Protein 7AQH (pdb70)

InterPro domains:
  IPR002502 N-acetylmuramoyl-L-alanine amidase domain [PF01510] (199-324)
  IPR002502 N-acetylmuramoyl-L-alanine amidase domain [SM00644] (191-334)
  IPR002502 N-acetylmuramoyl-L-alanine amidase domain [cd06583] (199-325)
  IPR003646 SH3-like domain, bacterial-type [PF08460] (401-468)
  IPR003646 SH3-like domain, bacterial-type [PS51781] (406-474)
  IPR003646 SH3-like domain, bacterial-type [SM00287] (406-474)
  IPR011055 Duplicated hybrid motif [G3DSA:2.70.70.10] (17-153)
  IPR011055 Duplicated hybrid motif [SSF51261] (27-142)
  IPR016047 M23ase, beta-sheet core domain [PF01551] (48-143)
  IPR036505 N-acetylmuramoyl-L-alanine amidase/PGRP domain superfamily [G3DSA:3.40.80.10] (182-359)
  IPR036505 N-acetylmuramoyl-L-alanine amidase/PGRP domain superfamily [SSF55846] (192-356)
  IPR050570 Bacterial cell wall metabolism enzyme [PTHR21666] (29-153)

B-factor: mean 51.98, std 8.66, range [36.28, 117.89]

Sequence (744 aa):
WKQNKDGIWYKAEHASFTVTAPEGIITRYKGPWTGHPQAGVLQKGQTIKYDEVQKFDGHVWVSWETFEGETVYMPVRTWDAKTGKVGKLWGEIWKQNKDGIWYKAEHASFTVTAPEGIITRYKGPWTGHPQAGVLQKGQTIKYDEVQKFDGHVWVSWETFEGETVYMPVRTWDAKTGKVGKLWGEIWKQNKDGIWYKAEHASFTVTAPEGIITRYKGPWTGHPQAGVLQKGQTIKYDEVQKFDGHVWVSWETFEGETVYMPVRTWDAKTGKVGKLWGEIWKQNKDGIWYKAEHASFTVTAPEGIITRYKGPWTGHPQAGVLQKGQTIKYDEVQKFDGHVWVSWETFEGETVYMPVRTWDAKTGKVGKLWGEIWKQNKDGIWYKAEHASFTVTAPEGIITRYKGPWTGHPQAGVLQKGQTIKYDEVQKFDGHVWVSWETFEGETVYMPVRTWDAKTGKVGKLWGEIWKQNKDGIWYKAEHASFTVTAPEGIITRYKGPWTGHPQAGVLQKGQTIKYDEVQKFDGHVWVSWETFEGETVYMPVRTWDAKTGKVGKLWGEIWKQNKDGIWYKAEHASFTVTAPEGIITRYKGPWTGHPQAGVLQKGQTIKYDEVQKFDGHVWVSWETFEGETVYMPVRTWDAKTGKVGKLWGEIWKQNKDGIWYKAEHASFTVTAPEGIITRYKGPWTGHPQAGVLQKGQTIKYDEVQKFDGHVWVSWETFEGETVYMPVRTWDAKTGKVGKLWGEI

Secondary structure (DSSP, 8-state):
-EE-TT--EEEEEEEEEEE--TT-EEEEESSS-TTSPEEEEEPTT-EEEEEEEEEETTEEEEEEE-TTS-EEEEEEEEB-TTT--B---SEE-/-EE-TT--EEEEEEEEEEE--TT-EEEESSSS-TTSPEEEEEPTT-EEEEEEEEEETTEEEEEEE-TTS-EEEEEEEEB-TTT--B---SEE-/-EE-TT--EEEEEEEEEEE--TT-EEEESSSS-TTSPEEEEE-TT-EEEEEEEEEETTEEEEEEE-TTS-EEEEEEEEB-TTT--B---SEE-/-EE-TT--EEEEEEEEEEE--TT-EEEESSSS-TTSPEEEEEPTT-EEEEEEEEEETTEEEEEEE-TTS-EEEEEEEEB-TTT--B---SEE-/-EE-TT--EEEEEEEEEEE--TT-EEEEESSS-TTSPEEEEE-TT-EEEEEEEEEETTEEEEEEE-TTS-EEEEEEEEB-TTT--B---SEE-/-EE-TT--EEEEEEEEEEE--TT-EEEESSSS-TTSPEEEEEPTT-EEEEEEEEEETTEEEEEEE-TTS-EEEEEEEEB-TTT--B---SEE-/-EE-TT--EEEEEEEEEEE--TT-EEEEESSS-TTSPEEEEE-TT-EEEEEEEEEETTEEEEEEE-TTS-EEEEEEEEB-TTT--B---SEE-/-EE-TT--EEEEEEEEEEE--TT-EEEESSSS-TTSPEEEEE-TT-EEEEEEEEEETTEEEEEEE-TTS-EEEEEEEEB-TTT--B---SEE-

Structure (mmCIF, N/CA/C/O backbone):
data_7AQH
#
_entry.id   7AQH
#
_cell.length_a   62.130
_cell.length_b   62.510
_cell.length_c   66.171
_cell.angle_alpha   111.010
_cell.angle_beta   108.387
_cell.angle_gamma   90.184
#
_symmetry.space_group_name_H-M   'P 1'
#
loop_
_entity.id
_entity.type
_entity.pdbx_description
1 polymer ORF007
2 non-polymer '4-(2-HYDROXYETHYL)-1-PIPERAZINE ETHANESULFONIC ACID'
3 water water
#
loop_
_atom_site.group_PDB
_atom_site.id
_atom_site.type_symbol
_atom_site.label_atom_id
_atom_site.label_alt_id
_atom_site.label_comp_id
_atom_site.label_asym_id
_atom_site.label_entity_id
_atom_site.label_seq_id
_atom_site.pdbx_PDB_ins_code
_atom_site.Cartn_x
_atom_site.Cartn_y
_atom_site.Cartn_z
_atom_site.occupancy
_atom_site.B_iso_or_equiv
_atom_site.auth_seq_id
_atom_site.auth_comp_id
_atom_site.auth_asym_id
_atom_site.auth_atom_id
_atom_site.pdbx_PDB_model_num
ATOM 1 N N . TRP A 1 2 ? 31.21205 -33.36194 -0.70823 1.000 47.49908 393 TRP A N 1
ATOM 2 C CA . TRP A 1 2 ? 31.30242 -32.49184 0.45834 1.000 50.70717 393 TRP A CA 1
ATOM 3 C C . TRP A 1 2 ? 31.62443 -33.26006 1.73338 1.000 55.44987 393 TRP A C 1
ATOM 4 O O . TRP A 1 2 ? 31.23885 -34.41870 1.89150 1.000 58.05718 393 TRP A O 1
ATOM 15 N N . LYS A 1 3 ? 32.33735 -32.59742 2.64125 1.000 52.43615 394 LYS A N 1
ATOM 16 C CA . LYS A 1 3 ? 32.66525 -33.16924 3.93660 1.000 52.29688 394 LYS A CA 1
ATOM 17 C C . LYS A 1 3 ? 32.66724 -32.05295 4.96944 1.000 51.46708 394 LYS A C 1
ATOM 18 O O . LYS A 1 3 ? 32.98768 -30.90161 4.66151 1.000 50.01796 394 LYS A O 1
ATOM 24 N N . GLN A 1 4 ? 32.29714 -32.40741 6.19601 1.000 52.06838 395 GLN A N 1
ATOM 25 C CA . GLN A 1 4 ? 32.22581 -31.47700 7.31246 1.000 51.66245 395 GLN A CA 1
ATOM 26 C C . GLN A 1 4 ? 33.23188 -31.89265 8.37685 1.000 54.00947 395 GLN A C 1
ATOM 27 O O . GLN A 1 4 ? 33.35235 -33.07922 8.69669 1.000 57.87202 395 GLN A O 1
ATOM 33 N N . ASN A 1 5 ? 33.95401 -30.92167 8.92563 1.000 56.36478 396 ASN A N 1
ATOM 34 C CA . ASN A 1 5 ? 34.94585 -31.20245 9.94969 1.000 59.45483 396 ASN A CA 1
ATOM 35 C C . ASN A 1 5 ? 34.34586 -30.99465 11.34095 1.000 63.35311 396 ASN A C 1
ATOM 36 O O . ASN A 1 5 ? 33.14519 -30.74356 11.49765 1.000 62.13457 396 ASN A O 1
ATOM 41 N N . LYS A 1 6 ? 35.19529 -31.08669 12.36875 1.000 64.30261 397 LYS A N 1
ATOM 42 C CA . LYS A 1 6 ? 34.70138 -31.00450 13.73812 1.000 71.67189 397 LYS A CA 1
ATOM 43 C C . LYS A 1 6 ? 34.07634 -29.65236 14.04018 1.000 71.62169 397 LYS A C 1
ATOM 44 O O . LYS A 1 6 ? 33.12658 -29.57446 14.82881 1.000 70.09212 397 LYS A O 1
ATOM 50 N N . ASP A 1 7 ? 34.57133 -28.58739 13.41739 1.000 68.81816 398 ASP A N 1
ATOM 51 C CA . ASP A 1 7 ? 34.05889 -27.25911 13.70896 1.000 66.49981 398 ASP A CA 1
ATOM 52 C C . ASP A 1 7 ? 32.79099 -26.94420 12.93784 1.000 62.16323 398 ASP A C 1
ATOM 53 O O . ASP A 1 7 ? 32.22644 -25.85925 13.11760 1.000 59.90765 398 ASP A O 1
ATOM 58 N N . GLY A 1 8 ? 32.32951 -27.86964 12.10254 1.000 61.11343 399 GLY A N 1
ATOM 59 C CA . GLY A 1 8 ? 31.14962 -27.64406 11.30065 1.000 60.05664 399 GLY A CA 1
ATOM 60 C C . GLY A 1 8 ? 31.40899 -26.94441 9.99084 1.000 54.33042 399 GLY A C 1
ATOM 61 O O . GLY A 1 8 ? 30.46286 -26.45422 9.36870 1.000 53.10710 399 GLY A O 1
ATOM 62 N N . ILE A 1 9 ? 32.65839 -26.89752 9.53903 1.000 55.75241 400 ILE A N 1
ATOM 63 C CA . ILE A 1 9 ? 33.00532 -26.23333 8.28843 1.000 53.15551 400 ILE A CA 1
ATOM 64 C C . ILE A 1 9 ? 32.84691 -27.23149 7.14950 1.000 49.52194 400 ILE A C 1
ATOM 65 O O . ILE A 1 9 ? 33.53594 -28.25667 7.10846 1.000 54.33132 400 ILE A O 1
ATOM 70 N N . TRP A 1 10 ? 31.94323 -26.92953 6.22193 1.000 48.79820 401 TRP A N 1
ATOM 71 C CA . TRP A 1 10 ? 31.77066 -27.74470 5.02706 1.000 50.17039 401 TRP A CA 1
ATOM 72 C C . TRP A 1 10 ? 32.90226 -27.44049 4.05378 1.000 51.36554 401 TRP A C 1
ATOM 73 O O . TRP A 1 10 ? 33.08322 -26.28744 3.64870 1.000 53.41715 401 TRP A O 1
ATOM 84 N N . TYR A 1 11 ? 33.66313 -28.46501 3.67748 1.000 47.78035 402 TYR A N 1
ATOM 85 C CA . TYR A 1 11 ? 34.77462 -28.29317 2.75612 1.000 51.06597 402 TYR A CA 1
ATOM 86 C C . TYR A 1 11 ? 34.68599 -29.33707 1.65328 1.000 49.64389 402 TYR A C 1
ATOM 87 O O . TYR A 1 11 ? 34.07441 -30.39624 1.81535 1.000 47.86235 402 TYR A O 1
ATOM 96 N N . LYS A 1 12 ? 35.30722 -29.01817 0.52061 1.000 49.50241 403 LYS A N 1
ATOM 97 C CA . LYS A 1 12 ? 35.34049 -29.92485 -0.61601 1.000 49.45346 403 LYS A CA 1
ATOM 98 C C . LYS A 1 12 ? 36.51655 -29.56231 -1.50862 1.000 54.38150 403 LYS A C 1
ATOM 99 O O . LYS A 1 12 ? 36.81463 -28.38085 -1.70253 1.000 53.85313 403 LYS A O 1
ATOM 105 N N . ALA A 1 13 ? 37.17684 -30.58401 -2.04503 1.000 52.67370 404 ALA A N 1
ATOM 106 C CA . ALA A 1 13 ? 38.29306 -30.35460 -2.94840 1.000 50.88275 404 ALA A CA 1
ATOM 107 C C . ALA A 1 13 ? 37.77913 -29.86851 -4.29720 1.000 52.63669 404 ALA A C 1
ATOM 108 O O . ALA A 1 13 ? 36.78263 -30.37423 -4.82175 1.000 55.28649 404 ALA A O 1
ATOM 110 N N . GLU A 1 14 ? 38.46667 -28.87523 -4.85624 1.000 53.89636 405 GLU A N 1
ATOM 111 C CA . GLU A 1 14 ? 38.09476 -28.31285 -6.14781 1.000 58.90468 405 GLU A CA 1
ATOM 112 C C . GLU A 1 14 ? 39.21144 -27.42264 -6.67142 1.000 59.18252 405 GLU A C 1
ATOM 113 O O . GLU A 1 14 ? 39.62614 -26.47531 -5.99633 1.000 56.31774 405 GLU A O 1
ATOM 119 N N . HIS A 1 15 ? 39.69890 -27.71235 -7.87268 1.000 59.59122 406 HIS A N 1
ATOM 120 C CA . HIS A 1 15 ? 40.81481 -26.98306 -8.46032 1.000 60.98341 406 HIS A CA 1
ATOM 121 C C . HIS A 1 15 ? 40.27058 -26.12039 -9.59139 1.000 60.70635 406 HIS A C 1
ATOM 122 O O . HIS A 1 15 ? 39.91612 -26.63789 -10.65632 1.000 59.14832 406 HIS A O 1
ATOM 129 N N . ALA A 1 16 ? 40.22374 -24.80830 -9.36876 1.000 58.21106 407 ALA A N 1
ATOM 130 C CA . ALA A 1 16 ? 39.74295 -23.87925 -10.38314 1.000 54.56054 407 ALA A CA 1
ATOM 131 C C . ALA A 1 16 ? 40.23924 -22.47773 -10.04966 1.000 53.27671 407 ALA A C 1
ATOM 132 O O . ALA A 1 16 ? 40.78574 -22.23003 -8.97145 1.000 56.06043 407 ALA A O 1
ATOM 134 N N . SER A 1 17 ? 40.04164 -21.56258 -10.99888 1.000 49.05870 408 SER A N 1
ATOM 135 C CA . SER A 1 17 ? 40.44499 -20.16937 -10.86753 1.000 53.06595 408 SER A CA 1
ATOM 136 C C . SER A 1 17 ? 39.22082 -19.28894 -10.65547 1.000 56.98584 408 SER A C 1
ATOM 137 O O . SER A 1 17 ? 38.14727 -19.55087 -11.20370 1.000 56.36584 408 SER A O 1
ATOM 140 N N . PHE A 1 18 ? 39.39035 -18.23799 -9.85581 1.000 52.94293 409 PHE A N 1
ATOM 141 C CA . PHE A 1 18 ? 38.32077 -17.29660 -9.54678 1.000 51.44369 409 PHE A CA 1
ATOM 142 C C . PHE A 1 18 ? 38.77415 -15.87623 -9.85866 1.000 51.33059 409 PHE A C 1
ATOM 143 O O . PHE A 1 18 ? 39.85109 -15.45225 -9.42377 1.000 51.25367 409 PHE A O 1
ATOM 151 N N . THR A 1 19 ? 37.94781 -15.14436 -10.60327 1.000 50.82224 410 THR A N 1
ATOM 152 C CA . THR A 1 19 ? 38.19142 -13.74216 -10.92570 1.000 50.89236 410 THR A CA 1
ATOM 153 C C . THR A 1 19 ? 37.16254 -12.87950 -10.20756 1.000 51.59541 410 THR A C 1
ATOM 154 O O . THR A 1 19 ? 35.95533 -13.03925 -10.41938 1.000 52.57857 410 THR A O 1
ATOM 158 N N . VAL A 1 20 ? 37.64288 -11.96564 -9.36423 1.000 50.29906 411 VAL A N 1
ATOM 159 C CA . VAL A 1 20 ? 36.74747 -11.13972 -8.56441 1.000 52.00094 411 VAL A CA 1
ATOM 160 C C . VAL A 1 20 ? 36.04230 -10.13531 -9.46478 1.000 49.02951 411 VAL A C 1
ATOM 161 O O . VAL A 1 20 ? 36.68309 -9.40143 -10.22864 1.000 49.54680 411 VAL A O 1
ATOM 165 N N . THR A 1 21 ? 34.71313 -10.09991 -9.37907 1.000 50.04371 412 THR A N 1
ATOM 166 C CA . THR A 1 21 ? 33.90904 -9.12820 -10.10419 1.000 50.92067 412 THR A CA 1
ATOM 167 C C . THR A 1 21 ? 33.16838 -8.17803 -9.17528 1.000 50.71497 412 THR A C 1
ATOM 168 O O . THR A 1 21 ? 32.47515 -7.27538 -9.65941 1.000 49.43848 412 THR A O 1
ATOM 172 N N . ALA A 1 22 ? 33.29464 -8.35391 -7.86446 1.000 48.93495 413 ALA A N 1
ATOM 173 C CA . ALA A 1 22 ? 32.64148 -7.46249 -6.91946 1.000 48.46940 413 ALA A CA 1
ATOM 174 C C . ALA A 1 22 ? 33.22470 -6.05811 -7.04501 1.000 47.57769 413 ALA A C 1
ATOM 175 O O . ALA A 1 22 ? 34.45357 -5.90066 -7.04766 1.000 53.58270 413 ALA A O 1
ATOM 177 N N . PRO A 1 23 ? 32.38945 -5.02437 -7.16036 1.000 50.34692 414 PRO A N 1
ATOM 178 C CA . PRO A 1 23 ? 32.92421 -3.67334 -7.41292 1.000 50.21605 414 PRO A CA 1
ATOM 179 C C . PRO A 1 23 ? 34.00271 -3.24139 -6.42884 1.000 50.01192 414 PRO A C 1
ATOM 180 O O . PRO A 1 23 ? 35.08876 -2.81853 -6.84663 1.000 51.20605 414 PRO A O 1
ATOM 184 N N . GLU A 1 24 ? 33.73497 -3.34749 -5.12673 1.000 53.44265 415 GLU A N 1
ATOM 185 C CA . GLU A 1 24 ? 34.64111 -2.88983 -4.08219 1.000 51.25880 415 GLU A CA 1
ATOM 186 C C . GLU A 1 24 ? 35.62529 -3.97144 -3.64371 1.000 49.92968 415 GLU A C 1
ATOM 187 O O . GLU A 1 24 ? 36.28005 -3.82335 -2.60522 1.000 48.28798 415 GLU A O 1
ATOM 193 N N . GLY A 1 25 ? 35.76587 -5.04133 -4.42205 1.000 49.01754 416 GLY A N 1
ATOM 194 C CA . GLY A 1 25 ? 36.67769 -6.10408 -4.05828 1.000 46.84578 416 GLY A CA 1
ATOM 195 C C . GLY A 1 25 ? 36.08694 -6.99799 -2.98488 1.000 49.98696 416 GLY A C 1
ATOM 196 O O . GLY A 1 25 ? 34.95534 -6.82430 -2.52791 1.000 51.12526 416 GLY A O 1
ATOM 197 N N . ILE A 1 26 ? 36.88288 -7.97909 -2.56936 1.000 43.94025 417 ILE A N 1
ATOM 198 C CA . ILE A 1 26 ? 36.47090 -8.94187 -1.55651 1.000 41.43984 417 ILE A CA 1
ATOM 199 C C . ILE A 1 26 ? 37.51886 -8.97643 -0.45374 1.000 40.96290 417 ILE A C 1
ATOM 200 O O . ILE A 1 26 ? 38.72412 -8.99112 -0.72744 1.000 43.98901 417 ILE A O 1
ATOM 205 N N . ILE A 1 27 ? 37.05518 -8.98454 0.79288 1.000 42.89933 418 ILE A N 1
ATOM 206 C CA . ILE A 1 27 ? 37.94411 -9.03877 1.94811 1.000 39.23507 418 ILE A CA 1
ATOM 207 C C . ILE A 1 27 ? 38.31332 -10.49000 2.22146 1.000 44.69015 418 ILE A C 1
ATOM 208 O O . ILE A 1 27 ? 37.44336 -11.36871 2.26107 1.000 43.48070 418 ILE A O 1
ATOM 213 N N . THR A 1 28 ? 39.60571 -10.74483 2.40701 1.000 46.68635 419 THR A N 1
ATOM 214 C CA . THR A 1 28 ? 40.11951 -12.07869 2.67618 1.000 43.64589 419 THR A CA 1
ATOM 215 C C . THR A 1 28 ? 40.50532 -12.20949 4.14451 1.000 43.88418 419 THR A C 1
ATOM 216 O O . THR A 1 28 ? 40.81683 -11.22032 4.81435 1.000 45.00190 419 THR A O 1
ATOM 220 N N . ARG A 1 29 ? 40.48135 -13.44624 4.63714 1.000 43.90156 420 ARG A N 1
ATOM 221 C CA . ARG A 1 29 ? 40.71087 -13.73849 6.04368 1.000 46.56347 420 ARG A CA 1
ATOM 222 C C . ARG A 1 29 ? 41.80860 -14.78446 6.18603 1.000 49.41126 420 ARG A C 1
ATOM 223 O O . ARG A 1 29 ? 42.10459 -15.53747 5.25470 1.000 47.62670 420 ARG A O 1
ATOM 231 N N . TYR A 1 30 ? 42.41402 -14.82398 7.37121 1.000 47.61748 421 TYR A N 1
ATOM 232 C CA . TYR A 1 30 ? 43.37549 -15.86046 7.71226 1.000 47.49055 421 TYR A CA 1
ATOM 233 C C . TYR A 1 30 ? 42.69073 -16.97432 8.50925 1.000 45.89490 421 TYR A C 1
ATOM 234 O O . TYR A 1 30 ? 41.51506 -16.88580 8.87459 1.000 47.34311 421 TYR A O 1
ATOM 243 N N . LYS A 1 31 ? 43.45063 -18.04045 8.77641 1.000 47.37257 422 LYS A N 1
ATOM 244 C CA . LYS A 1 31 ? 43.03358 -19.13053 9.65507 1.000 49.72911 422 LYS A CA 1
ATOM 245 C C . LYS A 1 31 ? 41.89877 -19.95909 9.06501 1.000 48.06476 422 LYS A C 1
ATOM 246 O O . LYS A 1 31 ? 42.05754 -21.16758 8.86973 1.000 54.94121 422 LYS A O 1
ATOM 252 N N . GLY A 1 32 ? 40.75284 -19.33719 8.78439 1.000 47.37682 423 GLY A N 1
ATOM 253 C CA . GLY A 1 32 ? 39.61345 -20.07219 8.28273 1.000 46.40653 423 GLY A CA 1
ATOM 254 C C . GLY A 1 32 ? 38.53612 -19.23679 7.61655 1.000 47.45124 423 GLY A C 1
ATOM 255 O O . GLY A 1 32 ? 38.60246 -18.00479 7.56753 1.000 43.50930 423 GLY A O 1
ATOM 256 N N . PRO A 1 33 ? 37.50199 -19.91339 7.09102 1.000 48.28883 424 PRO A N 1
ATOM 257 C CA . PRO A 1 33 ? 36.38632 -19.24429 6.38735 1.000 43.96912 424 PRO A CA 1
ATOM 258 C C . PRO A 1 33 ? 35.36561 -18.65496 7.35233 1.000 51.54892 424 PRO A C 1
ATOM 259 O O . PRO A 1 33 ? 34.20153 -19.06305 7.42029 1.000 52.72012 424 PRO A O 1
ATOM 263 N N . TRP A 1 34 ? 35.80328 -17.65832 8.11758 1.000 50.07883 425 TRP A N 1
ATOM 264 C CA . TRP A 1 34 ? 34.96121 -17.03526 9.12819 1.000 48.83428 425 TRP A CA 1
ATOM 265 C C . TRP A 1 34 ? 35.22209 -15.53904 9.15403 1.000 49.60019 425 TRP A C 1
ATOM 266 O O . TRP A 1 34 ? 36.37832 -15.10809 9.17445 1.000 47.00916 425 TRP A O 1
ATOM 277 N N . THR A 1 35 ? 34.14355 -14.75318 9.14717 1.000 52.50989 426 THR A N 1
ATOM 278 C CA . THR A 1 35 ? 34.27504 -13.30162 9.14242 1.000 50.24309 426 THR A CA 1
ATOM 279 C C . THR A 1 35 ? 34.99847 -12.78226 10.37804 1.000 48.40039 426 THR A C 1
ATOM 280 O O . THR A 1 35 ? 35.57763 -11.69138 10.33117 1.000 49.86847 426 THR A O 1
ATOM 284 N N . GLY A 1 36 ? 34.98028 -13.53422 11.47880 1.000 47.66077 427 GLY A N 1
ATOM 285 C CA . GLY A 1 36 ? 35.62649 -13.09962 12.70297 1.000 45.83306 427 GLY A CA 1
ATOM 286 C C . GLY A 1 36 ? 37.13160 -13.24873 12.74171 1.000 48.21523 427 GLY A C 1
ATOM 287 O O . GLY A 1 36 ? 37.76331 -12.71946 13.66100 1.000 45.08925 427 GLY A O 1
ATOM 288 N N . HIS A 1 37 ? 37.72256 -13.94852 11.77766 1.000 49.04407 428 HIS A N 1
ATOM 289 C CA . HIS A 1 37 ? 39.16398 -14.13236 11.76286 1.000 46.62653 428 HIS A CA 1
ATOM 290 C C . HIS A 1 37 ? 39.87337 -12.86736 11.28967 1.000 45.93093 428 HIS A C 1
ATOM 291 O O . HIS A 1 37 ? 39.25902 -11.98096 10.69068 1.000 44.29859 428 HIS A O 1
ATOM 298 N N . PRO A 1 38 ? 41.17517 -12.76189 11.55148 1.000 46.29418 429 PRO A N 1
ATOM 299 C CA . PRO A 1 38 ? 41.92304 -11.57719 11.11403 1.000 47.40290 429 PRO A CA 1
ATOM 300 C C . PRO A 1 38 ? 41.89199 -11.42486 9.60043 1.000 52.45382 429 PRO A C 1
ATOM 301 O O . PRO A 1 38 ? 41.91047 -12.40733 8.85605 1.000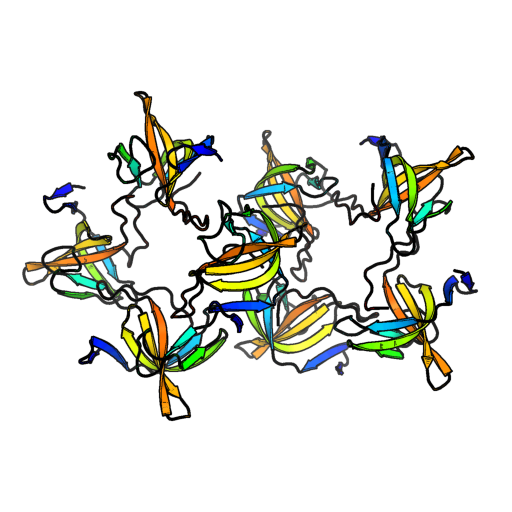 50.12491 429 PRO A O 1
ATOM 305 N N . GLN A 1 39 ? 41.84427 -10.17371 9.15032 1.000 50.72630 430 GLN A N 1
ATOM 306 C CA . GLN A 1 39 ? 41.80393 -9.89242 7.72242 1.000 47.96285 430 GLN A CA 1
ATOM 307 C C . GLN A 1 39 ? 43.16668 -10.13852 7.08701 1.000 50.12951 430 GLN A C 1
ATOM 308 O O . GLN A 1 39 ? 44.20759 -9.79234 7.65265 1.000 52.01042 430 GLN A O 1
ATOM 314 N N . ALA A 1 40 ? 43.15393 -10.74333 5.89952 1.000 51.01133 431 ALA A N 1
ATOM 315 C CA . ALA A 1 40 ? 44.37188 -11.06458 5.16895 1.000 47.40329 431 ALA A CA 1
ATOM 316 C C . ALA A 1 40 ? 44.61487 -10.15466 3.97304 1.000 46.46569 431 ALA A C 1
ATOM 317 O O . ALA A 1 40 ? 45.63571 -10.30827 3.29425 1.000 56.59829 431 ALA A O 1
ATOM 319 N N . GLY A 1 41 ? 43.71401 -9.21743 3.69435 1.000 46.98802 432 GLY A N 1
ATOM 320 C CA . GLY A 1 41 ? 43.83646 -8.31032 2.57629 1.000 45.53240 432 GLY A CA 1
ATOM 321 C C . GLY A 1 41 ? 42.52761 -8.19005 1.83293 1.000 49.81378 432 GLY A C 1
ATOM 322 O O . GLY A 1 41 ? 41.47675 -8.65469 2.28758 1.000 48.92053 432 GLY A O 1
ATOM 323 N N . VAL A 1 42 ? 42.58472 -7.55322 0.66416 1.000 46.98817 433 VAL A N 1
ATOM 324 C CA . VAL A 1 42 ? 41.40536 -7.34329 -0.16916 1.000 44.94296 433 VAL A CA 1
ATOM 325 C C . VAL A 1 42 ? 41.76451 -7.66881 -1.61172 1.000 46.73761 433 VAL A C 1
ATOM 326 O O . VAL A 1 42 ? 42.72113 -7.10747 -2.15756 1.000 50.51452 433 VAL A O 1
ATOM 330 N N . LEU A 1 43 ? 41.00751 -8.57439 -2.22617 1.000 46.81144 434 LEU A N 1
ATOM 331 C CA . LEU A 1 43 ? 41.15888 -8.88526 -3.64180 1.000 45.21705 434 LEU A CA 1
ATOM 332 C C . LEU A 1 43 ? 40.20274 -8.00537 -4.43904 1.000 48.73783 434 LEU A C 1
ATOM 333 O O . LEU A 1 43 ? 38.98061 -8.11558 -4.29073 1.000 49.10292 434 LEU A O 1
ATOM 338 N N . GLN A 1 44 ? 40.75672 -7.13452 -5.27502 1.000 52.32920 435 GLN A N 1
ATOM 339 C CA . GLN A 1 44 ? 39.97462 -6.14700 -6.00126 1.000 50.78999 435 GLN A CA 1
ATOM 340 C C . GLN A 1 44 ? 39.41684 -6.73153 -7.29677 1.000 51.74594 435 GLN A C 1
ATOM 341 O O . GLN A 1 44 ? 39.81898 -7.80335 -7.75546 1.000 51.43535 435 GLN A O 1
ATOM 347 N N . LYS A 1 45 ? 38.46990 -6.00292 -7.88553 1.000 54.09105 436 LYS A N 1
ATOM 348 C CA . LYS A 1 45 ? 37.88609 -6.41299 -9.15410 1.000 54.12090 436 LYS A CA 1
ATOM 349 C C . LYS A 1 45 ? 38.97160 -6.61617 -10.20351 1.000 53.91528 436 LYS A C 1
ATOM 350 O O . LYS A 1 45 ? 39.98445 -5.91376 -10.22997 1.000 59.74710 436 LYS A O 1
ATOM 356 N N . GLY A 1 46 ? 38.75692 -7.60519 -11.06817 1.000 54.93385 437 GLY A N 1
ATOM 357 C CA . GLY A 1 46 ? 39.69340 -7.93953 -12.11313 1.000 53.24774 437 GLY A CA 1
ATOM 358 C C . GLY A 1 46 ? 40.79128 -8.90030 -11.70424 1.000 54.36224 437 GLY A C 1
ATOM 359 O O . GLY A 1 46 ? 41.28465 -9.65373 -12.54842 1.000 55.37402 437 GLY A O 1
ATOM 360 N N . GLN A 1 47 ? 41.18317 -8.89532 -10.43260 1.000 55.28194 438 GLN A N 1
ATOM 361 C CA . GLN A 1 47 ? 42.23330 -9.79382 -9.97516 1.000 55.49920 438 GLN A CA 1
ATOM 362 C C . GLN A 1 47 ? 41.72407 -11.22803 -9.92197 1.000 53.71381 438 GLN A C 1
ATOM 363 O O . GLN A 1 47 ? 40.55822 -11.48064 -9.60471 1.000 52.97263 438 GLN A O 1
ATOM 369 N N . THR A 1 48 ? 42.60931 -12.16984 -10.24106 1.000 53.63014 439 THR A N 1
ATOM 370 C CA . THR A 1 48 ? 42.26789 -13.58070 -10.31931 1.000 52.15265 439 THR A CA 1
ATOM 371 C C . THR A 1 48 ? 43.17990 -14.39517 -9.41257 1.000 51.92844 439 THR A C 1
ATOM 372 O O . THR A 1 48 ? 44.36177 -14.08188 -9.24435 1.000 53.75740 439 THR A O 1
ATOM 376 N N . ILE A 1 49 ? 42.61435 -15.44872 -8.82550 1.000 46.76136 440 ILE A N 1
ATOM 377 C CA . ILE A 1 49 ? 43.35555 -16.37431 -7.98214 1.000 46.04400 440 ILE A CA 1
ATOM 378 C C . ILE A 1 49 ? 42.90984 -17.78792 -8.31995 1.000 47.26309 440 ILE A C 1
ATOM 379 O O . ILE A 1 49 ? 41.83476 -18.00958 -8.88302 1.000 47.84961 440 ILE A O 1
ATOM 384 N N . LYS A 1 50 ? 43.75224 -18.75299 -7.97306 1.000 49.85259 441 LYS A N 1
ATOM 385 C CA . LYS A 1 50 ? 43.44507 -20.16669 -8.14224 1.000 51.50606 441 LYS A CA 1
ATOM 386 C C . LYS A 1 50 ? 43.34645 -20.81567 -6.77130 1.000 50.96243 441 LYS A C 1
ATOM 387 O O . LYS A 1 50 ? 44.33191 -20.85744 -6.02522 1.000 48.18184 441 LYS A O 1
ATOM 393 N N . TYR A 1 51 ? 42.15958 -21.31047 -6.44897 1.000 53.62379 442 TYR A N 1
ATOM 394 C CA . TYR A 1 51 ? 41.87626 -21.95641 -5.18273 1.000 52.23227 442 TYR A CA 1
ATOM 395 C C . TYR A 1 51 ? 41.90905 -23.46804 -5.35555 1.000 52.13214 442 TYR A C 1
ATOM 396 O O . TYR A 1 51 ? 41.76568 -23.99655 -6.46069 1.000 54.57407 442 TYR A O 1
ATOM 405 N N . ASP A 1 52 ? 42.08385 -24.16216 -4.23546 1.000 52.56327 443 ASP A N 1
ATOM 406 C CA . ASP A 1 52 ? 42.16632 -25.61445 -4.22177 1.000 55.96472 443 ASP A CA 1
ATOM 407 C C . ASP A 1 52 ? 41.11463 -26.25748 -3.33310 1.000 53.84690 443 ASP A C 1
ATOM 408 O O . ASP A 1 52 ? 41.04207 -27.49061 -3.27683 1.000 53.91899 443 ASP A O 1
ATOM 413 N N . GLU A 1 53 ? 40.30584 -25.46380 -2.63591 1.000 52.05931 444 GLU A N 1
ATOM 414 C CA . GLU A 1 53 ? 39.29357 -25.99311 -1.73821 1.000 54.08370 444 GLU A CA 1
ATOM 415 C C . GLU A 1 53 ? 38.17304 -24.97335 -1.60099 1.000 51.87931 444 GLU A C 1
ATOM 416 O O . GLU A 1 53 ? 38.40866 -23.76200 -1.62345 1.000 49.59167 444 GLU A O 1
ATOM 422 N N . VAL A 1 54 ? 36.95074 -25.47791 -1.45835 1.000 50.22203 445 VAL A N 1
ATOM 423 C CA . VAL A 1 54 ? 35.76505 -24.65138 -1.27602 1.000 49.65346 445 VAL A CA 1
ATOM 424 C C . VAL A 1 54 ? 35.14584 -24.99044 0.07100 1.000 46.88050 445 VAL A C 1
ATOM 425 O O . VAL A 1 54 ? 35.09512 -26.16135 0.46338 1.000 50.78234 445 VAL A O 1
ATOM 429 N N . GLN A 1 55 ? 34.67540 -23.96597 0.77780 1.000 44.89958 446 GLN A N 1
ATOM 430 C CA . GLN A 1 55 ? 34.06642 -24.14630 2.08563 1.000 50.90452 446 GLN A CA 1
ATOM 431 C C . GLN A 1 55 ? 32.72271 -23.43522 2.14479 1.000 52.32684 446 GLN A C 1
ATOM 432 O O . GLN A 1 55 ? 32.47749 -22.46508 1.42221 1.000 47.26471 446 GLN A O 1
ATOM 438 N N . LYS A 1 56 ? 31.85397 -23.93609 3.02052 1.000 52.35188 447 LYS A N 1
ATOM 439 C CA . LYS A 1 56 ? 30.55891 -23.32600 3.30345 1.000 47.07262 447 LYS A CA 1
ATOM 440 C C . LYS A 1 56 ? 30.46406 -23.13745 4.81024 1.000 47.64017 447 LYS A C 1
ATOM 441 O O . LYS A 1 56 ? 30.39289 -24.11872 5.55747 1.000 51.22164 447 LYS A O 1
ATOM 447 N N . PHE A 1 57 ? 30.46618 -21.88396 5.25431 1.000 49.11485 448 PHE A N 1
ATOM 448 C CA . PHE A 1 57 ? 30.50368 -21.58122 6.67716 1.000 46.61810 448 PHE A CA 1
ATOM 449 C C . PHE A 1 57 ? 30.21830 -20.10179 6.87573 1.000 46.38270 448 PHE A C 1
ATOM 450 O O . PHE A 1 57 ? 30.46121 -19.28518 5.98252 1.000 47.91687 448 PHE A O 1
ATOM 458 N N . ASP A 1 58 ? 29.70395 -19.77174 8.05846 1.000 47.67906 449 ASP A N 1
ATOM 459 C CA . ASP A 1 58 ? 29.42341 -18.39012 8.43948 1.000 49.41583 449 ASP A CA 1
ATOM 460 C C . ASP A 1 58 ? 28.57261 -17.69262 7.37889 1.000 48.30008 449 ASP A C 1
ATOM 461 O O . ASP A 1 58 ? 28.83963 -16.56007 6.97093 1.000 52.02518 449 ASP A O 1
ATOM 466 N N . GLY A 1 59 ? 27.53292 -18.39045 6.92651 1.000 43.83804 450 GLY A N 1
ATOM 467 C CA . GLY A 1 59 ? 26.59588 -17.80580 5.98828 1.000 43.75106 450 GLY A CA 1
ATOM 468 C C . GLY A 1 59 ? 27.15898 -17.47189 4.62645 1.000 46.23766 450 GLY A C 1
ATOM 469 O O . GLY A 1 59 ? 26.54901 -16.68893 3.89415 1.000 46.38799 450 GLY A O 1
ATOM 470 N N . HIS A 1 60 ? 28.30563 -18.04049 4.25861 1.000 44.54363 451 HIS A N 1
ATOM 471 C CA . HIS A 1 60 ? 28.92501 -17.74979 2.97439 1.000 44.57144 451 HIS A CA 1
ATOM 472 C C . HIS A 1 60 ? 29.57150 -19.00837 2.41515 1.000 44.82127 451 HIS A C 1
ATOM 473 O O . HIS A 1 60 ? 29.85597 -19.96439 3.14068 1.000 43.20087 451 HIS A O 1
ATOM 480 N N . VAL A 1 61 ? 29.80000 -18.99225 1.10424 1.000 47.31664 452 VAL A N 1
ATOM 481 C CA . VAL A 1 61 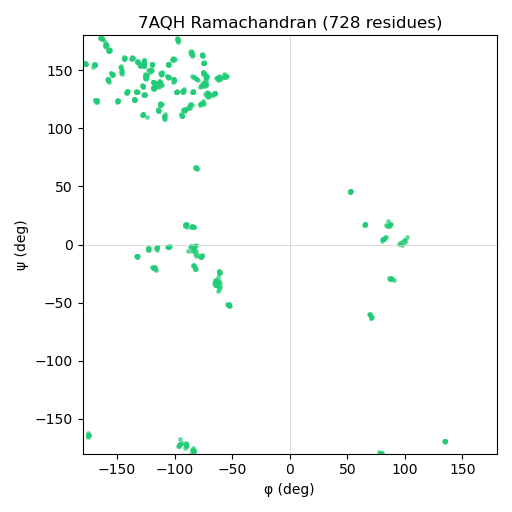? 30.61789 -19.99068 0.42614 1.000 45.83029 452 VAL A CA 1
ATOM 482 C C . VAL A 1 61 ? 32.00859 -19.40385 0.23760 1.000 46.80852 452 VAL A C 1
ATOM 483 O O . VAL A 1 61 ? 32.15211 -18.26819 -0.23328 1.000 44.78995 452 VAL A O 1
ATOM 487 N N . TRP A 1 62 ? 33.03229 -20.16922 0.60319 1.000 48.28616 453 TRP A N 1
ATOM 488 C CA . TRP A 1 62 ? 34.40161 -19.68254 0.59420 1.000 46.03035 453 TRP A CA 1
ATOM 489 C C . TRP A 1 62 ? 35.26066 -20.51916 -0.34440 1.000 44.23063 453 TRP A C 1
ATOM 490 O O . TRP A 1 62 ? 34.96712 -21.68484 -0.62368 1.000 46.76699 453 TRP A O 1
ATOM 501 N N . VAL A 1 63 ? 36.33244 -19.89992 -0.83112 1.000 45.17316 454 VAL A N 1
ATOM 502 C CA . VAL A 1 63 ? 37.39010 -20.58946 -1.55726 1.000 48.98083 454 VAL A CA 1
ATOM 503 C C . VAL A 1 63 ? 38.70600 -20.28095 -0.86102 1.000 45.26775 454 VAL A C 1
ATOM 504 O O . VAL A 1 63 ? 38.91251 -19.16362 -0.37387 1.000 44.39493 454 VAL A O 1
ATOM 508 N N . SER A 1 64 ? 39.59437 -21.26917 -0.80968 1.000 50.24685 455 SER A N 1
ATOM 509 C CA . SER A 1 64 ? 40.84887 -21.13899 -0.08678 1.000 48.70394 455 SER A CA 1
ATOM 510 C C . SER A 1 64 ? 42.01497 -21.48837 -0.99773 1.000 52.42835 455 SER A C 1
ATOM 511 O O . SER A 1 64 ? 41.87109 -22.24672 -1.96066 1.000 53.02203 455 SER A O 1
ATOM 514 N N . TRP A 1 65 ? 43.17396 -20.92107 -0.67915 1.000 50.02853 456 TRP A N 1
ATOM 515 C CA . TRP A 1 65 ? 44.40483 -21.21316 -1.39807 1.000 52.74435 456 TRP A CA 1
ATOM 516 C C . TRP A 1 65 ? 45.57261 -20.88296 -0.48271 1.000 54.81413 456 TRP A C 1
ATOM 517 O O . TRP A 1 65 ? 45.41069 -20.23123 0.55241 1.000 51.24619 456 TRP A O 1
ATOM 528 N N . GLU A 1 66 ? 46.75551 -21.34167 -0.87637 1.000 57.47658 457 GLU A N 1
ATOM 529 C CA . GLU A 1 66 ? 47.97755 -21.03110 -0.15294 1.000 55.50394 457 GLU A CA 1
ATOM 530 C C . GLU A 1 66 ? 48.72550 -19.92638 -0.88534 1.000 54.04762 457 GLU A C 1
ATOM 531 O O . GLU A 1 66 ? 48.79688 -19.92306 -2.11768 1.000 53.63415 457 GLU A O 1
ATOM 537 N N . THR A 1 67 ? 49.28371 -18.99178 -0.12110 1.000 53.99120 458 THR A N 1
ATOM 538 C CA . THR A 1 67 ? 50.04981 -17.89766 -0.69107 1.000 55.36809 458 THR A CA 1
ATOM 539 C C . THR A 1 67 ? 51.49903 -18.32826 -0.91015 1.000 55.23197 458 THR A C 1
ATOM 540 O O . THR A 1 67 ? 51.89082 -19.46323 -0.62883 1.000 50.11349 458 THR A O 1
ATOM 544 N N . PHE A 1 68 ? 52.30896 -17.40502 -1.43076 1.000 57.53689 459 PHE A N 1
ATOM 545 C CA . PHE A 1 68 ? 53.72567 -17.69125 -1.61632 1.000 54.61152 459 PHE A CA 1
ATOM 546 C C . PHE A 1 68 ? 54.40014 -17.93817 -0.27919 1.000 53.95454 459 PHE A C 1
ATOM 547 O O . PHE A 1 68 ? 55.36215 -18.71273 -0.19008 1.000 56.75870 459 PHE A O 1
ATOM 555 N N . GLU A 1 69 ? 53.90004 -17.28047 0.76651 1.000 57.07722 460 GLU A N 1
ATOM 556 C CA . GLU A 1 69 ? 54.46445 -17.33349 2.10311 1.000 52.83233 460 GLU A CA 1
ATOM 557 C C . GLU A 1 69 ? 54.06018 -18.58791 2.86132 1.000 54.14870 460 GLU A C 1
ATOM 558 O O . GLU A 1 69 ? 54.60669 -18.84371 3.94004 1.000 55.90695 460 GLU A O 1
ATOM 564 N N . GLY A 1 70 ? 53.13166 -19.37886 2.32097 1.000 58.61683 461 GLY A N 1
ATOM 565 C CA . GLY A 1 70 ? 52.69608 -20.61364 2.94022 1.000 59.10254 461 GLY A CA 1
ATOM 566 C C . GLY A 1 70 ? 51.45493 -20.48036 3.78908 1.000 61.58580 461 GLY A C 1
ATOM 567 O O . GLY A 1 70 ? 51.00427 -21.47905 4.36048 1.000 62.12475 461 GLY A O 1
ATOM 568 N N . GLU A 1 71 ? 50.88811 -19.28367 3.87807 1.000 62.86935 462 GLU A N 1
ATOM 569 C CA . GLU A 1 71 ? 49.69156 -19.02970 4.65995 1.000 57.20572 462 GLU A CA 1
ATOM 570 C C . GLU A 1 71 ? 48.45429 -19.38502 3.84741 1.000 54.21700 462 GLU A C 1
ATOM 571 O O . GLU A 1 71 ? 48.42486 -19.19186 2.62923 1.000 54.34155 462 GLU A O 1
ATOM 577 N N . THR A 1 72 ? 47.43916 -19.91957 4.51553 1.000 54.74957 463 THR A N 1
ATOM 578 C CA . THR A 1 72 ? 46.19344 -20.24570 3.83812 1.000 53.00540 463 THR A CA 1
ATOM 579 C C . THR A 1 72 ? 45.23953 -19.06564 3.97509 1.000 49.09434 463 THR A C 1
ATOM 580 O O . THR A 1 72 ? 45.05866 -18.53153 5.07357 1.000 47.70019 463 THR A O 1
ATOM 584 N N . VAL A 1 73 ? 44.64335 -18.65368 2.85890 1.000 48.54962 464 VAL A N 1
ATOM 585 C CA . VAL A 1 73 ? 43.72835 -17.51933 2.82242 1.000 50.56765 464 VAL A CA 1
ATOM 586 C C . VAL A 1 73 ? 42.36155 -18.00098 2.36066 1.000 49.30830 464 VAL A C 1
ATOM 587 O O . VAL A 1 73 ? 42.25564 -18.76829 1.39765 1.000 51.28086 464 VAL A O 1
ATOM 591 N N . TYR A 1 74 ? 41.31821 -17.54371 3.04716 1.000 47.61274 465 TYR A N 1
ATOM 592 C CA . TYR A 1 74 ? 39.94099 -17.89117 2.72899 1.000 47.07091 465 TYR A CA 1
ATOM 593 C C . TYR A 1 74 ? 39.20203 -16.65641 2.23175 1.000 46.97582 465 TYR A C 1
ATOM 594 O O . TYR A 1 74 ? 39.37008 -15.55965 2.77478 1.000 48.65338 465 TYR A O 1
ATOM 603 N N . MET A 1 75 ? 38.37836 -16.84073 1.20051 1.000 44.91800 466 MET A N 1
ATOM 604 C CA . MET A 1 75 ? 37.64774 -15.74267 0.58680 1.000 45.34857 466 MET A CA 1
ATOM 605 C C . MET A 1 75 ? 36.18866 -16.13632 0.39497 1.000 43.73191 466 MET A C 1
ATOM 606 O O . MET A 1 75 ? 35.90388 -17.22938 -0.12584 1.000 43.51579 466 MET A O 1
ATOM 611 N N . PRO A 1 76 ? 35.24122 -15.29070 0.79326 1.000 47.66020 467 PRO A N 1
ATOM 612 C CA . PRO A 1 76 ? 33.83722 -15.55544 0.46791 1.000 47.04587 467 PRO A CA 1
ATOM 613 C C . PRO A 1 76 ? 33.55522 -15.26145 -0.99613 1.000 44.96104 467 PRO A C 1
ATOM 614 O O . PRO A 1 76 ? 34.15663 -14.37215 -1.60339 1.000 46.90937 467 PRO A O 1
ATOM 618 N N . VAL A 1 77 ? 32.62418 -16.02441 -1.56566 1.000 47.35896 468 VAL A N 1
ATOM 619 C CA . VAL A 1 77 ? 32.33161 -15.91061 -2.99004 1.000 50.31988 468 VAL A CA 1
ATOM 620 C C . VAL A 1 77 ? 30.82949 -15.82201 -3.22552 1.000 48.20949 468 VAL A C 1
ATOM 621 O O . VAL A 1 77 ? 30.38513 -15.52917 -4.34131 1.000 49.18624 468 VAL A O 1
ATOM 625 N N . ARG A 1 78 ? 30.03678 -16.07143 -2.18630 1.000 46.77381 469 ARG A N 1
ATOM 626 C CA . ARG A 1 78 ? 28.58782 -16.01083 -2.33043 1.000 44.27271 469 ARG A CA 1
ATOM 627 C C . ARG A 1 78 ? 27.94640 -16.29384 -0.98003 1.000 45.82663 469 ARG A C 1
ATOM 628 O O . ARG A 1 78 ? 28.54423 -16.93546 -0.11108 1.000 44.41758 469 ARG A O 1
ATOM 636 N N . THR A 1 79 ? 26.71888 -15.80688 -0.81796 1.000 47.39071 470 THR A N 1
ATOM 637 C CA . THR A 1 79 ? 25.97010 -16.05465 0.40287 1.000 45.90571 470 THR A CA 1
ATOM 638 C C . THR A 1 79 ? 25.46423 -17.49471 0.43242 1.000 46.55202 470 THR A C 1
ATOM 639 O O . THR A 1 79 ? 25.29970 -18.14885 -0.60139 1.000 45.83941 470 THR A O 1
ATOM 643 N N . TRP A 1 80 ? 25.21223 -17.98632 1.64285 1.000 44.12085 471 TRP A N 1
ATOM 644 C CA . TRP A 1 80 ? 24.82960 -19.38092 1.83463 1.000 45.38818 471 TRP A CA 1
ATOM 645 C C . TRP A 1 80 ? 23.91764 -19.48482 3.04554 1.000 47.11980 471 TRP A C 1
ATOM 646 O O . TRP A 1 80 ? 24.29585 -19.06842 4.14466 1.000 48.70124 471 TRP A O 1
ATOM 657 N N . ASP A 1 81 ? 22.72363 -20.03751 2.84260 1.000 49.46932 472 ASP A N 1
ATOM 658 C CA . ASP A 1 81 ? 21.77543 -20.26988 3.92656 1.000 48.73901 472 ASP A CA 1
ATOM 659 C C . ASP A 1 81 ? 21.97560 -21.69241 4.43621 1.000 49.56737 472 ASP A C 1
ATOM 660 O O . ASP A 1 81 ? 21.65744 -22.66159 3.73917 1.000 49.60919 472 ASP A O 1
ATOM 665 N N . ALA A 1 82 ? 22.50060 -21.81522 5.65674 1.000 49.61981 473 ALA A N 1
ATOM 666 C CA . ALA A 1 82 ? 22.84786 -23.12840 6.18761 1.000 46.97515 473 ALA A CA 1
ATOM 667 C C . ALA A 1 82 ? 21.62115 -24.01071 6.37616 1.000 52.29715 473 ALA A C 1
ATOM 668 O O . ALA A 1 82 ? 21.71248 -25.23439 6.22519 1.000 52.33441 473 ALA A O 1
ATOM 670 N N . LYS A 1 83 ? 20.47109 -23.41816 6.70153 1.000 53.40974 474 LYS A N 1
ATOM 671 C CA . LYS A 1 83 ? 19.29284 -24.21018 7.02663 1.000 52.06863 474 LYS A CA 1
ATOM 672 C C . LYS A 1 83 ? 18.53938 -24.68383 5.79081 1.000 48.36842 474 LYS A C 1
ATOM 673 O O . LYS A 1 83 ? 17.77803 -25.65341 5.88149 1.000 49.31344 474 LYS A O 1
ATOM 679 N N . THR A 1 84 ? 18.73168 -24.02859 4.64346 1.000 49.32868 475 THR A N 1
ATOM 680 C CA . THR A 1 84 ? 18.07159 -24.42078 3.40709 1.000 49.42811 475 THR A CA 1
ATOM 681 C C . THR A 1 84 ? 19.02563 -24.81400 2.28921 1.000 48.15283 475 THR A C 1
ATOM 682 O O . THR A 1 84 ? 18.59991 -25.51263 1.36215 1.000 45.59508 475 THR A O 1
ATOM 686 N N . GLY A 1 85 ? 20.28961 -24.39521 2.34448 1.000 50.70511 476 GLY A N 1
ATOM 687 C CA . GLY A 1 85 ? 21.23139 -24.66635 1.27905 1.000 44.48049 476 GLY A CA 1
ATOM 688 C C . GLY A 1 85 ? 21.15921 -23.72655 0.09547 1.000 47.25524 476 GLY A C 1
ATOM 689 O O . GLY A 1 85 ? 21.86784 -23.95171 -0.89416 1.000 48.17466 476 GLY A O 1
ATOM 690 N N . LYS A 1 86 ? 20.32836 -22.68815 0.15998 1.000 47.08554 477 LYS A N 1
ATOM 691 C CA . LYS A 1 86 ? 20.21379 -21.73228 -0.93468 1.000 50.52030 477 LYS A CA 1
ATOM 692 C C . LYS A 1 86 ? 21.46297 -20.85869 -1.00222 1.000 48.53824 477 LYS A C 1
ATOM 693 O O . LYS A 1 86 ? 21.90055 -20.30790 0.01220 1.000 46.35647 477 LYS A O 1
ATOM 699 N N . VAL A 1 87 ? 22.03691 -20.72621 -2.19654 1.000 48.52999 478 VAL A N 1
ATOM 700 C CA . VAL A 1 87 ? 23.22618 -19.90747 -2.40251 1.000 51.40877 478 VAL A CA 1
ATOM 701 C C . VAL A 1 87 ? 22.86048 -18.68134 -3.22775 1.000 53.94369 478 VAL A C 1
ATOM 702 O O . VAL A 1 87 ? 21.97423 -18.72491 -4.08883 1.000 55.98397 478 VAL A O 1
ATOM 706 N N . GLY A 1 88 ? 23.56093 -17.57871 -2.96002 1.000 53.15446 479 GLY A N 1
ATOM 707 C CA . GLY A 1 88 ? 23.30649 -16.31638 -3.62155 1.000 52.58117 479 GLY A CA 1
ATOM 708 C C . GLY A 1 88 ? 24.11366 -16.13164 -4.89304 1.000 55.35283 479 GLY A C 1
ATOM 709 O O . GLY A 1 88 ? 24.77183 -17.04439 -5.39509 1.000 52.18484 479 GLY A O 1
ATOM 710 N N . LYS A 1 89 ? 24.04824 -14.90945 -5.41850 1.000 56.16720 480 LYS A N 1
ATOM 711 C CA . LYS A 1 89 ? 24.79403 -14.55308 -6.61648 1.000 53.21292 480 LYS A CA 1
ATOM 712 C C . LYS A 1 89 ? 26.29076 -14.72535 -6.38964 1.000 53.42673 480 LYS A C 1
ATOM 713 O O . LYS A 1 89 ? 26.80908 -14.44704 -5.30628 1.000 50.01613 480 LYS A O 1
ATOM 719 N N . LEU A 1 90 ? 26.98614 -15.19564 -7.42011 1.000 55.12599 481 LEU A N 1
ATOM 720 C CA . LEU A 1 90 ? 28.43048 -15.36221 -7.34662 1.000 52.92987 481 LEU A CA 1
ATOM 721 C C . LEU A 1 90 ? 29.10562 -14.00711 -7.50861 1.000 50.44144 481 LEU A C 1
ATOM 722 O O . LEU A 1 90 ? 28.73047 -13.21060 -8.37477 1.000 48.55568 481 LEU A O 1
ATOM 727 N N . TRP A 1 91 ? 30.10475 -13.74397 -6.66709 1.000 52.68104 482 TRP A N 1
ATOM 728 C CA . TRP A 1 91 ? 30.83130 -12.47854 -6.69334 1.000 51.85568 482 TRP A CA 1
ATOM 729 C C . TRP A 1 91 ? 31.96414 -12.46545 -7.71048 1.000 52.73515 482 TRP A C 1
ATOM 730 O O . TRP A 1 91 ? 32.83460 -11.59044 -7.64466 1.000 52.91586 482 TRP A O 1
ATOM 741 N N . GLY A 1 92 ? 31.96815 -13.40633 -8.64312 1.000 52.71297 483 GLY A N 1
ATOM 742 C CA . GLY A 1 92 ? 33.02352 -13.46402 -9.63125 1.000 49.81347 483 GLY A CA 1
ATOM 743 C C . GLY A 1 92 ? 32.72525 -14.53808 -10.64801 1.000 51.98307 483 GLY A C 1
ATOM 744 O O . GLY A 1 92 ? 31.59330 -15.01461 -10.75101 1.000 53.92332 483 GLY A O 1
ATOM 745 N N . GLU A 1 93 ? 33.75332 -14.92008 -11.40019 1.000 52.19124 484 GLU A N 1
ATOM 746 C CA . GLU A 1 93 ? 33.62373 -15.94250 -12.42526 1.000 55.57684 484 GLU A CA 1
ATOM 747 C C . GLU A 1 93 ? 34.56977 -17.09729 -12.12493 1.000 54.10302 484 GLU A C 1
ATOM 748 O O . GLU A 1 93 ? 35.64336 -16.90837 -11.54551 1.000 52.60290 484 GLU A O 1
ATOM 754 N N . ILE A 1 94 ? 34.16348 -18.29745 -12.52696 1.000 54.39308 485 ILE A N 1
ATOM 755 C CA . ILE A 1 94 ? 34.96866 -19.48996 -12.28929 1.000 51.09789 485 ILE A CA 1
ATOM 756 C C . ILE A 1 94 ? 35.33288 -20.15657 -13.60935 1.000 53.47822 485 ILE A C 1
ATOM 757 O O . ILE A 1 94 ? 36.31970 -19.79058 -14.24744 1.000 60.49749 485 ILE A O 1
ATOM 762 N N . TRP B 1 2 ? 7.37423 35.20388 -27.81899 1.000 44.95885 393 TRP D N 1
ATOM 763 C CA . TRP B 1 2 ? 8.23330 35.28432 -28.99427 1.000 53.75961 393 TRP D CA 1
ATOM 764 C C . TRP B 1 2 ? 7.43439 35.50440 -30.27367 1.000 52.22571 393 TRP D C 1
ATOM 765 O O . TRP B 1 2 ? 6.29948 35.04422 -30.39990 1.000 53.80202 393 TRP D O 1
ATOM 776 N N . LYS B 1 3 ? 8.04159 36.21754 -31.21928 1.000 50.50631 394 LYS D N 1
ATOM 777 C CA . LYS B 1 3 ? 7.43855 36.45948 -32.51998 1.000 52.17253 394 LYS D CA 1
ATOM 778 C C . LYS B 1 3 ? 8.54516 36.50906 -33.56288 1.000 47.73537 394 LYS D C 1
ATOM 779 O O . LYS B 1 3 ? 9.67726 36.90222 -33.26907 1.000 47.59312 394 LYS D O 1
ATOM 785 N N . GLN B 1 4 ? 8.20780 36.10255 -34.78238 1.000 50.80573 395 GLN D N 1
ATOM 786 C CA . GLN B 1 4 ? 9.14722 36.06934 -35.89348 1.000 50.12053 395 GLN D CA 1
ATOM 787 C C . GLN B 1 4 ? 8.71546 37.06543 -36.96071 1.000 49.43092 395 GLN D C 1
ATOM 788 O O . GLN B 1 4 ? 7.53007 37.15454 -37.29631 1.000 54.81911 395 GLN D O 1
ATOM 794 N N . ASN B 1 5 ? 9.67985 37.80857 -37.49482 1.000 51.62740 396 ASN D N 1
ATOM 795 C CA . ASN B 1 5 ? 9.41135 38.80146 -38.51946 1.000 54.56477 396 ASN D CA 1
ATOM 796 C C . ASN B 1 5 ? 9.63319 38.19989 -39.90837 1.000 59.27131 396 ASN D C 1
ATOM 797 O O . ASN B 1 5 ? 9.84831 36.99321 -40.06492 1.000 58.16404 396 ASN D O 1
ATOM 802 N N . LYS B 1 6 ? 9.58178 39.05520 -40.93332 1.000 61.90542 397 LYS D N 1
ATOM 803 C CA . LYS B 1 6 ? 9.65065 38.58191 -42.31328 1.000 65.94628 397 LYS D CA 1
ATOM 804 C C . LYS B 1 6 ? 10.97332 37.89404 -42.62974 1.000 67.09313 397 LYS D C 1
ATOM 805 O O . LYS B 1 6 ? 11.00254 36.95839 -43.43837 1.000 67.06900 397 LYS D O 1
ATOM 811 N N . ASP B 1 7 ? 12.06842 38.33154 -42.01582 1.000 66.16348 398 ASP D N 1
ATOM 812 C CA . ASP B 1 7 ? 13.37655 37.74836 -42.28260 1.000 69.56970 398 ASP D CA 1
ATOM 813 C C . ASP B 1 7 ? 13.66659 36.51569 -41.43710 1.000 63.31980 398 ASP D C 1
ATOM 814 O O . ASP B 1 7 ? 14.72697 35.90212 -41.60787 1.000 63.71679 398 ASP D O 1
ATOM 819 N N . GLY B 1 8 ? 12.74766 36.12226 -40.56109 1.000 67.78503 399 GLY D N 1
ATOM 820 C CA . GLY B 1 8 ? 12.97001 34.98079 -39.70161 1.000 61.77118 399 GLY D CA 1
ATOM 821 C C . GLY B 1 8 ? 13.65723 35.27802 -38.39043 1.000 55.23499 399 GLY D C 1
ATOM 822 O O . GLY B 1 8 ? 14.17915 34.35152 -37.75844 1.000 55.95224 399 GLY D O 1
ATOM 823 N N . ILE B 1 9 ? 13.68289 36.53531 -37.95985 1.000 54.06855 400 ILE D N 1
ATOM 824 C CA . ILE B 1 9 ? 14.33144 36.91222 -36.70921 1.000 52.49706 400 ILE D CA 1
ATOM 825 C C . ILE B 1 9 ? 13.32789 36.73499 -35.57773 1.000 47.84175 400 ILE D C 1
ATOM 826 O O . ILE B 1 9 ? 12.29032 37.40595 -35.54644 1.000 51.82304 400 ILE D O 1
ATOM 831 N N . TRP B 1 10 ? 13.63290 35.83578 -34.64659 1.000 46.06736 401 TRP D N 1
ATOM 832 C CA . TRP B 1 10 ? 12.80531 35.66772 -33.45983 1.000 46.50938 401 TRP D CA 1
ATOM 833 C C . TRP B 1 10 ? 13.12372 36.78588 -32.47486 1.000 47.41757 401 TRP D C 1
ATOM 834 O O . TRP B 1 10 ? 14.27004 36.92126 -32.03414 1.000 49.42032 401 TRP D O 1
ATOM 845 N N . TYR B 1 11 ? 12.11772 37.58374 -32.12655 1.000 44.71285 402 TYR D N 1
ATOM 846 C CA . TYR B 1 11 ? 12.30068 38.69245 -31.20355 1.000 47.22214 402 TYR D CA 1
ATOM 847 C C . TYR B 1 11 ? 11.20327 38.68779 -30.14888 1.000 48.46251 402 TYR D C 1
ATOM 848 O O . TYR B 1 11 ? 10.11551 38.14151 -30.35045 1.000 51.23048 402 TYR D O 1
ATOM 857 N N . LYS B 1 12 ? 11.51010 39.31081 -29.01288 1.000 48.62032 403 LYS D N 1
ATOM 858 C CA . LYS B 1 12 ? 10.55540 39.45494 -27.92410 1.000 51.01946 403 LYS D CA 1
ATOM 859 C C . LYS B 1 12 ? 10.98701 40.62847 -27.05804 1.000 52.38875 403 LYS D C 1
ATOM 860 O O . LYS B 1 12 ? 12.18227 40.83058 -26.83024 1.000 50.04987 403 LYS D O 1
ATOM 866 N N . ALA B 1 13 ? 10.01028 41.39514 -26.58309 1.000 52.20523 404 ALA D N 1
ATOM 867 C CA . ALA B 1 13 ? 10.30616 42.53929 -25.73347 1.000 54.16286 404 ALA D CA 1
ATOM 868 C C . ALA B 1 13 ? 10.72701 42.08116 -24.34264 1.000 56.05309 404 ALA D C 1
ATOM 869 O O . ALA B 1 13 ? 10.14136 41.15859 -23.76914 1.000 57.18647 404 ALA D O 1
ATOM 871 N N . GLU B 1 14 ? 11.75631 42.73280 -23.80314 1.000 55.67148 405 GLU D N 1
ATOM 872 C CA . GLU B 1 14 ? 12.25588 42.42086 -22.46958 1.000 56.70779 405 GLU D CA 1
ATOM 873 C C . GLU B 1 14 ? 13.23138 43.49365 -22.00859 1.000 56.64485 405 GLU D C 1
ATOM 874 O O . GLU B 1 14 ? 14.23170 43.76233 -22.68079 1.000 55.48655 405 GLU D O 1
ATOM 880 N N . HIS B 1 15 ? 12.95195 44.10806 -20.86385 1.000 56.11660 406 HIS D N 1
ATOM 881 C CA . HIS B 1 15 ? 13.75372 45.20794 -20.33884 1.000 54.26695 406 HIS D CA 1
ATOM 882 C C . HIS B 1 15 ? 14.51191 44.71828 -19.11132 1.000 56.46826 406 HIS D C 1
ATOM 883 O O . HIS B 1 15 ? 13.90898 44.45216 -18.06689 1.000 55.92798 406 HIS D O 1
ATOM 890 N N . ALA B 1 16 ? 15.82749 44.59144 -19.24024 1.000 55.38426 407 ALA D N 1
ATOM 891 C CA . ALA B 1 16 ? 16.66039 44.13646 -18.13726 1.000 54.86931 407 ALA D CA 1
ATOM 892 C C . ALA B 1 16 ? 18.09019 44.57698 -18.40992 1.000 55.55973 407 ALA D C 1
ATOM 893 O O . ALA B 1 16 ? 18.41004 45.08826 -19.48542 1.000 55.13934 407 ALA D O 1
ATOM 895 N N . SER B 1 17 ? 18.94939 44.37432 -17.41799 1.000 52.23284 408 SER D N 1
ATOM 896 C CA . SER B 1 17 ? 20.34877 44.76674 -17.50343 1.000 58.98791 408 SER D CA 1
ATOM 897 C C . SER B 1 17 ? 21.22550 43.54040 -17.71666 1.000 54.00936 408 SER D C 1
ATOM 898 O O . SER B 1 17 ? 20.94640 42.46124 -17.18378 1.000 54.88777 408 SER D O 1
ATOM 901 N N . PHE B 1 18 ? 22.29000 43.71871 -18.49722 1.000 50.88303 409 PHE D N 1
ATOM 902 C CA . PHE B 1 18 ? 23.21672 42.64642 -18.83087 1.000 53.48152 409 PHE D CA 1
ATOM 903 C C . PHE B 1 18 ? 24.63564 43.07239 -18.49052 1.000 53.32497 409 PHE D C 1
ATOM 904 O O . PHE B 1 18 ? 25.07392 44.15422 -18.89246 1.000 54.07950 409 PHE D O 1
ATOM 912 N N . THR B 1 19 ? 25.34843 42.22018 -17.75947 1.000 52.36654 410 THR D N 1
ATOM 913 C CA . THR B 1 19 ? 26.74414 42.44384 -17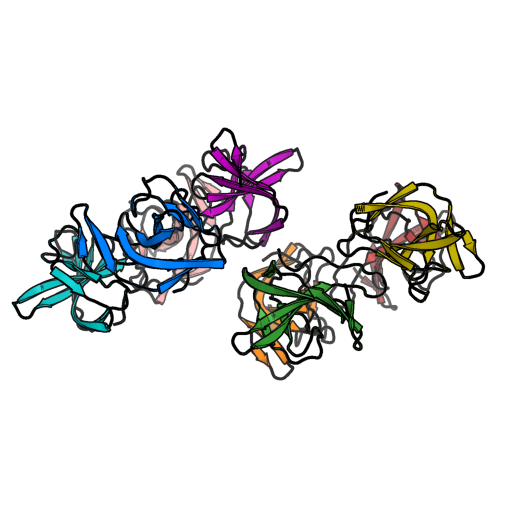.40346 1.000 51.84917 410 THR D CA 1
ATOM 914 C C . THR B 1 19 ? 27.60290 41.40893 -18.11827 1.000 49.89316 410 THR D C 1
ATOM 915 O O . THR B 1 19 ? 27.42072 40.20244 -17.92177 1.000 49.44833 410 THR D O 1
ATOM 919 N N . VAL B 1 20 ? 28.53532 41.88331 -18.94318 1.000 50.98020 411 VAL D N 1
ATOM 920 C CA . VAL B 1 20 ? 29.36144 40.99022 -19.74586 1.000 50.55346 411 VAL D CA 1
ATOM 921 C C . VAL B 1 20 ? 30.35459 40.26230 -18.85026 1.000 51.75400 411 VAL D C 1
ATOM 922 O O . VAL B 1 20 ? 31.08227 40.88432 -18.06496 1.000 50.10828 411 VAL D O 1
ATOM 926 N N . THR B 1 21 ? 30.38798 38.93440 -18.96419 1.000 49.61924 412 THR D N 1
ATOM 927 C CA . THR B 1 21 ? 31.35315 38.11532 -18.24607 1.000 50.96431 412 THR D CA 1
ATOM 928 C C . THR B 1 21 ? 32.31343 37.37322 -19.16741 1.000 50.84898 412 THR D C 1
ATOM 929 O O . THR B 1 21 ? 33.21095 36.68139 -18.67146 1.000 50.81758 412 THR D O 1
ATOM 933 N N . ALA B 1 22 ? 32.15082 37.48780 -20.48268 1.000 50.95724 413 ALA D N 1
ATOM 934 C CA . ALA B 1 22 ? 33.06400 36.82981 -21.41374 1.000 48.41987 413 ALA D CA 1
ATOM 935 C C . ALA B 1 22 ? 34.45333 37.45105 -21.30802 1.000 49.67039 413 ALA D C 1
ATOM 936 O O . ALA B 1 22 ? 34.58920 38.67273 -21.43843 1.000 50.71287 413 ALA D O 1
ATOM 938 N N . PRO B 1 23 ? 35.50870 36.64739 -21.13803 1.000 48.65449 414 PRO D N 1
ATOM 939 C CA . PRO B 1 23 ? 36.83628 37.22868 -20.85435 1.000 48.26203 414 PRO D CA 1
ATOM 940 C C . PRO B 1 23 ? 37.28780 38.30625 -21.82953 1.000 50.85480 414 PRO D C 1
ATOM 941 O O . PRO B 1 23 ? 37.66126 39.40449 -21.39779 1.000 53.89039 414 PRO D O 1
ATOM 945 N N . GLU B 1 24 ? 37.26922 38.02860 -23.13248 1.000 51.84383 415 GLU D N 1
ATOM 946 C CA . GLU B 1 24 ? 37.75845 38.96803 -24.13302 1.000 47.65487 415 GLU D CA 1
ATOM 947 C C . GLU B 1 24 ? 36.67219 39.89879 -24.66370 1.000 53.41276 415 GLU D C 1
ATOM 948 O O . GLU B 1 24 ? 36.86057 40.51474 -25.71919 1.000 55.07775 415 GLU D O 1
ATOM 954 N N . GLY B 1 25 ? 35.54833 40.01753 -23.96232 1.000 51.12444 416 GLY D N 1
ATOM 955 C CA . GLY B 1 25 ? 34.47909 40.89055 -24.39898 1.000 50.26271 416 GLY D CA 1
ATOM 956 C C . GLY B 1 25 ? 33.63477 40.27210 -25.49686 1.000 50.07932 416 GLY D C 1
ATOM 957 O O . GLY B 1 25 ? 33.85436 39.14718 -25.94959 1.000 48.40015 416 GLY D O 1
ATOM 958 N N . ILE B 1 26 ? 32.64044 41.04150 -25.93467 1.000 42.52518 417 ILE D N 1
ATOM 959 C CA . ILE B 1 26 ? 31.69383 40.60721 -26.95390 1.000 42.91421 417 ILE D CA 1
ATOM 960 C C . ILE B 1 26 ? 31.62528 41.65819 -28.05262 1.000 44.79941 417 ILE D C 1
ATOM 961 O O . ILE B 1 26 ? 31.58429 42.86158 -27.77314 1.000 46.08060 417 ILE D O 1
ATOM 966 N N . ILE B 1 27 ? 31.61699 41.20128 -29.30168 1.000 42.36929 418 ILE D N 1
ATOM 967 C CA . ILE B 1 27 ? 31.52233 42.09787 -30.44878 1.000 40.07317 418 ILE D CA 1
ATOM 968 C C . ILE B 1 27 ? 30.05678 42.42243 -30.70722 1.000 44.59450 418 ILE D C 1
ATOM 969 O O . ILE B 1 27 ? 29.20894 41.52352 -30.76501 1.000 44.72545 418 ILE D O 1
ATOM 974 N N . THR B 1 28 ? 29.75573 43.70784 -30.86653 1.000 44.54458 419 THR D N 1
ATOM 975 C CA . THR B 1 28 ? 28.40444 44.18189 -31.12314 1.000 42.81161 419 THR D CA 1
ATOM 976 C C . THR B 1 28 ? 28.25815 44.60413 -32.58030 1.000 45.28308 419 THR D C 1
ATOM 977 O O . THR B 1 28 ? 29.23170 44.95928 -33.25015 1.000 45.39589 419 THR D O 1
ATOM 981 N N . ARG B 1 29 ? 27.01896 44.56210 -33.06652 1.000 49.59108 420 ARG D N 1
ATOM 982 C CA . ARG B 1 29 ? 26.72097 44.82464 -34.46623 1.000 51.34741 420 ARG D CA 1
ATOM 983 C C . ARG B 1 29 ? 25.65213 45.90290 -34.58632 1.000 50.48808 420 ARG D C 1
ATOM 984 O O . ARG B 1 29 ? 24.88339 46.15572 -33.65506 1.000 52.14443 420 ARG D O 1
ATOM 992 N N . TYR B 1 30 ? 25.61609 46.53746 -35.75649 1.000 50.62209 421 TYR D N 1
ATOM 993 C CA . TYR B 1 30 ? 24.57150 47.48094 -36.11906 1.000 47.41638 421 TYR D CA 1
ATOM 994 C C . TYR B 1 30 ? 23.50214 46.78308 -36.95722 1.000 46.72080 421 TYR D C 1
ATOM 995 O O . TYR B 1 30 ? 23.61033 45.60326 -37.30043 1.000 51.34551 421 TYR D O 1
ATOM 1004 N N . LYS B 1 31 ? 22.44811 47.53242 -37.28410 1.000 45.69819 422 LYS D N 1
ATOM 1005 C CA . LYS B 1 31 ? 21.42658 47.07883 -38.22226 1.000 49.18658 422 LYS D CA 1
ATOM 1006 C C . LYS B 1 31 ? 20.57630 45.95110 -37.64861 1.000 48.82858 422 LYS D C 1
ATOM 1007 O O . LYS B 1 31 ? 19.35685 46.09826 -37.51755 1.000 54.56044 422 LYS D O 1
ATOM 1013 N N . GLY B 1 32 ? 21.19571 44.82380 -37.30934 1.000 47.58281 423 GLY D N 1
ATOM 1014 C CA . GLY B 1 32 ? 20.45396 43.69170 -36.80934 1.000 48.22277 423 GLY D CA 1
ATOM 1015 C C . GLY B 1 32 ? 21.31216 42.65875 -36.10870 1.000 51.78436 423 GLY D C 1
ATOM 1016 O O . GLY B 1 32 ? 22.54037 42.77125 -36.03936 1.000 45.57727 423 GLY D O 1
ATOM 1017 N N . PRO B 1 33 ? 20.66730 41.61841 -35.57289 1.000 52.18127 424 PRO D N 1
ATOM 1018 C CA . PRO B 1 33 ? 21.38061 40.54679 -34.84600 1.000 50.05912 424 PRO D CA 1
ATOM 1019 C C . PRO B 1 33 ? 21.99275 39.51777 -35.78934 1.000 51.94642 424 PRO D C 1
ATOM 1020 O O . PRO B 1 33 ? 21.61465 38.34152 -35.83263 1.000 50.49547 424 PRO D O 1
ATOM 1024 N N . TRP B 1 34 ? 22.97435 39.96128 -36.57109 1.000 50.29829 425 TRP D N 1
ATOM 1025 C CA . TRP B 1 34 ? 23.61190 39.10994 -37.56564 1.000 53.28688 425 TRP D CA 1
ATOM 1026 C C . TRP B 1 34 ? 25.10298 39.40162 -37.59741 1.000 52.46142 425 TRP D C 1
ATOM 1027 O O . TRP B 1 34 ? 25.51057 40.56529 -37.65858 1.000 50.49071 425 TRP D O 1
ATOM 1038 N N . THR B 1 35 ? 25.91072 38.33950 -37.55396 1.000 53.28915 426 THR D N 1
ATOM 1039 C CA . THR B 1 35 ? 27.36004 38.49806 -37.54304 1.000 51.95558 426 THR D CA 1
ATOM 1040 C C . THR B 1 35 ? 27.87650 39.19611 -38.79421 1.000 54.62659 426 THR D C 1
ATOM 1041 O O . THR B 1 35 ? 28.95643 39.79639 -38.75409 1.000 53.48435 426 THR D O 1
ATOM 1045 N N . GLY B 1 36 ? 27.13332 39.13642 -39.89975 1.000 56.69173 427 GLY D N 1
ATOM 1046 C CA . GLY B 1 36 ? 27.56622 39.76688 -41.13258 1.000 53.02213 427 GLY D CA 1
ATOM 1047 C C . GLY B 1 36 ? 27.38762 41.26810 -41.19575 1.000 53.41224 427 GLY D C 1
ATOM 1048 O O . GLY B 1 36 ? 27.91234 41.89813 -42.11879 1.000 52.07901 427 GLY D O 1
ATOM 1049 N N . HIS B 1 37 ? 26.66587 41.85654 -40.24611 1.000 54.22617 428 HIS D N 1
ATOM 1050 C CA . HIS B 1 37 ? 26.45614 43.29463 -40.23961 1.000 51.58029 428 HIS D CA 1
ATOM 1051 C C . HIS B 1 37 ? 27.70010 44.02888 -39.75022 1.000 50.14688 428 HIS D C 1
ATOM 1052 O O . HIS B 1 37 ? 28.59427 43.43075 -39.14603 1.000 46.11357 428 HIS D O 1
ATOM 1059 N N . PRO B 1 38 ? 27.77959 45.33409 -40.00417 1.000 49.17285 429 PRO D N 1
ATOM 1060 C CA . PRO B 1 38 ? 28.94790 46.10200 -39.55877 1.000 48.59461 429 PRO D CA 1
ATOM 1061 C C . PRO B 1 38 ? 29.10101 46.05904 -38.04556 1.000 54.05047 429 PRO D C 1
ATOM 1062 O O . PRO B 1 38 ? 28.11902 46.06672 -37.30025 1.000 51.71084 429 PRO D O 1
ATOM 1066 N N . GLN B 1 39 ? 30.35256 46.01151 -37.59741 1.000 51.54834 430 GLN D N 1
ATOM 1067 C CA . GLN B 1 39 ? 30.65101 45.96817 -36.17374 1.000 48.90908 430 GLN D CA 1
ATOM 1068 C C . GLN B 1 39 ? 30.43630 47.33619 -35.53838 1.000 50.45302 430 GLN D C 1
ATOM 1069 O O . GLN B 1 39 ? 30.80035 48.36793 -36.11002 1.000 49.65017 430 GLN D O 1
ATOM 1075 N N . ALA B 1 40 ? 29.83973 47.33858 -34.34669 1.000 49.28227 431 ALA D N 1
ATOM 1076 C CA . ALA B 1 40 ? 29.55255 48.56646 -33.61857 1.000 48.43864 431 ALA D CA 1
ATOM 1077 C C . ALA B 1 40 ? 30.47020 48.78929 -32.42421 1.000 48.52573 431 ALA D C 1
ATOM 1078 O O . ALA B 1 40 ? 30.35116 49.82167 -31.75587 1.000 56.02861 431 ALA D O 1
ATOM 1080 N N . GLY B 1 41 ? 31.37885 47.86060 -32.13664 1.000 43.34635 432 GLY D N 1
ATOM 1081 C CA . GLY B 1 41 ? 32.28709 47.97086 -31.01791 1.000 43.37224 432 GLY D CA 1
ATOM 1082 C C . GLY B 1 41 ? 32.36634 46.67185 -30.25097 1.000 43.25887 432 GLY D C 1
ATOM 1083 O O . GLY B 1 41 ? 31.87508 45.62676 -30.69008 1.000 43.65268 432 GLY D O 1
ATOM 1084 N N . VAL B 1 42 ? 33.00144 46.73313 -29.08187 1.000 43.40980 433 VAL D N 1
ATOM 1085 C CA . VAL B 1 42 ? 33.18033 45.57122 -28.21696 1.000 45.96214 433 VAL D CA 1
ATOM 1086 C C . VAL B 1 42 ? 32.87128 45.97271 -26.78133 1.000 50.11126 433 VAL D C 1
ATOM 1087 O O . VAL B 1 42 ? 33.45349 46.92990 -26.26059 1.000 53.49128 433 VAL D O 1
ATOM 1091 N N . LEU B 1 43 ? 31.95577 45.24570 -26.14416 1.000 48.22880 434 LEU D N 1
ATOM 1092 C CA . LEU B 1 43 ? 31.64113 45.44877 -24.73471 1.000 50.22374 434 LEU D CA 1
ATOM 1093 C C . LEU B 1 43 ? 32.50486 44.52066 -23.88607 1.000 50.19006 434 LEU D C 1
ATOM 1094 O O . LEU B 1 43 ? 32.38950 43.29382 -23.98408 1.000 51.70258 434 LEU D O 1
ATOM 1099 N N . GLN B 1 44 ? 33.36861 45.10646 -23.06247 1.000 52.62919 435 GLN D N 1
ATOM 1100 C CA . GLN B 1 44 ? 34.34307 44.36506 -22.27653 1.000 55.34245 435 GLN D CA 1
ATOM 1101 C C . GLN B 1 44 ? 33.74075 43.89569 -20.95186 1.000 52.53086 435 GLN D C 1
ATOM 1102 O O . GLN B 1 44 ? 32.67342 44.34310 -20.52651 1.000 54.59935 435 GLN D O 1
ATOM 1108 N N . LYS B 1 45 ? 34.44305 42.96940 -20.30057 1.000 53.84458 436 LYS D N 1
ATOM 1109 C CA . LYS B 1 45 ? 33.99696 42.46419 -19.00879 1.000 52.38029 436 LYS D CA 1
ATOM 1110 C C . LYS B 1 45 ? 33.82526 43.60475 -18.01416 1.000 52.94617 436 LYS D C 1
ATOM 1111 O O . LYS B 1 45 ? 34.55958 44.59582 -18.03385 1.000 53.92933 436 LYS D O 1
ATOM 1117 N N . GLY B 1 46 ? 32.83558 43.45624 -17.13644 1.000 52.24330 437 GLY D N 1
ATOM 1118 C CA . GLY B 1 46 ? 32.52092 44.45351 -16.14474 1.000 56.85727 437 GLY D CA 1
ATOM 1119 C C . GLY B 1 46 ? 31.55979 45.51904 -16.62842 1.000 55.44329 437 GLY D C 1
ATOM 1120 O O . GLY B 1 46 ? 30.80698 46.07669 -15.82304 1.000 56.87580 437 GLY D O 1
ATOM 1121 N N . GLN B 1 47 ? 31.57080 45.81671 -17.92447 1.000 53.47919 438 GLN D N 1
ATOM 1122 C CA . GLN B 1 47 ? 30.65947 46.81101 -18.46748 1.000 52.69846 438 GLN D CA 1
ATOM 1123 C C . GLN B 1 47 ? 29.24301 46.25414 -18.51103 1.000 53.04090 438 GLN D C 1
ATOM 1124 O O . GLN B 1 47 ? 29.03056 45.06805 -18.77824 1.000 52.00049 438 GLN D O 1
ATOM 1130 N N . THR B 1 48 ? 28.27021 47.11955 -18.24410 1.000 52.38754 439 THR D N 1
ATOM 1131 C CA . THR B 1 48 ? 26.87244 46.72612 -18.17776 1.000 55.59701 439 THR D CA 1
ATOM 1132 C C . THR B 1 48 ? 26.05539 47.59361 -19.12282 1.000 51.98690 439 THR D C 1
ATOM 1133 O O . THR B 1 48 ? 26.34990 48.77614 -19.31772 1.000 53.22220 439 THR D O 1
ATOM 1137 N N . ILE B 1 49 ? 25.02049 46.99196 -19.71053 1.000 45.84072 440 ILE D N 1
ATOM 1138 C CA . ILE B 1 49 ? 24.11276 47.69652 -20.60459 1.000 50.16251 440 ILE D CA 1
ATOM 1139 C C . ILE B 1 49 ? 22.68398 47.29445 -20.26917 1.000 52.15965 440 ILE D C 1
ATOM 1140 O O . ILE B 1 49 ? 22.43152 46.25990 -19.64807 1.000 52.08798 440 ILE D O 1
ATOM 1145 N N . LYS B 1 50 ? 21.74442 48.13295 -20.69450 1.000 51.31711 441 LYS D N 1
ATOM 1146 C CA . LYS B 1 50 ? 20.31856 47.90159 -20.49226 1.000 49.18892 441 LYS D CA 1
ATOM 1147 C C . LYS B 1 50 ? 19.67479 47.68519 -21.85613 1.000 47.04591 441 LYS D C 1
ATOM 1148 O O . LYS B 1 50 ? 19.64460 48.60044 -22.68562 1.000 44.78367 441 LYS D O 1
ATOM 1154 N N . TYR B 1 51 ? 19.16197 46.48176 -22.08628 1.000 46.72061 442 TYR D N 1
ATOM 1155 C CA . TYR B 1 51 ? 18.54146 46.13627 -23.35442 1.000 45.03517 442 TYR D CA 1
ATOM 1156 C C . TYR B 1 51 ? 17.02356 46.17604 -23.23251 1.000 53.01922 442 TYR D C 1
ATOM 1157 O O . TYR B 1 51 ? 16.45723 46.09763 -22.13907 1.000 56.46499 442 TYR D O 1
ATOM 1166 N N . ASP B 1 52 ? 16.36729 46.30047 -24.38412 1.000 52.35328 443 ASP D N 1
ATOM 1167 C CA . ASP B 1 52 ? 14.91604 46.38285 -24.44860 1.000 50.79811 443 ASP D CA 1
ATOM 1168 C C . ASP B 1 52 ? 14.28953 45.30590 -25.32275 1.000 50.22757 443 ASP D C 1
ATOM 1169 O O . ASP B 1 52 ? 13.05770 45.23745 -25.40493 1.000 54.23330 443 ASP D O 1
ATOM 1174 N N . GLU B 1 53 ? 15.09095 44.46921 -25.97857 1.000 48.94162 444 GLU D N 1
ATOM 1175 C CA . GLU B 1 53 ? 14.56125 43.43510 -26.85352 1.000 49.78280 444 GLU D CA 1
ATOM 1176 C C . GLU B 1 53 ? 15.56374 42.29494 -26.94301 1.000 49.49657 444 GLU D C 1
ATOM 1177 O O . GLU B 1 53 ? 16.77812 42.51104 -26.90667 1.000 44.72354 444 GLU D O 1
ATOM 1183 N N . VAL B 1 54 ? 15.04048 41.07799 -27.06250 1.000 51.18858 445 VAL D N 1
ATOM 1184 C CA . VAL B 1 54 ? 15.84908 39.87487 -27.20474 1.000 45.40346 445 VAL D CA 1
ATOM 1185 C C . VAL B 1 54 ? 15.51682 39.22451 -28.53815 1.000 44.18449 445 VAL D C 1
ATOM 1186 O O . VAL B 1 54 ? 14.35103 39.18325 -28.94632 1.000 48.82936 445 VAL D O 1
ATOM 1190 N N . GLN B 1 55 ? 16.54235 38.71665 -29.21412 1.000 44.29941 446 GLN D N 1
ATOM 1191 C CA . GLN B 1 55 ? 16.37516 38.06240 -30.50039 1.000 45.59325 446 GLN D CA 1
ATOM 1192 C C . GLN B 1 55 ? 17.07158 36.70920 -30.48390 1.000 45.75299 446 GLN D C 1
ATOM 1193 O O . GLN B 1 55 ? 18.01345 36.47613 -29.72245 1.000 45.19948 446 GLN D O 1
ATOM 1199 N N . LYS B 1 56 ? 16.59131 35.81932 -31.34771 1.000 47.18803 447 LYS D N 1
ATOM 1200 C CA . LYS B 1 56 ? 17.18738 34.50726 -31.57412 1.000 45.49241 447 LYS D CA 1
ATOM 1201 C C . LYS B 1 56 ? 17.46663 34.44999 -33.06635 1.000 47.29089 447 LYS D C 1
ATOM 1202 O O . LYS B 1 56 ? 16.53441 34.37678 -33.87413 1.000 43.18987 447 LYS D O 1
ATOM 1208 N N . PHE B 1 57 ? 18.74179 34.48601 -33.43636 1.000 51.92890 448 PHE D N 1
ATOM 1209 C CA . PHE B 1 57 ? 19.01913 34.66627 -34.84992 1.000 48.79814 448 PHE D CA 1
ATOM 1210 C C . PHE B 1 57 ? 20.50961 34.46275 -35.08155 1.000 46.89938 448 PHE D C 1
ATOM 1211 O O . PHE B 1 57 ? 21.32223 34.68193 -34.17823 1.000 49.40928 448 PHE D O 1
ATOM 1219 N N . ASP B 1 58 ? 20.85699 34.04118 -36.29603 1.000 49.36010 449 ASP D N 1
ATOM 1220 C CA . ASP B 1 58 ? 22.25003 33.81202 -36.68082 1.000 48.02142 449 ASP D CA 1
ATOM 1221 C C . ASP B 1 58 ? 22.95336 32.88953 -35.68405 1.000 44.64510 449 ASP D C 1
ATOM 1222 O O . ASP B 1 58 ? 24.08262 33.13603 -35.25410 1.000 43.20930 449 ASP D O 1
ATOM 1227 N N . GLY B 1 59 ? 22.26834 31.81016 -35.31285 1.000 44.70447 450 GLY D N 1
ATOM 1228 C CA . GLY B 1 59 ? 22.86919 30.82074 -34.43808 1.000 40.67883 450 GLY D CA 1
ATOM 1229 C C . GLY B 1 59 ? 23.20499 31.32839 -33.05592 1.000 43.89347 450 GLY D C 1
ATOM 1230 O O . GLY B 1 59 ? 23.98591 30.69290 -32.34334 1.000 45.20808 450 GLY D O 1
ATOM 1231 N N . HIS B 1 60 ? 22.63819 32.46381 -32.65474 1.000 45.13713 451 HIS D N 1
ATOM 1232 C CA . HIS B 1 60 ? 22.91135 33.05771 -31.35533 1.000 44.85690 451 HIS D CA 1
ATOM 1233 C C . HIS B 1 60 ? 21.64244 33.70315 -30.81991 1.000 46.22938 451 HIS D C 1
ATOM 1234 O O . HIS B 1 60 ? 20.70014 33.98382 -31.56485 1.000 43.73724 451 HIS D O 1
ATOM 1241 N N . VAL B 1 61 ? 21.62904 33.93434 -29.51034 1.000 44.14338 452 VAL D N 1
ATOM 1242 C CA . VAL B 1 61 ? 20.60988 34.75203 -28.86480 1.000 42.30237 452 VAL D CA 1
ATOM 1243 C C . VAL B 1 61 ? 21.18164 36.15018 -28.68426 1.000 43.05420 452 VAL D C 1
ATOM 1244 O O . VAL B 1 61 ? 22.30258 36.31117 -28.18493 1.000 41.47540 452 VAL D O 1
ATOM 1248 N N . TRP B 1 62 ? 20.41694 37.16073 -29.08720 1.000 45.75177 453 TRP D N 1
ATOM 1249 C CA . TRP B 1 62 ? 20.88413 38.53767 -29.09828 1.000 42.57240 453 TRP D CA 1
ATOM 1250 C C . TRP B 1 62 ? 20.01886 39.40809 -28.19766 1.000 41.85204 453 TRP D C 1
ATOM 1251 O O . TRP B 1 62 ? 18.84772 39.10676 -27.94848 1.000 45.46899 453 TRP D O 1
ATOM 1262 N N . VAL B 1 63 ? 20.61483 40.49500 -27.71369 1.000 41.28320 454 VAL D N 1
ATOM 1263 C CA . VAL B 1 63 ? 19.90173 41.56166 -27.02368 1.000 43.05311 454 VAL D CA 1
ATOM 1264 C C . VAL B 1 63 ? 20.23087 42.86913 -27.72799 1.000 44.15941 454 VAL D C 1
ATOM 1265 O O . VAL B 1 63 ? 21.36065 43.06599 -28.18902 1.000 43.04872 454 VAL D O 1
ATOM 1269 N N . SER B 1 64 ? 19.24741 43.76152 -27.81557 1.000 43.99182 455 SER D N 1
ATOM 1270 C CA . SER B 1 64 ? 19.40621 45.00366 -28.55475 1.000 43.10383 455 SER D CA 1
ATOM 1271 C C . SER B 1 64 ? 19.04937 46.19379 -27.67758 1.000 46.31641 455 SER D C 1
ATOM 1272 O O . SER B 1 64 ? 18.26287 46.08315 -26.73286 1.000 45.18995 455 SER D O 1
ATOM 1275 N N . TRP B 1 65 ? 19.64499 47.33594 -28.00693 1.000 47.38458 456 TRP D N 1
ATOM 1276 C CA . TRP B 1 65 ? 19.36155 48.59253 -27.32941 1.000 47.52015 456 TRP D CA 1
ATOM 1277 C C . TRP B 1 65 ? 19.74465 49.73186 -28.26114 1.000 49.71718 456 TRP D C 1
ATOM 1278 O O . TRP B 1 65 ? 20.42621 49.53443 -29.26998 1.000 48.93287 456 TRP D O 1
ATOM 1289 N N . GLU B 1 66 ? 19.29504 50.93105 -27.90950 1.000 55.60973 457 GLU D N 1
ATOM 1290 C CA . GLU B 1 66 ? 19.61988 52.13521 -28.65889 1.000 57.45925 457 GLU D CA 1
ATOM 1291 C C . GLU B 1 66 ? 20.71345 52.92417 -27.95211 1.000 55.73673 457 GLU D C 1
ATOM 1292 O O . GLU B 1 66 ? 20.73824 53.00734 -26.71960 1.000 57.71734 457 GLU D O 1
ATOM 1298 N N . THR B 1 67 ? 21.60936 53.50763 -28.74848 1.000 59.46916 458 THR D N 1
ATOM 1299 C CA . THR B 1 67 ? 22.69314 54.33983 -28.25276 1.000 59.81474 458 THR D CA 1
ATOM 1300 C C . THR B 1 67 ? 22.20707 55.76354 -28.02035 1.000 56.98070 458 THR D C 1
ATOM 1301 O O . THR B 1 67 ? 21.03119 56.09450 -28.19908 1.000 58.48443 458 THR D O 1
ATOM 1305 N N . PHE B 1 68 ? 23.14775 56.62274 -27.62968 1.000 58.37507 459 PHE D N 1
ATOM 1306 C CA . PHE B 1 68 ? 22.82493 58.02689 -27.41972 1.000 58.24683 459 PHE D CA 1
ATOM 1307 C C . PHE B 1 68 ? 22.34090 58.68252 -28.70797 1.000 61.32499 459 PHE D C 1
ATOM 1308 O O . PHE B 1 68 ? 21.46049 59.54911 -28.67600 1.000 59.36133 459 PHE D O 1
ATOM 1316 N N . GLU B 1 69 ? 22.89789 58.28279 -29.85358 1.000 63.39885 460 GLU D N 1
ATOM 1317 C CA . GLU B 1 69 ? 22.50954 58.88430 -31.12550 1.000 63.40036 460 GLU D CA 1
ATOM 1318 C C . GLU B 1 69 ? 21.23924 58.28482 -31.70416 1.000 62.80410 460 GLU D C 1
ATOM 1319 O O . GLU B 1 69 ? 20.75232 58.77349 -32.72819 1.000 65.10642 460 GLU D O 1
ATOM 1325 N N . GLY B 1 70 ? 20.70191 57.24336 -31.08810 1.000 60.43073 461 GLY D N 1
ATOM 1326 C CA . GLY B 1 70 ? 19.49740 56.61595 -31.56578 1.000 64.45669 461 GLY D CA 1
ATOM 1327 C C . GLY B 1 70 ? 19.71482 55.37463 -32.40850 1.000 64.67317 461 GLY D C 1
ATOM 1328 O O . GLY B 1 70 ? 18.72273 54.80280 -32.87602 1.000 66.46093 461 GLY D O 1
ATOM 1329 N N . GLU B 1 71 ? 20.96812 54.92848 -32.61248 1.000 61.41616 462 GLU D N 1
ATOM 1330 C CA . GLU B 1 71 ? 21.21066 53.68705 -33.34442 1.000 59.60564 462 GLU D CA 1
ATOM 1331 C C . GLU B 1 71 ? 21.03116 52.50244 -32.41507 1.000 57.93692 462 GLU D C 1
ATOM 1332 O O . GLU B 1 71 ? 21.39518 52.54962 -31.23704 1.000 56.28951 462 GLU D O 1
ATOM 1338 N N . THR B 1 72 ? 20.46800 51.43700 -32.96192 1.000 57.63855 463 THR D N 1
ATOM 1339 C CA . THR B 1 72 ? 20.23310 50.21390 -32.21700 1.000 54.42432 463 THR D CA 1
ATOM 1340 C C . THR B 1 72 ? 21.42102 49.28399 -32.41572 1.000 53.33693 463 THR D C 1
ATOM 1341 O O . THR B 1 72 ? 21.86305 49.06019 -33.54802 1.000 51.09689 463 THR D O 1
ATOM 1345 N N . VAL B 1 73 ? 21.92709 48.73771 -31.31571 1.000 52.62631 464 VAL D N 1
ATOM 1346 C CA . VAL B 1 73 ? 23.07870 47.84663 -31.33380 1.000 49.66050 464 VAL D CA 1
ATOM 1347 C C . VAL B 1 73 ? 22.64760 46.47910 -30.82414 1.000 50.56906 464 VAL D C 1
ATOM 1348 O O . VAL B 1 73 ? 21.93933 46.37239 -29.81634 1.000 52.41383 464 VAL D O 1
ATOM 1352 N N . TYR B 1 74 ? 23.08455 45.43434 -31.52046 1.000 50.93288 465 TYR D N 1
ATOM 1353 C CA . TYR B 1 74 ? 22.75276 44.06125 -31.17539 1.000 46.92248 465 TYR D CA 1
ATOM 1354 C C . TYR B 1 74 ? 24.00669 43.34147 -30.70067 1.000 48.11307 465 TYR D C 1
ATOM 1355 O O . TYR B 1 74 ? 25.08763 43.51304 -31.27333 1.000 53.33149 465 TYR D O 1
ATOM 1364 N N . MET B 1 75 ? 23.85728 42.53684 -29.65033 1.000 47.05343 466 MET D N 1
ATOM 1365 C CA . MET B 1 75 ? 24.97382 41.82229 -29.05223 1.000 44.19007 466 MET D CA 1
ATOM 1366 C C . MET B 1 75 ? 24.58955 40.37189 -28.83256 1.000 45.13175 466 MET D C 1
ATOM 1367 O O . MET B 1 75 ? 23.50452 40.08748 -28.28935 1.000 43.16303 466 MET D O 1
ATOM 1372 N N . PRO B 1 76 ? 25.43021 39.41723 -29.22722 1.000 49.39090 467 PRO D N 1
ATOM 1373 C CA . PRO B 1 76 ? 25.17269 38.02018 -28.87797 1.000 44.57642 467 PRO D CA 1
ATOM 1374 C C . PRO B 1 76 ? 25.47215 37.76858 -27.40941 1.000 42.78226 467 PRO D C 1
ATOM 1375 O O . PRO B 1 76 ? 26.36061 38.38555 -26.81650 1.000 40.61524 467 PRO D O 1
ATOM 1379 N N . VAL B 1 77 ? 24.70972 36.85046 -26.81959 1.000 43.98788 468 VAL D N 1
ATOM 1380 C CA . VAL B 1 77 ? 24.81763 36.58186 -25.39026 1.000 45.32288 468 VAL D CA 1
ATOM 1381 C C . VAL B 1 77 ? 24.89671 35.08219 -25.14029 1.000 45.83935 468 VAL D C 1
ATOM 1382 O O . VAL B 1 77 ? 25.17703 34.64508 -24.01841 1.000 47.16266 468 VAL D O 1
ATOM 1386 N N . ARG B 1 78 ? 24.65229 34.28404 -26.17630 1.000 41.35326 469 ARG D N 1
ATOM 1387 C CA . ARG B 1 78 ? 24.69559 32.83576 -26.02683 1.000 40.45320 469 ARG D CA 1
ATOM 1388 C C . ARG B 1 78 ? 24.43685 32.19697 -27.38297 1.000 41.86303 469 ARG D C 1
ATOM 1389 O O . ARG B 1 78 ? 23.81139 32.79672 -28.26201 1.000 45.57376 469 ARG D O 1
ATOM 1397 N N . THR B 1 79 ? 24.92800 30.97123 -27.53945 1.000 45.92803 470 THR D N 1
ATOM 1398 C CA . THR B 1 79 ? 24.70056 30.21277 -28.75761 1.000 45.35956 470 THR D CA 1
ATOM 1399 C C . THR B 1 79 ? 23.27000 29.68185 -28.79200 1.000 45.35808 470 THR D C 1
ATOM 1400 O O . THR B 1 79 ? 22.61428 29.51524 -27.75997 1.000 47.99666 470 THR D O 1
ATOM 1404 N N . TRP B 1 80 ? 22.78847 29.41298 -30.00306 1.000 45.91983 471 TRP D N 1
ATOM 1405 C CA . TRP B 1 80 ? 21.40573 28.98897 -30.19692 1.000 46.53434 471 TRP D CA 1
ATOM 1406 C C . TRP B 1 80 ? 21.33471 28.07219 -31.40687 1.000 49.11050 471 TRP D C 1
ATOM 1407 O O . TRP B 1 80 ? 21.74291 28.46100 -32.50560 1.000 44.06042 471 TRP D O 1
ATOM 1418 N N . ASP B 1 81 ? 20.81888 26.86145 -31.20246 1.000 48.88146 472 ASP D N 1
ATOM 1419 C CA . ASP B 1 81 ? 20.63121 25.89779 -32.28170 1.000 45.42298 472 ASP D CA 1
ATOM 1420 C C . ASP B 1 81 ? 19.21007 26.03525 -32.81601 1.000 48.68086 472 ASP D C 1
ATOM 1421 O O . ASP B 1 81 ? 18.24227 25.69160 -32.12909 1.000 48.53222 472 ASP D O 1
ATOM 1426 N N . ALA B 1 82 ? 19.08772 26.53939 -34.04529 1.000 49.10211 473 ALA D N 1
ATOM 1427 C CA . ALA B 1 82 ? 17.77138 26.81013 -34.61164 1.000 46.07867 473 ALA D CA 1
ATOM 1428 C C . ALA B 1 82 ? 16.96810 25.53246 -34.81062 1.000 47.43714 473 ALA D C 1
ATOM 1429 O O . ALA B 1 82 ? 15.73639 25.55123 -34.70298 1.000 48.92747 473 ALA D O 1
ATOM 1431 N N . LYS B 1 83 ? 17.63984 24.41470 -35.09204 1.000 43.50712 474 LYS D N 1
ATOM 1432 C CA . LYS B 1 83 ? 16.93234 23.18859 -35.43443 1.000 45.12879 474 LYS D CA 1
ATOM 1433 C C . LYS B 1 83 ? 16.42137 22.43747 -34.21210 1.000 48.86577 474 LYS D C 1
ATOM 1434 O O . LYS B 1 83 ? 15.49036 21.63585 -34.34004 1.000 46.98705 474 LYS D O 1
ATOM 1440 N N . THR B 1 84 ? 16.99936 22.67928 -33.03506 1.000 49.65194 475 THR D N 1
ATOM 1441 C CA . THR B 1 84 ? 16.56943 22.03067 -31.80487 1.000 44.38309 475 THR D CA 1
ATOM 1442 C C . THR B 1 84 ? 16.09137 22.99014 -30.72709 1.000 46.52635 475 THR D C 1
ATOM 1443 O O . THR B 1 84 ? 15.39438 22.55244 -29.80756 1.000 43.30592 475 THR D O 1
ATOM 1447 N N . GLY B 1 85 ? 16.44607 24.26947 -30.80330 1.000 46.12542 476 GLY D N 1
ATOM 1448 C CA . GLY B 1 85 ? 16.13123 25.21413 -29.75535 1.000 44.08518 476 GLY D CA 1
ATOM 1449 C C . GLY B 1 85 ? 17.10567 25.19708 -28.59884 1.000 44.05758 476 GLY D C 1
ATOM 1450 O O . GLY B 1 85 ? 16.86765 25.88311 -27.59483 1.000 45.05575 476 GLY D O 1
ATOM 1451 N N . LYS B 1 86 ? 18.19444 24.43718 -28.70787 1.000 49.03050 477 LYS D N 1
ATOM 1452 C CA . LYS B 1 86 ? 19.18652 24.37696 -27.64573 1.000 46.92202 477 LYS D CA 1
ATOM 1453 C C . LYS B 1 86 ? 19.95878 25.68333 -27.56208 1.000 47.68382 477 LYS D C 1
ATOM 1454 O O . LYS B 1 86 ? 20.45050 26.19675 -28.57142 1.000 45.32452 477 LYS D O 1
ATOM 1460 N N . VAL B 1 87 ? 20.06352 26.21723 -26.35341 1.000 47.37602 478 VAL D N 1
ATOM 1461 C CA . VAL B 1 87 ? 20.81864 27.43312 -26.09667 1.000 46.06126 478 VAL D CA 1
ATOM 1462 C C . VAL B 1 87 ? 22.04626 27.06319 -25.28038 1.000 54.21307 478 VAL D C 1
ATOM 1463 O O . VAL B 1 87 ? 22.01897 26.14373 -24.45328 1.000 59.93142 478 VAL D O 1
ATOM 1467 N N . GLY B 1 88 ? 23.13459 27.78789 -25.52499 1.000 49.63216 479 GLY D N 1
ATOM 1468 C CA . GLY B 1 88 ? 24.39809 27.52515 -24.87477 1.000 52.43720 479 GLY D CA 1
ATOM 1469 C C . GLY B 1 88 ? 24.56091 28.29047 -23.57634 1.000 54.34078 479 GLY D C 1
ATOM 1470 O O . GLY B 1 88 ? 23.64060 28.93026 -23.06448 1.000 51.28305 479 GLY D O 1
ATOM 1471 N N . LYS B 1 89 ? 25.76830 28.20154 -23.03341 1.000 55.39403 480 LYS D N 1
ATOM 1472 C CA . LYS B 1 89 ? 26.10129 28.90286 -21.80477 1.000 53.28327 480 LYS D CA 1
ATOM 1473 C C . LYS B 1 89 ? 25.97515 30.40947 -22.00394 1.000 52.91971 480 LYS D C 1
ATOM 1474 O O . LYS B 1 89 ? 26.31540 30.94458 -23.06311 1.000 51.46858 480 LYS D O 1
ATOM 1480 N N . LEU B 1 90 ? 25.46668 31.09139 -20.97932 1.000 51.79725 481 LEU D N 1
ATOM 1481 C CA . LEU B 1 90 ? 25.27972 32.53395 -21.03991 1.000 50.19011 481 LEU D CA 1
ATOM 1482 C C . LEU B 1 90 ? 26.60859 33.25257 -20.84731 1.000 51.98292 481 LEU D C 1
ATOM 1483 O O . LEU B 1 90 ? 27.40325 32.89731 -19.97224 1.000 53.86852 481 LEU D O 1
ATOM 1488 N N . TRP B 1 91 ? 26.84529 34.26964 -21.67275 1.000 50.55086 482 TRP D N 1
ATOM 1489 C CA . TRP B 1 91 ? 28.08281 35.03698 -21.63589 1.000 46.89918 482 TRP D CA 1
ATOM 1490 C C . TRP B 1 91 ? 28.05333 36.17470 -20.62347 1.000 47.44592 482 TRP D C 1
ATOM 1491 O O . TRP B 1 91 ? 28.91505 37.05833 -20.67937 1.000 48.96351 482 TRP D O 1
ATOM 1502 N N . GLY B 1 92 ? 27.09579 36.17875 -19.70770 1.000 52.50526 483 GLY D N 1
ATOM 1503 C CA . GLY B 1 92 ? 27.02148 37.25492 -18.74330 1.000 52.79922 483 GLY D CA 1
ATOM 1504 C C . GLY B 1 92 ? 25.92969 37.01656 -17.72946 1.000 53.04319 483 GLY D C 1
ATOM 1505 O O . GLY B 1 92 ? 25.41624 35.90428 -17.59192 1.000 55.13609 483 GLY D O 1
ATOM 1506 N N . GLU B 1 93 ? 25.58032 38.08599 -17.02000 1.000 56.58893 484 GLU D N 1
ATOM 1507 C CA . GLU B 1 93 ? 24.55832 38.05449 -15.98735 1.000 56.36140 484 GLU D CA 1
ATOM 1508 C C . GLU B 1 93 ? 23.45653 39.04910 -16.32794 1.000 51.67099 484 GLU D C 1
ATOM 1509 O O . GLU B 1 93 ? 23.70114 40.07286 -16.97307 1.000 49.75849 484 GLU D O 1
ATOM 1515 N N . ILE B 1 94 ? 22.23920 38.74408 -15.88934 1.000 55.41284 485 ILE D N 1
ATOM 1516 C CA . ILE B 1 94 ? 21.10079 39.61499 -16.16558 1.000 53.00644 485 ILE D CA 1
ATOM 1517 C C . ILE B 1 94 ? 20.48612 40.12018 -14.86696 1.000 51.42530 485 ILE D C 1
ATOM 1518 O O . ILE B 1 94 ? 20.00167 39.33650 -14.05226 1.000 52.29279 485 ILE D O 1
ATOM 1523 N N . TRP C 1 2 ? 55.50666 8.73850 -27.66423 1.000 44.49500 393 TRP C N 1
ATOM 1524 C CA . TRP C 1 2 ? 54.60893 8.64418 -28.80898 1.000 48.59974 393 TRP C CA 1
ATOM 1525 C C . TRP C 1 2 ? 55.38120 8.36985 -30.09582 1.000 50.65131 393 TRP C C 1
ATOM 1526 O O . TRP C 1 2 ? 56.52232 8.80723 -30.24966 1.000 53.36562 393 TRP C O 1
ATOM 1537 N N . LYS C 1 3 ? 54.75709 7.64144 -31.01922 1.000 48.88829 394 LYS C N 1
ATOM 1538 C CA . LYS C 1 3 ? 55.36368 7.38277 -32.31592 1.000 50.01909 394 LYS C CA 1
ATOM 1539 C C . LYS C 1 3 ? 54.26763 7.32123 -33.36838 1.000 50.21172 394 LYS C C 1
ATOM 1540 O O . LYS C 1 3 ? 53.14541 6.88809 -33.09366 1.000 53.82370 394 LYS C O 1
ATOM 1546 N N . GLN C 1 4 ? 54.60579 7.75767 -34.57770 1.000 48.90810 395 GLN C N 1
ATOM 1547 C CA . GLN C 1 4 ? 53.67240 7.79033 -35.69357 1.000 51.97868 395 GLN C CA 1
ATOM 1548 C C . GLN C 1 4 ? 54.15799 6.87965 -36.81272 1.000 50.71287 395 GLN C C 1
ATOM 1549 O O . GLN C 1 4 ? 55.34256 6.88908 -37.16155 1.000 54.42663 395 GLN C O 1
ATOM 1555 N N . ASN C 1 5 ? 53.23795 6.10131 -37.37627 1.000 50.87660 396 ASN C N 1
ATOM 1556 C CA . ASN C 1 5 ? 53.53335 5.19581 -38.47306 1.000 50.73853 396 ASN C CA 1
ATOM 1557 C C . ASN C 1 5 ? 53.19288 5.85406 -39.80995 1.000 53.31131 396 ASN C C 1
ATOM 1558 O O . ASN C 1 5 ? 52.87727 7.04605 -39.88247 1.000 55.48661 396 ASN C O 1
ATOM 1563 N N . LYS C 1 6 ? 53.26405 5.06556 -40.88614 1.000 52.58139 397 LYS C N 1
ATOM 1564 C CA . LYS C 1 6 ? 53.04109 5.60065 -42.22664 1.000 56.90743 397 LYS C CA 1
ATOM 1565 C C . LYS C 1 6 ? 51.62194 6.12611 -42.40611 1.000 57.75153 397 LYS C C 1
ATOM 1566 O O . LYS C 1 6 ? 51.39730 7.04894 -43.19962 1.000 60.90512 397 LYS C O 1
ATOM 1572 N N . ASP C 1 7 ? 50.65365 5.54365 -41.70337 1.000 54.21677 398 ASP C N 1
ATOM 1573 C CA . ASP C 1 7 ? 49.26296 5.95359 -41.83713 1.000 56.65318 398 ASP C CA 1
ATOM 1574 C C . ASP C 1 7 ? 48.92219 7.17402 -40.99330 1.000 51.21152 398 ASP C C 1
ATOM 1575 O O . ASP C 1 7 ? 47.78464 7.65114 -41.05827 1.000 54.66306 398 ASP C O 1
ATOM 1580 N N . GLY C 1 8 ? 49.87078 7.68744 -40.21315 1.000 51.40583 399 GLY C N 1
ATOM 1581 C CA . GLY C 1 8 ? 49.62776 8.85463 -39.39222 1.000 53.00017 399 GLY C CA 1
ATOM 1582 C C . GLY C 1 8 ? 48.99309 8.58500 -38.04954 1.000 49.82935 399 GLY C C 1
ATOM 1583 O O . GLY C 1 8 ? 48.48030 9.51864 -37.42623 1.000 50.60497 399 GLY C O 1
ATOM 1584 N N . ILE C 1 9 ? 49.00152 7.34116 -37.58172 1.000 48.40401 400 ILE C N 1
ATOM 1585 C CA . ILE C 1 9 ? 48.39605 6.99061 -36.30142 1.000 49.63857 400 ILE C CA 1
ATOM 1586 C C . ILE C 1 9 ? 49.43607 7.16609 -35.20198 1.000 46.98826 400 ILE C C 1
ATOM 1587 O O . ILE C 1 9 ? 50.47218 6.49292 -35.20422 1.000 48.77020 400 ILE C O 1
ATOM 1592 N N . TRP C 1 10 ? 49.16588 8.07490 -34.26769 1.000 48.67461 401 TRP C N 1
ATOM 1593 C CA . TRP C 1 10 ? 50.01518 8.24974 -33.09545 1.000 48.37015 401 TRP C CA 1
ATOM 1594 C C . TRP C 1 10 ? 49.71319 7.14082 -32.09493 1.000 47.14721 401 TRP C C 1
ATOM 1595 O O . TRP C 1 10 ? 48.57017 7.00203 -31.64826 1.000 48.28243 401 TRP C O 1
ATOM 1606 N N . TYR C 1 11 ? 50.72592 6.35229 -31.74079 1.000 46.72320 402 TYR C N 1
ATOM 1607 C CA . TYR C 1 11 ? 50.54707 5.25519 -30.80157 1.000 49.45973 402 TYR C CA 1
ATOM 1608 C C . TYR C 1 11 ? 51.64073 5.27982 -29.74204 1.000 48.57537 402 TYR C C 1
ATOM 1609 O O . TYR C 1 11 ? 52.72186 5.83932 -29.94266 1.000 50.20840 402 TYR C O 1
ATOM 1618 N N . LYS C 1 12 ? 51.33783 4.66023 -28.60219 1.000 46.04196 403 LYS C N 1
ATOM 1619 C CA . LYS C 1 12 ? 52.29108 4.52733 -27.50981 1.000 46.43550 403 LYS C CA 1
ATOM 1620 C C . LYS C 1 12 ? 51.86798 3.34955 -26.64366 1.000 50.84755 403 LYS C C 1
ATOM 1621 O O . LYS C 1 12 ? 50.67388 3.13476 -26.42192 1.000 52.01265 403 LYS C O 1
ATOM 1627 N N . ALA C 1 13 ? 52.85136 2.59561 -26.15933 1.000 53.50799 404 ALA C N 1
ATOM 1628 C CA . ALA C 1 13 ? 52.56871 1.44052 -25.31773 1.000 54.38857 404 ALA C CA 1
ATOM 1629 C C . ALA C 1 13 ? 52.11689 1.87676 -23.92911 1.000 54.57792 404 ALA C C 1
ATOM 1630 O O . ALA C 1 13 ? 52.67153 2.80936 -23.34099 1.000 59.41777 404 ALA C O 1
ATOM 1632 N N . GLU C 1 14 ? 51.09562 1.19524 -23.40736 1.000 53.19676 405 GLU C N 1
ATOM 1633 C CA . GLU C 1 14 ? 50.56799 1.50080 -22.08278 1.000 54.99405 405 GLU C CA 1
ATOM 1634 C C . GLU C 1 14 ? 49.58871 0.43480 -21.60895 1.000 57.66207 405 GLU C C 1
ATOM 1635 O O . GLU C 1 14 ? 48.60781 0.13822 -22.29883 1.000 57.63989 405 GLU C O 1
ATOM 1641 N N . HIS C 1 15 ? 49.84135 -0.14479 -20.43605 1.000 58.42532 406 HIS C N 1
ATOM 1642 C CA . HIS C 1 15 ? 49.00216 -1.20233 -19.87890 1.000 59.46630 406 HIS C CA 1
ATOM 1643 C C . HIS C 1 15 ? 48.21253 -0.64421 -18.70258 1.000 56.20761 406 HIS C C 1
ATOM 1644 O O . HIS C 1 15 ? 48.78175 -0.33571 -17.65039 1.000 56.28604 406 HIS C O 1
ATOM 1651 N N . ALA C 1 16 ? 46.90652 -0.50683 -18.89005 1.000 52.25243 407 ALA C N 1
ATOM 1652 C CA . ALA C 1 16 ? 46.02327 -0.02803 -17.83967 1.000 55.93499 407 ALA C CA 1
ATOM 1653 C C . ALA C 1 16 ? 44.61292 -0.47081 -18.19121 1.000 53.15847 407 ALA C C 1
ATOM 1654 O O . ALA C 1 16 ? 44.34890 -0.95717 -19.29326 1.000 53.01920 407 ALA C O 1
ATOM 1656 N N . SER C 1 17 ? 43.70570 -0.29161 -17.24068 1.000 50.23294 408 SER C N 1
ATOM 1657 C CA . SER C 1 17 ? 42.31629 -0.69163 -17.39447 1.000 54.28521 408 SER C CA 1
ATOM 1658 C C . SER C 1 17 ? 41.43336 0.53196 -17.59485 1.000 52.80139 408 SER C C 1
ATOM 1659 O O . SER C 1 17 ? 41.68485 1.59577 -17.01823 1.000 54.95676 408 SER C O 1
ATOM 1662 N N . PHE C 1 18 ? 40.39940 0.37143 -18.41633 1.000 51.33660 409 PHE C N 1
ATOM 1663 C CA . PHE C 1 18 ? 39.45682 1.43938 -18.71509 1.000 52.74392 409 PHE C CA 1
ATOM 1664 C C . PHE C 1 18 ? 38.04720 0.95644 -18.42300 1.000 50.61662 409 PHE C C 1
ATOM 1665 O O . PHE C 1 18 ? 37.64712 -0.11585 -18.88525 1.000 53.41517 409 PHE C O 1
ATOM 1673 N N . THR C 1 19 ? 37.30198 1.74895 -17.66115 1.000 52.69107 410 THR C N 1
ATOM 1674 C CA . THR C 1 19 ? 35.90725 1.47435 -17.34411 1.000 53.52556 410 THR C CA 1
ATOM 1675 C C . THR C 1 19 ? 35.05335 2.52177 -18.04463 1.000 48.72274 410 THR C C 1
ATOM 1676 O O . THR C 1 19 ? 35.21461 3.72372 -17.80203 1.000 47.66738 410 THR C O 1
ATOM 1680 N N . VAL C 1 20 ? 34.14445 2.06042 -18.90388 1.000 49.16224 411 VAL C N 1
ATOM 1681 C CA . VAL C 1 20 ? 33.34660 2.96358 -19.72430 1.000 53.41103 411 VAL C CA 1
ATOM 1682 C C . VAL C 1 20 ? 32.36619 3.72813 -18.85076 1.000 50.88707 411 VAL C C 1
ATOM 1683 O O . VAL C 1 20 ? 31.64014 3.14471 -18.03502 1.000 51.76736 411 VAL C O 1
ATOM 1687 N N . THR C 1 21 ? 32.34979 5.04650 -19.01456 1.000 52.56594 412 THR C N 1
ATOM 1688 C CA . THR C 1 21 ? 31.44076 5.91857 -18.29203 1.000 55.46746 412 THR C CA 1
ATOM 1689 C C . THR C 1 21 ? 30.43900 6.62481 -19.19931 1.000 57.82292 412 THR C C 1
ATOM 1690 O O . THR C 1 21 ? 29.54601 7.31699 -18.69634 1.000 58.17934 412 THR C O 1
ATOM 1694 N N . ALA C 1 22 ? 30.55142 6.45127 -20.51417 1.000 54.45019 413 ALA C N 1
ATOM 1695 C CA . ALA C 1 22 ? 29.59222 7.03619 -21.44761 1.000 53.59958 413 ALA C CA 1
ATOM 1696 C C . ALA C 1 22 ? 28.23056 6.36739 -21.29469 1.000 56.04925 413 ALA C C 1
ATOM 1697 O O . ALA C 1 22 ? 28.14499 5.13468 -21.32905 1.000 57.04275 413 ALA C O 1
ATOM 1699 N N . PRO C 1 23 ? 27.15143 7.13415 -21.13111 1.000 54.99691 414 PRO C N 1
ATOM 1700 C CA . PRO C 1 23 ? 25.83755 6.50786 -20.88548 1.000 54.34563 414 PRO C CA 1
ATOM 1701 C C . PRO C 1 23 ? 25.42551 5.48040 -21.93104 1.000 56.24550 414 PRO C C 1
ATOM 1702 O O . PRO C 1 23 ? 25.04228 4.36007 -21.57103 1.000 56.89528 414 PRO C O 1
ATOM 1706 N N . GLU C 1 24 ? 25.48087 5.82984 -23.21732 1.000 55.05492 415 GLU C N 1
ATOM 1707 C CA . GLU C 1 24 ? 25.03694 4.94233 -24.28490 1.000 50.08498 415 GLU C CA 1
ATOM 1708 C C . GLU C 1 24 ? 26.14428 4.02972 -24.79481 1.000 50.57797 415 GLU C C 1
ATOM 1709 O O . GLU C 1 24 ? 26.02048 3.47302 -25.89221 1.000 51.82926 415 GLU C O 1
ATOM 1715 N N . GLY C 1 25 ? 27.22187 3.87242 -24.03271 1.000 52.60584 416 GLY C N 1
ATOM 1716 C CA . GLY C 1 25 ? 28.30525 3.00001 -24.43033 1.000 55.18809 416 GLY C CA 1
ATOM 1717 C C . GLY C 1 25 ? 29.22200 3.62862 -25.46057 1.000 49.36903 416 GLY C C 1
ATOM 1718 O O . GLY C 1 25 ? 29.05347 4.76889 -25.89629 1.000 50.22265 416 GLY C O 1
ATOM 1719 N N . ILE C 1 26 ? 30.22241 2.84764 -25.85805 1.000 49.75025 417 ILE C N 1
ATOM 1720 C CA . ILE C 1 26 ? 31.22554 3.27700 -26.82236 1.000 49.60657 417 ILE C CA 1
ATOM 1721 C C . ILE C 1 26 ? 31.30619 2.23906 -27.93098 1.000 45.99627 417 ILE C C 1
ATOM 1722 O O . ILE C 1 26 ? 31.32222 1.03205 -27.66484 1.000 47.18049 417 ILE C O 1
ATOM 1727 N N . ILE C 1 27 ? 31.35479 2.70937 -29.17258 1.000 43.55088 418 ILE C N 1
ATOM 1728 C CA . ILE C 1 27 ? 31.46291 1.81943 -30.32230 1.000 42.66198 418 ILE C CA 1
ATOM 1729 C C . ILE C 1 27 ? 32.92998 1.47903 -30.54451 1.000 49.49755 418 ILE C C 1
ATOM 1730 O O . ILE C 1 27 ? 33.78907 2.36859 -30.57630 1.000 50.85584 418 ILE C O 1
ATOM 1735 N N . THR C 1 28 ? 33.22102 0.19076 -30.69890 1.000 48.70722 419 THR C N 1
ATOM 1736 C CA . THR C 1 28 ? 34.57477 -0.29114 -30.92467 1.000 48.78992 419 THR C CA 1
ATOM 1737 C C . THR C 1 28 ? 34.74408 -0.70304 -32.38216 1.000 46.73166 419 THR C C 1
ATOM 1738 O O . THR C 1 28 ? 33.77466 -1.04736 -33.06427 1.000 46.21914 419 THR C O 1
ATOM 1742 N N . ARG C 1 29 ? 35.98843 -0.66438 -32.85507 1.000 48.63117 420 ARG C N 1
ATOM 1743 C CA . ARG C 1 29 ? 36.29692 -0.91139 -34.25516 1.000 47.87671 420 ARG C CA 1
ATOM 1744 C C . ARG C 1 29 ? 37.35679 -1.99767 -34.38128 1.000 49.10624 420 ARG C C 1
ATOM 1745 O O . ARG C 1 29 ? 38.12061 -2.26604 -33.45031 1.000 52.85916 420 ARG C O 1
ATOM 1753 N N . TYR C 1 30 ? 37.38871 -2.62313 -35.55560 1.000 51.68196 421 TYR C N 1
ATOM 1754 C CA . TYR C 1 30 ? 38.42807 -3.56813 -35.92776 1.000 46.37738 421 TYR C CA 1
ATOM 1755 C C . TYR C 1 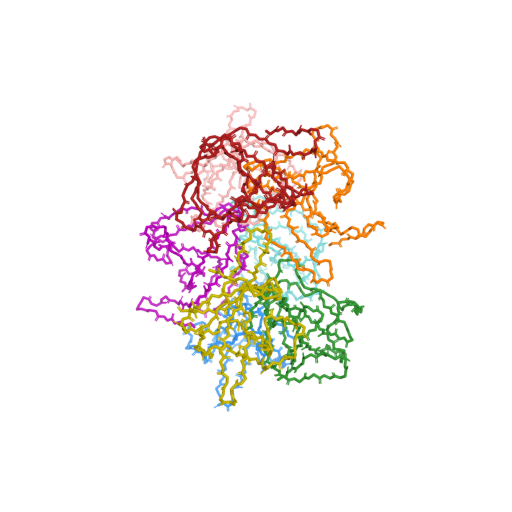30 ? 39.48167 -2.85619 -36.77592 1.000 48.03125 421 TYR C C 1
ATOM 1756 O O . TYR C 1 30 ? 39.37051 -1.66848 -37.08577 1.000 50.05433 421 TYR C O 1
ATOM 1765 N N . LYS C 1 31 ? 40.52315 -3.59685 -37.15269 1.000 48.83524 422 LYS C N 1
ATOM 1766 C CA . LYS C 1 31 ? 41.52654 -3.09485 -38.08557 1.000 50.59032 422 LYS C CA 1
ATOM 1767 C C . LYS C 1 31 ? 42.41059 -2.02540 -37.45620 1.000 49.18733 422 LYS C C 1
ATOM 1768 O O . LYS C 1 31 ? 43.62727 -2.20651 -37.33221 1.000 53.43619 422 LYS C O 1
ATOM 1774 N N . GLY C 1 32 ? 41.80947 -0.90460 -37.06137 1.000 46.17172 423 GLY C N 1
ATOM 1775 C CA . GLY C 1 32 ? 42.55588 0.20604 -36.52085 1.000 45.86454 423 GLY C CA 1
ATOM 1776 C C . GLY C 1 32 ? 41.68339 1.21754 -35.80749 1.000 47.44969 423 GLY C C 1
ATOM 1777 O O . GLY C 1 32 ? 40.45539 1.08887 -35.74697 1.000 45.26561 423 GLY C O 1
ATOM 1778 N N . PRO C 1 33 ? 42.31180 2.25367 -35.24776 1.000 48.45374 424 PRO C N 1
ATOM 1779 C CA . PRO C 1 33 ? 41.56104 3.30214 -34.52860 1.000 46.39948 424 PRO C CA 1
ATOM 1780 C C . PRO C 1 33 ? 40.95335 4.31344 -35.49312 1.000 44.33966 424 PRO C C 1
ATOM 1781 O O . PRO C 1 33 ? 41.31191 5.49515 -35.53851 1.000 45.70590 424 PRO C O 1
ATOM 1785 N N . TRP C 1 34 ? 40.00056 3.84111 -36.29402 1.000 48.01737 425 TRP C N 1
ATOM 1786 C CA . TRP C 1 34 ? 39.37181 4.66079 -37.32030 1.000 48.05650 425 TRP C CA 1
ATOM 1787 C C . TRP C 1 34 ? 37.88591 4.34800 -37.38213 1.000 46.94908 425 TRP C C 1
ATOM 1788 O O . TRP C 1 34 ? 37.49409 3.17818 -37.42615 1.000 44.69738 425 TRP C O 1
ATOM 1799 N N . THR C 1 35 ? 37.06609 5.40124 -37.38483 1.000 49.34620 426 THR C N 1
ATOM 1800 C CA . THR C 1 35 ? 35.61764 5.23501 -37.40302 1.000 47.12065 426 THR C CA 1
ATOM 1801 C C . THR C 1 35 ? 35.12433 4.50841 -38.64782 1.000 50.23022 426 THR C C 1
ATOM 1802 O O . THR C 1 35 ? 34.05719 3.88548 -38.60622 1.000 48.11805 426 THR C O 1
ATOM 1806 N N . GLY C 1 36 ? 35.87742 4.55806 -39.74557 1.000 52.95082 427 GLY C N 1
ATOM 1807 C CA . GLY C 1 36 ? 35.46092 3.90448 -40.97194 1.000 48.87055 427 GLY C CA 1
ATOM 1808 C C . GLY C 1 36 ? 35.64246 2.40408 -40.99811 1.000 48.42443 427 GLY C C 1
ATOM 1809 O O . GLY C 1 36 ? 35.15257 1.75085 -41.92444 1.000 44.03432 427 GLY C O 1
ATOM 1810 N N . HIS C 1 37 ? 36.33092 1.84388 -40.00970 1.000 48.76498 428 HIS C N 1
ATOM 1811 C CA . HIS C 1 37 ? 36.56762 0.41282 -39.96436 1.000 48.86230 428 HIS C CA 1
ATOM 1812 C C . HIS C 1 37 ? 35.30908 -0.33056 -39.52932 1.000 47.62657 428 HIS C C 1
ATOM 1813 O O . HIS C 1 37 ? 34.38204 0.26399 -38.97327 1.000 45.50924 428 HIS C O 1
ATOM 1820 N N . PRO C 1 38 ? 35.25072 -1.63797 -39.77683 1.000 48.11925 429 PRO C N 1
ATOM 1821 C CA . PRO C 1 38 ? 34.07956 -2.41306 -39.35299 1.000 46.44552 429 PRO C CA 1
ATOM 1822 C C . PRO C 1 38 ? 33.91007 -2.36431 -37.84228 1.000 49.46941 429 PRO C C 1
ATOM 1823 O O . PRO C 1 38 ? 34.88538 -2.35555 -37.08831 1.000 47.66740 429 PRO C O 1
ATOM 1827 N N . GLN C 1 39 ? 32.65507 -2.33249 -37.40357 1.000 50.48986 430 GLN C N 1
ATOM 1828 C CA . GLN C 1 39 ? 32.37046 -2.27949 -35.97739 1.000 50.18880 430 GLN C CA 1
ATOM 1829 C C . GLN C 1 39 ? 32.64099 -3.63328 -35.33306 1.000 49.67903 430 GLN C C 1
ATOM 1830 O O . GLN C 1 39 ? 32.31000 -4.68390 -35.88986 1.000 46.54602 430 GLN C O 1
ATOM 1836 N N . ALA C 1 40 ? 33.24701 -3.60177 -34.14728 1.000 49.65827 431 ALA C N 1
ATOM 1837 C CA . ALA C 1 40 ? 33.60005 -4.80882 -33.41449 1.000 50.32503 431 ALA C CA 1
ATOM 1838 C C . ALA C 1 40 ? 32.68411 -5.07613 -32.23076 1.000 53.45142 431 ALA C C 1
ATOM 1839 O O . ALA C 1 40 ? 32.85720 -6.09037 -31.54645 1.000 59.59985 431 ALA C O 1
ATOM 1841 N N . GLY C 1 41 ? 31.72334 -4.19880 -31.96854 1.000 53.40663 432 GLY C N 1
ATOM 1842 C CA . GLY C 1 41 ? 30.80246 -4.32865 -30.86571 1.000 48.87970 432 GLY C CA 1
ATOM 1843 C C . GLY C 1 41 ? 30.67429 -3.01826 -30.13174 1.000 50.24510 432 GLY C C 1
ATOM 1844 O O . GLY C 1 41 ? 31.13911 -1.96862 -30.58930 1.000 51.45168 432 GLY C O 1
ATOM 1845 N N . VAL C 1 42 ? 30.03224 -3.07438 -28.96903 1.000 45.40003 433 VAL C N 1
ATOM 1846 C CA . VAL C 1 42 ? 29.82273 -1.90584 -28.12531 1.000 48.93025 433 VAL C CA 1
ATOM 1847 C C . VAL C 1 42 ? 30.14855 -2.30024 -26.69402 1.000 49.21733 433 VAL C C 1
ATOM 1848 O O . VAL C 1 42 ? 29.57783 -3.26256 -26.16605 1.000 52.51477 433 VAL C O 1
ATOM 1852 N N . LEU C 1 43 ? 31.05920 -1.56197 -26.06859 1.000 51.85287 434 LEU C N 1
ATOM 1853 C CA . LEU C 1 43 ? 31.37697 -1.75624 -24.66034 1.000 51.12204 434 LEU C CA 1
ATOM 1854 C C . LEU C 1 43 ? 30.46662 -0.83888 -23.85615 1.000 53.57454 434 LEU C C 1
ATOM 1855 O O . LEU C 1 43 ? 30.56694 0.38880 -23.95070 1.000 52.97779 434 LEU C O 1
ATOM 1860 N N . GLN C 1 44 ? 29.58367 -1.42971 -23.06367 1.000 56.58421 435 GLN C N 1
ATOM 1861 C CA . GLN C 1 44 ? 28.59498 -0.63876 -22.35767 1.000 56.84721 435 GLN C CA 1
ATOM 1862 C C . GLN C 1 44 ? 29.19232 -0.10870 -21.05619 1.000 54.96675 435 GLN C C 1
ATOM 1863 O O . GLN C 1 44 ? 30.20487 -0.60222 -20.55546 1.000 57.16204 435 GLN C O 1
ATOM 1869 N N . LYS C 1 45 ? 28.53732 0.90981 -20.50543 1.000 53.90153 436 LYS C N 1
ATOM 1870 C CA . LYS C 1 45 ? 28.96616 1.51286 -19.25094 1.000 58.38856 436 LYS C CA 1
ATOM 1871 C C . LYS C 1 45 ? 29.08124 0.46235 -18.15966 1.000 54.35117 436 LYS C C 1
ATOM 1872 O O . LYS C 1 45 ? 28.27684 -0.47282 -18.09385 1.000 55.13861 436 LYS C O 1
ATOM 1878 N N . GLY C 1 46 ? 30.06330 0.64839 -17.27574 1.000 55.98154 437 GLY C N 1
ATOM 1879 C CA . GLY C 1 46 ? 30.26868 -0.28689 -16.19084 1.000 55.75429 437 GLY C CA 1
ATOM 1880 C C . GLY C 1 46 ? 31.22590 -1.39363 -16.57206 1.000 60.59480 437 GLY C C 1
ATOM 1881 O O . GLY C 1 46 ? 31.93871 -1.93629 -15.71851 1.000 64.68849 437 GLY C O 1
ATOM 1882 N N . GLN C 1 47 ? 31.23966 -1.74642 -17.85409 1.000 53.79508 438 GLN C N 1
ATOM 1883 C CA . GLN C 1 47 ? 32.14974 -2.77447 -18.33290 1.000 53.22206 438 GLN C CA 1
ATOM 1884 C C . GLN C 1 47 ? 33.57565 -2.23597 -18.36465 1.000 56.00918 438 GLN C C 1
ATOM 1885 O O . GLN C 1 47 ? 33.80942 -1.06231 -18.66897 1.000 58.02151 438 GLN C O 1
ATOM 1891 N N . THR C 1 48 ? 34.53410 -3.10300 -18.05449 1.000 52.91345 439 THR C N 1
ATOM 1892 C CA . THR C 1 48 ? 35.93202 -2.71628 -17.95832 1.000 53.62748 439 THR C CA 1
ATOM 1893 C C . THR C 1 48 ? 36.78308 -3.59119 -18.86795 1.000 55.50062 439 THR C C 1
ATOM 1894 O O . THR C 1 48 ? 36.50164 -4.77847 -19.05889 1.000 56.99308 439 THR C O 1
ATOM 1898 N N . ILE C 1 49 ? 37.83016 -2.98740 -19.43314 1.000 52.24115 440 ILE C N 1
ATOM 1899 C CA . ILE C 1 49 ? 38.77673 -3.69245 -20.28618 1.000 51.93961 440 ILE C CA 1
ATOM 1900 C C . ILE C 1 49 ? 40.19049 -3.25401 -19.92908 1.000 49.41851 440 ILE C C 1
ATOM 1901 O O . ILE C 1 49 ? 40.40793 -2.20530 -19.31891 1.000 49.02858 440 ILE C O 1
ATOM 1906 N N . LYS C 1 50 ? 41.15684 -4.08052 -20.31901 1.000 53.32951 441 LYS C N 1
ATOM 1907 C CA . LYS C 1 50 ? 42.57486 -3.80591 -20.12062 1.000 50.52765 441 LYS C CA 1
ATOM 1908 C C . LYS C 1 50 ? 43.22716 -3.63121 -21.48628 1.000 47.35809 441 LYS C C 1
ATOM 1909 O O . LYS C 1 50 ? 43.27233 -4.57696 -22.27995 1.000 46.30970 441 LYS C O 1
ATOM 1915 N N . TYR C 1 51 ? 43.72820 -2.43032 -21.75392 1.000 47.65285 442 TYR C N 1
ATOM 1916 C CA . TYR C 1 51 ? 44.34476 -2.08927 -23.02641 1.000 47.33042 442 TYR C CA 1
ATOM 1917 C C . TYR C 1 51 ? 45.86618 -2.10731 -22.92554 1.000 53.91835 442 TYR C C 1
ATOM 1918 O O . TYR C 1 51 ? 46.44916 -2.02927 -21.84071 1.000 51.65873 442 TYR C O 1
ATOM 1927 N N . ASP C 1 52 ? 46.50594 -2.21826 -24.08978 1.000 54.42891 443 ASP C N 1
ATOM 1928 C CA . ASP C 1 52 ? 47.95642 -2.30910 -24.17827 1.000 56.11265 443 ASP C CA 1
ATOM 1929 C C . ASP C 1 52 ? 48.56924 -1.20559 -25.03114 1.000 55.57939 443 ASP C C 1
ATOM 1930 O O . ASP C 1 52 ? 49.80083 -1.10086 -25.10025 1.000 56.84490 443 ASP C O 1
ATOM 1935 N N . GLU C 1 53 ? 47.75504 -0.36908 -25.66550 1.000 53.99522 444 GLU C N 1
ATOM 1936 C CA . GLU C 1 53 ? 48.28738 0.65746 -26.54550 1.000 50.82697 444 GLU C CA 1
ATOM 1937 C C . GLU C 1 53 ? 47.28730 1.79920 -26.64078 1.000 50.86630 444 GLU C C 1
ATOM 1938 O O . GLU C 1 53 ? 46.07340 1.58867 -26.57110 1.000 46.45535 444 GLU C O 1
ATOM 1944 N N . VAL C 1 54 ? 47.81329 3.00900 -26.79520 1.000 46.04684 445 VAL C N 1
ATOM 1945 C CA . VAL C 1 54 ? 47.00535 4.20905 -26.95449 1.000 44.88025 445 VAL C CA 1
ATOM 1946 C C . VAL C 1 54 ? 47.30340 4.79744 -28.32447 1.000 44.90119 445 VAL C C 1
ATOM 1947 O O . VAL C 1 54 ? 48.45954 4.82230 -28.76097 1.000 49.33868 445 VAL C O 1
ATOM 1951 N N . GLN C 1 55 ? 46.26000 5.26811 -29.00231 1.000 44.38498 446 GLN C N 1
ATOM 1952 C CA . GLN C 1 55 ? 46.40013 5.83713 -30.33243 1.000 47.09950 446 GLN C CA 1
ATOM 1953 C C . GLN C 1 55 ? 45.71340 7.19253 -30.39646 1.000 47.75719 446 GLN C C 1
ATOM 1954 O O . GLN C 1 55 ? 44.77562 7.47121 -29.64440 1.000 47.36028 446 GLN C O 1
ATOM 1960 N N . LYS C 1 56 ? 46.19721 8.03424 -31.30747 1.000 45.93275 447 LYS C N 1
ATOM 1961 C CA . LYS C 1 56 ? 45.59544 9.33267 -31.59338 1.000 46.11113 447 LYS C CA 1
ATOM 1962 C C . LYS C 1 56 ? 45.37186 9.42031 -33.09640 1.000 48.95222 447 LYS C C 1
ATOM 1963 O O . LYS C 1 56 ? 46.33577 9.49527 -33.86576 1.000 46.35350 447 LYS C O 1
ATOM 1969 N N . PHE C 1 57 ? 44.10908 9.40703 -33.51383 1.000 45.22417 448 PHE C N 1
ATOM 1970 C CA . PHE C 1 57 ? 43.78189 9.37838 -34.93217 1.000 43.69654 448 PHE C CA 1
ATOM 1971 C C . PHE C 1 57 ? 42.28739 9.61614 -35.08744 1.000 46.99306 448 PHE C C 1
ATOM 1972 O O . PHE C 1 57 ? 41.49996 9.34184 -34.17735 1.000 45.21512 448 PHE C O 1
ATOM 1980 N N . ASP C 1 58 ? 41.90993 10.12992 -36.25597 1.000 45.66676 449 ASP C N 1
ATOM 1981 C CA . ASP C 1 58 ? 40.50949 10.36742 -36.59954 1.000 44.71739 449 ASP C CA 1
ATOM 1982 C C . ASP C 1 58 ? 39.80775 11.19234 -35.52042 1.000 43.93383 449 ASP C C 1
ATOM 1983 O O . ASP C 1 58 ? 38.69317 10.88795 -35.08960 1.000 49.65899 449 ASP C O 1
ATOM 1988 N N . GLY C 1 59 ? 40.48160 12.25117 -35.07711 1.000 43.10299 450 GLY C N 1
ATOM 1989 C CA . GLY C 1 59 ? 39.88222 13.17646 -34.13350 1.000 45.34700 450 GLY C CA 1
ATOM 1990 C C . GLY C 1 59 ? 39.56794 12.60641 -32.76974 1.000 44.29795 450 GLY C C 1
ATOM 1991 O O . GLY C 1 59 ? 38.78175 13.20251 -32.02953 1.000 45.66520 450 GLY C O 1
ATOM 1992 N N . HIS C 1 60 ? 40.15604 11.46799 -32.40811 1.000 46.92651 451 HIS C N 1
ATOM 1993 C CA . HIS C 1 60 ? 39.88862 10.84820 -31.11851 1.000 45.37650 451 HIS C CA 1
ATOM 1994 C C . HIS C 1 60 ? 41.15967 10.21042 -30.57678 1.000 48.58020 451 HIS C C 1
ATOM 1995 O O . HIS C 1 60 ? 42.10768 9.93242 -31.31546 1.000 43.76790 451 HIS C O 1
ATOM 2002 N N . VAL C 1 61 ? 41.16423 9.98437 -29.26518 1.000 48.64309 452 VAL C N 1
ATOM 2003 C CA . VAL C 1 61 ? 42.17911 9.17693 -28.59916 1.000 46.04612 452 VAL C CA 1
ATOM 2004 C C . VAL C 1 61 ? 41.60889 7.78109 -28.39548 1.000 47.27651 452 VAL C C 1
ATOM 2005 O O . VAL C 1 61 ? 40.47960 7.62811 -27.91244 1.000 46.55737 452 VAL C O 1
ATOM 2009 N N . TRP C 1 62 ? 42.38192 6.76430 -28.76416 1.000 47.44169 453 TRP C N 1
ATOM 2010 C CA . TRP C 1 62 ? 41.92167 5.38578 -28.74390 1.000 43.64243 453 TRP C CA 1
ATOM 2011 C C . TRP C 1 62 ? 42.78603 4.54265 -27.81547 1.000 46.92855 453 TRP C C 1
ATOM 2012 O O . TRP C 1 62 ? 43.94828 4.85999 -27.54790 1.000 51.20779 453 TRP C O 1
ATOM 2023 N N . VAL C 1 63 ? 42.19308 3.45823 -27.32323 1.000 44.43498 454 VAL C N 1
ATOM 2024 C CA . VAL C 1 63 ? 42.90624 2.40664 -26.61042 1.000 44.89594 454 VAL C CA 1
ATOM 2025 C C . VAL C 1 63 ? 42.60389 1.09081 -27.31116 1.000 43.48090 454 VAL C C 1
ATOM 2026 O O . VAL C 1 63 ? 41.48437 0.87808 -27.78953 1.000 46.34787 454 VAL C O 1
ATOM 2030 N N . SER C 1 64 ? 43.59926 0.21051 -27.37540 1.000 45.78052 455 SER C N 1
ATOM 2031 C CA . SER C 1 64 ? 43.47641 -1.03462 -28.11731 1.000 47.69765 455 SER C CA 1
ATOM 2032 C C . SER C 1 64 ? 43.82594 -2.21940 -27.22965 1.000 48.45728 455 SER C C 1
ATOM 2033 O O . SER C 1 64 ? 44.57246 -2.09220 -26.25542 1.000 47.90362 455 SER C O 1
ATOM 2036 N N . TRP C 1 65 ? 43.27121 -3.37580 -27.58227 1.000 51.34294 456 TRP C N 1
ATOM 2037 C CA . TRP C 1 65 ? 43.55986 -4.62436 -26.89098 1.000 52.73058 456 TRP C CA 1
ATOM 2038 C C . TRP C 1 65 ? 43.26640 -5.77350 -27.84402 1.000 54.59536 456 TRP C C 1
ATOM 2039 O O . TRP C 1 65 ? 42.66040 -5.59100 -28.90315 1.000 56.93390 456 TRP C O 1
ATOM 2050 N N . GLU C 1 66 ? 43.71221 -6.96294 -27.45474 1.000 55.13859 457 GLU C N 1
ATOM 2051 C CA . GLU C 1 66 ? 43.50506 -8.17160 -28.23775 1.000 60.14329 457 GLU C CA 1
ATOM 2052 C C . GLU C 1 66 ? 42.35347 -8.98527 -27.65955 1.000 59.32033 457 GLU C C 1
ATOM 2053 O O . GLU C 1 66 ? 42.19521 -9.07758 -26.43909 1.000 60.88300 457 GLU C O 1
ATOM 2059 N N . THR C 1 67 ? 41.55095 -9.57248 -28.54437 1.000 56.48429 458 THR C N 1
ATOM 2060 C CA . THR C 1 67 ? 40.41554 -10.38920 -28.14799 1.000 50.47693 458 THR C CA 1
ATOM 2061 C C . THR C 1 67 ? 40.84354 -11.82998 -27.87007 1.000 52.95117 458 THR C C 1
ATOM 2062 O O . THR C 1 67 ? 42.02235 -12.18842 -27.93639 1.000 53.96767 458 THR C O 1
ATOM 2066 N N . PHE C 1 68 ? 39.85548 -12.67299 -27.55928 1.000 54.57880 459 PHE C N 1
ATOM 2067 C CA . PHE C 1 68 ? 40.13134 -14.08307 -27.30068 1.000 52.15843 459 PHE C CA 1
ATOM 2068 C C . PHE C 1 68 ? 40.73059 -14.77797 -28.52036 1.000 51.84617 459 PHE C C 1
ATOM 2069 O O . PHE C 1 68 ? 41.62319 -15.62179 -28.38204 1.000 51.39365 459 PHE C O 1
ATOM 2077 N N . GLU C 1 69 ? 40.26355 -14.43741 -29.72141 1.000 54.71509 460 GLU C N 1
ATOM 2078 C CA . GLU C 1 69 ? 40.76332 -15.06055 -30.94325 1.000 53.03700 460 GLU C CA 1
ATOM 2079 C C . GLU C 1 69 ? 42.02223 -14.40032 -31.49395 1.000 56.05101 460 GLU C C 1
ATOM 2080 O O . GLU C 1 69 ? 42.58656 -14.90242 -32.47094 1.000 59.58929 460 GLU C O 1
ATOM 2086 N N . GLY C 1 70 ? 42.47171 -13.29380 -30.90865 1.000 55.70146 461 GLY C N 1
ATOM 2087 C CA . GLY C 1 70 ? 43.66233 -12.61304 -31.37030 1.000 56.31863 461 GLY C CA 1
ATOM 2088 C C . GLY C 1 70 ? 43.41340 -11.40205 -32.24523 1.000 58.43245 461 GLY C C 1
ATOM 2089 O O . GLY C 1 70 ? 44.38239 -10.81695 -32.74854 1.000 56.14426 461 GLY C O 1
ATOM 2090 N N . GLU C 1 71 ? 42.15512 -11.01299 -32.44954 1.000 59.91239 462 GLU C N 1
ATOM 2091 C CA . GLU C 1 71 ? 41.84453 -9.81706 -33.21555 1.000 54.73145 462 GLU C CA 1
ATOM 2092 C C . GLU C 1 71 ? 41.96372 -8.58439 -32.33377 1.000 55.62332 462 GLU C C 1
ATOM 2093 O O . GLU C 1 71 ? 41.64120 -8.60933 -31.14420 1.000 55.15680 462 GLU C O 1
ATOM 2099 N N . THR C 1 72 ? 42.44480 -7.50178 -32.93226 1.000 58.78057 463 THR C N 1
ATOM 2100 C CA . THR C 1 72 ? 42.67113 -6.25344 -32.22012 1.000 54.77122 463 THR C CA 1
ATOM 2101 C C . THR C 1 72 ? 41.43816 -5.36502 -32.32957 1.000 51.86057 463 THR C C 1
ATOM 2102 O O . THR C 1 72 ? 40.89183 -5.17343 -33.42138 1.000 50.13753 463 THR C O 1
ATOM 2106 N N . VAL C 1 73 ? 40.99785 -4.83501 -31.19309 1.000 48.35487 464 VAL C N 1
ATOM 2107 C CA . VAL C 1 73 ? 39.83189 -3.96518 -31.11957 1.000 48.66578 464 VAL C CA 1
ATOM 2108 C C . VAL C 1 73 ? 40.28251 -2.61045 -30.59049 1.000 47.79403 464 VAL C C 1
ATOM 2109 O O . VAL C 1 73 ? 41.04393 -2.53780 -29.61786 1.000 50.72239 464 VAL C O 1
ATOM 2113 N N . TYR C 1 74 ? 39.81622 -1.54444 -31.23314 1.000 43.22691 465 TYR C N 1
ATOM 2114 C CA . TYR C 1 74 ? 40.15027 -0.17840 -30.85863 1.000 44.32839 465 TYR C CA 1
ATOM 2115 C C . TYR C 1 74 ? 38.90909 0.54353 -30.35218 1.000 46.11128 465 TYR C C 1
ATOM 2116 O O . TYR C 1 74 ? 37.81262 0.36860 -30.89366 1.000 45.52846 465 TYR C O 1
ATOM 2125 N N . MET C 1 75 ? 39.08636 1.35186 -29.30696 1.000 45.83124 466 MET C N 1
ATOM 2126 C CA . MET C 1 75 ? 37.98585 2.07483 -28.68941 1.000 45.12046 466 MET C CA 1
ATOM 2127 C C . MET C 1 75 ? 38.37461 3.53555 -28.48407 1.000 44.81773 466 MET C C 1
ATOM 2128 O O . MET C 1 75 ? 39.46328 3.81850 -27.95494 1.000 50.69018 466 MET C O 1
ATOM 2133 N N . PRO C 1 76 ? 37.52778 4.48001 -28.87956 1.000 47.41649 467 PRO C N 1
ATOM 2134 C CA . PRO C 1 76 ? 37.77168 5.88329 -28.53630 1.000 45.96918 467 PRO C CA 1
ATOM 2135 C C . PRO C 1 76 ? 37.44987 6.15558 -27.07591 1.000 45.12088 467 PRO C C 1
ATOM 2136 O O . PRO C 1 76 ? 36.56154 5.54028 -26.48208 1.000 48.39242 467 PRO C O 1
ATOM 2140 N N . VAL C 1 77 ? 38.19175 7.09655 -26.49479 1.000 46.32531 468 VAL C N 1
ATOM 2141 C CA . VAL C 1 77 ? 38.05276 7.38880 -25.07237 1.000 45.71050 468 VAL C CA 1
ATOM 2142 C C . VAL C 1 77 ? 37.93747 8.89062 -24.84649 1.000 46.95028 468 VAL C C 1
ATOM 2143 O O . VAL C 1 77 ? 37.62324 9.33738 -23.73743 1.000 44.21807 468 VAL C O 1
ATOM 2147 N N . ARG C 1 78 ? 38.18726 9.68006 -25.88825 1.000 46.12911 469 ARG C N 1
ATOM 2148 C CA . ARG C 1 78 ? 38.10098 11.12950 -25.76287 1.000 45.17926 469 ARG C CA 1
ATOM 2149 C C . ARG C 1 78 ? 38.38691 11.75594 -27.11985 1.000 45.81495 469 ARG C C 1
ATOM 2150 O O . ARG C 1 78 ? 39.05082 11.15776 -27.97139 1.000 48.73409 469 ARG C O 1
ATOM 2158 N N . THR C 1 79 ? 37.87484 12.96946 -27.30881 1.000 50.11137 470 THR C N 1
ATOM 2159 C CA . THR C 1 79 ? 38.12009 13.70194 -28.54039 1.000 50.50398 470 THR C CA 1
ATOM 2160 C C . THR C 1 79 ? 39.54519 14.24852 -28.55989 1.000 50.25743 470 THR C C 1
ATOM 2161 O O . THR C 1 79 ? 40.17648 14.45728 -27.51989 1.000 53.09340 470 THR C O 1
ATOM 2165 N N . TRP C 1 80 ? 40.05103 14.48334 -29.76848 1.000 49.72177 471 TRP C N 1
ATOM 2166 C CA . TRP C 1 80 ? 41.43489 14.91138 -29.94336 1.000 47.69149 471 TRP C CA 1
ATOM 2167 C C . TRP C 1 80 ? 41.54264 15.77829 -31.18726 1.000 49.19690 471 TRP C C 1
ATOM 2168 O O . TRP C 1 80 ? 41.16190 15.34622 -32.27947 1.000 48.12792 471 TRP C O 1
ATOM 2179 N N . ASP C 1 81 ? 42.05741 16.99484 -31.01874 1.000 51.37789 472 ASP C N 1
ATOM 2180 C CA . ASP C 1 81 ? 42.30605 17.90470 -32.13241 1.000 47.65290 472 ASP C CA 1
ATOM 2181 C C . ASP C 1 81 ? 43.75140 17.71144 -32.57825 1.000 49.95821 472 ASP C C 1
ATOM 2182 O O . ASP C 1 81 ? 44.68558 18.06524 -31.85133 1.000 50.30407 472 ASP C O 1
ATOM 2187 N N . ALA C 1 82 ? 43.93555 17.14935 -33.77558 1.000 50.83513 473 ALA C N 1
ATOM 2188 C CA . ALA C 1 82 ? 45.27724 16.78752 -34.22170 1.000 50.76011 473 ALA C CA 1
ATOM 2189 C C . ALA C 1 82 ? 46.17421 18.00619 -34.39522 1.000 50.80496 473 ALA C C 1
ATOM 2190 O O . ALA C 1 82 ? 47.38084 17.92736 -34.13758 1.000 51.13455 473 ALA C O 1
ATOM 2192 N N . LYS C 1 83 ? 45.61360 19.13691 -34.82457 1.000 48.88727 474 LYS C N 1
ATOM 2193 C CA . LYS C 1 83 ? 46.42833 20.31127 -35.11151 1.000 54.57082 474 LYS C CA 1
ATOM 2194 C C . LYS C 1 83 ? 46.74072 21.13245 -33.86908 1.000 49.69693 474 LYS C C 1
ATOM 2195 O O . LYS C 1 83 ? 47.66718 21.95001 -33.90004 1.000 50.76070 474 LYS C O 1
ATOM 2201 N N . THR C 1 84 ? 45.99460 20.93702 -32.78287 1.000 50.12726 475 THR C N 1
ATOM 2202 C CA . THR C 1 84 ? 46.23665 21.65238 -31.54136 1.000 46.98073 475 THR C CA 1
ATOM 2203 C C . THR C 1 84 ? 46.64593 20.74660 -30.39094 1.000 46.36483 475 THR C C 1
ATOM 2204 O O . THR C 1 84 ? 47.27809 21.22994 -29.44419 1.000 46.73040 475 THR C O 1
ATOM 2208 N N . GLY C 1 85 ? 46.33062 19.45478 -30.45390 1.000 48.32036 476 GLY C N 1
ATOM 2209 C CA . GLY C 1 85 ? 46.63550 18.52959 -29.38580 1.000 47.84867 476 GLY C CA 1
ATOM 2210 C C . GLY C 1 85 ? 45.67780 18.56361 -28.21888 1.000 43.98078 476 GLY C C 1
ATOM 2211 O O . GLY C 1 85 ? 45.89349 17.83684 -27.24110 1.000 46.35125 476 GLY C O 1
ATOM 2212 N N . LYS C 1 86 ? 44.62950 19.37724 -28.28592 1.000 48.71713 477 LYS C N 1
ATOM 2213 C CA . LYS C 1 86 ? 43.65975 19.44029 -27.20297 1.000 47.41571 477 LYS C CA 1
ATOM 2214 C C . LYS C 1 86 ? 42.79011 18.18902 -27.20419 1.000 49.80942 477 LYS C C 1
ATOM 2215 O O . LYS C 1 86 ? 42.23551 17.80635 -28.23901 1.000 48.62516 477 LYS C O 1
ATOM 2221 N N . VAL C 1 87 ? 42.67076 17.55511 -26.04118 1.000 50.50242 478 VAL C N 1
ATOM 2222 C CA . VAL C 1 87 ? 41.85317 16.36264 -25.86806 1.000 48.25114 478 VAL C CA 1
ATOM 2223 C C . VAL C 1 87 ? 40.66348 16.72099 -24.99299 1.000 54.13573 478 VAL C C 1
ATOM 2224 O O . VAL C 1 87 ? 40.74810 17.58550 -24.11291 1.000 52.88746 478 VAL C O 1
ATOM 2228 N N . GLY C 1 88 ? 39.54303 16.05087 -25.24027 1.000 52.57173 479 GLY C N 1
ATOM 2229 C CA . GLY C 1 88 ? 38.31950 16.32190 -24.52319 1.000 52.60127 479 GLY C CA 1
ATOM 2230 C C . GLY C 1 88 ? 38.19615 15.49743 -23.25914 1.000 51.27870 479 GLY C C 1
ATOM 2231 O O . GLY C 1 88 ? 39.10857 14.78053 -22.84366 1.000 49.89289 479 GLY C O 1
ATOM 2232 N N . LYS C 1 89 ? 37.03235 15.61361 -22.63749 1.000 49.40935 480 LYS C N 1
ATOM 2233 C CA . LYS C 1 89 ? 36.76745 14.86867 -21.41927 1.000 51.04608 480 LYS C CA 1
ATOM 2234 C C . LYS C 1 89 ? 36.79516 13.36839 -21.68424 1.000 48.88393 480 LYS C C 1
ATOM 2235 O O . LYS C 1 89 ? 36.35407 12.89023 -22.73413 1.000 53.02584 480 LYS C O 1
ATOM 2241 N N . LEU C 1 90 ? 37.30986 12.62536 -20.71029 1.000 45.74893 481 LEU C N 1
ATOM 2242 C CA . LEU C 1 90 ? 37.39839 11.17844 -20.82138 1.000 48.75113 481 LEU C CA 1
ATOM 2243 C C . LEU C 1 90 ? 36.03200 10.53189 -20.62729 1.000 50.37628 481 LEU C C 1
ATOM 2244 O O . LEU C 1 90 ? 35.25467 10.92123 -19.74968 1.000 52.27238 481 LEU C O 1
ATOM 2249 N N . TRP C 1 91 ? 35.74480 9.53753 -21.46018 1.000 50.01344 482 TRP C N 1
ATOM 2250 C CA . TRP C 1 91 ? 34.48132 8.81922 -21.40820 1.000 47.99753 482 TRP C CA 1
ATOM 2251 C C . TRP C 1 91 ? 34.49092 7.71271 -20.36469 1.000 50.64102 482 TRP C C 1
ATOM 2252 O O . TRP C 1 91 ? 33.61256 6.84434 -20.38375 1.000 54.03597 482 TRP C O 1
ATOM 2263 N N . GLY C 1 92 ? 35.46392 7.73304 -19.46356 1.000 53.84772 483 GLY C N 1
ATOM 2264 C CA . GLY C 1 92 ? 35.55374 6.72206 -18.43151 1.000 52.32028 483 GLY C CA 1
ATOM 2265 C C . GLY C 1 92 ? 36.68542 7.04983 -17.48512 1.000 51.31481 483 GLY C C 1
ATOM 2266 O O . GLY C 1 92 ? 37.20926 8.16645 -17.47696 1.000 53.04389 483 GLY C O 1
ATOM 2267 N N . GLU C 1 93 ? 37.06027 6.05725 -16.68393 1.000 52.52032 484 GLU C N 1
ATOM 2268 C CA . GLU C 1 93 ? 38.13535 6.20445 -15.71629 1.000 54.97187 484 GLU C CA 1
ATOM 2269 C C . GLU C 1 93 ? 39.21136 5.15667 -15.96905 1.000 53.88107 484 GLU C C 1
ATOM 2270 O O . GLU C 1 93 ? 38.92990 4.05869 -16.45855 1.000 49.93793 484 GLU C O 1
ATOM 2276 N N . ILE C 1 94 ? 40.44918 5.50411 -15.63074 1.000 55.84530 485 ILE C N 1
ATOM 2277 C CA . ILE C 1 94 ? 41.57273 4.59524 -15.83004 1.000 52.34160 485 ILE C CA 1
ATOM 2278 C C . ILE C 1 94 ? 42.23768 4.27862 -14.49776 1.000 52.40767 485 ILE C C 1
ATOM 2279 O O . ILE C 1 94 ? 42.38722 5.15334 -13.64598 1.000 52.45657 485 ILE C O 1
ATOM 2284 N N . TRP D 1 2 ? 44.76826 46.07334 -28.02806 1.000 45.70205 393 TRP G N 1
ATOM 2285 C CA . TRP D 1 2 ? 44.88602 45.18062 -29.17615 1.000 47.37648 393 TRP G CA 1
ATOM 2286 C C . TRP D 1 2 ? 45.23054 45.95734 -30.44419 1.000 51.12919 393 TRP G C 1
ATOM 2287 O O . TRP D 1 2 ? 44.82818 47.10839 -30.60329 1.000 53.46467 393 TRP G O 1
ATOM 2298 N N . LYS D 1 3 ? 45.98001 45.31995 -31.34229 1.000 51.01381 394 LYS G N 1
ATOM 2299 C CA . LYS D 1 3 ? 46.36363 45.92813 -32.60883 1.000 52.99901 394 LYS G CA 1
ATOM 2300 C C . LYS D 1 3 ? 46.44809 44.85456 -33.68499 1.000 54.01545 394 LYS G C 1
ATOM 2301 O O . LYS D 1 3 ? 46.68322 43.67876 -33.39100 1.000 55.47117 394 LYS G O 1
ATOM 2307 N N . GLN D 1 4 ? 46.24289 45.26865 -34.93476 1.000 54.02273 395 GLN G N 1
ATOM 2308 C CA . GLN D 1 4 ? 46.29342 44.36976 -36.08005 1.000 54.75307 395 GLN G CA 1
ATOM 2309 C C . GLN D 1 4 ? 47.50531 44.69710 -36.93693 1.000 56.19776 395 GLN G C 1
ATOM 2310 O O . GLN D 1 4 ? 47.80153 45.86908 -37.19210 1.000 61.55589 395 GLN G O 1
ATOM 2316 N N . ASN D 1 5 ? 48.19467 43.65168 -37.38211 1.000 56.19641 396 ASN G N 1
ATOM 2317 C CA . ASN D 1 5 ? 49.36342 43.79118 -38.23320 1.000 59.77022 396 ASN G CA 1
ATOM 2318 C C . ASN D 1 5 ? 48.94502 43.63824 -39.69454 1.000 62.16572 396 ASN G C 1
ATOM 2319 O O . ASN D 1 5 ? 47.75695 43.56272 -40.02056 1.000 60.23207 396 ASN G O 1
ATOM 2324 N N . LYS D 1 6 ? 49.92722 43.57685 -40.59527 1.000 67.93362 397 LYS G N 1
ATOM 2325 C CA . LYS D 1 6 ? 49.60282 43.54555 -42.01630 1.000 66.06413 397 LYS G CA 1
ATOM 2326 C C . LYS D 1 6 ? 48.81673 42.29593 -42.39184 1.000 61.83634 397 LYS G C 1
ATOM 2327 O O . LYS D 1 6 ? 47.96347 42.34298 -43.28429 1.000 67.33445 397 LYS G O 1
ATOM 2333 N N . ASP D 1 7 ? 49.07345 41.17546 -41.72462 1.000 63.50238 398 ASP G N 1
ATOM 2334 C CA . ASP D 1 7 ? 48.39631 39.92326 -42.04556 1.000 65.03636 398 ASP G CA 1
ATOM 2335 C C . ASP D 1 7 ? 47.05261 39.76468 -41.33901 1.000 64.84392 398 ASP G C 1
ATOM 2336 O O . ASP D 1 7 ? 46.37137 38.75583 -41.55032 1.000 69.16090 398 ASP G O 1
ATOM 2341 N N . GLY D 1 8 ? 46.65714 40.72331 -40.50563 1.000 63.31484 399 GLY G N 1
ATOM 2342 C CA . GLY D 1 8 ? 45.40301 40.63363 -39.78026 1.000 58.63356 399 GLY G CA 1
ATOM 2343 C C . GLY D 1 8 ? 45.45472 39.89817 -38.46142 1.000 56.68227 399 GLY G C 1
ATOM 2344 O O . GLY D 1 8 ? 44.40048 39.50978 -37.94751 1.000 59.51067 399 GLY G O 1
ATOM 2345 N N . ILE D 1 9 ? 46.63708 39.70925 -37.88754 1.000 53.97314 400 ILE G N 1
ATOM 2346 C CA . ILE D 1 9 ? 46.79123 38.99406 -36.62576 1.000 53.83678 400 ILE G CA 1
ATOM 2347 C C . ILE D 1 9 ? 46.61626 39.97619 -35.47318 1.000 51.92544 400 ILE G C 1
ATOM 2348 O O . ILE D 1 9 ? 47.35738 40.95933 -35.36436 1.000 53.73930 400 ILE G O 1
ATOM 2353 N N . TRP D 1 10 ? 45.63337 39.71246 -34.61424 1.000 49.95611 401 TRP G N 1
ATOM 2354 C CA . TRP D 1 10 ? 45.43192 40.51075 -33.41053 1.000 51.54693 401 TRP G CA 1
ATOM 2355 C C . TRP D 1 10 ? 46.49686 40.14642 -32.38385 1.000 49.96083 401 TRP G C 1
ATOM 2356 O O . TRP D 1 10 ? 46.61674 38.98035 -31.99451 1.000 51.33561 401 TRP G O 1
ATOM 2367 N N . TYR D 1 11 ? 47.26909 41.13849 -31.94769 1.000 47.00547 402 TYR G N 1
ATOM 2368 C CA . TYR D 1 11 ? 48.33385 40.92926 -30.97930 1.000 47.40007 402 TYR G CA 1
ATOM 2369 C C . TYR D 1 11 ? 48.23498 41.96370 -29.86694 1.000 46.31513 402 TYR G C 1
ATOM 2370 O O . TYR D 1 11 ? 47.64239 43.03322 -30.03079 1.000 46.92598 402 TYR G O 1
ATOM 2379 N N . LYS D 1 12 ? 48.82622 41.62470 -28.72375 1.000 45.79680 403 LYS G N 1
ATOM 2380 C CA . LYS D 1 12 ? 48.86829 42.52511 -27.58169 1.000 48.04784 403 LYS G CA 1
ATOM 2381 C C . LYS D 1 12 ? 50.03981 42.13277 -26.69489 1.000 52.81553 403 LYS G C 1
ATOM 2382 O O . LYS D 1 12 ? 50.30484 40.94448 -26.49684 1.000 50.61549 403 LYS G O 1
ATOM 2388 N N . ALA D 1 13 ? 50.73103 43.13771 -26.16567 1.000 52.75284 404 ALA G N 1
ATOM 2389 C CA . ALA D 1 13 ? 51.86454 42.88647 -25.28888 1.000 52.18395 404 ALA G CA 1
ATOM 2390 C C . ALA D 1 13 ? 51.38605 42.40672 -23.92558 1.000 53.37238 404 ALA G C 1
ATOM 2391 O O . ALA D 1 13 ? 50.41670 42.92962 -23.36891 1.000 57.65094 404 ALA G O 1
ATOM 2393 N N . GLU D 1 14 ? 52.07525 41.40394 -23.38546 1.000 52.90598 405 GLU G N 1
ATOM 2394 C CA . GLU D 1 14 ? 51.72329 40.87055 -22.07649 1.000 54.30632 405 GLU G CA 1
ATOM 2395 C C . GLU D 1 14 ? 52.81973 39.95523 -21.55232 1.000 57.21903 405 GLU G C 1
ATOM 2396 O O . GLU D 1 14 ? 53.18861 38.97646 -22.20901 1.000 53.42759 405 GLU G O 1
ATOM 2402 N N . HIS D 1 15 ? 53.34060 40.25939 -20.36900 1.000 58.44275 406 HIS G N 1
ATOM 2403 C CA . HIS D 1 15 ? 54.42346 39.49289 -19.76510 1.000 55.19496 406 HIS G CA 1
ATOM 2404 C C . HIS D 1 15 ? 53.84577 38.72047 -18.58533 1.000 54.31701 406 HIS G C 1
ATOM 2405 O O . HIS D 1 15 ? 53.52156 39.31010 -17.54896 1.000 55.08180 406 HIS G O 1
ATOM 2412 N N . ALA D 1 16 ? 53.72293 37.40538 -18.74165 1.000 55.34027 407 ALA G N 1
ATOM 2413 C CA . ALA D 1 16 ? 53.18065 36.55609 -17.69049 1.000 56.58444 407 ALA G CA 1
ATOM 2414 C C . ALA D 1 16 ? 53.60761 35.12024 -17.95843 1.000 57.33840 407 ALA G C 1
ATOM 2415 O O . ALA D 1 16 ? 54.16726 34.80217 -19.01044 1.000 56.58194 407 ALA G O 1
ATOM 2417 N N . SER D 1 17 ? 53.33105 34.25231 -16.99068 1.000 56.45178 408 SER G N 1
ATOM 2418 C CA . SER D 1 17 ? 53.69467 32.84569 -17.07411 1.000 56.60641 408 SER G CA 1
ATOM 2419 C C . SER D 1 17 ? 52.45851 31.99897 -17.34100 1.000 57.34430 408 SER G C 1
ATOM 2420 O O . SER D 1 17 ? 51.36713 32.29965 -16.84558 1.000 54.39832 408 SER G O 1
ATOM 2423 N N . PHE D 1 18 ? 52.64113 30.94000 -18.12751 1.000 53.68563 409 PHE G N 1
ATOM 2424 C CA . PHE D 1 18 ? 51.57300 30.01711 -18.48370 1.000 52.27288 409 PHE G CA 1
ATOM 2425 C C . PHE D 1 18 ? 52.01075 28.60124 -18.14439 1.000 53.48905 409 PHE G C 1
ATOM 2426 O O . PHE D 1 18 ? 53.09824 28.17271 -18.54330 1.000 58.11058 409 PHE G O 1
ATOM 2434 N N . THR D 1 19 ? 51.16485 27.88025 -17.41504 1.000 55.37311 410 THR G N 1
ATOM 2435 C CA . THR D 1 19 ? 51.40908 26.48864 -17.05861 1.000 52.69878 410 THR G CA 1
ATOM 2436 C C . THR D 1 19 ? 50.39119 25.61620 -17.77893 1.000 50.68938 410 THR G C 1
ATOM 2437 O O . THR D 1 19 ? 49.18143 25.77888 -17.58559 1.000 49.82854 410 THR G O 1
ATOM 2441 N N . VAL D 1 20 ? 50.88278 24.69515 -18.60651 1.000 47.15613 411 VAL G N 1
ATOM 2442 C CA . VAL D 1 20 ? 49.99955 23.86140 -19.41086 1.000 47.90184 411 VAL G CA 1
ATOM 2443 C C . VAL D 1 20 ? 49.28613 22.85882 -18.51564 1.000 50.25991 411 VAL G C 1
ATOM 2444 O O . VAL D 1 20 ? 49.91858 22.13489 -17.73524 1.000 49.63537 411 VAL G O 1
ATOM 2448 N N . THR D 1 21 ? 47.95906 22.81298 -18.62526 1.000 51.77317 412 THR G N 1
ATOM 2449 C CA . THR D 1 21 ? 47.15048 21.83870 -17.90938 1.000 51.25781 412 THR G CA 1
ATOM 2450 C C . THR D 1 21 ? 46.43238 20.87418 -18.84176 1.000 52.28377 412 THR G C 1
ATOM 2451 O O . THR D 1 21 ? 45.74781 19.96386 -18.35971 1.000 54.58816 412 THR G O 1
ATOM 2455 N N . ALA D 1 22 ? 46.56826 21.04233 -20.15152 1.000 49.84312 413 ALA G N 1
ATOM 2456 C CA . ALA D 1 22 ? 45.93572 20.12705 -21.09174 1.000 48.96326 413 ALA G CA 1
ATOM 2457 C C . ALA D 1 22 ? 46.54866 18.73911 -20.94558 1.000 50.85964 413 ALA G C 1
ATOM 2458 O O . ALA D 1 22 ? 47.77832 18.60764 -20.94651 1.000 54.04306 413 ALA G O 1
ATOM 2460 N N . PRO D 1 23 ? 45.73622 17.68782 -20.80962 1.000 50.16117 414 PRO G N 1
ATOM 2461 C CA . PRO D 1 23 ? 46.30526 16.35536 -20.53562 1.000 50.27809 414 PRO G CA 1
ATOM 2462 C C . PRO D 1 23 ? 47.38072 15.92754 -21.52189 1.000 52.99275 414 PRO G C 1
ATOM 2463 O O . PRO D 1 23 ? 48.48098 15.54278 -21.10596 1.000 55.27082 414 PRO G O 1
ATOM 2467 N N . GLU D 1 24 ? 47.09441 15.98274 -22.82240 1.000 54.09026 415 GLU G N 1
ATOM 2468 C CA . GLU D 1 24 ? 48.02283 15.52449 -23.84631 1.000 49.58175 415 GLU G CA 1
ATOM 2469 C C . GLU D 1 24 ? 48.94782 16.62900 -24.34772 1.000 52.59542 415 GLU G C 1
ATOM 2470 O O . GLU D 1 24 ? 49.55969 16.47595 -25.41144 1.000 53.43054 415 GLU G O 1
ATOM 2476 N N . GLY D 1 25 ? 49.06684 17.73036 -23.61076 1.000 49.42959 416 GLY G N 1
ATOM 2477 C CA . GLY D 1 25 ? 49.93377 18.81516 -24.01907 1.000 51.59241 416 GLY G CA 1
ATOM 2478 C C . GLY D 1 25 ? 49.30647 19.69232 -25.08594 1.000 52.95561 416 GLY G C 1
ATOM 2479 O O . GLY D 1 25 ? 48.17346 19.49446 -25.52785 1.000 52.96203 416 GLY G O 1
ATOM 2480 N N . ILE D 1 26 ? 50.07731 20.69199 -25.50709 1.000 52.88399 417 ILE G N 1
ATOM 2481 C CA . ILE D 1 26 ? 49.64174 21.66349 -26.50179 1.000 50.73170 417 ILE G CA 1
ATOM 2482 C C . ILE D 1 26 ? 50.68196 21.72790 -27.61024 1.000 49.60245 417 ILE G C 1
ATOM 2483 O O . ILE D 1 26 ? 51.88822 21.75332 -27.34218 1.000 50.04137 417 ILE G O 1
ATOM 2488 N N . ILE D 1 27 ? 50.21412 21.75673 -28.85412 1.000 46.86914 418 ILE G N 1
ATOM 2489 C CA . ILE D 1 27 ? 51.10705 21.83364 -30.00466 1.000 44.56017 418 ILE G CA 1
ATOM 2490 C C . ILE D 1 27 ? 51.48287 23.28825 -30.24857 1.000 46.35302 418 ILE G C 1
ATOM 2491 O O . ILE D 1 27 ? 50.61641 24.16985 -30.29021 1.000 44.33685 418 ILE G O 1
ATOM 2496 N N . THR D 1 28 ? 52.77692 23.54155 -30.41086 1.000 48.60475 419 THR G N 1
ATOM 2497 C CA . THR D 1 28 ? 53.29668 24.87550 -30.66214 1.000 46.13561 419 THR G CA 1
ATOM 2498 C C . THR D 1 28 ? 53.71381 25.00913 -32.12069 1.000 46.92147 419 THR G C 1
ATOM 2499 O O . THR D 1 28 ? 54.03168 24.02540 -32.79471 1.000 49.11618 419 THR G O 1
ATOM 2503 N N . ARG D 1 29 ? 53.71021 26.24870 -32.60240 1.000 45.73475 420 ARG G N 1
ATOM 2504 C CA . ARG D 1 29 ? 53.98614 26.54073 -33.99913 1.000 45.34991 420 ARG G CA 1
ATOM 2505 C C . ARG D 1 29 ? 55.10212 27.57079 -34.10039 1.000 46.33279 420 ARG G C 1
ATOM 2506 O O . ARG D 1 29 ? 55.36196 28.33389 -33.16634 1.000 45.61502 420 ARG G O 1
ATOM 2514 N N . TYR D 1 30 ? 55.76133 27.58033 -35.25354 1.000 45.94271 421 TYR G N 1
ATOM 2515 C CA . TYR D 1 30 ? 56.74521 28.59622 -35.59110 1.000 47.27613 421 TYR G CA 1
ATOM 2516 C C . TYR D 1 30 ? 56.10498 29.67902 -36.45252 1.000 44.87200 421 TYR G C 1
ATOM 2517 O O . TYR D 1 30 ? 54.93737 29.59602 -36.84007 1.000 46.49569 421 TYR G O 1
ATOM 2526 N N . LYS D 1 31 ? 56.89369 30.71278 -36.74551 1.000 48.33987 422 LYS G N 1
ATOM 2527 C CA . LYS D 1 31 ? 56.50294 31.72666 -37.71827 1.000 48.50726 422 LYS G CA 1
ATOM 2528 C C . LYS D 1 31 ? 55.35711 32.59958 -37.21880 1.000 42.92292 422 LYS G C 1
ATOM 2529 O O . LYS D 1 31 ? 55.51156 33.81907 -37.09596 1.000 47.80000 422 LYS G O 1
ATOM 2535 N N . GLY D 1 32 ? 54.20653 31.99517 -36.93221 1.000 46.26686 423 GLY G N 1
ATOM 2536 C CA . GLY D 1 32 ? 53.04842 32.74733 -36.51206 1.000 45.91740 423 GLY G CA 1
ATOM 2537 C C . GLY D 1 32 ? 51.97760 31.89957 -35.85547 1.000 44.10153 423 GLY G C 1
ATOM 2538 O O . GLY D 1 32 ? 52.09286 30.67429 -35.75060 1.000 40.97444 423 GLY G O 1
ATOM 2539 N N . PRO D 1 33 ? 50.90162 32.55087 -35.39698 1.000 45.04154 424 PRO G N 1
ATOM 2540 C CA . PRO D 1 33 ? 49.78953 31.86036 -34.70632 1.000 40.26964 424 PRO G CA 1
ATOM 2541 C C . PRO D 1 33 ? 48.79979 31.21047 -35.66704 1.000 43.30018 424 PRO G C 1
ATOM 2542 O O . PRO D 1 33 ? 47.63067 31.59566 -35.78162 1.000 44.40084 424 PRO G O 1
ATOM 2546 N N . TRP D 1 34 ? 49.26580 30.19059 -36.38472 1.000 44.92036 425 TRP G N 1
ATOM 2547 C CA . TRP D 1 34 ? 48.44282 29.50717 -37.37354 1.000 42.12142 425 TRP G CA 1
ATOM 2548 C C . TRP D 1 34 ? 48.73776 28.01663 -37.32307 1.000 42.34791 425 TRP G C 1
ATOM 2549 O O . TRP D 1 34 ? 49.90351 27.61207 -37.35181 1.000 45.78510 425 TRP G O 1
ATOM 2560 N N . THR D 1 35 ? 47.68017 27.20411 -37.25048 1.000 42.05464 426 THR G N 1
ATOM 2561 C CA . THR D 1 35 ? 47.85491 25.75756 -37.17086 1.000 43.68948 426 THR G CA 1
ATOM 2562 C C . THR D 1 35 ? 48.55415 25.19079 -38.39956 1.000 46.76366 426 THR G C 1
ATOM 2563 O O . THR D 1 35 ? 49.13795 24.10442 -38.32028 1.000 47.43489 426 THR G O 1
ATOM 2567 N N . GLY D 1 36 ? 48.50421 25.89276 -39.53165 1.000 47.82175 427 GLY G N 1
ATOM 2568 C CA . GLY D 1 36 ? 49.14538 25.41588 -40.74281 1.000 46.81441 427 GLY G CA 1
ATOM 2569 C C . GLY D 1 36 ? 50.64947 25.57003 -40.77359 1.000 51.25574 427 GLY G C 1
ATOM 2570 O O . GLY D 1 36 ? 51.29691 25.03526 -41.67916 1.000 50.74319 427 GLY G O 1
ATOM 2571 N N . HIS D 1 37 ? 51.21814 26.28255 -39.80353 1.000 48.63919 428 HIS G N 1
ATOM 2572 C CA . HIS D 1 37 ? 52.65332 26.49163 -39.75493 1.000 43.18506 428 HIS G CA 1
ATOM 2573 C C . HIS D 1 37 ? 53.35960 25.22204 -39.28894 1.000 46.09664 428 HIS G C 1
ATOM 2574 O O . HIS D 1 37 ? 52.73262 24.32127 -38.72647 1.000 44.95332 428 HIS G O 1
ATOM 2581 N N . PRO D 1 38 ? 54.66842 25.12409 -39.51770 1.000 46.28829 429 PRO G N 1
ATOM 2582 C CA . PRO D 1 38 ? 55.40381 23.94926 -39.03890 1.000 46.17723 429 PRO G CA 1
ATOM 2583 C C . PRO D 1 38 ? 55.31460 23.85532 -37.52362 1.000 48.96749 429 PRO G C 1
ATOM 2584 O O . PRO D 1 38 ? 55.35045 24.86513 -36.81759 1.000 49.53131 429 PRO G O 1
ATOM 2588 N N . GLN D 1 39 ? 55.20439 22.62775 -37.02531 1.000 48.92448 430 GLN G N 1
ATOM 2589 C CA . GLN D 1 39 ? 55.08944 22.42120 -35.58953 1.000 50.06300 430 GLN G CA 1
ATOM 2590 C C . GLN D 1 39 ? 56.43668 22.64050 -34.91594 1.000 51.77352 430 GLN G C 1
ATOM 2591 O O . GLN D 1 39 ? 57.48350 22.23971 -35.43318 1.000 53.19038 430 GLN G O 1
ATOM 2597 N N . ALA D 1 40 ? 56.40618 23.28779 -33.75438 1.000 50.90487 431 ALA G N 1
ATOM 2598 C CA . ALA D 1 40 ? 57.61846 23.58920 -33.01293 1.000 52.67762 431 ALA G CA 1
ATOM 2599 C C . ALA D 1 40 ? 57.82698 22.67476 -31.81635 1.000 54.52893 431 ALA G C 1
ATOM 2600 O O . ALA D 1 40 ? 58.83858 22.81265 -31.12109 1.000 51.60230 431 ALA G O 1
ATOM 2602 N N . GLY D 1 41 ? 56.90849 21.75001 -31.55949 1.000 53.68857 432 GLY G N 1
ATOM 2603 C CA . GLY D 1 41 ? 57.00568 20.83348 -30.44945 1.000 54.62923 432 GLY G CA 1
ATOM 2604 C C . GLY D 1 41 ? 55.69057 20.72942 -29.72126 1.000 54.04876 432 GLY G C 1
ATOM 2605 O O . GLY D 1 41 ? 54.65130 21.20928 -30.18435 1.000 55.03518 432 GLY G O 1
ATOM 2606 N N . VAL D 1 42 ? 55.72936 20.09489 -28.55364 1.000 54.48702 433 VAL G N 1
ATOM 2607 C CA . VAL D 1 42 ? 54.54954 19.90905 -27.71985 1.000 49.64765 433 VAL G CA 1
ATOM 2608 C C . VAL D 1 42 ? 54.93197 20.24383 -26.28753 1.000 52.19829 433 VAL G C 1
ATOM 2609 O O . VAL D 1 42 ? 55.88014 19.66480 -25.74340 1.000 58.61004 433 VAL G O 1
ATOM 2613 N N . LEU D 1 43 ? 54.19838 21.16993 -25.67901 1.000 52.32916 434 LEU G N 1
ATOM 2614 C CA . LEU D 1 43 ? 54.39074 21.50684 -24.27654 1.000 51.59305 434 LEU G CA 1
ATOM 2615 C C . LEU D 1 43 ? 53.46820 20.62424 -23.44725 1.000 51.61993 434 LEU G C 1
ATOM 2616 O O . LEU D 1 43 ? 52.24103 20.72157 -23.55695 1.000 55.99121 434 LEU G O 1
ATOM 2621 N N . GLN D 1 44 ? 54.05962 19.76652 -22.62604 1.000 53.06681 435 GLN G N 1
ATOM 2622 C CA . GLN D 1 44 ? 53.31936 18.75982 -21.88600 1.000 53.43008 435 GLN G CA 1
ATOM 2623 C C . GLN D 1 44 ? 52.76684 19.33168 -20.58456 1.000 53.35142 435 GLN G C 1
ATOM 2624 O O . GLN D 1 44 ? 53.15340 20.40994 -20.12835 1.000 52.74199 435 GLN G O 1
ATOM 2630 N N . LYS D 1 45 ? 51.83847 18.58610 -19.99049 1.000 54.77106 436 LYS G N 1
ATOM 2631 C CA . LYS D 1 45 ? 51.24818 18.99174 -18.72434 1.000 53.72006 436 LYS G CA 1
ATOM 2632 C C . LYS D 1 45 ? 52.32990 19.21959 -17.67741 1.000 53.78877 436 LYS G C 1
ATOM 2633 O O . LYS D 1 45 ? 53.33787 18.50945 -17.63418 1.000 55.64197 436 LYS G O 1
ATOM 2639 N N . GLY D 1 46 ? 52.10910 20.21704 -16.82303 1.000 51.81346 437 GLY G N 1
ATOM 2640 C CA . GLY D 1 46 ? 53.03513 20.57349 -15.77562 1.000 48.31215 437 GLY G CA 1
ATOM 2641 C C . GLY D 1 46 ? 54.11410 21.55258 -16.19158 1.000 52.23743 437 GLY G C 1
ATOM 2642 O O . GLY D 1 46 ? 54.57809 22.33777 -15.35873 1.000 51.19783 437 GLY G O 1
ATOM 2643 N N . GLN D 1 47 ? 54.51828 21.53176 -17.45933 1.000 52.00117 438 GLN G N 1
ATOM 2644 C CA . GLN D 1 47 ? 55.55090 22.44474 -17.92821 1.000 53.62217 438 GLN G CA 1
ATOM 2645 C C . GLN D 1 47 ? 55.00507 23.86232 -18.04539 1.000 51.85667 438 GLN G C 1
ATOM 2646 O O . GLN D 1 47 ? 53.84658 24.07341 -18.41450 1.000 53.65583 438 GLN G O 1
ATOM 2652 N N . THR D 1 48 ? 55.85364 24.83768 -17.72850 1.000 55.62422 439 THR G N 1
ATOM 2653 C CA . THR D 1 48 ? 55.47166 26.24098 -17.70793 1.000 56.12654 439 THR G CA 1
ATOM 2654 C C . THR D 1 48 ? 56.40956 27.04657 -18.59459 1.000 55.29620 439 THR G C 1
ATOM 2655 O O . THR D 1 48 ? 57.59981 26.74068 -18.70878 1.000 55.24516 439 THR G O 1
ATOM 2659 N N . ILE D 1 49 ? 55.85734 28.08511 -19.22414 1.000 53.96900 440 ILE G N 1
ATOM 2660 C CA . ILE D 1 49 ? 56.62567 28.99150 -20.06622 1.000 55.04894 440 ILE G CA 1
ATOM 2661 C C . ILE D 1 49 ? 56.20230 30.42066 -19.75718 1.000 53.78255 440 ILE G C 1
ATOM 2662 O O . ILE D 1 49 ? 55.12807 30.67133 -19.20682 1.000 56.55344 440 ILE G O 1
ATOM 2667 N N . LYS D 1 50 ? 57.06823 31.36317 -20.11956 1.000 56.83917 441 LYS G N 1
ATOM 2668 C CA . LYS D 1 50 ? 56.81470 32.78667 -19.93347 1.000 54.70780 441 LYS G CA 1
ATOM 2669 C C . LYS D 1 50 ? 56.69738 33.45512 -21.29671 1.000 53.85970 441 LYS G C 1
ATOM 2670 O O . LYS D 1 50 ? 57.66738 33.48965 -22.06145 1.000 51.30607 441 LYS G O 1
ATOM 2676 N N . TYR D 1 51 ? 55.51564 33.98196 -21.59473 1.000 54.68396 442 TYR G N 1
ATOM 2677 C CA . TYR D 1 51 ? 55.24197 34.63463 -22.86454 1.000 51.83094 442 TYR G CA 1
ATOM 2678 C C . TYR D 1 51 ? 55.28833 36.14956 -22.70534 1.000 52.79318 442 TYR G C 1
ATOM 2679 O O . TYR D 1 51 ? 55.15445 36.69046 -21.60453 1.000 56.98244 442 TYR G O 1
ATOM 2688 N N . ASP D 1 52 ? 55.47873 36.83371 -23.83254 1.000 51.80990 443 ASP G N 1
ATOM 2689 C CA . ASP D 1 52 ? 55.56770 38.28690 -23.85258 1.000 56.35146 443 ASP G CA 1
ATOM 2690 C C . ASP D 1 52 ? 54.54176 38.94013 -24.76833 1.000 55.53266 443 ASP G C 1
ATOM 2691 O O . ASP D 1 52 ? 54.47955 40.17409 -24.82100 1.000 57.50676 443 ASP G O 1
ATOM 2696 N N . GLU D 1 53 ? 53.74120 38.15787 -25.48949 1.000 50.60106 444 GLU G N 1
ATOM 2697 C CA . GLU D 1 53 ? 52.75318 38.70314 -26.40776 1.000 49.88522 444 GLU G CA 1
ATOM 2698 C C . GLU D 1 53 ? 51.62429 37.69799 -26.57874 1.000 50.68483 444 GLU G C 1
ATOM 2699 O O . GLU D 1 53 ? 51.84228 36.48385 -26.53960 1.000 45.05271 444 GLU G O 1
ATOM 2705 N N . VAL D 1 54 ? 50.41431 38.21902 -26.76662 1.000 47.11124 445 VAL G N 1
ATOM 2706 C CA . VAL D 1 54 ? 49.22272 37.40964 -26.98501 1.000 42.83332 445 VAL G CA 1
ATOM 2707 C C . VAL D 1 54 ? 48.66068 37.74187 -28.35897 1.000 43.29220 445 VAL G C 1
ATOM 2708 O O . VAL D 1 54 ? 48.64434 38.90846 -28.76664 1.000 47.93471 445 VAL G O 1
ATOM 2712 N N . GLN D 1 55 ? 48.20038 36.71603 -29.07165 1.000 42.56603 446 GLN G N 1
ATOM 2713 C CA . GLN D 1 55 ? 47.64380 36.88674 -30.40454 1.000 48.22271 446 GLN G CA 1
ATOM 2714 C C . GLN D 1 55 ? 46.29083 36.19704 -30.49820 1.000 45.71922 446 GLN G C 1
ATOM 2715 O O . GLN D 1 55 ? 46.00581 35.24483 -29.76678 1.000 45.77360 446 GLN G O 1
ATOM 2721 N N . LYS D 1 56 ? 45.45758 36.69440 -31.41011 1.000 44.53575 447 LYS G N 1
ATOM 2722 C CA . LYS D 1 56 ? 44.15934 36.09883 -31.71163 1.000 47.48077 447 LYS G CA 1
ATOM 2723 C C . LYS D 1 56 ? 44.07531 35.87840 -33.21537 1.000 47.50531 447 LYS G C 1
ATOM 2724 O O . LYS D 1 56 ? 44.02663 36.84338 -33.98540 1.000 48.29892 447 LYS G O 1
ATOM 2730 N N . PHE D 1 57 ? 44.06297 34.61486 -33.63018 1.000 44.23456 448 PHE G N 1
ATOM 2731 C CA . PHE D 1 57 ? 44.08951 34.26681 -35.04356 1.000 40.73977 448 PHE G CA 1
ATOM 2732 C C . PHE D 1 57 ? 43.80238 32.77888 -35.17279 1.000 42.10649 448 PHE G C 1
ATOM 2733 O O . PHE D 1 57 ? 44.02637 32.00327 -34.23913 1.000 43.15468 448 PHE G O 1
ATOM 2741 N N . ASP D 1 58 ? 43.29820 32.39372 -36.34276 1.000 41.02374 449 ASP G N 1
ATOM 2742 C CA . ASP D 1 58 ? 43.01817 30.99439 -36.65631 1.000 41.01588 449 ASP G CA 1
ATOM 2743 C C . ASP D 1 58 ? 42.13927 30.35375 -35.58229 1.000 40.67679 449 ASP G C 1
ATOM 2744 O O . ASP D 1 58 ? 42.39434 29.24426 -35.10855 1.000 43.14219 449 ASP G O 1
ATOM 2749 N N . GLY D 1 59 ? 41.09217 31.07671 -35.19027 1.000 41.28342 450 GLY G N 1
ATOM 2750 C CA . GLY D 1 59 ? 40.11873 30.53838 -34.25826 1.000 42.12506 450 GLY G CA 1
ATOM 2751 C C . GLY D 1 59 ? 40.63926 30.24604 -32.87035 1.000 41.94604 450 GLY G C 1
ATOM 2752 O O . GLY D 1 59 ? 39.99705 29.50191 -32.12505 1.000 39.51778 450 GLY G O 1
ATOM 2753 N N . HIS D 1 60 ? 41.78589 30.80830 -32.49417 1.000 43.65362 451 HIS G N 1
ATOM 2754 C CA . HIS D 1 60 ? 42.36711 30.55783 -31.18373 1.000 42.03898 451 HIS G CA 1
ATOM 2755 C C . HIS D 1 60 ? 43.02589 31.82283 -30.65547 1.000 44.39490 451 HIS G C 1
ATOM 2756 O O . HIS D 1 60 ? 43.34562 32.74724 -31.40730 1.000 41.16041 451 HIS G O 1
ATOM 2763 N N . VAL D 1 61 ? 43.22569 31.84646 -29.34021 1.000 41.62444 452 VAL G N 1
ATOM 2764 C CA . VAL D 1 61 ? 44.05470 32.84653 -28.68019 1.000 41.82608 452 VAL G CA 1
ATOM 2765 C C . VAL D 1 61 ? 45.42675 32.23033 -28.45316 1.000 43.32939 452 VAL G C 1
ATOM 2766 O O . VAL D 1 61 ? 45.53491 31.10702 -27.94447 1.000 43.13314 452 VAL G O 1
ATOM 2770 N N . TRP D 1 62 ? 46.47326 32.95724 -28.83018 1.000 44.09521 453 TRP G N 1
ATOM 2771 C CA . TRP D 1 62 ? 47.83152 32.44227 -28.79412 1.000 44.39843 453 TRP G CA 1
ATOM 2772 C C . TRP D 1 62 ? 48.70232 33.28611 -27.87379 1.000 41.60337 453 TRP G C 1
ATOM 2773 O O . TRP D 1 62 ? 48.43159 34.46460 -27.62579 1.000 44.48053 453 TRP G O 1
ATOM 2784 N N . VAL D 1 63 ? 49.75695 32.65581 -27.36613 1.000 42.84526 454 VAL G N 1
ATOM 2785 C CA . VAL D 1 63 ? 50.82983 33.33735 -26.65611 1.000 45.32932 454 VAL G CA 1
ATOM 2786 C C . VAL D 1 63 ? 52.13731 32.97688 -27.34376 1.000 44.54724 454 VAL G C 1
ATOM 2787 O O . VAL D 1 63 ? 52.31881 31.83927 -27.79118 1.000 42.60983 454 VAL G O 1
ATOM 2791 N N . SER D 1 64 ? 53.04701 33.94270 -27.42630 1.000 47.50606 455 SER G N 1
ATOM 2792 C CA . SER D 1 64 ? 54.29352 33.76599 -28.15362 1.000 43.35169 455 SER G CA 1
ATOM 2793 C C . SER D 1 64 ? 55.47826 34.11012 -27.26402 1.000 45.74284 455 SER G C 1
ATOM 2794 O O . SER D 1 64 ? 55.36180 34.89461 -26.31815 1.000 45.39121 455 SER G O 1
ATOM 2797 N N . TRP D 1 65 ? 56.62326 33.51286 -27.58838 1.000 49.82573 456 TRP G N 1
ATOM 2798 C CA . TRP D 1 65 ? 57.87951 33.78296 -26.90119 1.000 53.05480 456 TRP G CA 1
ATOM 2799 C C . TRP D 1 65 ? 59.02497 33.42700 -27.84177 1.000 49.00576 456 TRP G C 1
ATOM 2800 O O . TRP D 1 65 ? 58.82950 32.77698 -28.87106 1.000 47.77238 456 TRP G O 1
ATOM 2811 N N . GLU D 1 66 ? 60.22865 33.85899 -27.47132 1.000 52.89950 457 GLU G N 1
ATOM 2812 C CA . GLU D 1 66 ? 61.43261 33.59162 -28.24761 1.000 52.54060 457 GLU G CA 1
ATOM 2813 C C . GLU D 1 66 ? 62.19783 32.43273 -27.62325 1.000 50.32612 457 GLU G C 1
ATOM 2814 O O . GLU D 1 66 ? 62.27726 32.31876 -26.39637 1.000 52.28562 457 GLU G O 1
ATOM 2820 N N . THR D 1 67 ? 62.75551 31.57048 -28.46993 1.000 52.26098 458 THR G N 1
ATOM 2821 C CA . THR D 1 67 ? 63.56971 30.46907 -27.98147 1.000 53.84075 458 THR G CA 1
ATOM 2822 C C . THR D 1 67 ? 65.00524 30.95085 -27.77312 1.000 52.32149 458 THR G C 1
ATOM 2823 O O . THR D 1 67 ? 65.32558 32.13335 -27.93925 1.000 50.86977 458 THR G O 1
ATOM 2827 N N . PHE D 1 68 ? 65.88405 30.02361 -27.37976 1.000 57.64407 459 PHE G N 1
ATOM 2828 C CA . PHE D 1 68 ? 67.28376 30.38343 -27.15847 1.000 53.68262 459 PHE G CA 1
ATOM 2829 C C . PHE D 1 68 ? 67.96814 30.86955 -28.43077 1.000 53.70599 459 PHE G C 1
ATOM 2830 O O . PHE D 1 68 ? 68.81811 31.76608 -28.36631 1.000 54.26833 459 PHE G O 1
ATOM 2838 N N . GLU D 1 69 ? 67.62226 30.30243 -29.58813 1.000 58.77909 460 GLU G N 1
ATOM 2839 C CA . GLU D 1 69 ? 68.26662 30.72458 -30.82590 1.000 57.85405 460 GLU G CA 1
ATOM 2840 C C . GLU D 1 69 ? 67.65731 31.99077 -31.40355 1.000 55.92574 460 GLU G C 1
ATOM 2841 O O . GLU D 1 69 ? 68.18985 32.52224 -32.38677 1.000 59.53889 460 GLU G O 1
ATOM 2847 N N . GLY D 1 70 ? 66.57316 32.49155 -30.81679 1.000 58.12639 461 GLY G N 1
ATOM 2848 C CA . GLY D 1 70 ? 65.94808 33.70926 -31.28020 1.000 57.35322 461 GLY G CA 1
ATOM 2849 C C . GLY D 1 70 ? 64.72186 33.54066 -32.14883 1.000 61.24848 461 GLY G C 1
ATOM 2850 O O . GLY D 1 70 ? 64.17814 34.55069 -32.61067 1.000 63.01827 461 GLY G O 1
ATOM 2851 N N . GLU D 1 71 ? 64.27344 32.31220 -32.40402 1.000 61.97848 462 GLU G N 1
ATOM 2852 C CA . GLU D 1 71 ? 63.03268 32.12318 -33.14591 1.000 58.43383 462 GLU G CA 1
ATOM 2853 C C . GLU D 1 71 ? 61.84486 32.22880 -32.19857 1.000 54.76829 462 GLU G C 1
ATOM 2854 O O . GLU D 1 71 ? 61.92219 31.83029 -31.03220 1.000 49.61360 462 GLU G O 1
ATOM 2860 N N . THR D 1 72 ? 60.75113 32.79446 -32.70148 1.000 59.53881 463 THR G N 1
ATOM 2861 C CA . THR D 1 72 ? 59.53844 32.97533 -31.91659 1.000 50.12475 463 THR G CA 1
ATOM 2862 C C . THR D 1 72 ? 58.62176 31.77593 -32.11189 1.000 43.53799 463 THR G C 1
ATOM 2863 O O . THR D 1 72 ? 58.40776 31.32773 -33.24268 1.000 45.30516 463 THR G O 1
ATOM 2867 N N . VAL D 1 73 ? 58.08835 31.25943 -31.00781 1.000 46.47433 464 VAL G N 1
ATOM 2868 C CA . VAL D 1 73 ? 57.20145 30.10206 -31.01006 1.000 46.94892 464 VAL G CA 1
ATOM 2869 C C . VAL D 1 73 ? 55.84550 30.54342 -30.48045 1.000 43.53565 464 VAL G C 1
ATOM 2870 O O . VAL D 1 73 ? 55.76961 31.25389 -29.47132 1.000 47.69159 464 VAL G O 1
ATOM 2874 N N . TYR D 1 74 ? 54.78171 30.11941 -31.15680 1.000 40.68850 465 TYR G N 1
ATOM 2875 C CA . TYR D 1 74 ? 53.41482 30.47007 -30.79873 1.000 43.87172 465 TYR G CA 1
ATOM 2876 C C . TYR D 1 74 ? 52.66189 29.23537 -30.32190 1.000 43.70562 465 TYR G C 1
ATOM 2877 O O . TYR D 1 74 ? 52.81994 28.14585 -30.88185 1.000 45.52175 465 TYR G O 1
ATOM 2886 N N . MET D 1 75 ? 51.84101 29.40992 -29.28591 1.000 42.71391 466 MET G N 1
ATOM 2887 C CA . MET D 1 75 ? 51.08487 28.31093 -28.70478 1.000 43.47451 466 MET G CA 1
ATOM 2888 C C . MET D 1 75 ? 49.63029 28.73095 -28.51910 1.000 46.42721 466 MET G C 1
ATOM 2889 O O . MET D 1 75 ? 49.36329 29.81224 -27.96655 1.000 46.50030 466 MET G O 1
ATOM 2894 N N . PRO D 1 76 ? 48.67228 27.91972 -28.95693 1.000 47.15021 467 PRO G N 1
ATOM 2895 C CA . PRO D 1 76 ? 47.26904 28.19722 -28.64199 1.000 42.90863 467 PRO G CA 1
ATOM 2896 C C . PRO D 1 76 ? 46.95216 27.84991 -27.19707 1.000 44.91928 467 PRO G C 1
ATOM 2897 O O . PRO D 1 76 ? 47.51993 26.92438 -26.61259 1.000 42.46246 467 PRO G O 1
ATOM 2901 N N . VAL D 1 77 ? 46.02620 28.61338 -26.61990 1.000 47.47798 468 VAL G N 1
ATOM 2902 C CA . VAL D 1 77 ? 45.69281 28.45881 -25.20832 1.000 47.32687 468 VAL G CA 1
ATOM 2903 C C . VAL D 1 77 ? 44.18253 28.40792 -25.01601 1.000 47.41309 468 VAL G C 1
ATOM 2904 O O . VAL D 1 77 ? 43.69867 28.10215 -23.92014 1.000 45.95637 468 VAL G O 1
ATOM 2908 N N . ARG D 1 78 ? 43.42652 28.70106 -26.07125 1.000 45.20859 469 ARG G N 1
ATOM 2909 C CA . ARG D 1 78 ? 41.97329 28.68466 -25.96494 1.000 43.28073 469 ARG G CA 1
ATOM 2910 C C . ARG D 1 78 ? 41.37559 28.98500 -27.33148 1.000 44.43045 469 ARG G C 1
ATOM 2911 O O . ARG D 1 78 ? 42.01214 29.61229 -28.18307 1.000 43.47625 469 ARG G O 1
ATOM 2919 N N . THR D 1 79 ? 40.14197 28.52620 -27.52726 1.000 48.21289 470 THR G N 1
ATOM 2920 C CA . THR D 1 79 ? 39.41355 28.78732 -28.75754 1.000 42.57830 470 THR G CA 1
ATOM 2921 C C . THR D 1 79 ? 38.91931 30.23109 -28.78425 1.000 42.13466 470 THR G C 1
ATOM 2922 O O . THR D 1 79 ? 38.75125 30.87838 -27.74708 1.000 44.68382 470 THR G O 1
ATOM 2926 N N . TRP D 1 80 ? 38.68617 30.73562 -29.99386 1.000 40.87809 471 TRP G N 1
ATOM 2927 C CA . TRP D 1 80 ? 38.30609 32.13339 -30.17009 1.000 40.75325 471 TRP G CA 1
ATOM 2928 C C . TRP D 1 80 ? 37.42093 32.26171 -31.39966 1.000 45.01209 471 TRP G C 1
ATOM 2929 O O . TRP D 1 80 ? 37.82249 31.86337 -32.49722 1.000 46.44763 471 TRP G O 1
ATOM 2940 N N . ASP D 1 81 ? 36.22235 32.81346 -31.21237 1.000 47.44277 472 ASP G N 1
ATOM 2941 C CA . ASP D 1 81 ? 35.29271 33.07470 -32.30774 1.000 42.77950 472 ASP G CA 1
ATOM 2942 C C . ASP D 1 81 ? 35.50745 34.50857 -32.78059 1.000 45.57516 472 ASP G C 1
ATOM 2943 O O . ASP D 1 81 ? 35.19915 35.46159 -32.05736 1.000 42.46839 472 ASP G O 1
ATOM 2948 N N . ALA D 1 82 ? 36.03611 34.66144 -33.99730 1.000 45.26130 473 ALA G N 1
ATOM 2949 C CA . ALA D 1 82 ? 36.41605 35.98692 -34.47519 1.000 46.83562 473 ALA G CA 1
ATOM 2950 C C . ALA D 1 82 ? 35.21526 36.91170 -34.62832 1.000 47.04870 473 ALA G C 1
ATOM 2951 O O . ALA D 1 82 ? 35.33197 38.11915 -34.38969 1.000 49.49676 473 ALA G O 1
ATOM 2953 N N . LYS D 1 83 ? 34.05782 36.37581 -35.01921 1.000 49.22657 474 LYS G N 1
ATOM 2954 C CA . LYS D 1 83 ? 32.90201 37.22515 -35.28466 1.000 49.69890 474 LYS G CA 1
ATOM 2955 C C . LYS D 1 83 ? 32.11312 37.58070 -34.03178 1.000 44.46700 474 LYS G C 1
ATOM 2956 O O . LYS D 1 83 ? 31.32959 38.53496 -34.06528 1.000 47.36982 474 LYS G O 1
ATOM 2962 N N . THR D 1 84 ? 32.29014 36.84428 -32.93491 1.000 44.04582 475 THR G N 1
ATOM 2963 C CA . THR D 1 84 ? 31.60046 37.15285 -31.69133 1.000 44.82228 475 THR G CA 1
ATOM 2964 C C . THR D 1 84 ? 32.53339 37.53179 -30.55228 1.000 41.66657 475 THR G C 1
ATOM 2965 O O . THR D 1 84 ? 32.08197 38.17859 -29.60326 1.000 43.01603 475 THR G O 1
ATOM 2969 N N . GLY D 1 85 ? 33.80833 37.15667 -30.61654 1.000 50.38848 476 GLY G N 1
ATOM 2970 C CA . GLY D 1 85 ? 34.75181 37.42962 -29.55537 1.000 42.77090 476 GLY G CA 1
ATOM 2971 C C . GLY D 1 85 ? 34.68515 36.47395 -28.38528 1.000 42.94889 476 GLY G C 1
ATOM 2972 O O . GLY D 1 85 ? 35.39514 36.68491 -27.39322 1.000 42.75985 476 GLY G O 1
ATOM 2973 N N . LYS D 1 86 ? 33.86412 35.42991 -28.46446 1.000 47.09211 477 LYS G N 1
ATOM 2974 C CA . LYS D 1 86 ? 33.76621 34.47594 -27.37148 1.000 48.71129 477 LYS G CA 1
ATOM 2975 C C . LYS D 1 86 ? 35.02625 33.62618 -27.31659 1.000 47.58898 477 LYS G C 1
ATOM 2976 O O . LYS D 1 86 ? 35.46273 33.08098 -28.33378 1.000 46.98844 477 LYS G O 1
ATOM 2982 N N . VAL D 1 87 ? 35.60792 33.51161 -26.12946 1.000 49.56084 478 VAL G N 1
ATOM 2983 C CA . VAL D 1 87 ? 36.79630 32.69719 -25.91755 1.000 46.88437 478 VAL G CA 1
ATOM 2984 C C . VAL D 1 87 ? 36.41008 31.50347 -25.05643 1.000 53.07432 478 VAL G C 1
ATOM 2985 O O . VAL D 1 87 ? 35.53712 31.59391 -24.18530 1.000 55.38853 478 VAL G O 1
ATOM 2989 N N . GLY D 1 88 ? 37.06894 30.37391 -25.30935 1.000 55.10738 479 GLY G N 1
ATOM 2990 C CA . GLY D 1 88 ? 36.77640 29.13641 -24.61896 1.000 56.55521 479 GLY G CA 1
ATOM 2991 C C . GLY D 1 88 ? 37.59400 28.95477 -23.35346 1.000 57.78376 479 GLY G C 1
ATOM 2992 O O . GLY D 1 88 ? 38.30907 29.84729 -22.89508 1.000 51.53680 479 GLY G O 1
ATOM 2993 N N . LYS D 1 89 ? 37.47524 27.75999 -22.78263 1.000 59.02208 480 LYS G N 1
ATOM 2994 C CA . LYS D 1 89 ? 38.22175 27.42081 -21.57943 1.000 59.03421 480 LYS G CA 1
ATOM 2995 C C . LYS D 1 89 ? 39.72014 27.48976 -21.83258 1.000 51.27829 480 LYS G C 1
ATOM 2996 O O . LYS D 1 89 ? 40.20319 27.12492 -22.90757 1.000 49.59698 480 LYS G O 1
ATOM 3002 N N . LEU D 1 90 ? 40.45462 27.96568 -20.83068 1.000 50.91367 481 LEU G N 1
ATOM 3003 C CA . LEU D 1 90 ? 41.90392 28.05418 -20.92214 1.000 49.69842 481 LEU G CA 1
ATOM 3004 C C . LEU D 1 90 ? 42.53586 26.68339 -20.72092 1.000 49.31475 481 LEU G C 1
ATOM 3005 O O . LEU D 1 90 ? 42.12993 25.91594 -19.84336 1.000 51.16914 481 LEU G O 1
ATOM 3010 N N . TRP D 1 91 ? 43.53702 26.38200 -21.54434 1.000 50.61186 482 TRP G N 1
ATOM 3011 C CA . TRP D 1 91 ? 44.24280 25.10750 -21.51497 1.000 51.60314 482 TRP G CA 1
ATOM 3012 C C . TRP D 1 91 ? 45.36177 25.08019 -20.48670 1.000 50.59918 482 TRP G C 1
ATOM 3013 O O . TRP D 1 91 ? 46.22390 24.19373 -20.53383 1.000 49.54519 482 TRP G O 1
ATOM 3024 N N . GLY D 1 92 ? 45.36101 26.02674 -19.56364 1.000 51.49501 483 GLY G N 1
ATOM 3025 C CA . GLY D 1 92 ? 46.40417 26.09351 -18.56993 1.000 53.41086 483 GLY G CA 1
ATOM 3026 C C . GLY D 1 92 ? 46.10470 27.17253 -17.55989 1.000 57.48227 483 GLY G C 1
ATOM 3027 O O . GLY D 1 92 ? 44.97588 27.65689 -17.46067 1.000 60.43719 483 GLY G O 1
ATOM 3028 N N . GLU D 1 93 ? 47.13333 27.54678 -16.80755 1.000 57.68437 484 GLU G N 1
ATOM 3029 C CA . GLU D 1 93 ? 47.00014 28.55614 -15.77222 1.000 56.66731 484 GLU G CA 1
ATOM 3030 C C . GLU D 1 93 ? 47.95746 29.70770 -16.04899 1.000 56.26516 484 GLU G C 1
ATOM 3031 O O . GLU D 1 93 ? 49.04014 29.51575 -16.61015 1.000 55.59574 484 GLU G O 1
ATOM 3037 N N . ILE D 1 94 ? 47.55288 30.90780 -15.64536 1.000 55.74830 485 ILE G N 1
ATOM 3038 C CA . ILE D 1 94 ? 48.36224 32.09783 -15.88282 1.000 53.31883 485 ILE G CA 1
ATOM 3039 C C . ILE D 1 94 ? 48.73806 32.76717 -14.56810 1.000 57.28465 485 ILE G C 1
ATOM 3040 O O . ILE D 1 94 ? 47.88271 33.00714 -13.71745 1.000 57.65748 485 ILE G O 1
ATOM 3045 N N . TRP E 1 2 ? 4.45197 14.93970 -0.90538 1.000 42.17916 393 TRP H N 1
ATOM 3046 C CA . TRP E 1 2 ? 4.43577 14.08378 0.27790 1.000 48.53803 393 TRP H CA 1
ATOM 3047 C C . TRP E 1 2 ? 4.12586 14.84387 1.55690 1.000 50.33051 393 TRP H C 1
ATOM 3048 O O . TRP E 1 2 ? 4.46032 16.01669 1.70742 1.000 53.01304 393 TRP H O 1
ATOM 3059 N N . LYS E 1 3 ? 3.47861 14.13502 2.47761 1.000 44.45950 394 LYS H N 1
ATOM 3060 C CA . LYS E 1 3 ? 3.10789 14.66712 3.77807 1.000 50.44478 394 LYS H CA 1
ATOM 3061 C C . LYS E 1 3 ? 3.21127 13.54466 4.79885 1.000 48.54519 394 LYS H C 1
ATOM 3062 O O . LYS E 1 3 ? 2.95381 12.38025 4.48372 1.000 48.78365 394 LYS H O 1
ATOM 3068 N N . GLN E 1 4 ? 3.59267 13.89822 6.02214 1.000 48.09498 395 GLN H N 1
ATOM 3069 C CA . GLN E 1 4 ? 3.69612 12.93947 7.11273 1.000 49.53636 395 GLN H CA 1
ATOM 3070 C C . GLN E 1 4 ? 2.70875 13.34618 8.19758 1.000 46.87139 395 GLN H C 1
ATOM 3071 O O . GLN E 1 4 ? 2.63982 14.52411 8.57015 1.000 47.43700 395 GLN H O 1
ATOM 3077 N N . ASN E 1 5 ? 1.95481 12.37801 8.70724 1.000 48.52816 396 ASN H N 1
ATOM 3078 C CA . ASN E 1 5 ? 0.97457 12.65659 9.74119 1.000 52.19757 396 ASN H CA 1
ATOM 3079 C C . ASN E 1 5 ? 1.56871 12.36595 11.11840 1.000 51.18665 396 ASN H C 1
ATOM 3080 O O . ASN E 1 5 ? 2.75956 12.07687 11.26355 1.000 50.90775 396 ASN H O 1
ATOM 3085 N N . LYS E 1 6 ? 0.72683 12.44271 12.14862 1.000 55.20564 397 LYS H N 1
ATOM 3086 C CA . LYS E 1 6 ? 1.21373 12.29348 13.51478 1.000 57.37564 397 LYS H CA 1
ATOM 3087 C C . LYS E 1 6 ? 1.77035 10.89944 13.77696 1.000 60.01727 397 LYS H C 1
ATOM 3088 O O . LYS E 1 6 ? 2.68902 10.74910 14.58848 1.000 62.37895 397 LYS H O 1
ATOM 3094 N N . ASP E 1 7 ? 1.24248 9.87400 13.11219 1.000 58.09201 398 ASP H N 1
ATOM 3095 C CA . ASP E 1 7 ? 1.70266 8.50893 13.33651 1.000 58.73719 398 ASP H CA 1
ATOM 3096 C C . ASP E 1 7 ? 2.95651 8.18134 12.54020 1.000 55.06067 398 ASP H C 1
ATOM 3097 O O . ASP E 1 7 ? 3.47515 7.06645 12.65455 1.000 54.94400 398 ASP H O 1
ATOM 3102 N N . GLY E 1 8 ? 3.45574 9.12645 11.74948 1.000 50.96061 399 GLY H N 1
ATOM 3103 C CA . GLY E 1 8 ? 4.64184 8.91066 10.94808 1.000 51.81413 399 GLY H CA 1
ATOM 3104 C C . GLY E 1 8 ? 4.40071 8.27781 9.60087 1.000 48.90417 399 GLY H C 1
ATOM 3105 O O . GLY E 1 8 ? 5.35380 7.78762 8.98486 1.000 49.95439 399 GLY H O 1
ATOM 3106 N N . ILE E 1 9 ? 3.16286 8.27166 9.12041 1.000 46.48909 400 ILE H N 1
ATOM 3107 C CA . ILE E 1 9 ? 2.83365 7.67682 7.83176 1.000 45.92380 400 ILE H CA 1
ATOM 3108 C C . ILE E 1 9 ? 3.00653 8.73298 6.74800 1.000 44.24269 400 ILE H C 1
ATOM 3109 O O . ILE E 1 9 ? 2.31311 9.75602 6.74871 1.000 47.22542 400 ILE H O 1
ATOM 3114 N N . TRP E 1 10 ? 3.93468 8.48944 5.82710 1.000 44.24413 401 TRP H N 1
ATOM 3115 C CA . TRP E 1 10 ? 4.10560 9.35193 4.66511 1.000 47.96041 401 TRP H CA 1
ATOM 3116 C C . TRP E 1 10 ? 3.02127 9.02977 3.64469 1.000 43.95292 401 TRP H C 1
ATOM 3117 O O . TRP E 1 10 ? 2.91777 7.88799 3.18507 1.000 46.25004 401 TRP H O 1
ATOM 3128 N N . TYR E 1 11 ? 2.21466 10.02697 3.29026 1.000 47.41065 402 TYR H N 1
ATOM 3129 C CA . TYR E 1 11 ? 1.13335 9.84198 2.33475 1.000 50.22775 402 TYR H CA 1
ATOM 3130 C C . TYR E 1 11 ? 1.15149 10.95180 1.29220 1.000 47.05369 402 TYR H C 1
ATOM 3131 O O . TYR E 1 11 ? 1.68462 12.04143 1.51795 1.000 45.15123 402 TYR H O 1
ATOM 3140 N N . LYS E 1 12 ? 0.55950 10.65173 0.13701 1.000 47.30122 403 LYS H N 1
ATOM 3141 C CA . LYS E 1 12 ? 0.42623 11.61640 -0.94521 1.000 48.63177 403 LYS H CA 1
ATOM 3142 C C . LYS E 1 12 ? -0.71744 11.17439 -1.84554 1.000 49.41006 403 LYS H C 1
ATOM 3143 O O . LYS E 1 12 ? -0.90241 9.97702 -2.07707 1.000 48.40428 403 LYS H O 1
ATOM 3149 N N . ALA E 1 13 ? -1.47684 12.14315 -2.34749 1.000 49.36268 404 ALA H N 1
ATOM 3150 C CA . ALA E 1 13 ? -2.58533 11.83178 -3.23771 1.000 53.77435 404 ALA H CA 1
ATOM 3151 C C . ALA E 1 13 ? -2.06490 11.39966 -4.60337 1.000 55.50409 404 ALA H C 1
ATOM 3152 O O . ALA E 1 13 ? -1.12430 11.98772 -5.14438 1.000 54.34109 404 ALA H O 1
ATOM 3154 N N . GLU E 1 14 ? -2.68704 10.36108 -5.16055 1.000 56.87853 405 GLU H N 1
ATOM 3155 C CA . GLU E 1 14 ? -2.30363 9.83954 -6.46741 1.000 54.41330 405 GLU H CA 1
ATOM 3156 C C . GLU E 1 14 ? -3.35282 8.87179 -6.99472 1.000 56.22175 405 GLU H C 1
ATOM 3157 O O . GLU E 1 14 ? -3.68830 7.88587 -6.33096 1.000 56.39899 405 GLU H O 1
ATOM 3163 N N . HIS E 1 15 ? -3.86946 9.14500 -8.18914 1.000 58.24362 406 HIS H N 1
ATOM 3164 C CA . HIS E 1 15 ? -4.93392 8.35511 -8.79723 1.000 57.83916 406 HIS H CA 1
ATOM 3165 C C . HIS E 1 15 ? -4.35364 7.56887 -9.96768 1.000 59.44933 406 HIS H C 1
ATOM 3166 O O . HIS E 1 15 ? -3.99937 8.15064 -10.99885 1.000 60.34220 406 HIS H O 1
ATOM 3173 N N . ALA E 1 16 ? -4.25799 6.25164 -9.80767 1.000 53.77041 407 ALA H N 1
ATOM 3174 C CA . ALA E 1 16 ? -3.73402 5.38567 -10.85509 1.000 52.86551 407 ALA H CA 1
ATOM 3175 C C . ALA E 1 16 ? -4.20849 3.96384 -10.59099 1.000 56.01496 407 ALA H C 1
ATOM 3176 O O . ALA E 1 16 ? -4.79448 3.66564 -9.54735 1.000 50.75829 407 ALA H O 1
ATOM 3178 N N . SER E 1 17 ? -3.94912 3.08731 -11.55671 1.000 57.85601 408 SER H N 1
ATOM 3179 C CA . SER E 1 17 ? -4.35588 1.69226 -11.48230 1.000 52.90412 408 SER H CA 1
ATOM 3180 C C . SER E 1 17 ? -3.14608 0.81030 -11.20486 1.000 54.45586 408 SER H C 1
ATOM 3181 O O . SER E 1 17 ? -2.04708 1.07214 -11.70422 1.000 57.60745 408 SER H O 1
ATOM 3184 N N . PHE E 1 18 ? -3.35473 -0.23640 -10.40793 1.000 52.52663 409 PHE H N 1
ATOM 3185 C CA . PHE E 1 18 ? -2.30025 -1.17579 -10.05056 1.000 49.91670 409 PHE H CA 1
ATOM 3186 C C . PHE E 1 18 ? -2.76879 -2.59088 -10.35253 1.000 53.69163 409 PHE H C 1
ATOM 3187 O O . PHE E 1 18 ? -3.85803 -2.98966 -9.92832 1.000 56.00421 409 PHE H O 1
ATOM 3195 N N . THR E 1 19 ? -1.94891 -3.34467 -11.08010 1.000 54.16822 410 THR H N 1
ATOM 3196 C CA . THR E 1 19 ? -2.22642 -4.73992 -11.40045 1.000 53.64484 410 THR H CA 1
ATOM 3197 C C . THR E 1 19 ? -1.20635 -5.62065 -10.68996 1.000 52.74703 410 THR H C 1
ATOM 3198 O O . THR E 1 19 ? 0.00129 -5.48008 -10.91183 1.000 52.56701 410 THR H O 1
ATOM 3202 N N . VAL E 1 20 ? -1.69324 -6.52454 -9.83978 1.000 51.35679 411 VAL H N 1
ATOM 3203 C CA . VAL E 1 20 ? -0.80744 -7.36477 -9.04253 1.000 50.82683 411 VAL H CA 1
ATOM 3204 C C . VAL E 1 20 ? -0.12478 -8.38889 -9.93845 1.000 52.62067 411 VAL H C 1
ATOM 3205 O O . VAL E 1 20 ? -0.78085 -9.10350 -10.70770 1.000 53.76591 411 VAL H O 1
ATOM 3209 N N . THR E 1 21 ? 1.20177 -8.46506 -9.84066 1.000 51.93102 412 THR H N 1
ATOM 3210 C CA . THR E 1 21 ? 1.98818 -9.45569 -10.56204 1.000 53.72969 412 THR H CA 1
ATOM 3211 C C . THR E 1 21 ? 2.68615 -10.44145 -9.63542 1.000 53.41104 412 THR H C 1
ATOM 3212 O O . THR E 1 21 ? 3.35541 -11.36045 -10.12019 1.000 52.96266 412 THR H O 1
ATOM 3216 N N . ALA E 1 22 ? 2.55249 -10.27452 -8.32551 1.000 51.95838 413 ALA H N 1
ATOM 3217 C CA . ALA E 1 22 ? 3.16354 -11.20351 -7.38275 1.000 50.56007 413 ALA H CA 1
ATOM 3218 C C . ALA E 1 22 ? 2.51910 -12.57975 -7.51184 1.000 49.20722 413 ALA H C 1
ATOM 3219 O O . ALA E 1 22 ? 1.28670 -12.68337 -7.51348 1.000 55.84599 413 ALA H O 1
ATOM 3221 N N . PRO E 1 23 ? 3.30794 -13.65134 -7.63391 1.000 48.56887 414 PRO H N 1
ATOM 3222 C CA . PRO E 1 23 ? 2.70923 -14.97800 -7.87424 1.000 53.14890 414 PRO H CA 1
ATOM 3223 C C . PRO E 1 23 ? 1.63824 -15.36486 -6.86539 1.000 55.77157 414 PRO H C 1
ATOM 3224 O O . PRO E 1 23 ? 0.52713 -15.74141 -7.25935 1.000 55.20855 414 PRO H O 1
ATOM 3228 N N . GLU E 1 24 ? 1.94112 -15.28401 -5.56935 1.000 56.57135 415 GLU H N 1
ATOM 3229 C CA . GLU E 1 24 ? 1.01790 -15.69773 -4.52148 1.000 52.23393 415 GLU H CA 1
ATOM 3230 C C . GLU E 1 24 ? 0.11132 -14.56721 -4.05085 1.000 51.50638 415 GLU H C 1
ATOM 3231 O O . GLU E 1 24 ? -0.49204 -14.67623 -2.97712 1.000 57.56802 415 GLU H O 1
ATOM 3237 N N . GLY E 1 25 ? 0.00388 -13.48836 -4.82043 1.000 48.89361 416 GLY H N 1
ATOM 3238 C CA . GLY E 1 25 ? -0.84865 -12.38376 -4.43913 1.000 48.35838 416 GLY H CA 1
ATOM 3239 C C . GLY E 1 25 ? -0.20532 -11.50612 -3.38403 1.000 48.12285 416 GLY H C 1
ATOM 3240 O O . GLY E 1 25 ? 0.92000 -11.72623 -2.93352 1.000 54.00721 416 GLY H O 1
ATOM 3241 N N . ILE E 1 26 ? -0.95253 -10.48327 -2.97974 1.000 45.73654 417 ILE H N 1
ATOM 3242 C CA . ILE E 1 26 ? -0.49873 -9.51707 -1.98875 1.000 44.40218 417 ILE H CA 1
ATOM 3243 C C . ILE E 1 26 ? -1.54979 -9.41890 -0.89368 1.000 45.14048 417 ILE H C 1
ATOM 3244 O O . ILE E 1 26 ? -2.75170 -9.36272 -1.17635 1.000 49.00078 417 ILE H O 1
ATOM 3249 N N . ILE E 1 27 ? -1.09632 -9.39849 0.35502 1.000 43.81883 418 ILE H N 1
ATOM 3250 C CA . ILE E 1 27 ? -2.00115 -9.29823 1.49396 1.000 41.06823 418 ILE H CA 1
ATOM 3251 C C . ILE E 1 27 ? -2.34494 -7.83451 1.73071 1.000 44.04279 418 ILE H C 1
ATOM 3252 O O . ILE E 1 27 ? -1.45788 -6.97430 1.78550 1.000 43.11874 418 ILE H O 1
ATOM 3257 N N . THR E 1 28 ? -3.63481 -7.55005 1.87463 1.000 48.07327 419 THR H N 1
ATOM 3258 C CA . THR E 1 28 ? -4.12881 -6.20481 2.11844 1.000 45.46654 419 THR H CA 1
ATOM 3259 C C . THR E 1 28 ? -4.55523 -6.06532 3.57390 1.000 48.33207 419 THR H C 1
ATOM 3260 O O . THR E 1 28 ? -4.90108 -7.04424 4.24118 1.000 52.04960 419 THR H O 1
ATOM 3264 N N . ARG E 1 29 ? -4.53060 -4.82769 4.06137 1.000 48.00842 420 ARG H N 1
ATOM 3265 C CA . ARG E 1 29 ? -4.79636 -4.54341 5.46202 1.000 47.59160 420 ARG H CA 1
ATOM 3266 C C . ARG E 1 29 ? -5.89885 -3.50233 5.59185 1.000 46.72206 420 ARG H C 1
ATOM 3267 O O . ARG E 1 29 ? -6.16837 -2.72590 4.67162 1.000 46.01786 420 ARG H O 1
ATOM 3275 N N . TYR E 1 30 ? -6.53639 -3.50445 6.75855 1.000 46.23305 421 TYR H N 1
ATOM 3276 C CA . TYR E 1 30 ? -7.50060 -2.48994 7.14496 1.000 45.67869 421 TYR H CA 1
ATOM 3277 C C . TYR E 1 30 ? -6.81778 -1.44094 8.01815 1.000 43.18723 421 TYR H C 1
ATOM 3278 O O . TYR E 1 30 ? -5.63409 -1.54000 8.35021 1.000 46.05715 421 TYR H O 1
ATOM 3287 N N . LYS E 1 31 ? -7.58175 -0.41486 8.38730 1.000 44.17855 422 LYS H N 1
ATOM 3288 C CA . LYS E 1 31 ? -7.13603 0.56601 9.36904 1.000 43.53728 422 LYS H CA 1
ATOM 3289 C C . LYS E 1 31 ? -6.02815 1.45560 8.81699 1.000 44.39895 422 LYS H C 1
ATOM 3290 O O . LYS E 1 31 ? -6.19748 2.67492 8.71631 1.000 44.68775 422 LYS H O 1
ATOM 3296 N N . GLY E 1 32 ? -4.89230 0.85958 8.46045 1.000 46.66185 423 GLY H N 1
ATOM 3297 C CA . GLY E 1 32 ? -3.75777 1.61321 7.98286 1.000 45.01134 423 GLY H CA 1
ATOM 3298 C C . GLY E 1 32 ? -2.72305 0.75285 7.28577 1.000 45.08929 423 GLY H C 1
ATOM 3299 O O . GLY E 1 32 ? -2.85465 -0.47172 7.19414 1.000 41.03675 423 GLY H O 1
ATOM 3300 N N . PRO E 1 33 ? -1.66218 1.38799 6.77726 1.000 44.10587 424 PRO H N 1
ATOM 3301 C CA . PRO E 1 33 ? -0.58772 0.66519 6.06280 1.000 42.76008 424 PRO H CA 1
ATOM 3302 C C . PRO E 1 33 ? 0.41064 0.02217 7.01884 1.000 45.45825 424 PRO H C 1
ATOM 3303 O O . PRO E 1 33 ? 1.58989 0.38402 7.09753 1.000 49.81530 424 PRO H O 1
ATOM 3307 N N . TRP E 1 34 ? -0.06562 -0.96564 7.77361 1.000 46.89756 425 TRP H N 1
ATOM 3308 C CA . TRP E 1 34 ? 0.74696 -1.63421 8.78086 1.000 45.69189 425 TRP H CA 1
ATOM 3309 C C . TRP E 1 34 ? 0.42688 -3.12016 8.78347 1.000 44.41220 425 TRP H C 1
ATOM 3310 O O . TRP E 1 34 ? -0.74566 -3.50499 8.81154 1.000 48.50544 425 TRP H O 1
ATOM 3321 N N . THR E 1 35 ? 1.47288 -3.95005 8.75343 1.000 44.40164 426 THR H N 1
ATOM 3322 C CA . THR E 1 35 ? 1.27925 -5.39505 8.71277 1.000 45.61982 426 THR H CA 1
ATOM 3323 C C . THR E 1 35 ? 0.54065 -5.91609 9.93798 1.000 50.84566 426 THR H C 1
ATOM 3324 O O . THR E 1 35 ? -0.07894 -6.98334 9.86630 1.000 54.22586 426 THR H O 1
ATOM 3328 N N . GLY E 1 36 ? 0.59132 -5.19323 11.05695 1.000 49.63123 427 GLY H N 1
ATOM 3329 C CA . GLY E 1 36 ? -0.07553 -5.63487 12.26665 1.000 49.73336 427 GLY H CA 1
ATOM 3330 C C . GLY E 1 36 ? -1.57397 -5.43360 12.29207 1.000 46.77201 427 GLY H C 1
ATOM 3331 O O . GLY E 1 36 ? -2.23830 -5.95788 13.19118 1.000 45.56241 427 GLY H O 1
ATOM 3332 N N . HIS E 1 37 ? -2.12213 -4.69462 11.33341 1.000 46.18475 428 HIS H N 1
ATOM 3333 C CA . HIS E 1 37 ? -3.55456 -4.46247 11.28771 1.000 47.35895 428 HIS H CA 1
ATOM 3334 C C . HIS E 1 37 ? -4.28283 -5.69971 10.77534 1.000 48.63598 428 HIS H C 1
ATOM 3335 O O . HIS E 1 37 ? -3.67360 -6.59295 10.18112 1.000 52.08267 428 HIS H O 1
ATOM 3342 N N . PRO E 1 38 ? -5.59322 -5.77728 10.99767 1.000 46.26428 429 PRO H N 1
ATOM 3343 C CA . PRO E 1 38 ? -6.35118 -6.93791 10.51776 1.000 50.78270 429 PRO H CA 1
ATOM 3344 C C . PRO E 1 38 ? -6.27127 -7.06168 9.00376 1.000 50.69733 429 PRO H C 1
ATOM 3345 O O . PRO E 1 38 ? -6.26019 -6.06502 8.27832 1.000 50.08267 429 PRO H O 1
ATOM 3349 N N . GLN E 1 39 ? -6.21493 -8.30338 8.53118 1.000 49.37662 430 GLN H N 1
ATOM 3350 C CA . GLN E 1 39 ? -6.13725 -8.55270 7.09959 1.000 47.12197 430 GLN H CA 1
ATOM 3351 C C . GLN E 1 39 ? -7.48783 -8.29712 6.44244 1.000 50.55986 430 GLN H C 1
ATOM 3352 O O . GLN E 1 39 ? -8.53844 -8.65806 6.98008 1.000 51.92229 430 GLN H O 1
ATOM 3358 N N . ALA E 1 40 ? -7.45469 -7.66893 5.26843 1.000 51.39186 431 ALA H N 1
ATOM 3359 C CA . ALA E 1 40 ? -8.66100 -7.33327 4.52572 1.000 50.63387 431 ALA H CA 1
ATOM 3360 C C . ALA E 1 40 ? -8.88937 -8.23407 3.32139 1.000 50.64644 431 ALA H C 1
ATOM 3361 O O . ALA E 1 40 ? -9.89575 -8.06959 2.62347 1.000 59.44829 431 ALA H O 1
ATOM 3363 N N . GLY E 1 41 ? -7.98913 -9.17493 3.05764 1.000 50.07017 432 GLY H N 1
ATOM 3364 C CA . GLY E 1 41 ? -8.08508 -10.08133 1.93806 1.000 52.98070 432 GLY H CA 1
ATOM 3365 C C . GLY E 1 41 ? -6.75842 -10.19764 1.22894 1.000 49.69776 432 GLY H C 1
ATOM 3366 O O . GLY E 1 41 ? -5.72019 -9.73307 1.71157 1.000 52.31689 432 GLY H O 1
ATOM 3367 N N . VAL E 1 42 ? -6.78619 -10.83226 0.06028 1.000 46.59926 433 VAL H N 1
ATOM 3368 C CA . VAL E 1 42 ? -5.59556 -11.03528 -0.75544 1.000 49.18258 433 VAL H CA 1
ATOM 3369 C C . VAL E 1 42 ? -5.94552 -10.70747 -2.19878 1.000 50.91673 433 VAL H C 1
ATOM 3370 O O . VAL E 1 42 ? -6.89250 -11.27585 -2.75589 1.000 51.66234 433 VAL H O 1
ATOM 3374 N N . LEU E 1 43 ? -5.18616 -9.79729 -2.80131 1.000 49.06493 434 LEU H N 1
ATOM 3375 C CA . LEU E 1 43 ? -5.33593 -9.47496 -4.21348 1.000 51.19617 434 LEU H CA 1
ATOM 3376 C C . LEU E 1 43 ? -4.39602 -10.37172 -5.01007 1.000 53.58130 434 LEU H C 1
ATOM 3377 O O . LEU E 1 43 ? -3.17163 -10.27898 -4.86827 1.000 52.48944 434 LEU H O 1
ATOM 3382 N N . GLN E 1 44 ? -4.96730 -11.23543 -5.84299 1.000 54.49408 435 GLN H N 1
ATOM 3383 C CA . GLN E 1 44 ? -4.18231 -12.23744 -6.54403 1.000 54.17660 435 GLN H CA 1
ATOM 3384 C C . GLN E 1 44 ? -3.58537 -11.66258 -7.82521 1.000 51.00861 435 GLN H C 1
ATOM 3385 O O . GLN E 1 44 ? -3.98742 -10.60172 -8.30987 1.000 50.15037 435 GLN H O 1
ATOM 3391 N N . LYS E 1 45 ? -2.60254 -12.38040 -8.36740 1.000 56.51158 436 LYS H N 1
ATOM 3392 C CA . LYS E 1 45 ? -1.95702 -11.95086 -9.60042 1.000 54.80617 436 LYS H CA 1
ATOM 3393 C C . LYS E 1 45 ? -2.98928 -11.78653 -10.70955 1.000 51.88259 436 LYS H C 1
ATOM 3394 O O . LYS E 1 45 ? -3.96334 -12.53931 -10.79273 1.000 53.95672 436 LYS H O 1
ATOM 3400 N N . GLY E 1 46 ? -2.77310 -10.78616 -11.56302 1.000 52.80466 437 GLY H N 1
ATOM 3401 C CA . GLY E 1 46 ? -3.67043 -10.47283 -12.65165 1.000 48.36298 437 GLY H CA 1
ATOM 3402 C C . GLY E 1 46 ? -4.80091 -9.53185 -12.28250 1.000 54.97097 437 GLY H C 1
ATOM 3403 O O . GLY E 1 46 ? -5.26768 -8.77234 -13.13784 1.000 57.06223 437 GLY H O 1
ATOM 3404 N N . GLN E 1 47 ? -5.24815 -9.56063 -11.02955 1.000 56.74041 438 GLN H N 1
ATOM 3405 C CA . GLN E 1 47 ? -6.32206 -8.68057 -10.59359 1.000 53.06474 438 GLN H CA 1
ATOM 3406 C C . GLN E 1 47 ? -5.82081 -7.24599 -10.46977 1.000 53.21583 438 GLN H C 1
ATOM 3407 O O . GLN E 1 47 ? -4.67519 -6.99316 -10.08804 1.000 52.54455 438 GLN H O 1
ATOM 3413 N N . THR E 1 48 ? -6.69746 -6.30009 -10.79571 1.000 59.82006 439 THR H N 1
ATOM 3414 C CA . THR E 1 48 ? -6.34642 -4.88952 -10.83676 1.000 60.33303 439 THR H CA 1
ATOM 3415 C C . THR E 1 48 ? -7.27050 -4.07501 -9.94179 1.000 56.91412 439 THR H C 1
ATOM 3416 O O . THR E 1 48 ? -8.45880 -4.38036 -9.80180 1.000 59.11828 439 THR H O 1
ATOM 3420 N N . ILE E 1 49 ? -6.70491 -3.02893 -9.33510 1.000 52.47761 440 ILE H N 1
ATOM 3421 C CA . ILE E 1 49 ? -7.45047 -2.09851 -8.49846 1.000 52.84787 440 ILE H CA 1
ATOM 3422 C C . ILE E 1 49 ? -6.99850 -0.68301 -8.83077 1.000 54.90367 440 ILE H C 1
ATOM 3423 O O . ILE E 1 49 ? -5.92215 -0.46354 -9.39065 1.000 54.36136 440 ILE H O 1
ATOM 3428 N N . LYS E 1 50 ? -7.84051 0.28355 -8.47704 1.000 52.18773 441 LYS H N 1
ATOM 3429 C CA . LYS E 1 50 ? -7.55503 1.69846 -8.68222 1.000 49.48995 441 LYS H CA 1
ATOM 3430 C C . LYS E 1 50 ? -7.42483 2.37661 -7.32434 1.000 50.37557 441 LYS H C 1
ATOM 3431 O O . LYS E 1 50 ? -8.39724 2.44450 -6.56528 1.000 46.40278 441 LYS H O 1
ATOM 3437 N N . TYR E 1 51 ? -6.23023 2.87622 -7.02494 1.000 52.42031 442 TYR H N 1
ATOM 3438 C CA . TYR E 1 51 ? -5.93782 3.51125 -5.74959 1.000 51.21146 442 TYR H CA 1
ATOM 3439 C C . TYR E 1 51 ? -5.94987 5.02964 -5.88227 1.000 50.87057 442 TYR H C 1
ATOM 3440 O O . TYR E 1 51 ? -5.80628 5.58778 -6.97321 1.000 51.19915 442 TYR H O 1
ATOM 3449 N N . ASP E 1 52 ? -6.12132 5.69541 -4.74014 1.000 50.77968 443 ASP H N 1
ATOM 3450 C CA . ASP E 1 52 ? -6.18447 7.14895 -4.68127 1.000 55.62987 443 ASP H CA 1
ATOM 3451 C C . ASP E 1 52 ? -5.15381 7.76652 -3.74519 1.000 57.41314 443 ASP H C 1
ATOM 3452 O O . ASP E 1 52 ? -5.08375 8.99798 -3.65665 1.000 57.13334 443 ASP H O 1
ATOM 3457 N N . GLU E 1 53 ? -4.35796 6.95999 -3.04479 1.000 53.62136 444 GLU H N 1
ATOM 3458 C CA . GLU E 1 53 ? -3.38990 7.48186 -2.09134 1.000 47.49350 444 GLU H CA 1
ATOM 3459 C C . GLU E 1 53 ? -2.23751 6.49864 -1.94785 1.000 46.33994 444 GLU H C 1
ATOM 3460 O O . GLU E 1 53 ? -2.42608 5.28150 -2.02375 1.000 44.94384 444 GLU H O 1
ATOM 3466 N N . VAL E 1 54 ? -1.04019 7.04284 -1.74007 1.000 46.83560 445 VAL H N 1
ATOM 3467 C CA . VAL E 1 54 ? 0.17152 6.25722 -1.54317 1.000 44.92762 445 VAL H CA 1
ATOM 3468 C C . VAL E 1 54 ? 0.73858 6.57232 -0.16704 1.000 41.74249 445 VAL H C 1
ATOM 3469 O O . VAL E 1 54 ? 0.73799 7.73082 0.26351 1.000 44.52939 445 VAL H O 1
ATOM 3473 N N . GLN E 1 55 ? 1.22218 5.54085 0.52186 1.000 41.82140 446 GLN H N 1
ATOM 3474 C CA . GLN E 1 55 ? 1.79897 5.69786 1.84778 1.000 43.45009 446 GLN H CA 1
ATOM 3475 C C . GLN E 1 55 ? 3.15237 5.00555 1.91366 1.000 43.23067 446 GLN H C 1
ATOM 3476 O O . GLN E 1 55 ? 3.41962 4.05236 1.17668 1.000 40.68542 446 GLN H O 1
ATOM 3482 N N . LYS E 1 56 ? 4.00404 5.49671 2.81195 1.000 43.39786 447 LYS H N 1
ATOM 3483 C CA . LYS E 1 56 ? 5.29817 4.88489 3.09731 1.000 40.63108 447 LYS H CA 1
ATOM 3484 C C . LYS E 1 56 ? 5.38475 4.67027 4.60135 1.000 43.93672 447 LYS H C 1
ATOM 3485 O O . LYS E 1 56 ? 5.47105 5.63688 5.36610 1.000 44.04135 447 LYS H O 1
ATOM 3491 N N . PHE E 1 57 ? 5.36200 3.40881 5.02084 1.000 41.99944 448 PHE H N 1
ATOM 3492 C CA . PHE E 1 57 ? 5.31531 3.06372 6.43399 1.000 43.02466 448 PHE H CA 1
ATOM 3493 C C . PHE E 1 57 ? 5.55282 1.56801 6.56971 1.000 43.11094 448 PHE H C 1
ATOM 3494 O O . PHE E 1 57 ? 5.30096 0.79609 5.64011 1.000 43.75232 448 PHE H O 1
ATOM 3502 N N . ASP E 1 58 ? 6.04365 1.17130 7.74135 1.000 39.96573 449 ASP H N 1
ATOM 3503 C CA . ASP E 1 58 ? 6.26944 -0.23573 8.06143 1.000 42.08148 449 ASP H CA 1
ATOM 3504 C C . ASP E 1 58 ? 7.11403 -0.91606 6.98408 1.000 41.90863 449 ASP H C 1
ATOM 3505 O O . ASP E 1 58 ? 6.81516 -2.01974 6.52241 1.000 39.02315 449 ASP H O 1
ATOM 3510 N N . GLY E 1 59 ? 8.18326 -0.23425 6.57747 1.000 40.37545 450 GLY H N 1
ATOM 3511 C CA . GLY E 1 59 ? 9.12755 -0.80410 5.63611 1.000 40.94676 450 GLY H CA 1
ATOM 3512 C C . GLY E 1 59 ? 8.58957 -1.08024 4.25093 1.000 42.87719 450 GLY H C 1
ATOM 3513 O O . GLY E 1 59 ? 9.20939 -1.83777 3.50002 1.000 39.73886 450 GLY H O 1
ATOM 3514 N N . HIS E 1 60 ? 7.45422 -0.48987 3.88357 1.000 39.99534 451 HIS H N 1
ATOM 3515 C CA . HIS E 1 60 ? 6.85998 -0.71767 2.57476 1.000 39.89207 451 HIS H CA 1
ATOM 3516 C C . HIS E 1 60 ? 6.21508 0.56110 2.06307 1.000 40.60350 451 HIS H C 1
ATOM 3517 O O . HIS E 1 60 ? 5.91592 1.48404 2.82489 1.000 37.45800 451 HIS H O 1
ATOM 3524 N N . VAL E 1 61 ? 6.00533 0.59778 0.74984 1.000 40.47314 452 VAL H N 1
ATOM 3525 C CA . VAL E 1 61 ? 5.18110 1.61049 0.10300 1.000 41.75695 452 VAL H CA 1
ATOM 3526 C C . VAL E 1 61 ? 3.80277 1.00669 -0.11703 1.000 41.95126 452 VAL H C 1
ATOM 3527 O O . VAL E 1 61 ? 3.68299 -0.11676 -0.62232 1.000 43.35235 452 VAL H O 1
ATOM 3531 N N . TRP E 1 62 ? 2.76380 1.74214 0.26325 1.000 43.11322 453 TRP H N 1
ATOM 3532 C CA . TRP E 1 62 ? 1.40317 1.23296 0.23334 1.000 43.75682 453 TRP H CA 1
ATOM 3533 C C . TRP E 1 62 ? 0.53769 2.07548 -0.69400 1.000 42.54805 453 TRP H C 1
ATOM 3534 O O . TRP E 1 62 ? 0.81632 3.25055 -0.94840 1.000 43.57700 453 TRP H O 1
ATOM 3545 N N . VAL E 1 63 ? -0.52197 1.45029 -1.19993 1.000 45.38101 454 VAL H N 1
ATOM 3546 C CA . VAL E 1 63 ? -1.58291 2.13474 -1.92648 1.000 48.04179 454 VAL H CA 1
ATOM 3547 C C . VAL E 1 63 ? -2.90024 1.80634 -1.24082 1.000 43.19051 454 VAL H C 1
ATOM 3548 O O . VAL E 1 63 ? -3.09965 0.68106 -0.76982 1.000 41.15408 454 VAL H O 1
ATOM 3552 N N . SER E 1 64 ? -3.79695 2.78800 -1.18300 1.000 48.09311 455 SER H N 1
ATOM 3553 C CA . SER E 1 64 ? -5.04853 2.64781 -0.45539 1.000 46.71314 455 SER H CA 1
ATOM 3554 C C . SER E 1 64 ? -6.22966 2.99581 -1.34826 1.000 49.22549 455 SER H C 1
ATOM 3555 O O . SER E 1 64 ? -6.10333 3.75568 -2.31252 1.000 50.02879 455 SER H O 1
ATOM 3558 N N . TRP E 1 65 ? -7.38193 2.42382 -1.00954 1.000 54.35828 456 TRP H N 1
ATOM 3559 C CA . TRP E 1 65 ? -8.63543 2.71213 -1.69226 1.000 50.81703 456 TRP H CA 1
ATOM 3560 C C . TRP E 1 65 ? -9.77702 2.37428 -0.74391 1.000 47.04760 456 TRP H C 1
ATOM 3561 O O . TRP E 1 65 ? -9.58478 1.71409 0.28005 1.000 46.42126 456 TRP H O 1
ATOM 3572 N N . GLU E 1 66 ? -10.97197 2.83776 -1.09763 1.000 51.50441 457 GLU H N 1
ATOM 3573 C CA . GLU E 1 66 ? -12.17601 2.56818 -0.32428 1.000 51.69548 457 GLU H CA 1
ATOM 3574 C C . GLU E 1 66 ? -13.00122 1.46905 -0.98154 1.000 49.57696 457 GLU H C 1
ATOM 3575 O O . GLU E 1 66 ? -13.09573 1.39710 -2.21023 1.000 51.64335 457 GLU H O 1
ATOM 3581 N N . THR E 1 67 ? -13.59353 0.61271 -0.15242 1.000 49.40261 458 THR H N 1
ATOM 3582 C CA . THR E 1 67 ? -14.44537 -0.46738 -0.62489 1.000 48.40089 458 THR H CA 1
ATOM 3583 C C . THR E 1 67 ? -15.86769 0.04451 -0.85130 1.000 49.70347 458 THR H C 1
ATOM 3584 O O . THR E 1 67 ? -16.15925 1.23746 -0.72504 1.000 45.44583 458 THR H O 1
ATOM 3588 N N . PHE E 1 68 ? -16.77118 -0.87745 -1.19349 1.000 50.10349 459 PHE H N 1
ATOM 3589 C CA . PHE E 1 68 ? -18.16074 -0.49781 -1.42875 1.000 47.91143 459 PHE H CA 1
ATOM 3590 C C . PHE E 1 68 ? -18.79917 0.11704 -0.18596 1.000 48.33325 459 PHE H C 1
ATOM 3591 O O . PHE E 1 68 ? -19.59812 1.05406 -0.29434 1.000 49.82025 459 PHE H O 1
ATOM 3599 N N . GLU E 1 69 ? -18.46400 -0.38499 1.00238 1.000 46.19101 460 GLU H N 1
ATOM 3600 C CA . GLU E 1 69 ? -19.05030 0.16276 2.22276 1.000 48.59704 460 GLU H CA 1
ATOM 3601 C C . GLU E 1 69 ? -18.32521 1.39806 2.74049 1.000 50.56786 460 GLU H C 1
ATOM 3602 O O . GLU E 1 69 ? -18.76714 1.97580 3.73948 1.000 55.21279 460 GLU H O 1
ATOM 3608 N N . GLY E 1 70 ? -17.21916 1.80076 2.12344 1.000 53.24345 461 GLY H N 1
ATOM 3609 C CA . GLY E 1 70 ? -16.51031 2.98113 2.56176 1.000 53.66421 461 GLY H CA 1
ATOM 3610 C C . GLY E 1 70 ? -15.29935 2.73229 3.43232 1.000 55.10828 461 GLY H C 1
ATOM 3611 O O . GLY E 1 70 ? -14.69224 3.70305 3.90202 1.000 58.68232 461 GLY H O 1
ATOM 3612 N N . GLU E 1 71 ? -14.92727 1.47528 3.66936 1.000 54.57686 462 GLU H N 1
ATOM 3613 C CA . GLU E 1 71 ? -13.72269 1.19201 4.43647 1.000 53.91615 462 GLU H CA 1
ATOM 3614 C C . GLU E 1 71 ? -12.50303 1.33107 3.53826 1.000 48.62287 462 GLU H C 1
ATOM 3615 O O . GLU E 1 71 ? -12.53391 0.96220 2.36016 1.000 47.43037 462 GLU H O 1
ATOM 3621 N N . THR E 1 72 ? -11.42259 1.85614 4.10596 1.000 49.68570 463 THR H N 1
ATOM 3622 C CA . THR E 1 72 ? -10.18192 2.05461 3.37259 1.000 47.30088 463 THR H CA 1
ATOM 3623 C C . THR E 1 72 ? -9.28127 0.84104 3.55594 1.000 45.52831 463 THR H C 1
ATOM 3624 O O . THR E 1 72 ? -9.08836 0.36565 4.67976 1.000 43.27593 463 THR H O 1
ATOM 3628 N N . VAL E 1 73 ? -8.73303 0.34582 2.45052 1.000 47.21039 464 VAL H N 1
ATOM 3629 C CA . VAL E 1 73 ? -7.85796 -0.81875 2.45019 1.000 48.38760 464 VAL H CA 1
ATOM 3630 C C . VAL E 1 73 ? -6.49272 -0.38321 1.94064 1.000 45.79668 464 VAL H C 1
ATOM 3631 O O . VAL E 1 73 ? -6.39790 0.34015 0.94227 1.000 48.39053 464 VAL H O 1
ATOM 3635 N N . TYR E 1 74 ? -5.44285 -0.82145 2.62656 1.000 44.89077 465 TYR H N 1
ATOM 3636 C CA . TYR E 1 74 ? -4.07061 -0.48944 2.27696 1.000 45.02571 465 TYR H CA 1
ATOM 3637 C C . TYR E 1 74 ? -3.34706 -1.74266 1.80568 1.000 40.68439 465 TYR H C 1
ATOM 3638 O O . TYR E 1 74 ? -3.53157 -2.82652 2.36836 1.000 41.37878 465 TYR H O 1
ATOM 3647 N N . MET E 1 75 ? -2.52238 -1.58913 0.77099 1.000 41.60093 466 MET H N 1
ATOM 3648 C CA . MET E 1 75 ? -1.81250 -2.70822 0.17288 1.000 43.44710 466 MET H CA 1
ATOM 3649 C C . MET E 1 75 ? -0.34101 -2.35087 0.00619 1.000 42.62221 466 MET H C 1
ATOM 3650 O O . MET E 1 75 ? -0.02065 -1.26867 -0.51629 1.000 45.06807 466 MET H O 1
ATOM 3655 N N . PRO E 1 76 ? 0.57778 -3.21595 0.42857 1.000 43.23515 467 PRO H N 1
ATOM 3656 C CA . PRO E 1 76 ? 1.99206 -2.98553 0.12574 1.000 41.63701 467 PRO H CA 1
ATOM 3657 C C . PRO E 1 76 ? 2.28708 -3.30326 -1.33035 1.000 46.01081 467 PRO H C 1
ATOM 3658 O O . PRO E 1 76 ? 1.68960 -4.20076 -1.92959 1.000 48.61714 467 PRO H O 1
ATOM 3662 N N . VAL E 1 77 ? 3.22679 -2.55288 -1.90097 1.000 45.47500 468 VAL H N 1
ATOM 3663 C CA . VAL E 1 77 ? 3.53359 -2.68408 -3.32069 1.000 49.00894 468 VAL H CA 1
ATOM 3664 C C . VAL E 1 77 ? 5.03830 -2.76091 -3.54167 1.000 48.71163 468 VAL H C 1
ATOM 3665 O O . VAL E 1 77 ? 5.49581 -3.05304 -4.65227 1.000 47.84615 468 VAL H O 1
ATOM 3669 N N . ARG E 1 78 ? 5.81852 -2.50147 -2.49558 1.000 47.49104 469 ARG H N 1
ATOM 3670 C CA . ARG E 1 78 ? 7.26905 -2.54015 -2.62804 1.000 46.23452 469 ARG H CA 1
ATOM 3671 C C . ARG E 1 78 ? 7.89520 -2.27218 -1.26763 1.000 44.87207 469 ARG H C 1
ATOM 3672 O O . ARG E 1 78 ? 7.28495 -1.64673 -0.39546 1.000 41.02183 469 ARG H O 1
ATOM 3680 N N . THR E 1 79 ? 9.12475 -2.75309 -1.10144 1.000 45.28419 470 THR H N 1
ATOM 3681 C CA . THR E 1 79 ? 9.86132 -2.52076 0.12957 1.000 42.29044 470 THR H CA 1
ATOM 3682 C C . THR E 1 79 ? 10.36308 -1.08021 0.18380 1.000 45.94015 470 THR H C 1
ATOM 3683 O O . THR E 1 79 ? 10.54260 -0.41448 -0.84009 1.000 45.85467 470 THR H O 1
ATOM 3687 N N . TRP E 1 80 ? 10.59638 -0.60169 1.40350 1.000 46.28106 471 TRP H N 1
ATOM 3688 C CA . TRP E 1 80 ? 10.97852 0.79037 1.61385 1.000 40.97779 471 TRP H CA 1
ATOM 3689 C C . TRP E 1 80 ? 11.86573 0.87980 2.84440 1.000 45.31072 471 TRP H C 1
ATOM 3690 O O . TRP E 1 80 ? 11.46194 0.45727 3.93213 1.000 42.91806 471 TRP H O 1
ATOM 3701 N N . ASP E 1 81 ? 13.06788 1.42521 2.67091 1.000 46.19717 472 ASP H N 1
ATOM 3702 C CA . ASP E 1 81 ? 13.99405 1.64546 3.77658 1.000 44.44871 472 ASP H CA 1
ATOM 3703 C C . ASP E 1 81 ? 13.80116 3.06965 4.28546 1.000 43.24920 472 ASP H C 1
ATOM 3704 O O . ASP E 1 81 ? 14.12969 4.03631 3.58977 1.000 43.91608 472 ASP H O 1
ATOM 3709 N N . ALA E 1 82 ? 13.26397 3.19757 5.50050 1.000 38.42240 473 ALA H N 1
ATOM 3710 C CA . ALA E 1 82 ? 12.93130 4.51608 6.02802 1.000 41.34975 473 ALA H CA 1
ATOM 3711 C C . ALA E 1 82 ? 14.17165 5.37763 6.22456 1.000 43.15933 473 ALA H C 1
ATOM 3712 O O . ALA E 1 82 ? 14.10456 6.60293 6.07295 1.000 40.72334 473 ALA H O 1
ATOM 3714 N N . LYS E 1 83 ? 15.30923 4.76308 6.55741 1.000 48.05632 474 LYS H N 1
ATOM 3715 C CA . LYS E 1 83 ? 16.50833 5.52530 6.88254 1.000 42.59147 474 LYS H CA 1
ATOM 3716 C C . LYS E 1 83 ? 17.27913 5.97913 5.65069 1.000 39.78603 474 LYS H C 1
ATOM 3717 O O . LYS E 1 83 ? 18.05685 6.93516 5.74354 1.000 40.70128 474 LYS H O 1
ATOM 3723 N N . THR E 1 84 ? 17.08112 5.32644 4.50394 1.000 40.60757 475 THR H N 1
ATOM 3724 C CA . THR E 1 84 ? 17.76420 5.69947 3.27461 1.000 40.12474 475 THR H CA 1
ATOM 3725 C C . THR E 1 84 ? 16.83317 6.11629 2.14759 1.000 42.07175 475 THR H C 1
ATOM 3726 O O . THR E 1 84 ? 17.28646 6.80068 1.22334 1.000 41.05255 475 THR H O 1
ATOM 3730 N N . GLY E 1 85 ? 15.55803 5.73581 2.19345 1.000 48.72456 476 GLY H N 1
ATOM 3731 C CA . GLY E 1 85 ? 14.64398 6.02272 1.11026 1.000 41.17457 476 GLY H CA 1
ATOM 3732 C C . GLY E 1 85 ? 14.70739 5.05794 -0.05187 1.000 41.00651 476 GLY H C 1
ATOM 3733 O O . GLY E 1 85 ? 14.02773 5.28596 -1.06066 1.000 39.31266 476 GLY H O 1
ATOM 3734 N N . LYS E 1 86 ? 15.49934 3.99299 0.05142 1.000 47.94401 477 LYS H N 1
ATOM 3735 C CA . LYS E 1 86 ? 15.59145 3.01631 -1.02482 1.000 47.61883 477 LYS H CA 1
ATOM 3736 C C . LYS E 1 86 ? 14.31221 2.19564 -1.10744 1.000 47.14461 477 LYS H C 1
ATOM 3737 O O . LYS E 1 86 ? 13.83438 1.66569 -0.09932 1.000 46.06682 477 LYS H O 1
ATOM 3743 N N . VAL E 1 87 ? 13.76181 2.08772 -2.31167 1.000 47.10600 478 VAL H N 1
ATOM 3744 C CA . VAL E 1 87 ? 12.57113 1.28777 -2.55971 1.000 51.51902 478 VAL H CA 1
ATOM 3745 C C . VAL E 1 87 ? 12.96581 0.09006 -3.40981 1.000 54.61829 478 VAL H C 1
ATOM 3746 O O . VAL E 1 87 ? 13.87159 0.16576 -4.24798 1.000 53.85679 478 VAL H O 1
ATOM 3750 N N . GLY E 1 88 ? 12.27529 -1.02571 -3.18711 1.000 51.93903 479 GLY H N 1
ATOM 3751 C CA . GLY E 1 88 ? 12.56357 -2.26375 -3.87666 1.000 49.25053 479 GLY H CA 1
ATOM 3752 C C . GLY E 1 88 ? 11.78048 -2.40938 -5.16719 1.000 51.88169 479 GLY H C 1
ATOM 3753 O O . GLY E 1 88 ? 11.10893 -1.48974 -5.63840 1.000 52.33602 479 GLY H O 1
ATOM 3754 N N . LYS E 1 89 ? 11.88148 -3.60235 -5.74708 1.000 50.10439 480 LYS H N 1
ATOM 3755 C CA . LYS E 1 89 ? 11.16087 -3.90272 -6.97539 1.000 50.44115 480 LYS H CA 1
ATOM 3756 C C . LYS E 1 89 ? 9.65835 -3.79171 -6.75208 1.000 52.19689 480 LYS H C 1
ATOM 3757 O O . LYS E 1 89 ? 9.14083 -4.16078 -5.69416 1.000 50.43822 480 LYS H O 1
ATOM 3763 N N . LEU E 1 90 ? 8.95638 -3.27451 -7.75677 1.000 53.96023 481 LEU H N 1
ATOM 3764 C CA . LEU E 1 90 ? 7.51082 -3.13534 -7.66957 1.000 49.98843 481 LEU H CA 1
ATOM 3765 C C . LEU E 1 90 ? 6.84320 -4.48957 -7.87309 1.000 51.14826 481 LEU H C 1
ATOM 3766 O O . LEU E 1 90 ? 7.22189 -5.26105 -8.75920 1.000 53.78351 481 LEU H O 1
ATOM 3771 N N . TRP E 1 91 ? 5.84232 -4.77382 -7.04354 1.000 51.69542 482 TRP H N 1
ATOM 3772 C CA . TRP E 1 91 ? 5.12455 -6.04084 -7.07932 1.000 50.24007 482 TRP H CA 1
ATOM 3773 C C . TRP E 1 91 ? 3.99750 -6.05829 -8.10673 1.000 51.69241 482 TRP H C 1
ATOM 3774 O O . TRP E 1 91 ? 3.13892 -6.94726 -8.05023 1.000 54.05177 482 TRP H O 1
ATOM 3785 N N . GLY E 1 92 ? 3.98151 -5.11437 -9.03795 1.000 52.81948 483 GLY H N 1
ATOM 3786 C CA . GLY E 1 92 ? 2.90812 -5.05757 -10.00901 1.000 54.68570 483 GLY H CA 1
ATOM 3787 C C . GLY E 1 92 ? 3.15826 -3.97888 -11.03604 1.000 56.10002 483 GLY H C 1
ATOM 3788 O O . GLY E 1 92 ? 4.28314 -3.50152 -11.19692 1.000 57.27446 483 GLY H O 1
ATOM 3789 N N . GLU E 1 93 ? 2.09046 -3.59906 -11.73338 1.000 55.71794 484 GLU H N 1
ATOM 3790 C CA . GLU E 1 93 ? 2.14752 -2.58215 -12.77113 1.000 56.48468 484 GLU H CA 1
ATOM 3791 C C . GLU E 1 93 ? 1.23582 -1.41736 -12.41209 1.000 55.06474 484 GLU H C 1
ATOM 3792 O O . GLU E 1 93 ? 0.21525 -1.58848 -11.73855 1.000 55.86126 484 GLU H O 1
ATOM 3798 N N . ILE E 1 94 ? 1.61740 -0.22909 -12.86999 1.000 56.67098 485 ILE H N 1
ATOM 3799 C CA . ILE E 1 94 ? 0.85250 0.98259 -12.60573 1.000 53.98266 485 ILE H CA 1
ATOM 3800 C C . ILE E 1 94 ? 0.39834 1.60915 -13.91767 1.000 49.64827 485 ILE H C 1
ATOM 3801 O O . ILE E 1 94 ? 1.20354 1.82652 -14.82306 1.000 47.43821 485 ILE H O 1
ATOM 3806 N N . TRP F 1 2 ? 18.20463 -2.31278 -28.31058 1.000 48.72944 393 TRP B N 1
ATOM 3807 C CA . TRP F 1 2 ? 18.12381 -1.41114 -29.45191 1.000 51.09256 393 TRP B CA 1
ATOM 3808 C C . TRP F 1 2 ? 17.82059 -2.18417 -30.73083 1.000 51.61391 393 TRP B C 1
ATOM 3809 O O . TRP F 1 2 ? 18.23494 -3.33308 -30.88959 1.000 52.61676 393 TRP B O 1
ATOM 3820 N N . LYS F 1 3 ? 17.09597 -1.54196 -31.64338 1.000 54.56003 394 LYS B N 1
ATOM 3821 C CA . LYS F 1 3 ? 16.74780 -2.14795 -32.91871 1.000 56.10290 394 LYS B CA 1
ATOM 3822 C C . LYS F 1 3 ? 16.70704 -1.06276 -33.98497 1.000 56.21206 394 LYS B C 1
ATOM 3823 O O . LYS F 1 3 ? 16.43463 0.10321 -33.69143 1.000 54.81785 394 LYS B O 1
ATOM 3829 N N . GLN F 1 4 ? 16.98260 -1.45434 -35.22483 1.000 61.18020 395 GLN B N 1
ATOM 3830 C CA . GLN F 1 4 ? 16.99454 -0.53925 -36.35834 1.000 61.62898 395 GLN B CA 1
ATOM 3831 C C . GLN F 1 4 ? 15.85369 -0.86573 -37.31217 1.000 65.69979 395 GLN B C 1
ATOM 3832 O O . GLN F 1 4 ? 15.56865 -2.03677 -37.58110 1.000 68.13106 395 GLN B O 1
ATOM 3838 N N . ASN F 1 5 ? 15.19439 0.17959 -37.80102 1.000 68.61962 396 ASN B N 1
ATOM 3839 C CA . ASN F 1 5 ? 14.08781 0.08351 -38.73810 1.000 72.94919 396 ASN B CA 1
ATOM 3840 C C . ASN F 1 5 ? 14.59346 0.24931 -40.17117 1.000 75.24496 396 ASN B C 1
ATOM 3841 O O . ASN F 1 5 ? 15.79559 0.19148 -40.44253 1.000 72.21823 396 ASN B O 1
ATOM 3846 N N . LYS F 1 6 ? 13.66003 0.45148 -41.10375 1.000 76.82590 397 LYS B N 1
ATOM 3847 C CA . LYS F 1 6 ? 14.00840 0.51200 -42.51978 1.000 75.80967 397 LYS B CA 1
ATOM 3848 C C . LYS F 1 6 ? 14.98043 1.65326 -42.82839 1.000 74.21286 397 LYS B C 1
ATOM 3849 O O . LYS F 1 6 ? 15.80774 1.52669 -43.73813 1.000 77.20164 397 LYS B O 1
ATOM 3855 N N . ASP F 1 7 ? 14.88244 2.77301 -42.10990 1.000 72.13961 398 ASP B N 1
ATOM 3856 C CA . ASP F 1 7 ? 15.73150 3.93832 -42.33086 1.000 72.52613 398 ASP B CA 1
ATOM 3857 C C . ASP F 1 7 ? 17.03087 3.87675 -41.53914 1.000 74.07572 398 ASP B C 1
ATOM 3858 O O . ASP F 1 7 ? 17.90604 4.73063 -41.73899 1.000 71.84599 398 ASP B O 1
ATOM 3863 N N . GLY F 1 8 ? 17.19978 2.87131 -40.68402 1.000 74.63666 399 GLY B N 1
ATOM 3864 C CA . GLY F 1 8 ? 18.39129 2.82890 -39.87132 1.000 70.21310 399 GLY B CA 1
ATOM 3865 C C . GLY F 1 8 ? 18.28540 3.62573 -38.59542 1.000 67.33514 399 GLY B C 1
ATOM 3866 O O . GLY F 1 8 ? 19.31336 4.04527 -38.06005 1.000 66.67920 399 GLY B O 1
ATOM 3867 N N . ILE F 1 9 ? 17.07120 3.92736 -38.14249 1.000 62.29482 400 ILE B N 1
ATOM 3868 C CA . ILE F 1 9 ? 16.85238 4.71355 -36.93252 1.000 61.02248 400 ILE B CA 1
ATOM 3869 C C . ILE F 1 9 ? 16.90558 3.76113 -35.74782 1.000 56.66261 400 ILE B C 1
ATOM 3870 O O . ILE F 1 9 ? 16.12455 2.80687 -35.67422 1.000 60.25846 400 ILE B O 1
ATOM 3875 N N . TRP F 1 10 ? 17.84098 4.00020 -34.83429 1.000 51.29065 401 TRP B N 1
ATOM 3876 C CA . TRP F 1 10 ? 17.94438 3.18927 -33.62959 1.000 55.58346 401 TRP B CA 1
ATOM 3877 C C . TRP F 1 10 ? 16.84295 3.58654 -32.65589 1.000 49.79363 401 TRP B C 1
ATOM 3878 O O . TRP F 1 10 ? 16.76296 4.74748 -32.24082 1.000 47.95483 401 TRP B O 1
ATOM 3889 N N . TYR F 1 11 ? 15.99813 2.62543 -32.29164 1.000 49.41901 402 TYR B N 1
ATOM 3890 C CA . TYR F 1 11 ? 14.90214 2.85598 -31.36468 1.000 49.18581 402 TYR B CA 1
ATOM 3891 C C . TYR F 1 11 ? 14.89377 1.76325 -30.30554 1.000 46.19786 402 TYR B C 1
ATOM 3892 O O . TYR F 1 11 ? 15.40888 0.66182 -30.51284 1.000 49.54915 402 TYR B O 1
ATOM 3901 N N . LYS F 1 12 ? 14.29585 2.08258 -29.16068 1.000 47.81643 403 LYS B N 1
ATOM 3902 C CA . LYS F 1 12 ? 14.17814 1.12444 -28.07190 1.000 51.05944 403 LYS B CA 1
ATOM 3903 C C . LYS F 1 12 ? 13.02445 1.54339 -27.17425 1.000 54.77762 403 LYS B C 1
ATOM 3904 O O . LYS F 1 12 ? 12.81674 2.73711 -26.93995 1.000 53.93498 403 LYS B O 1
ATOM 3910 N N . ALA F 1 13 ? 12.28182 0.55703 -26.67804 1.000 51.34751 404 ALA B N 1
ATOM 3911 C CA . ALA F 1 13 ? 11.15598 0.84381 -25.80177 1.000 50.06086 404 ALA B CA 1
ATOM 3912 C C . ALA F 1 13 ? 11.64566 1.28879 -24.42901 1.000 53.56759 404 ALA B C 1
ATOM 3913 O O . ALA F 1 13 ? 12.58120 0.71299 -23.86469 1.000 54.67075 404 ALA B O 1
ATOM 3915 N N . GLU F 1 14 ? 10.99983 2.32370 -23.89236 1.000 51.14298 405 GLU B N 1
ATOM 3916 C CA . GLU F 1 14 ? 11.33911 2.85371 -22.57825 1.000 54.67844 405 GLU B CA 1
ATOM 3917 C C . GLU F 1 14 ? 10.25029 3.81113 -22.11375 1.000 56.41390 405 GLU B C 1
ATOM 3918 O O . GLU F 1 14 ? 9.95488 4.80068 -22.79134 1.000 54.84622 405 GLU B O 1
ATOM 3924 N N . HIS F 1 15 ? 9.65639 3.52954 -20.95673 1.000 58.75053 406 HIS B N 1
ATOM 3925 C CA . HIS F 1 15 ? 8.55649 4.31675 -20.41124 1.000 57.90602 406 HIS B CA 1
ATOM 3926 C C . HIS F 1 15 ? 9.06505 5.08806 -19.19962 1.000 54.31313 406 HIS B C 1
ATOM 3927 O O . HIS F 1 15 ? 9.34371 4.49573 -18.15098 1.000 52.42389 406 HIS B O 1
ATOM 3934 N N . ALA F 1 16 ? 9.17749 6.40650 -19.34715 1.000 54.09097 407 ALA B N 1
ATOM 3935 C CA . ALA F 1 16 ? 9.64379 7.27390 -18.27393 1.000 54.91858 407 ALA B CA 1
ATOM 3936 C C . ALA F 1 16 ? 9.20239 8.69734 -18.57773 1.000 58.09842 407 ALA B C 1
ATOM 3937 O O . ALA F 1 16 ? 8.69972 8.99391 -19.66432 1.000 59.72191 407 ALA B O 1
ATOM 3939 N N . SER F 1 17 ? 9.40953 9.57947 -17.60409 1.000 54.84399 408 SER B N 1
ATOM 3940 C CA . SER F 1 17 ? 9.02632 10.97723 -17.71783 1.000 54.63784 408 SER B CA 1
ATOM 3941 C C . SER F 1 17 ? 10.25692 11.84694 -17.93447 1.000 55.85917 408 SER B C 1
ATOM 3942 O O . SER F 1 17 ? 11.33469 11.57378 -17.39925 1.000 54.13297 408 SER B O 1
ATOM 3945 N N . PHE F 1 18 ? 10.08521 12.89490 -18.73525 1.000 51.83732 409 PHE B N 1
ATOM 3946 C CA . PHE F 1 18 ? 11.14774 13.83896 -19.04820 1.000 48.04764 409 PHE B CA 1
ATOM 3947 C C . PHE F 1 18 ? 10.66895 15.24560 -18.72320 1.000 48.54071 409 PHE B C 1
ATOM 3948 O O . PHE F 1 18 ? 9.58597 15.65484 -19.15651 1.000 51.80113 409 PHE B O 1
ATOM 3956 N N . THR F 1 19 ? 11.47276 15.97796 -17.96029 1.000 44.32832 410 THR B N 1
ATOM 3957 C CA . THR F 1 19 ? 11.19019 17.36492 -17.61714 1.000 47.75108 410 THR B CA 1
ATOM 3958 C C . THR F 1 19 ? 12.22055 18.24598 -18.30707 1.000 46.60649 410 THR B C 1
ATOM 3959 O O . THR F 1 19 ? 13.42450 18.10057 -18.06939 1.000 49.00822 410 THR B O 1
ATOM 3963 N N . VAL F 1 20 ? 11.74839 19.15373 -19.16034 1.000 44.99254 411 VAL B N 1
ATOM 3964 C CA . VAL F 1 20 ? 12.65821 19.98138 -19.94040 1.000 48.47275 411 VAL B CA 1
ATOM 3965 C C . VAL F 1 20 ? 13.33939 20.98916 -19.02750 1.000 48.72330 411 VAL B C 1
ATOM 3966 O O . VAL F 1 20 ? 12.68002 21.72346 -18.27999 1.000 49.25286 411 VAL B O 1
ATOM 3970 N N . THR F 1 21 ? 14.66938 21.02669 -19.08599 1.000 47.35334 412 THR B N 1
ATOM 3971 C CA . THR F 1 21 ? 15.45943 21.99907 -18.34882 1.000 46.68696 412 THR B CA 1
ATOM 3972 C C . THR F 1 21 ? 16.21116 22.95139 -19.26473 1.000 47.46255 412 THR B C 1
ATOM 3973 O O . THR F 1 21 ? 16.88579 23.86120 -18.76880 1.000 47.43716 412 THR B O 1
ATOM 3977 N N . ALA F 1 22 ? 16.11719 22.77116 -20.57655 1.000 46.83806 413 ALA B N 1
ATOM 3978 C CA . ALA F 1 22 ? 16.77365 23.68327 -21.49720 1.000 47.21517 413 ALA B CA 1
ATOM 3979 C C . ALA F 1 22 ? 16.13881 25.06579 -21.36914 1.000 50.72529 413 ALA B C 1
ATOM 3980 O O . ALA F 1 22 ? 14.90754 25.18198 -21.42064 1.000 52.92286 413 ALA B O 1
ATOM 3982 N N . PRO F 1 23 ? 16.93518 26.12308 -21.19875 1.000 50.96479 414 PRO B N 1
ATOM 3983 C CA . PRO F 1 23 ? 16.33811 27.44492 -20.93805 1.000 52.28404 414 PRO B CA 1
ATOM 3984 C C . PRO F 1 23 ? 15.28762 27.85216 -21.95834 1.000 53.40260 414 PRO B C 1
ATOM 3985 O O . PRO F 1 23 ? 14.17158 28.23292 -21.57992 1.000 56.84122 414 PRO B O 1
ATOM 3989 N N . GLU F 1 24 ? 15.61217 27.78187 -23.24964 1.000 56.75975 415 GLU B N 1
ATOM 3990 C CA . GLU F 1 24 ? 14.72265 28.25724 -24.29902 1.000 53.03897 415 GLU B CA 1
ATOM 3991 C C . GLU F 1 24 ? 13.78792 27.17130 -24.82834 1.000 54.31907 415 GLU B C 1
ATOM 3992 O O . GLU F 1 24 ? 13.20205 27.34297 -25.90336 1.000 56.47011 415 GLU B O 1
ATOM 3998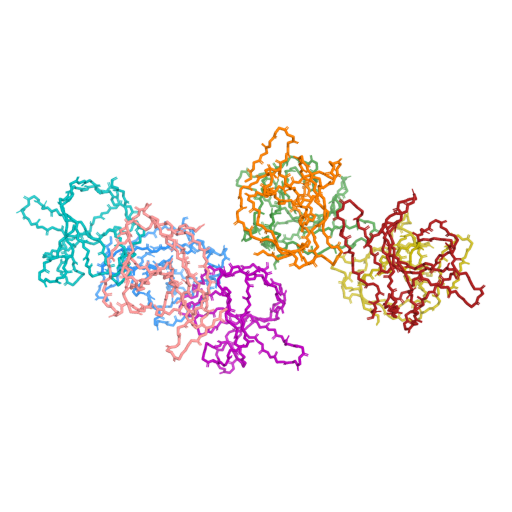 N N . GLY F 1 25 ? 13.63256 26.06592 -24.10327 1.000 53.60967 416 GLY B N 1
ATOM 3999 C CA . GLY F 1 25 ? 12.75613 24.99894 -24.53978 1.000 51.29713 416 GLY B CA 1
ATOM 4000 C C . GLY F 1 25 ? 13.38990 24.12603 -25.60639 1.000 50.88578 416 GLY B C 1
ATOM 4001 O O . GLY F 1 25 ? 14.53223 24.31672 -26.02736 1.000 51.97744 416 GLY B O 1
ATOM 4002 N N . ILE F 1 26 ? 12.61687 23.13704 -26.05014 1.000 48.67499 417 ILE B N 1
ATOM 4003 C CA . ILE F 1 26 ? 13.06018 22.17940 -27.05509 1.000 45.34239 417 ILE B CA 1
ATOM 4004 C C . ILE F 1 26 ? 12.02765 22.12218 -28.17137 1.000 47.42615 417 ILE B C 1
ATOM 4005 O O . ILE F 1 26 ? 10.81926 22.09326 -27.91286 1.000 50.29153 417 ILE B O 1
ATOM 4010 N N . ILE F 1 27 ? 12.50602 22.10697 -29.41149 1.000 44.49821 418 ILE B N 1
ATOM 4011 C CA . ILE F 1 27 ? 11.62833 22.02962 -30.57397 1.000 44.59858 418 ILE B CA 1
ATOM 4012 C C . ILE F 1 27 ? 11.27588 20.57129 -30.83305 1.000 48.66603 418 ILE B C 1
ATOM 4013 O O . ILE F 1 27 ? 12.15516 19.70216 -30.85752 1.000 47.97243 418 ILE B O 1
ATOM 4018 N N . THR F 1 28 ? 9.98897 20.29871 -31.02806 1.000 49.69722 419 THR B N 1
ATOM 4019 C CA . THR F 1 28 ? 9.50169 18.95346 -31.28979 1.000 50.15461 419 THR B CA 1
ATOM 4020 C C . THR F 1 28 ? 9.13911 18.80135 -32.76208 1.000 48.11142 419 THR B C 1
ATOM 4021 O O . THR F 1 28 ? 8.81895 19.77794 -33.44578 1.000 49.63145 419 THR B O 1
ATOM 4025 N N . ARG F 1 29 ? 9.18770 17.55988 -33.24140 1.000 46.55951 420 ARG B N 1
ATOM 4026 C CA . ARG F 1 29 ? 8.97870 17.24858 -34.64674 1.000 47.89819 420 ARG B CA 1
ATOM 4027 C C . ARG F 1 29 ? 7.89789 16.18666 -34.79537 1.000 47.65993 420 ARG B C 1
ATOM 4028 O O . ARG F 1 29 ? 7.60328 15.42840 -33.86672 1.000 47.13771 420 ARG B O 1
ATOM 4036 N N . TYR F 1 30 ? 7.30617 16.15084 -35.98352 1.000 48.74481 421 TYR B N 1
ATOM 4037 C CA . TYR F 1 30 ? 6.37514 15.10769 -36.37626 1.000 47.07908 421 TYR B CA 1
ATOM 4038 C C . TYR F 1 30 ? 7.10594 14.04984 -37.19586 1.000 44.10088 421 TYR B C 1
ATOM 4039 O O . TYR F 1 30 ? 8.29656 14.16915 -37.49762 1.000 51.02568 421 TYR B O 1
ATOM 4048 N N . LYS F 1 31 ? 6.36974 13.00189 -37.55960 1.000 45.20130 422 LYS B N 1
ATOM 4049 C CA . LYS F 1 31 ? 6.87573 12.00647 -38.49615 1.000 45.69726 422 LYS B CA 1
ATOM 4050 C C . LYS F 1 31 ? 7.97071 11.14057 -37.88309 1.000 45.44756 422 LYS B C 1
ATOM 4051 O O . LYS F 1 31 ? 7.80074 9.92556 -37.73438 1.000 49.59273 422 LYS B O 1
ATOM 4057 N N . GLY F 1 32 ? 9.09158 11.75340 -37.51830 1.000 43.98298 423 GLY B N 1
ATOM 4058 C CA . GLY F 1 32 ? 10.21055 11.01390 -36.99176 1.000 45.63033 423 GLY B CA 1
ATOM 4059 C C . GLY F 1 32 ? 11.23257 11.89104 -36.29784 1.000 45.07843 423 GLY B C 1
ATOM 4060 O O . GLY F 1 32 ? 11.09921 13.11768 -36.23215 1.000 43.60067 423 GLY B O 1
ATOM 4061 N N . PRO F 1 33 ? 12.27901 11.26539 -35.74968 1.000 43.26999 424 PRO B N 1
ATOM 4062 C CA . PRO F 1 33 ? 13.34676 12.00816 -35.04453 1.000 44.63462 424 PRO B CA 1
ATOM 4063 C C . PRO F 1 33 ? 14.37421 12.59459 -36.00704 1.000 45.58443 424 PRO B C 1
ATOM 4064 O O . PRO F 1 33 ? 15.55054 12.21231 -36.05027 1.000 44.55109 424 PRO B O 1
ATOM 4068 N N . TRP F 1 34 ? 13.92696 13.55405 -36.81478 1.000 46.40265 425 TRP B N 1
ATOM 4069 C CA . TRP F 1 34 ? 14.76981 14.16076 -37.83626 1.000 45.30995 425 TRP B CA 1
ATOM 4070 C C . TRP F 1 34 ? 14.48019 15.65108 -37.91273 1.000 44.53290 425 TRP B C 1
ATOM 4071 O O . TRP F 1 34 ? 13.31755 16.06089 -37.97767 1.000 46.50261 425 TRP B O 1
ATOM 4082 N N . THR F 1 35 ? 15.54552 16.45478 -37.90714 1.000 49.19419 426 THR B N 1
ATOM 4083 C CA . THR F 1 35 ? 15.39902 17.90519 -37.92400 1.000 48.03160 426 THR B CA 1
ATOM 4084 C C . THR F 1 35 ? 14.67705 18.40788 -39.16738 1.000 47.51497 426 THR B C 1
ATOM 4085 O O . THR F 1 35 ? 14.08296 19.49103 -39.12816 1.000 47.66014 426 THR B O 1
ATOM 4089 N N . GLY F 1 36 ? 14.70494 17.65023 -40.26359 1.000 48.44223 427 GLY B N 1
ATOM 4090 C CA . GLY F 1 36 ? 14.05491 18.08483 -41.48611 1.000 45.17353 427 GLY B CA 1
ATOM 4091 C C . GLY F 1 36 ? 12.54998 17.93213 -41.51878 1.000 49.60780 427 GLY B C 1
ATOM 4092 O O . GLY F 1 36 ? 11.91070 18.46140 -42.43320 1.000 47.96416 427 GLY B O 1
ATOM 4093 N N . HIS F 1 37 ? 11.96738 17.23035 -40.55199 1.000 47.90012 428 HIS B N 1
ATOM 4094 C CA . HIS F 1 37 ? 10.52762 17.04034 -40.53139 1.000 46.05084 428 HIS B CA 1
ATOM 4095 C C . HIS F 1 37 ? 9.81487 18.30114 -40.05431 1.000 46.94566 428 HIS B C 1
ATOM 4096 O O . HIS F 1 37 ? 10.42671 19.18690 -39.45157 1.000 46.70230 428 HIS B O 1
ATOM 4103 N N . PRO F 1 38 ? 8.51326 18.40488 -40.31721 1.000 45.42693 429 PRO B N 1
ATOM 4104 C CA . PRO F 1 38 ? 7.76278 19.58371 -39.87016 1.000 49.02362 429 PRO B CA 1
ATOM 4105 C C . PRO F 1 38 ? 7.78353 19.71293 -38.35450 1.000 50.44267 429 PRO B C 1
ATOM 4106 O O . PRO F 1 38 ? 7.73879 18.71987 -37.62535 1.000 48.35554 429 PRO B O 1
ATOM 4110 N N . GLN F 1 39 ? 7.84771 20.95562 -37.88495 1.000 48.81185 430 GLN B N 1
ATOM 4111 C CA . GLN F 1 39 ? 7.87485 21.21177 -36.45250 1.000 49.73157 430 GLN B CA 1
ATOM 4112 C C . GLN F 1 39 ? 6.49376 20.99226 -35.84671 1.000 52.06306 430 GLN B C 1
ATOM 4113 O O . GLN F 1 39 ? 5.47395 21.37677 -36.42580 1.000 55.01900 430 GLN B O 1
ATOM 4119 N N . ALA F 1 40 ? 6.46538 20.36781 -34.67004 1.000 51.84273 431 ALA B N 1
ATOM 4120 C CA . ALA F 1 40 ? 5.22204 20.06360 -33.97564 1.000 53.09096 431 ALA B CA 1
ATOM 4121 C C . ALA F 1 40 ? 4.96606 20.96754 -32.77875 1.000 53.66497 431 ALA B C 1
ATOM 4122 O O . ALA F 1 40 ? 3.92438 20.83020 -32.12825 1.000 59.16225 431 ALA B O 1
ATOM 4124 N N . GLY F 1 41 ? 5.87856 21.88235 -32.46942 1.000 51.57034 432 GLY B N 1
ATOM 4125 C CA . GLY F 1 41 ? 5.74304 22.77959 -31.34647 1.000 52.57694 432 GLY B CA 1
ATOM 4126 C C . GLY F 1 41 ? 7.03072 22.85970 -30.56407 1.000 54.02208 432 GLY B C 1
ATOM 4127 O O . GLY F 1 41 ? 8.08448 22.37812 -30.99415 1.000 54.78102 432 GLY B O 1
ATOM 4128 N N . VAL F 1 42 ? 6.94810 23.47922 -29.38965 1.000 48.94799 433 VAL B N 1
ATOM 4129 C CA . VAL F 1 42 ? 8.09216 23.66049 -28.50624 1.000 49.12313 433 VAL B CA 1
ATOM 4130 C C . VAL F 1 42 ? 7.66820 23.31549 -27.08709 1.000 51.61565 433 VAL B C 1
ATOM 4131 O O . VAL F 1 42 ? 6.69101 23.87215 -26.57397 1.000 55.37010 433 VAL B O 1
ATOM 4135 N N . LEU F 1 43 ? 8.39863 22.40047 -26.45702 1.000 50.63787 434 LEU B N 1
ATOM 4136 C CA . LEU F 1 43 ? 8.18170 22.06944 -25.05543 1.000 48.20221 434 LEU B CA 1
ATOM 4137 C C . LEU F 1 43 ? 9.07688 22.97416 -24.21861 1.000 44.72008 434 LEU B C 1
ATOM 4138 O O . LEU F 1 43 ? 10.30639 22.89631 -24.31201 1.000 52.38433 434 LEU B O 1
ATOM 4143 N N . GLN F 1 44 ? 8.46449 23.82443 -23.40325 1.000 49.43927 435 GLN B N 1
ATOM 4144 C CA . GLN F 1 44 ? 9.20826 24.84502 -22.68517 1.000 50.71689 435 GLN B CA 1
ATOM 4145 C C . GLN F 1 44 ? 9.79813 24.28494 -21.39316 1.000 50.22120 435 GLN B C 1
ATOM 4146 O O . GLN F 1 44 ? 9.39882 23.22982 -20.89375 1.000 49.62764 435 GLN B O 1
ATOM 4152 N N . LYS F 1 45 ? 10.77058 25.01698 -20.85433 1.000 50.55234 436 LYS B N 1
ATOM 4153 C CA . LYS F 1 45 ? 11.41298 24.61503 -19.61177 1.000 51.80911 436 LYS B CA 1
ATOM 4154 C C . LYS F 1 45 ? 10.37849 24.48065 -18.50248 1.000 52.25116 436 LYS B C 1
ATOM 4155 O O . LYS F 1 45 ? 9.40958 25.24376 -18.43612 1.000 55.31882 436 LYS B O 1
ATOM 4161 N N . GLY F 1 46 ? 10.59145 23.50458 -17.62170 1.000 52.33926 437 GLY B N 1
ATOM 4162 C CA . GLY F 1 46 ? 9.68456 23.23698 -16.53341 1.000 50.84114 437 GLY B CA 1
ATOM 4163 C C . GLY F 1 46 ? 8.57407 22.26811 -16.89091 1.000 52.46982 437 GLY B C 1
ATOM 4164 O O . GLY F 1 46 ? 8.08400 21.54251 -16.01727 1.000 54.17395 437 GLY B O 1
ATOM 4165 N N . GLN F 1 47 ? 8.16486 22.24323 -18.15595 1.000 49.38487 438 GLN B N 1
ATOM 4166 C CA . GLN F 1 47 ? 7.12149 21.33431 -18.60465 1.000 52.55733 438 GLN B CA 1
ATOM 4167 C C . GLN F 1 47 ? 7.64230 19.90154 -18.66458 1.000 49.52056 438 GLN B C 1
ATOM 4168 O O . GLN F 1 47 ? 8.81076 19.64984 -18.97404 1.000 48.69508 438 GLN B O 1
ATOM 4174 N N . THR F 1 48 ? 6.75550 18.95705 -18.36368 1.000 55.32055 439 THR B N 1
ATOM 4175 C CA . THR F 1 48 ? 7.10231 17.54734 -18.28668 1.000 52.68231 439 THR B CA 1
ATOM 4176 C C . THR F 1 48 ? 6.21865 16.73711 -19.22550 1.000 48.90814 439 THR B C 1
ATOM 4177 O O . THR F 1 48 ? 5.04337 17.05498 -19.43122 1.000 52.63980 439 THR B O 1
ATOM 4181 N N . ILE F 1 49 ? 6.80253 15.68349 -19.79966 1.000 48.87851 440 ILE B N 1
ATOM 4182 C CA . ILE F 1 49 ? 6.08977 14.77556 -20.68765 1.000 49.47636 440 ILE B CA 1
ATOM 4183 C C . ILE F 1 49 ? 6.47011 13.34300 -20.34137 1.000 49.69844 440 ILE B C 1
ATOM 4184 O O . ILE F 1 49 ? 7.49301 13.08052 -19.70517 1.000 50.56770 440 ILE B O 1
ATOM 4189 N N . LYS F 1 50 ? 5.62347 12.41137 -20.77098 1.000 48.41045 441 LYS B N 1
ATOM 4190 C CA . LYS F 1 50 ? 5.83635 10.98383 -20.55945 1.000 48.62036 441 LYS B CA 1
ATOM 4191 C C . LYS F 1 50 ? 6.05168 10.32520 -21.91716 1.000 48.66488 441 LYS B C 1
ATOM 4192 O O . LYS F 1 50 ? 5.13970 10.29942 -22.75039 1.000 47.17012 441 LYS B O 1
ATOM 4198 N N . TYR F 1 51 ? 7.24943 9.79408 -22.13957 1.000 51.70394 442 TYR B N 1
ATOM 4199 C CA . TYR F 1 51 ? 7.58238 9.15310 -23.40193 1.000 50.29255 442 TYR B CA 1
ATOM 4200 C C . TYR F 1 51 ? 7.53075 7.63591 -23.26335 1.000 51.28807 442 TYR B C 1
ATOM 4201 O O . TYR F 1 51 ? 7.62471 7.08032 -22.16570 1.000 52.05608 442 TYR B O 1
ATOM 4210 N N . ASP F 1 52 ? 7.38259 6.96742 -24.40663 1.000 53.19484 443 ASP B N 1
ATOM 4211 C CA . ASP F 1 52 ? 7.28895 5.51485 -24.45560 1.000 56.83866 443 ASP B CA 1
ATOM 4212 C C . ASP F 1 52 ? 8.33934 4.87016 -25.35019 1.000 53.57051 443 ASP B C 1
ATOM 4213 O O . ASP F 1 52 ? 8.39285 3.63683 -25.42492 1.000 50.92959 443 ASP B O 1
ATOM 4218 N N . GLU F 1 53 ? 9.16943 5.65857 -26.03030 1.000 47.57066 444 GLU B N 1
ATOM 4219 C CA . GLU F 1 53 ? 10.17503 5.12241 -26.93496 1.000 47.02212 444 GLU B CA 1
ATOM 4220 C C . GLU F 1 53 ? 11.32743 6.10901 -27.04530 1.000 50.09325 444 GLU B C 1
ATOM 4221 O O . GLU F 1 53 ? 11.13075 7.32595 -26.98733 1.000 44.28038 444 GLU B O 1
ATOM 4227 N N . VAL F 1 54 ? 12.53316 5.56896 -27.20656 1.000 50.61500 445 VAL B N 1
ATOM 4228 C CA . VAL F 1 54 ? 13.74528 6.36072 -27.36976 1.000 43.53433 445 VAL B CA 1
ATOM 4229 C C . VAL F 1 54 ? 14.35011 6.04223 -28.72884 1.000 43.77855 445 VAL B C 1
ATOM 4230 O O . VAL F 1 54 ? 14.36657 4.88176 -29.15367 1.000 47.19189 445 VAL B O 1
ATOM 4234 N N . GLN F 1 55 ? 14.84489 7.07341 -29.41034 1.000 41.89764 446 GLN B N 1
ATOM 4235 C CA . GLN F 1 55 ? 15.45075 6.91693 -30.72347 1.000 46.27019 446 GLN B CA 1
ATOM 4236 C C . GLN F 1 55 ? 16.80451 7.61107 -30.75824 1.000 47.35940 446 GLN B C 1
ATOM 4237 O O . GLN F 1 55 ? 17.05821 8.55650 -30.00659 1.000 47.50200 446 GLN B O 1
ATOM 4243 N N . LYS F 1 56 ? 17.67480 7.12557 -31.64108 1.000 43.36024 447 LYS B N 1
ATOM 4244 C CA . LYS F 1 56 ? 18.97753 7.73492 -31.89101 1.000 44.99349 447 LYS B CA 1
ATOM 4245 C C . LYS F 1 56 ? 19.11416 7.95561 -33.39104 1.000 46.36195 447 LYS B C 1
ATOM 4246 O O . LYS F 1 56 ? 19.20626 6.99063 -34.15706 1.000 47.51973 447 LYS B O 1
ATOM 4252 N N . PHE F 1 57 ? 19.12107 9.21853 -33.80878 1.000 41.42807 448 PHE B N 1
ATOM 4253 C CA . PHE F 1 57 ? 19.13611 9.55423 -35.22552 1.000 41.75235 448 PHE B CA 1
ATOM 4254 C C . PHE F 1 57 ? 19.39652 11.04605 -35.36849 1.000 43.33337 448 PHE B C 1
ATOM 4255 O O . PHE F 1 57 ? 19.12697 11.83089 -34.45489 1.000 44.52391 448 PHE B O 1
ATOM 4263 N N . ASP F 1 58 ? 19.93015 11.42346 -36.52878 1.000 45.63435 449 ASP B N 1
ATOM 4264 C CA . ASP F 1 58 ? 20.18805 12.82313 -36.86029 1.000 43.08492 449 ASP B CA 1
ATOM 4265 C C . ASP F 1 58 ? 21.01162 13.50321 -35.76761 1.000 43.88364 449 ASP B C 1
ATOM 4266 O O . ASP F 1 58 ? 20.71552 14.61566 -35.32569 1.000 45.27759 449 ASP B O 1
ATOM 4271 N N . GLY F 1 59 ? 22.06017 12.81194 -35.32575 1.000 42.97810 450 GLY B N 1
ATOM 4272 C CA . GLY F 1 59 ? 22.97727 13.37985 -34.35809 1.000 36.44756 450 GLY B CA 1
ATOM 4273 C C . GLY F 1 59 ? 22.38930 13.66390 -32.99573 1.000 41.42280 450 GLY B C 1
ATOM 4274 O O . GLY F 1 59 ? 22.98270 14.42213 -32.22482 1.000 41.43503 450 GLY B O 1
ATOM 4275 N N . HIS F 1 60 ? 21.23787 13.07983 -32.67042 1.000 46.25581 451 HIS B N 1
ATOM 4276 C CA . HIS F 1 60 ? 20.59647 13.31613 -31.38615 1.000 43.43977 451 HIS B CA 1
ATOM 4277 C C . HIS F 1 60 ? 19.92910 12.03951 -30.89813 1.000 41.87951 451 HIS B C 1
ATOM 4278 O O . HIS F 1 60 ? 19.65051 11.12005 -31.67187 1.000 41.19643 451 HIS B O 1
ATOM 4285 N N . VAL F 1 61 ? 19.67863 11.99762 -29.59255 1.000 42.44668 452 VAL B N 1
ATOM 4286 C CA . VAL F 1 61 ? 18.82942 10.98517 -28.97834 1.000 44.37845 452 VAL B CA 1
ATOM 4287 C C . VAL F 1 61 ? 17.45098 11.59666 -28.77989 1.000 43.62356 452 VAL B C 1
ATOM 4288 O O . VAL F 1 61 ? 17.32807 12.71260 -28.25891 1.000 40.92591 452 VAL B O 1
ATOM 4292 N N . TRP F 1 62 ? 16.41553 10.87493 -29.19411 1.000 45.07726 453 TRP B N 1
ATOM 4293 C CA . TRP F 1 62 ? 15.05646 11.38832 -29.17742 1.000 43.66190 453 TRP B CA 1
ATOM 4294 C C . TRP F 1 62 ? 14.17570 10.52734 -28.28301 1.000 44.84201 453 TRP B C 1
ATOM 4295 O O . TRP F 1 62 ? 14.44851 9.34638 -28.05031 1.000 45.51721 453 TRP B O 1
ATOM 4306 N N . VAL F 1 63 ? 13.10857 11.14231 -27.78255 1.000 43.76764 454 VAL B N 1
ATOM 4307 C CA . VAL F 1 63 ? 12.03785 10.44193 -27.08779 1.000 45.48180 454 VAL B CA 1
ATOM 4308 C C . VAL F 1 63 ? 10.73313 10.77864 -27.79141 1.000 46.09113 454 VAL B C 1
ATOM 4309 O O . VAL F 1 63 ? 10.53971 11.91004 -28.25008 1.000 44.30350 454 VAL B O 1
ATOM 4313 N N . SER F 1 64 ? 9.84199 9.79650 -27.88078 1.000 48.88742 455 SER B N 1
ATOM 4314 C CA . SER F 1 64 ? 8.59610 9.95293 -28.61177 1.000 47.14578 455 SER B CA 1
ATOM 4315 C C . SER F 1 64 ? 7.42273 9.58181 -27.71968 1.000 49.49810 455 SER B C 1
ATOM 4316 O O . SER F 1 64 ? 7.55556 8.79055 -26.78201 1.000 49.81792 455 SER B O 1
ATOM 4319 N N . TRP F 1 65 ? 6.27010 10.16767 -28.02529 1.000 50.36784 456 TRP B N 1
ATOM 4320 C CA . TRP F 1 65 ? 5.03562 9.85910 -27.32022 1.000 51.60813 456 TRP B CA 1
ATOM 4321 C C . TRP F 1 65 ? 3.87264 10.22999 -28.22603 1.000 49.44200 456 TRP B C 1
ATOM 4322 O O . TRP F 1 65 ? 4.04081 10.91486 -29.23809 1.000 46.54522 456 TRP B O 1
ATOM 4333 N N . GLU F 1 66 ? 2.68634 9.77102 -27.84722 1.000 54.71582 457 GLU B N 1
ATOM 4334 C CA . GLU F 1 66 ? 1.46604 10.10792 -28.56129 1.000 55.52362 457 GLU B CA 1
ATOM 4335 C C . GLU F 1 66 ? 0.74082 11.21336 -27.80981 1.000 51.83120 457 GLU B C 1
ATOM 4336 O O . GLU F 1 66 ? 0.69965 11.21673 -26.57604 1.000 50.73726 457 GLU B O 1
ATOM 4342 N N . THR F 1 67 ? 0.17291 12.15245 -28.55762 1.000 55.53178 458 THR B N 1
ATOM 4343 C CA . THR F 1 67 ? -0.57047 13.23551 -27.94063 1.000 57.88771 458 THR B CA 1
ATOM 4344 C C . THR F 1 67 ? -2.00195 12.78744 -27.66219 1.000 53.54976 458 THR B C 1
ATOM 4345 O O . THR F 1 67 ? -2.39338 11.64834 -27.93259 1.000 48.74406 458 THR B O 1
ATOM 4349 N N . PHE F 1 68 ? -2.79822 13.70195 -27.10844 1.000 60.09267 459 PHE B N 1
ATOM 4350 C CA . PHE F 1 68 ? -4.20196 13.39712 -26.86321 1.000 54.75987 459 PHE B CA 1
ATOM 4351 C C . PHE F 1 68 ? -4.93086 13.11390 -28.16761 1.000 52.41630 459 PHE B C 1
ATOM 4352 O O . PHE F 1 68 ? -5.85496 12.29271 -28.20290 1.000 54.08524 459 PHE B O 1
ATOM 4360 N N . GLU F 1 69 ? -4.52105 13.77939 -29.24764 1.000 56.17827 460 GLU B N 1
ATOM 4361 C CA . GLU F 1 69 ? -5.17078 13.65813 -30.54341 1.000 52.67197 460 GLU B CA 1
ATOM 4362 C C . GLU F 1 69 ? -4.71642 12.43074 -31.31909 1.000 55.46064 460 GLU B C 1
ATOM 4363 O O . GLU F 1 69 ? -5.29825 12.12882 -32.36697 1.000 56.08871 460 GLU B O 1
ATOM 4369 N N . GLY F 1 70 ? -3.69720 11.72678 -30.83551 1.000 60.43955 461 GLY B N 1
ATOM 4370 C CA . GLY F 1 70 ? -3.20431 10.52730 -31.47244 1.000 59.18709 461 GLY B CA 1
ATOM 4371 C C . GLY F 1 70 ? -1.99456 10.70266 -32.36664 1.000 56.92843 461 GLY B C 1
ATOM 4372 O O . GLY F 1 70 ? -1.52876 9.70893 -32.93677 1.000 57.02504 461 GLY B O 1
ATOM 4373 N N . GLU F 1 71 ? -1.46624 11.91888 -32.51338 1.000 56.75576 462 GLU B N 1
ATOM 4374 C CA . GLU F 1 71 ? -0.25223 12.10551 -33.30032 1.000 59.36383 462 GLU B CA 1
ATOM 4375 C C . GLU F 1 71 ? 0.98295 11.84135 -32.45031 1.000 57.90609 462 GLU B C 1
ATOM 4376 O O . GLU F 1 71 ? 1.00809 12.13519 -31.25131 1.000 56.32015 462 GLU B O 1
ATOM 4382 N N . THR F 1 72 ? 2.01025 11.28305 -33.08319 1.000 57.21609 463 THR B N 1
ATOM 4383 C CA . THR F 1 72 ? 3.26076 10.96676 -32.40913 1.000 52.90559 463 THR B CA 1
ATOM 4384 C C . THR F 1 72 ? 4.22734 12.13753 -32.54050 1.000 52.23342 463 THR B C 1
ATOM 4385 O O . THR F 1 72 ? 4.41393 12.67855 -33.63538 1.000 54.21475 463 THR B O 1
ATOM 4389 N N . VAL F 1 73 ? 4.83656 12.52435 -31.42205 1.000 49.46117 464 VAL B N 1
ATOM 4390 C CA . VAL F 1 73 ? 5.76566 13.64585 -31.36624 1.000 49.77222 464 VAL B CA 1
ATOM 4391 C C . VAL F 1 73 ? 7.13170 13.14324 -30.92177 1.000 48.12286 464 VAL B C 1
ATOM 4392 O O . VAL F 1 73 ? 7.23616 12.34456 -29.98437 1.000 51.12214 464 VAL B O 1
ATOM 4396 N N . TYR F 1 74 ? 8.17604 13.61188 -31.59969 1.000 47.57990 465 TYR B N 1
ATOM 4397 C CA . TYR F 1 74 ? 9.55289 13.25635 -31.28820 1.000 44.65594 465 TYR B CA 1
ATOM 4398 C C . TYR F 1 74 ? 10.28673 14.48395 -30.76564 1.000 42.96493 465 TYR B C 1
ATOM 4399 O O . TYR F 1 74 ? 10.11258 15.59036 -31.28622 1.000 44.11915 465 TYR B O 1
ATOM 4408 N N . MET F 1 75 ? 11.11074 14.28541 -29.73708 1.000 42.61126 466 MET B N 1
ATOM 4409 C CA . MET F 1 75 ? 11.82909 15.38084 -29.10444 1.000 43.42157 466 MET B CA 1
ATOM 4410 C C . MET F 1 75 ? 13.29494 15.00496 -28.91376 1.000 43.20182 466 MET B C 1
ATOM 4411 O O . MET F 1 75 ? 13.59250 13.90957 -28.40650 1.000 43.64119 466 MET B O 1
ATOM 4416 N N . PRO F 1 76 ? 14.22964 15.86720 -29.30039 1.000 40.07463 467 PRO B N 1
ATOM 4417 C CA . PRO F 1 76 ? 15.63511 15.62996 -28.96344 1.000 45.23488 467 PRO B CA 1
ATOM 4418 C C . PRO F 1 76 ? 15.90630 15.94266 -27.50097 1.000 45.31503 467 PRO B C 1
ATOM 4419 O O . PRO F 1 76 ? 15.29497 16.83186 -26.90390 1.000 41.83547 467 PRO B O 1
ATOM 4423 N N . VAL F 1 77 ? 16.84006 15.19041 -26.92134 1.000 45.17032 468 VAL B N 1
ATOM 4424 C CA . VAL F 1 77 ? 17.13623 15.32759 -25.49954 1.000 47.69354 468 VAL B CA 1
ATOM 4425 C C . VAL F 1 77 ? 18.64059 15.40362 -25.27241 1.000 48.91862 468 VAL B C 1
ATOM 4426 O O . VAL F 1 77 ? 19.09435 15.71916 -24.16644 1.000 45.89855 468 VAL B O 1
ATOM 4430 N N . ARG F 1 78 ? 19.42445 15.11883 -26.30944 1.000 45.91812 469 ARG B N 1
ATOM 4431 C CA . ARG F 1 78 ? 20.87527 15.16688 -26.18019 1.000 46.32095 469 ARG B CA 1
ATOM 4432 C C . ARG F 1 78 ? 21.49932 14.84220 -27.52945 1.000 46.03604 469 ARG B C 1
ATOM 4433 O O . ARG F 1 78 ? 20.88482 14.18721 -28.37655 1.000 43.74835 469 ARG B O 1
ATOM 4441 N N . THR F 1 79 ? 22.73019 15.31212 -27.71560 1.000 47.78295 470 THR B N 1
ATOM 4442 C CA . THR F 1 79 ? 23.47269 15.03179 -28.93372 1.000 44.88503 470 THR B CA 1
ATOM 4443 C C . THR F 1 79 ? 23.97480 13.59019 -28.93271 1.000 44.54136 470 THR B C 1
ATOM 4444 O O . THR F 1 79 ? 24.12292 12.95330 -27.88576 1.000 43.15292 470 THR B O 1
ATOM 4448 N N . TRP F 1 80 ? 24.23495 13.07470 -30.13208 1.000 43.00829 471 TRP B N 1
ATOM 4449 C CA . TRP F 1 80 ? 24.62957 11.67922 -30.29248 1.000 41.90462 471 TRP B CA 1
ATOM 4450 C C . TRP F 1 80 ? 25.54935 11.55419 -31.49559 1.000 44.32509 471 TRP B C 1
ATOM 4451 O O . TRP F 1 80 ? 25.17692 11.94707 -32.60533 1.000 42.54784 471 TRP B O 1
ATOM 4462 N N . ASP F 1 81 ? 26.74475 11.01195 -31.27227 1.000 45.33966 472 ASP B N 1
ATOM 4463 C CA . ASP F 1 81 ? 27.69852 10.74676 -32.34375 1.000 41.52289 472 ASP B CA 1
ATOM 4464 C C . ASP F 1 81 ? 27.49355 9.30631 -32.79915 1.000 46.23408 472 ASP B C 1
ATOM 4465 O O . ASP F 1 81 ? 27.79940 8.36387 -32.06117 1.000 47.61735 472 ASP B O 1
ATOM 4470 N N . ALA F 1 82 ? 26.97558 9.13627 -34.01737 1.000 43.86431 473 ALA B N 1
ATOM 4471 C CA . ALA F 1 82 ? 26.60372 7.80419 -34.48198 1.000 45.25023 473 ALA B CA 1
ATOM 4472 C C . ALA F 1 82 ? 27.80898 6.88284 -34.60961 1.000 47.85052 473 ALA B C 1
ATOM 4473 O O . ALA F 1 82 ? 27.69285 5.67505 -34.37307 1.000 52.60866 473 ALA B O 1
ATOM 4475 N N . LYS F 1 83 ? 28.96797 7.42476 -34.98069 1.000 50.29949 474 LYS B N 1
ATOM 4476 C CA . LYS F 1 83 ? 30.13405 6.59287 -35.24764 1.000 49.39589 474 LYS B CA 1
ATOM 4477 C C . LYS F 1 83 ? 30.91824 6.22982 -33.99398 1.000 49.07809 474 LYS B C 1
ATOM 4478 O O . LYS F 1 83 ? 31.70225 5.27471 -34.02827 1.000 50.31364 474 LYS B O 1
ATOM 4484 N N . THR F 1 84 ? 30.73155 6.96139 -32.89529 1.000 47.87744 475 THR B N 1
ATOM 4485 C CA . THR F 1 84 ? 31.43643 6.68018 -31.65437 1.000 47.95935 475 THR B CA 1
ATOM 4486 C C . THR F 1 84 ? 30.52821 6.29393 -30.49860 1.000 46.04252 475 THR B C 1
ATOM 4487 O O . THR F 1 84 ? 31.01669 5.69865 -29.53129 1.000 48.44976 475 THR B O 1
ATOM 4491 N N . GLY F 1 85 ? 29.23572 6.60628 -30.56378 1.000 48.27239 476 GLY B N 1
ATOM 4492 C CA . GLY F 1 85 ? 28.34971 6.35791 -29.44884 1.000 45.71115 476 GLY B CA 1
ATOM 4493 C C . GLY F 1 85 ? 28.38917 7.41993 -28.37615 1.000 47.05068 476 GLY B C 1
ATOM 4494 O O . GLY F 1 85 ? 27.73874 7.25388 -27.33603 1.000 44.23698 476 GLY B O 1
ATOM 4495 N N . LYS F 1 86 ? 29.12903 8.50318 -28.59882 1.000 48.48111 477 LYS B N 1
ATOM 4496 C CA . LYS F 1 86 ? 29.22144 9.58225 -27.62696 1.000 47.45950 477 LYS B CA 1
ATOM 4497 C C . LYS F 1 86 ? 27.90930 10.35212 -27.55939 1.000 49.54669 477 LYS B C 1
ATOM 4498 O O . LYS F 1 86 ? 27.37403 10.78476 -28.58489 1.000 46.65965 477 LYS B O 1
ATOM 4504 N N . VAL F 1 87 ? 27.39466 10.52246 -26.34632 1.000 49.02673 478 VAL B N 1
ATOM 4505 C CA . VAL F 1 87 ? 26.17380 11.27758 -26.10300 1.000 48.57788 478 VAL B CA 1
ATOM 4506 C C . VAL F 1 87 ? 26.53315 12.53883 -25.33318 1.000 52.52661 478 VAL B C 1
ATOM 4507 O O . VAL F 1 87 ? 27.46950 12.55356 -24.52606 1.000 55.56015 478 VAL B O 1
ATOM 4511 N N . GLY F 1 88 ? 25.77918 13.60580 -25.58604 1.000 53.36497 479 GLY B N 1
ATOM 4512 C CA . GLY F 1 88 ? 26.02430 14.88639 -24.96069 1.000 54.03357 479 GLY B CA 1
ATOM 4513 C C . GLY F 1 88 ? 25.27247 15.04436 -23.65291 1.000 51.93122 479 GLY B C 1
ATOM 4514 O O . GLY F 1 88 ? 24.65235 14.11499 -23.13279 1.000 50.36926 479 GLY B O 1
ATOM 4515 N N . LYS F 1 89 ? 25.34089 16.25831 -23.11416 1.000 51.33426 480 LYS B N 1
ATOM 4516 C CA . LYS F 1 89 ? 24.64038 16.56646 -21.87642 1.000 52.55834 480 LYS B CA 1
ATOM 4517 C C . LYS F 1 89 ? 23.13812 16.40656 -22.07032 1.000 51.38348 480 LYS B C 1
ATOM 4518 O O . LYS F 1 89 ? 22.59482 16.72723 -23.13088 1.000 52.87981 480 LYS B O 1
ATOM 4524 N N . LEU F 1 90 ? 22.46436 15.90581 -21.03836 1.000 48.26019 481 LEU B N 1
ATOM 4525 C CA . LEU F 1 90 ? 21.02341 15.71544 -21.10716 1.000 49.37600 481 LEU B CA 1
ATOM 4526 C C . LEU F 1 90 ? 20.32054 17.05939 -20.96988 1.000 49.04190 481 LEU B C 1
ATOM 4527 O O . LEU F 1 90 ? 20.67948 17.88025 -20.12105 1.000 50.33602 481 LEU B O 1
ATOM 4532 N N . TRP F 1 91 ? 19.31129 17.28223 -21.81128 1.000 47.91156 482 TRP B N 1
ATOM 4533 C CA . TRP F 1 91 ? 18.58879 18.54780 -21.81636 1.000 50.08464 482 TRP B CA 1
ATOM 4534 C C . TRP F 1 91 ? 17.47049 18.59597 -20.78268 1.000 53.44122 482 TRP B C 1
ATOM 4535 O O . TRP F 1 91 ? 16.60544 19.47798 -20.85471 1.000 51.82310 482 TRP B O 1
ATOM 4546 N N . GLY F 1 92 ? 17.47172 17.67757 -19.82783 1.000 53.94437 483 GLY B N 1
ATOM 4547 C CA . GLY F 1 92 ? 16.42442 17.64978 -18.83026 1.000 48.20517 483 GLY B CA 1
ATOM 4548 C C . GLY F 1 92 ? 16.71158 16.59110 -17.79424 1.000 51.39758 483 GLY B C 1
ATOM 4549 O O . GLY F 1 92 ? 17.83700 16.10101 -17.68162 1.000 55.47611 483 GLY B O 1
ATOM 4550 N N . GLU F 1 93 ? 15.67776 16.24058 -17.03593 1.000 53.34540 484 GLU B N 1
ATOM 4551 C CA . GLU F 1 93 ? 15.78303 15.23960 -15.98773 1.000 53.25160 484 GLU B CA 1
ATOM 4552 C C . GLU F 1 93 ? 14.81205 14.10098 -16.26900 1.000 48.00364 484 GLU B C 1
ATOM 4553 O O . GLU F 1 93 ? 13.75559 14.30057 -16.87504 1.000 51.11273 484 GLU B O 1
ATOM 4559 N N . ILE F 1 94 ? 15.17739 12.90253 -15.82505 1.000 50.82596 485 ILE B N 1
ATOM 4560 C CA . ILE F 1 94 ? 14.34293 11.72741 -16.04910 1.000 49.21242 485 ILE B CA 1
ATOM 4561 C C . ILE F 1 94 ? 13.91399 11.11585 -14.72133 1.000 57.12788 485 ILE B C 1
ATOM 4562 O O . ILE F 1 94 ? 12.75493 10.73574 -14.54824 1.000 58.52022 485 ILE B O 1
ATOM 4567 N N . TRP G 1 2 ? 41.95149 4.11928 -0.11358 1.000 42.30578 393 TRP E N 1
ATOM 4568 C CA . TRP G 1 2 ? 41.03254 4.25459 1.01061 1.000 44.61886 393 TRP E CA 1
ATOM 4569 C C . TRP G 1 2 ? 41.78466 4.58000 2.29586 1.000 47.27705 393 TRP E C 1
ATOM 4570 O O . TRP G 1 2 ? 42.92608 4.16230 2.48082 1.000 53.04095 393 TRP E O 1
ATOM 4581 N N . LYS G 1 3 ? 41.13930 5.34355 3.17383 1.000 44.21334 394 LYS E N 1
ATOM 4582 C CA . LYS G 1 3 ? 41.71250 5.70763 4.46054 1.000 49.85455 394 LYS E CA 1
ATOM 4583 C C . LYS G 1 3 ? 40.60581 5.83380 5.49586 1.000 47.83280 394 LYS E C 1
ATOM 4584 O O . LYS G 1 3 ? 39.45373 6.12728 5.16480 1.000 48.14957 394 LYS E O 1
ATOM 4590 N N . GLN G 1 4 ? 40.97328 5.60516 6.75360 1.000 47.30245 395 GLN E N 1
ATOM 4591 C CA . GLN G 1 4 ? 40.06146 5.69589 7.88333 1.000 51.85274 395 GLN E CA 1
ATOM 4592 C C . GLN G 1 4 ? 40.44431 6.89357 8.73912 1.000 52.65248 395 GLN E C 1
ATOM 4593 O O . GLN G 1 4 ? 41.62923 7.13647 8.99160 1.000 54.82483 395 GLN E O 1
ATOM 4599 N N . ASN G 1 5 ? 39.43801 7.64014 9.17759 1.000 50.87456 396 ASN E N 1
ATOM 4600 C CA . ASN G 1 5 ? 39.65792 8.79784 10.02556 1.000 55.52588 396 ASN E CA 1
ATOM 4601 C C . ASN G 1 5 ? 39.52923 8.34494 11.47732 1.000 58.65366 396 ASN E C 1
ATOM 4602 O O . ASN G 1 5 ? 39.45011 7.15005 11.77109 1.000 56.84459 396 ASN E O 1
ATOM 4607 N N . LYS G 1 6 ? 39.50718 9.28738 12.41415 1.000 64.07536 397 LYS E N 1
ATOM 4608 C CA . LYS G 1 6 ? 39.51109 8.87750 13.81100 1.000 67.50150 397 LYS E CA 1
ATOM 4609 C C . LYS G 1 6 ? 38.26616 8.05947 14.14379 1.000 66.91037 397 LYS E C 1
ATOM 4610 O O . LYS G 1 6 ? 38.30005 7.22173 15.04869 1.000 69.04266 397 LYS E O 1
ATOM 4616 N N . ASP G 1 7 ? 37.15476 8.29197 13.44015 1.000 64.85550 398 ASP E N 1
ATOM 4617 C CA . ASP G 1 7 ? 35.90891 7.56685 13.68198 1.000 66.94765 398 ASP E CA 1
ATOM 4618 C C . ASP G 1 7 ? 35.85454 6.22141 12.97354 1.000 62.05132 398 ASP E C 1
ATOM 4619 O O . ASP G 1 7 ? 34.86321 5.50035 13.12188 1.000 65.58599 398 ASP E O 1
ATOM 4624 N N . GLY G 1 8 ? 36.86647 5.87528 12.18530 1.000 60.41931 399 GLY E N 1
ATOM 4625 C CA . GLY G 1 8 ? 36.84085 4.62267 11.45777 1.000 60.93660 399 GLY E CA 1
ATOM 4626 C C . GLY G 1 8 ? 36.07714 4.68304 10.15887 1.000 56.51606 399 GLY E C 1
ATOM 4627 O O . GLY G 1 8 ? 35.73461 3.63211 9.60905 1.000 56.98382 399 GLY E O 1
ATOM 4628 N N . ILE G 1 9 ? 35.81148 5.87816 9.64540 1.000 49.92415 400 ILE E N 1
ATOM 4629 C CA . ILE G 1 9 ? 35.03686 6.05910 8.42434 1.000 50.88196 400 ILE E CA 1
ATOM 4630 C C . ILE G 1 9 ? 35.97752 5.95886 7.23060 1.000 45.34630 400 ILE E C 1
ATOM 4631 O O . ILE G 1 9 ? 36.92546 6.74194 7.10611 1.000 48.82879 400 ILE E O 1
ATOM 4636 N N . TRP G 1 10 ? 35.71203 5.00050 6.34701 1.000 44.04216 401 TRP E N 1
ATOM 4637 C CA . TRP G 1 10 ? 36.50238 4.86428 5.13043 1.000 46.03777 401 TRP E CA 1
ATOM 4638 C C . TRP G 1 10 ? 36.12462 5.96620 4.14912 1.000 42.81319 401 TRP E C 1
ATOM 4639 O O . TRP G 1 10 ? 34.96272 6.07286 3.74573 1.000 49.47397 401 TRP E O 1
ATOM 4650 N N . TYR G 1 11 ? 37.09918 6.78821 3.76666 1.000 41.77614 402 TYR E N 1
ATOM 4651 C CA . TYR G 1 11 ? 36.86855 7.86792 2.82026 1.000 44.36523 402 TYR E CA 1
ATOM 4652 C C . TYR G 1 11 ? 37.96243 7.85497 1.76250 1.000 42.27892 402 TYR E C 1
ATOM 4653 O O . TYR G 1 11 ? 39.05688 7.32710 1.97356 1.000 44.74544 402 TYR E O 1
ATOM 4662 N N . LYS G 1 12 ? 37.64832 8.44853 0.61506 1.000 41.34277 403 LYS E N 1
ATOM 4663 C CA . LYS G 1 12 ? 38.59326 8.56298 -0.48468 1.000 42.93963 403 LYS E CA 1
ATOM 4664 C C . LYS G 1 12 ? 38.15927 9.71711 -1.37559 1.000 44.11164 403 LYS E C 1
ATOM 4665 O O . LYS G 1 12 ? 36.96363 9.90583 -1.61258 1.000 46.37092 403 LYS E O 1
ATOM 4671 N N . ALA G 1 13 ? 39.13200 10.48101 -1.86477 1.000 47.13168 404 ALA E N 1
ATOM 4672 C CA . ALA G 1 13 ? 38.82294 11.60926 -2.73131 1.000 47.31727 404 ALA E CA 1
ATOM 4673 C C . ALA G 1 13 ? 38.41241 11.12850 -4.11874 1.000 52.11222 404 ALA E C 1
ATOM 4674 O O . ALA G 1 13 ? 39.03407 10.22866 -4.69210 1.000 51.82232 404 ALA E O 1
ATOM 4676 N N . GLU G 1 14 ? 37.35693 11.74059 -4.66019 1.000 52.72905 405 GLU E N 1
ATOM 4677 C CA . GLU G 1 14 ? 36.87435 11.40244 -5.99432 1.000 54.23178 405 GLU E CA 1
ATOM 4678 C C . GLU G 1 14 ? 35.84125 12.41694 -6.47425 1.000 54.45934 405 GLU E C 1
ATOM 4679 O O . GLU G 1 14 ? 34.82703 12.64149 -5.80628 1.000 54.68438 405 GLU E O 1
ATOM 4685 N N . HIS G 1 15 ? 36.08993 13.02676 -7.63441 1.000 54.20976 406 HIS E N 1
ATOM 4686 C CA . HIS G 1 15 ? 35.22899 14.05144 -8.22369 1.000 54.71711 406 HIS E CA 1
ATOM 4687 C C . HIS G 1 15 ? 34.50516 13.47555 -9.43441 1.000 57.53297 406 HIS E C 1
ATOM 4688 O O . HIS G 1 15 ? 35.13111 13.16680 -10.45395 1.000 58.34715 406 HIS E O 1
ATOM 4695 N N . ALA G 1 16 ? 33.19089 13.32485 -9.31086 1.000 52.65808 407 ALA E N 1
ATOM 4696 C CA . ALA G 1 16 ? 32.35313 12.82422 -10.39030 1.000 50.85553 407 ALA E CA 1
ATOM 4697 C C . ALA G 1 16 ? 30.92902 13.27121 -10.10620 1.000 50.19893 407 ALA E C 1
ATOM 4698 O O . ALA G 1 16 ? 30.62916 13.80739 -9.03731 1.000 51.21265 407 ALA E O 1
ATOM 4700 N N . SER G 1 17 ? 30.05175 13.04492 -11.07694 1.000 51.61372 408 SER E N 1
ATOM 4701 C CA . SER G 1 17 ? 28.65521 13.43882 -10.97824 1.000 50.86346 408 SER E CA 1
ATOM 4702 C C . SER G 1 17 ? 27.79109 12.21349 -10.71744 1.000 46.61722 408 SER E C 1
ATOM 4703 O O . SER G 1 17 ? 28.06665 11.12505 -11.23227 1.000 47.73699 408 SER E O 1
ATOM 4706 N N . PHE G 1 18 ? 26.74662 12.39612 -9.91431 1.000 46.39266 409 PHE E N 1
ATOM 4707 C CA . PHE G 1 18 ? 25.83406 11.31810 -9.56427 1.000 45.09104 409 PHE E CA 1
ATOM 4708 C C . PHE G 1 18 ? 24.41350 11.75191 -9.88706 1.000 49.19714 409 PHE E C 1
ATOM 4709 O O . PHE G 1 18 ? 23.98049 12.83065 -9.46959 1.000 51.91275 409 PHE E O 1
ATOM 4717 N N . THR G 1 19 ? 23.69638 10.91558 -10.63099 1.000 50.40847 410 THR E N 1
ATOM 4718 C CA . THR G 1 19 ? 22.30020 11.15240 -10.97554 1.000 50.88327 410 THR E CA 1
ATOM 4719 C C . THR G 1 19 ? 21.45019 10.10007 -10.27832 1.000 51.97307 410 THR E C 1
ATOM 4720 O O . THR G 1 19 ? 21.64823 8.89887 -10.49016 1.000 52.56651 410 THR E O 1
ATOM 4724 N N . VAL G 1 20 ? 20.51080 10.55024 -9.44798 1.000 51.27455 411 VAL E N 1
ATOM 4725 C CA . VAL G 1 20 ? 19.70943 9.62626 -8.65612 1.000 53.08115 411 VAL E CA 1
ATOM 4726 C C . VAL G 1 20 ? 18.75425 8.86721 -9.56534 1.000 51.84244 411 VAL E C 1
ATOM 4727 O O . VAL G 1 20 ? 18.01327 9.46506 -10.35671 1.000 52.81757 411 VAL E O 1
ATOM 4731 N N . THR G 1 21 ? 18.76919 7.53925 -9.45479 1.000 51.48212 412 THR E N 1
ATOM 4732 C CA . THR G 1 21 ? 17.84922 6.68269 -10.18690 1.000 50.93358 412 THR E CA 1
ATOM 4733 C C . THR G 1 21 ? 16.89672 5.92448 -9.27395 1.000 52.22992 412 THR E C 1
ATOM 4734 O O . THR G 1 21 ? 16.03222 5.19498 -9.77411 1.000 51.59672 412 THR E O 1
ATOM 4738 N N . ALA G 1 22 ? 17.02772 6.07185 -7.96126 1.000 50.90778 413 ALA E N 1
ATOM 4739 C CA . ALA G 1 22 ? 16.11272 5.41117 -7.04010 1.000 49.58578 413 ALA E CA 1
ATOM 4740 C C . ALA G 1 22 ? 14.70997 5.98084 -7.22015 1.000 49.42010 413 ALA E C 1
ATOM 4741 O O . ALA G 1 22 ? 14.54165 7.20602 -7.23028 1.000 48.51849 413 ALA E O 1
ATOM 4743 N N . PRO G 1 23 ? 13.68627 5.13658 -7.37357 1.000 46.88747 414 PRO E N 1
ATOM 4744 C CA . PRO G 1 23 ? 12.34482 5.66429 -7.68616 1.000 50.85921 414 PRO E CA 1
ATOM 4745 C C . PRO G 1 23 ? 11.85965 6.73925 -6.72513 1.000 54.43598 414 PRO E C 1
ATOM 4746 O O . PRO G 1 23 ? 11.45634 7.82301 -7.16605 1.000 56.61519 414 PRO E O 1
ATOM 4750 N N . GLU G 1 24 ? 11.88474 6.47055 -5.41982 1.000 52.37652 415 GLU E N 1
ATOM 4751 C CA . GLU G 1 24 ? 11.37548 7.39896 -4.41961 1.000 49.05549 415 GLU E CA 1
ATOM 4752 C C . GLU G 1 24 ? 12.44395 8.35415 -3.89544 1.000 48.21407 415 GLU E C 1
ATOM 4753 O O . GLU G 1 24 ? 12.25393 8.95863 -2.83375 1.000 48.80973 415 GLU E O 1
ATOM 4759 N N . GLY G 1 25 ? 13.55700 8.50194 -4.60957 1.000 53.39961 416 GLY E N 1
ATOM 4760 C CA . GLY G 1 25 ? 14.61342 9.39787 -4.18712 1.000 51.75093 416 GLY E CA 1
ATOM 4761 C C . GLY G 1 25 ? 15.50187 8.79921 -3.11280 1.000 49.51585 416 GLY E C 1
ATOM 4762 O O . GLY G 1 25 ? 15.33135 7.66373 -2.66520 1.000 45.78889 416 GLY E O 1
ATOM 4763 N N . ILE G 1 26 ? 16.47986 9.59942 -2.69190 1.000 47.87579 417 ILE E N 1
ATOM 4764 C CA . ILE G 1 26 ? 17.46655 9.19353 -1.69887 1.000 47.27827 417 ILE E CA 1
ATOM 4765 C C . ILE G 1 26 ? 17.51489 10.23562 -0.59052 1.000 48.22361 417 ILE E C 1
ATOM 4766 O O . ILE G 1 26 ? 17.50787 11.44247 -0.85787 1.000 48.61752 417 ILE E O 1
ATOM 4771 N N . ILE G 1 27 ? 17.56349 9.76640 0.65309 1.000 43.18609 418 ILE E N 1
ATOM 4772 C CA . ILE G 1 27 ? 17.63137 10.65183 1.81076 1.000 39.40843 418 ILE E CA 1
ATOM 4773 C C . ILE G 1 27 ? 19.08156 11.04315 2.06170 1.000 47.63440 418 ILE E C 1
ATOM 4774 O O . ILE G 1 27 ? 19.97334 10.18638 2.09235 1.000 48.03972 418 ILE E O 1
ATOM 4779 N N . THR G 1 28 ? 19.32113 12.33927 2.24076 1.000 46.16142 419 THR E N 1
ATOM 4780 C CA . THR G 1 28 ? 20.64822 12.86710 2.51715 1.000 41.63100 419 THR E CA 1
ATOM 4781 C C . THR G 1 28 ? 20.75042 13.27697 3.98132 1.000 46.08751 419 THR E C 1
ATOM 4782 O O . THR G 1 28 ? 19.74667 13.59051 4.62783 1.000 45.11512 419 THR E O 1
ATOM 4786 N N . ARG G 1 29 ? 21.97674 13.27621 4.49867 1.000 45.30713 420 ARG E N 1
ATOM 4787 C CA . ARG G 1 29 ? 22.23004 13.54583 5.90543 1.000 44.60614 420 ARG E CA 1
ATOM 4788 C C . ARG G 1 29 ? 23.25653 14.66143 6.04440 1.000 45.07455 420 ARG E C 1
ATOM 4789 O O . ARG G 1 29 ? 24.04798 14.92482 5.13529 1.000 49.19599 420 ARG E O 1
ATOM 4797 N N . TYR G 1 30 ? 23.23147 15.31799 7.20201 1.000 43.67867 421 TYR E N 1
ATOM 4798 C CA . TYR G 1 30 ? 24.23717 16.29954 7.57186 1.000 48.27610 421 TYR E CA 1
ATOM 4799 C C . TYR G 1 30 ? 25.28593 15.65899 8.47917 1.000 48.03749 421 TYR E C 1
ATOM 4800 O O . TYR G 1 30 ? 25.18764 14.49145 8.86578 1.000 47.67463 421 TYR E O 1
ATOM 4809 N N . LYS G 1 31 ? 26.30948 16.44415 8.81856 1.000 45.11704 422 LYS E N 1
ATOM 4810 C CA . LYS G 1 31 ? 27.29519 16.05006 9.81962 1.000 48.79476 422 LYS E CA 1
ATOM 4811 C C . LYS G 1 31 ? 28.19103 14.91614 9.33211 1.000 44.53355 422 LYS E C 1
ATOM 4812 O O . LYS G 1 31 ? 29.41326 15.07936 9.26087 1.000 48.95917 422 LYS E O 1
ATOM 4818 N N . GLY G 1 32 ? 27.60939 13.76610 9.00209 1.000 44.22379 423 GLY E N 1
ATOM 4819 C CA . GLY G 1 32 ? 28.39584 12.63233 8.57919 1.000 43.66752 423 GLY E CA 1
ATOM 4820 C C . GLY G 1 32 ? 27.59289 11.56166 7.86937 1.000 43.45703 423 GLY E C 1
ATOM 4821 O O . GLY G 1 32 ? 26.36905 11.65213 7.73108 1.000 42.65463 423 GLY E O 1
ATOM 4822 N N . PRO G 1 33 ? 28.28108 10.51460 7.40111 1.000 45.55015 424 PRO E N 1
ATOM 4823 C CA . PRO G 1 33 ? 27.62166 9.40943 6.67187 1.000 44.95470 424 PRO E CA 1
ATOM 4824 C C . PRO G 1 33 ? 26.97685 8.39498 7.60946 1.000 45.22694 424 PRO E C 1
ATOM 4825 O O . PRO G 1 33 ? 27.37010 7.22675 7.70334 1.000 41.82175 424 PRO E O 1
ATOM 4829 N N . TRP G 1 34 ? 25.95130 8.84380 8.32956 1.000 50.29044 425 TRP E N 1
ATOM 4830 C CA . TRP G 1 34 ? 25.26798 8.00968 9.30858 1.000 46.68975 425 TRP E CA 1
ATOM 4831 C C . TRP G 1 34 ? 23.77799 8.30656 9.26068 1.000 44.14288 425 TRP E C 1
ATOM 4832 O O . TRP G 1 34 ? 23.37376 9.47224 9.30081 1.000 46.58499 425 TRP E O 1
ATOM 4843 N N . THR G 1 35 ? 22.96610 7.24943 9.17805 1.000 46.77312 426 THR E N 1
ATOM 4844 C CA . THR G 1 35 ? 21.52059 7.42289 9.08354 1.000 44.69108 426 THR E CA 1
ATOM 4845 C C . THR G 1 35 ? 20.93967 8.12826 10.30125 1.000 45.67719 426 THR E C 1
ATOM 4846 O O . THR G 1 35 ? 19.85999 8.72173 10.20263 1.000 47.36840 426 THR E O 1
ATOM 4850 N N . GLY G 1 36 ? 21.62466 8.07887 11.44301 1.000 44.20649 427 GLY E N 1
ATOM 4851 C CA . GLY G 1 36 ? 21.12268 8.72188 12.64164 1.000 43.85478 427 GLY E CA 1
ATOM 4852 C C . GLY G 1 36 ? 21.27189 10.22589 12.67260 1.000 46.57438 427 GLY E C 1
ATOM 4853 O O . GLY G 1 36 ? 20.71698 10.87174 13.56679 1.000 48.25776 427 GLY E O 1
ATOM 4854 N N . HIS G 1 37 ? 22.00652 10.79684 11.72341 1.000 46.63691 428 HIS E N 1
ATOM 4855 C CA . HIS G 1 37 ? 22.20436 12.23405 11.67254 1.000 44.26069 428 HIS E CA 1
ATOM 4856 C C . HIS G 1 37 ? 20.96179 12.93880 11.14030 1.000 46.41833 428 HIS E C 1
ATOM 4857 O O . HIS G 1 37 ? 20.08902 12.31422 10.53175 1.000 44.74610 428 HIS E O 1
ATOM 4864 N N . PRO G 1 38 ? 20.85889 14.24780 11.36355 1.000 49.57768 429 PRO E N 1
ATOM 4865 C CA . PRO G 1 38 ? 19.70793 14.99653 10.84843 1.000 47.28472 429 PRO E CA 1
ATOM 4866 C C . PRO G 1 38 ? 19.63869 14.93892 9.33020 1.000 45.93514 429 PRO E C 1
ATOM 4867 O O . PRO G 1 38 ? 20.65845 14.92566 8.63701 1.000 44.96022 429 PRO E O 1
ATOM 4871 N N . GLN G 1 39 ? 18.41199 14.90397 8.81745 1.000 44.93821 430 GLN E N 1
ATOM 4872 C CA . GLN G 1 39 ? 18.20520 14.84928 7.37792 1.000 44.80676 430 GLN E CA 1
ATOM 4873 C C . GLN G 1 39 ? 18.51874 16.19526 6.73968 1.000 44.01844 430 GLN E C 1
ATOM 4874 O O . GLN G 1 39 ? 18.18850 17.25322 7.28227 1.000 43.47914 430 GLN E O 1
ATOM 4880 N N . ALA G 1 40 ? 19.16431 16.14908 5.57793 1.000 46.71022 431 ALA E N 1
ATOM 4881 C CA . ALA G 1 40 ? 19.53106 17.34810 4.84057 1.000 48.74464 431 ALA E CA 1
ATOM 4882 C C . ALA G 1 40 ? 18.63961 17.58412 3.63093 1.000 47.41259 431 ALA E C 1
ATOM 4883 O O . ALA G 1 40 ? 18.81484 18.58769 2.93326 1.000 54.14283 431 ALA E O 1
ATOM 4885 N N . GLY G 1 41 ? 17.68989 16.69074 3.37042 1.000 45.05699 432 GLY E N 1
ATOM 4886 C CA . GLY G 1 41 ? 16.78509 16.77996 2.24929 1.000 50.14376 432 GLY E CA 1
ATOM 4887 C C . GLY G 1 41 ? 16.66289 15.44573 1.55517 1.000 47.76021 432 GLY E C 1
ATOM 4888 O O . GLY G 1 41 ? 17.11606 14.40947 2.05262 1.000 49.30863 432 GLY E O 1
ATOM 4889 N N . VAL G 1 42 ? 16.03746 15.46440 0.38211 1.000 46.02352 433 VAL E N 1
ATOM 4890 C CA . VAL G 1 42 ? 15.83735 14.26654 -0.42306 1.000 46.97688 433 VAL E CA 1
ATOM 4891 C C . VAL G 1 42 ? 16.19550 14.60688 -1.86038 1.000 49.22789 433 VAL E C 1
ATOM 4892 O O . VAL G 1 42 ? 15.64299 15.55355 -2.43318 1.000 53.38971 433 VAL E O 1
ATOM 4896 N N . LEU G 1 43 ? 17.11738 13.84479 -2.44006 1.000 52.42291 434 LEU E N 1
ATOM 4897 C CA . LEU G 1 43 ? 17.47532 14.00431 -3.84262 1.000 51.82357 434 LEU E CA 1
ATOM 4898 C C . LEU G 1 43 ? 16.61068 13.07031 -4.67889 1.000 52.24403 434 LEU E C 1
ATOM 4899 O O . LEU G 1 43 ? 16.70375 11.84475 -4.54658 1.000 55.91541 434 LEU E O 1
ATOM 4904 N N . GLN G 1 44 ? 15.77116 13.64525 -5.53031 1.000 49.15009 435 GLN E N 1
ATOM 4905 C CA . GLN G 1 44 ? 14.81955 12.85767 -6.29480 1.000 49.80934 435 GLN E CA 1
ATOM 4906 C C . GLN G 1 44 ? 15.46731 12.33414 -7.57244 1.000 48.83223 435 GLN E C 1
ATOM 4907 O O . GLN G 1 44 ? 16.52340 12.80489 -8.00339 1.000 49.92433 435 GLN E O 1
ATOM 4913 N N . LYS G 1 45 ? 14.81060 11.34820 -8.18030 1.000 49.16949 436 LYS E N 1
ATOM 4914 C CA . LYS G 1 45 ? 15.30821 10.77784 -9.42342 1.000 52.40378 436 LYS E CA 1
ATOM 4915 C C . LYS G 1 45 ? 15.46638 11.87437 -10.46865 1.000 46.23585 436 LYS E C 1
ATOM 4916 O O . LYS G 1 45 ? 14.67255 12.81354 -10.54011 1.000 47.67320 436 LYS E O 1
ATOM 4922 N N . GLY G 1 46 ? 16.49878 11.73751 -11.29729 1.000 45.22865 437 GLY E N 1
ATOM 4923 C CA . GLY G 1 46 ? 16.83277 12.72000 -12.30263 1.000 45.96797 437 GLY E CA 1
ATOM 4924 C C . GLY G 1 46 ? 17.75317 13.82951 -11.83163 1.000 49.63937 437 GLY E C 1
ATOM 4925 O O . GLY G 1 46 ? 18.51452 14.37118 -12.63899 1.000 55.59130 437 GLY E O 1
ATOM 4926 N N . GLN G 1 47 ? 17.71401 14.16764 -10.54489 1.000 49.83918 438 GLN E N 1
ATOM 4927 C CA . GLN G 1 47 ? 18.57683 15.21584 -10.01811 1.000 50.40876 438 GLN E CA 1
ATOM 4928 C C . GLN G 1 47 ? 20.02227 14.74003 -9.94705 1.000 50.36174 438 GLN E C 1
ATOM 4929 O O . GLN G 1 47 ? 20.29698 13.57044 -9.66653 1.000 50.51271 438 GLN E O 1
ATOM 4935 N N . THR G 1 48 ? 20.95032 15.65895 -10.20644 1.000 50.59225 439 THR E N 1
ATOM 4936 C CA . THR G 1 48 ? 22.37106 15.35016 -10.25195 1.000 48.06720 439 THR E CA 1
ATOM 4937 C C . THR G 1 48 ? 23.12836 16.26193 -9.29693 1.000 46.14992 439 THR E C 1
ATOM 4938 O O . THR G 1 48 ? 22.77154 17.42867 -9.11033 1.000 48.70557 439 THR E O 1
ATOM 4942 N N . ILE G 1 49 ? 24.18637 15.71513 -8.69533 1.000 41.76077 440 ILE E N 1
ATOM 4943 C CA . ILE G 1 49 ? 25.05129 16.45761 -7.78823 1.000 45.77180 440 ILE E CA 1
ATOM 4944 C C . ILE G 1 49 ? 26.50103 16.10922 -8.09557 1.000 45.98091 440 ILE E C 1
ATOM 4945 O O . ILE G 1 49 ? 26.80133 15.09242 -8.72417 1.000 47.83213 440 ILE E O 1
ATOM 4950 N N . LYS G 1 50 ? 27.40576 16.97119 -7.63824 1.000 48.01993 441 LYS E N 1
ATOM 4951 C CA . LYS G 1 50 ? 28.84203 16.77282 -7.80337 1.000 48.48510 441 LYS E CA 1
ATOM 4952 C C . LYS G 1 50 ? 29.45152 16.54283 -6.42656 1.000 45.94231 441 LYS E C 1
ATOM 4953 O O . LYS G 1 50 ? 29.44360 17.44258 -5.57941 1.000 44.74387 441 LYS E O 1
ATOM 4959 N N . TYR G 1 51 ? 29.97697 15.34346 -6.20721 1.000 45.42553 442 TYR E N 1
ATOM 4960 C CA . TYR G 1 51 ? 30.58150 14.97565 -4.93745 1.000 45.89293 442 TYR E CA 1
ATOM 4961 C C . TYR G 1 51 ? 32.10092 15.02857 -5.03950 1.000 52.17560 442 TYR E C 1
ATOM 4962 O O . TYR G 1 51 ? 32.67987 14.97421 -6.12767 1.000 51.65791 442 TYR E O 1
ATOM 4971 N N . ASP G 1 52 ? 32.74487 15.13495 -3.87871 1.000 52.52408 443 ASP E N 1
ATOM 4972 C CA . ASP G 1 52 ? 34.19348 15.23243 -3.80519 1.000 54.28846 443 ASP E CA 1
ATOM 4973 C C . ASP G 1 52 ? 34.82735 14.14129 -2.95570 1.000 52.74494 443 ASP E C 1
ATOM 4974 O O . ASP G 1 52 ? 36.06018 14.06511 -2.89368 1.000 54.45541 443 ASP E O 1
ATOM 4979 N N . GLU G 1 53 ? 34.03105 13.29277 -2.30943 1.000 48.70000 444 GLU E N 1
ATOM 4980 C CA . GLU G 1 53 ? 34.56806 12.26074 -1.43692 1.000 45.85938 444 GLU E CA 1
ATOM 4981 C C . GLU G 1 53 ? 33.57486 11.11294 -1.33851 1.000 46.80754 444 GLU E C 1
ATOM 4982 O O . GLU G 1 53 ? 32.35920 11.31597 -1.40050 1.000 42.11155 444 GLU E O 1
ATOM 4988 N N . VAL G 1 54 ? 34.10756 9.90384 -1.18537 1.000 43.32525 445 VAL E N 1
ATOM 4989 C CA . VAL G 1 54 ? 33.30781 8.69748 -1.02160 1.000 41.33386 445 VAL E CA 1
ATOM 4990 C C . VAL G 1 54 ? 33.61635 8.10870 0.34637 1.000 41.04778 445 VAL E C 1
ATOM 4991 O O . VAL G 1 54 ? 34.77453 8.09290 0.77711 1.000 45.38111 445 VAL E O 1
ATOM 4995 N N . GLN G 1 55 ? 32.58053 7.62777 1.02971 1.000 41.20296 446 GLN E N 1
ATOM 4996 C CA . GLN G 1 55 ? 32.73393 7.05076 2.35549 1.000 41.99302 446 GLN E CA 1
ATOM 4997 C C . GLN G 1 55 ? 32.05449 5.69148 2.41589 1.000 41.77745 446 GLN E C 1
ATOM 4998 O O . GLN G 1 55 ? 31.11712 5.41043 1.66392 1.000 44.88136 446 GLN E O 1
ATOM 5004 N N . LYS G 1 56 ? 32.54240 4.84904 3.32382 1.000 42.39600 447 LYS E N 1
ATOM 5005 C CA . LYS G 1 56 ? 31.93600 3.55311 3.61136 1.000 44.20399 447 LYS E CA 1
ATOM 5006 C C . LYS G 1 56 ? 31.70532 3.47460 5.11328 1.000 47.11433 447 LYS E C 1
ATOM 5007 O O . LYS G 1 56 ? 32.66448 3.41110 5.88945 1.000 44.65799 447 LYS E O 1
ATOM 5013 N N . PHE G 1 57 ? 30.43917 3.47912 5.51923 1.000 45.00793 448 PHE E N 1
ATOM 5014 C CA . PHE G 1 57 ? 30.08549 3.51966 6.92960 1.000 42.14840 448 PHE E CA 1
ATOM 5015 C C . PHE G 1 57 ? 28.59742 3.24053 7.05868 1.000 46.27494 448 PHE E C 1
ATOM 5016 O O . PHE G 1 57 ? 27.82572 3.48942 6.12794 1.000 46.49301 448 PHE E O 1
ATOM 5024 N N . ASP G 1 58 ? 28.20701 2.72564 8.22184 1.000 48.02718 449 ASP E N 1
ATOM 5025 C CA . ASP G 1 58 ? 26.80620 2.44716 8.52500 1.000 46.21056 449 ASP E CA 1
ATOM 5026 C C . ASP G 1 58 ? 26.17001 1.59706 7.42543 1.000 45.72598 449 ASP E C 1
ATOM 5027 O O . ASP G 1 58 ? 25.05725 1.85687 6.96185 1.000 47.52650 449 ASP E O 1
ATOM 5032 N N . GLY G 1 59 ? 26.89906 0.56569 7.00392 1.000 42.34013 450 GLY E N 1
ATOM 5033 C CA . GLY G 1 59 ? 26.37464 -0.37723 6.03600 1.000 41.91904 450 GLY E CA 1
ATOM 5034 C C . GLY G 1 59 ? 26.09146 0.18255 4.66086 1.000 42.87883 450 GLY E C 1
ATOM 5035 O O . GLY G 1 59 ? 25.35798 -0.44366 3.89203 1.000 40.72833 450 GLY E O 1
ATOM 5036 N N . HIS G 1 60 ? 26.64680 1.34441 4.32117 1.000 44.21525 451 HIS E N 1
ATOM 5037 C CA . HIS G 1 60 ? 26.39787 1.95532 3.02373 1.000 42.17649 451 HIS E CA 1
ATOM 5038 C C . HIS G 1 60 ? 27.65385 2.65299 2.52140 1.000 44.63346 451 HIS E C 1
ATOM 5039 O O . HIS G 1 60 ? 28.56942 2.96680 3.28643 1.000 38.86063 451 HIS E O 1
ATOM 5046 N N . VAL G 1 61 ? 27.67989 2.88911 1.21141 1.000 45.52417 452 VAL E N 1
ATOM 5047 C CA . VAL G 1 61 ? 28.67665 3.73811 0.56968 1.000 41.46431 452 VAL E CA 1
ATOM 5048 C C . VAL G 1 61 ? 28.06311 5.11669 0.37593 1.000 42.70941 452 VAL E C 1
ATOM 5049 O O . VAL G 1 61 ? 26.93296 5.23732 -0.11400 1.000 40.57115 452 VAL E O 1
ATOM 5053 N N . TRP G 1 62 ? 28.79895 6.15591 0.76048 1.000 42.31602 453 TRP E N 1
ATOM 5054 C CA . TRP G 1 62 ? 28.28441 7.51596 0.75125 1.000 40.86482 453 TRP E CA 1
ATOM 5055 C C . TRP G 1 62 ? 29.11205 8.40167 -0.17016 1.000 41.50681 453 TRP E C 1
ATOM 5056 O O . TRP G 1 62 ? 30.29002 8.13610 -0.42774 1.000 43.85687 453 TRP E O 1
ATOM 5067 N N . VAL G 1 63 ? 28.47419 9.46027 -0.66403 1.000 41.44966 454 VAL E N 1
ATOM 5068 C CA . VAL G 1 63 ? 29.14009 10.53809 -1.38389 1.000 41.15587 454 VAL E CA 1
ATOM 5069 C C . VAL G 1 63 ? 28.78501 11.84714 -0.69455 1.000 40.15382 454 VAL E C 1
ATOM 5070 O O . VAL G 1 63 ? 27.66150 12.01615 -0.20784 1.000 42.57315 454 VAL E O 1
ATOM 5074 N N . SER G 1 64 ? 29.74073 12.77158 -0.64963 1.000 42.73016 455 SER E N 1
ATOM 5075 C CA . SER G 1 64 ? 29.57312 14.02083 0.07585 1.000 42.65268 455 SER E CA 1
ATOM 5076 C C . SER G 1 64 ? 29.86272 15.20389 -0.83662 1.000 43.96181 455 SER E C 1
ATOM 5077 O O . SER G 1 64 ? 30.59437 15.09556 -1.82393 1.000 47.61893 455 SER E O 1
ATOM 5080 N N . TRP G 1 65 ? 29.26976 16.34189 -0.48634 1.000 42.83718 456 TRP E N 1
ATOM 5081 C CA . TRP G 1 65 ? 29.49674 17.59225 -1.19723 1.000 43.96631 456 TRP E CA 1
ATOM 5082 C C . TRP G 1 65 ? 29.18638 18.74123 -0.24863 1.000 43.15713 456 TRP E C 1
ATOM 5083 O O . TRP G 1 65 ? 28.59808 18.55111 0.81858 1.000 45.37888 456 TRP E O 1
ATOM 5094 N N . GLU G 1 66 ? 29.59444 19.94009 -0.65227 1.000 46.17142 457 GLU E N 1
ATOM 5095 C CA . GLU G 1 66 ? 29.35402 21.15233 0.11720 1.000 53.05431 457 GLU E CA 1
ATOM 5096 C C . GLU G 1 66 ? 28.17820 21.92928 -0.46008 1.000 55.69175 457 GLU E C 1
ATOM 5097 O O . GLU G 1 66 ? 27.99566 21.98848 -1.67956 1.000 54.38186 457 GLU E O 1
ATOM 5103 N N . THR G 1 67 ? 27.38237 22.52316 0.42559 1.000 54.84351 458 THR E N 1
ATOM 5104 C CA . THR G 1 67 ? 26.24807 23.33211 0.01102 1.000 53.27775 458 THR E CA 1
ATOM 5105 C C . THR G 1 67 ? 26.71666 24.74872 -0.31965 1.000 52.71668 458 THR E C 1
ATOM 5106 O O . THR G 1 67 ? 27.90768 25.06738 -0.26297 1.000 53.18446 458 THR E O 1
ATOM 5110 N N . PHE G 1 68 ? 25.76738 25.61956 -0.67204 1.000 55.23102 459 PHE E N 1
ATOM 5111 C CA . PHE G 1 68 ? 26.13100 26.99264 -1.01106 1.000 53.98184 459 PHE E CA 1
ATOM 5112 C C . PHE G 1 68 ? 26.75943 27.72145 0.17247 1.000 51.96238 459 PHE E C 1
ATOM 5113 O O . PHE G 1 68 ? 27.71908 28.48129 0.00104 1.000 52.31733 459 PHE E O 1
ATOM 5121 N N . GLU G 1 69 ? 26.24129 27.50611 1.37796 1.000 55.31738 460 GLU E N 1
ATOM 5122 C CA . GLU G 1 69 ? 26.77353 28.16254 2.56677 1.000 55.58953 460 GLU E CA 1
ATOM 5123 C C . GLU G 1 69 ? 27.93951 27.41276 3.20227 1.000 60.59860 460 GLU E C 1
ATOM 5124 O O . GLU G 1 69 ? 28.48796 27.89051 4.20113 1.000 62.78509 460 GLU E O 1
ATOM 5130 N N . GLY G 1 70 ? 28.32284 26.25483 2.67311 1.000 61.76972 461 GLY E N 1
ATOM 5131 C CA . GLY G 1 70 ? 29.43721 25.51699 3.22613 1.000 55.88982 461 GLY E CA 1
ATOM 5132 C C . GLY G 1 70 ? 29.09435 24.32668 4.09340 1.000 56.18027 461 GLY E C 1
ATOM 5133 O O . GLY G 1 70 ? 30.00615 23.73698 4.68647 1.000 59.18979 461 GLY E O 1
ATOM 5134 N N . GLU G 1 71 ? 27.82160 23.95439 4.19368 1.000 57.02181 462 GLU E N 1
ATOM 5135 C CA . GLU G 1 71 ? 27.44808 22.77927 4.96510 1.000 55.74902 462 GLU E CA 1
ATOM 5136 C C . GLU G 1 71 ? 27.70823 21.52279 4.14471 1.000 53.48317 462 GLU E C 1
ATOM 5137 O O . GLU G 1 71 ? 27.48942 21.49992 2.93006 1.000 56.81265 462 GLU E O 1
ATOM 5143 N N . THR G 1 72 ? 28.17714 20.47419 4.81592 1.000 49.65806 463 THR E N 1
ATOM 5144 C CA . THR G 1 72 ? 28.49635 19.21487 4.15736 1.000 46.00250 463 THR E CA 1
ATOM 5145 C C . THR G 1 72 ? 27.30039 18.27422 4.22068 1.000 48.14031 463 THR E C 1
ATOM 5146 O O . THR G 1 72 ? 26.70578 18.08620 5.28695 1.000 49.77728 463 THR E O 1
ATOM 5150 N N . VAL G 1 73 ? 26.95221 17.68632 3.07920 1.000 43.47785 464 VAL E N 1
ATOM 5151 C CA . VAL G 1 73 ? 25.83127 16.76100 2.97597 1.000 46.58889 464 VAL E CA 1
ATOM 5152 C C . VAL G 1 73 ? 26.36434 15.41246 2.51601 1.000 43.06520 464 VAL E C 1
ATOM 5153 O O . VAL G 1 73 ? 27.16122 15.34328 1.57321 1.000 43.04989 464 VAL E O 1
ATOM 5157 N N . TYR G 1 74 ? 25.92556 14.34745 3.17969 1.000 45.14739 465 TYR E N 1
ATOM 5158 C CA . TYR G 1 74 ? 26.32034 12.98788 2.84388 1.000 42.53455 465 TYR E CA 1
ATOM 5159 C C . TYR G 1 74 ? 25.10897 12.21580 2.34101 1.000 40.66420 465 TYR E C 1
ATOM 5160 O O . TYR G 1 74 ? 24.01015 12.34170 2.89050 1.000 45.08606 465 TYR E O 1
ATOM 5169 N N . MET G 1 75 ? 25.31259 11.41538 1.29551 1.000 41.10262 466 MET E N 1
ATOM 5170 C CA . MET G 1 75 ? 24.23159 10.65512 0.68894 1.000 43.61823 466 MET E CA 1
ATOM 5171 C C . MET G 1 75 ? 24.67866 9.21478 0.46218 1.000 42.61152 466 MET E C 1
ATOM 5172 O O . MET G 1 75 ? 25.76805 8.98438 -0.09049 1.000 44.83264 466 MET E O 1
ATOM 5177 N N . PRO G 1 76 ? 23.88177 8.23012 0.86462 1.000 43.44144 467 PRO E N 1
ATOM 5178 C CA . PRO G 1 76 ? 24.18431 6.84195 0.50761 1.000 40.30571 467 PRO E CA 1
ATOM 5179 C C . PRO G 1 76 ? 23.85309 6.56785 -0.95044 1.000 39.02721 467 PRO E C 1
ATOM 5180 O O . PRO G 1 76 ? 22.93099 7.14993 -1.52601 1.000 41.41399 467 PRO E O 1
ATOM 5184 N N . VAL G 1 77 ? 24.63012 5.66877 -1.55202 1.000 42.58276 468 VAL E N 1
ATOM 5185 C CA . VAL G 1 77 ? 24.48439 5.37771 -2.97417 1.000 41.40336 468 VAL E CA 1
ATOM 5186 C C . VAL G 1 77 ? 24.44761 3.87398 -3.20669 1.000 42.04154 468 VAL E C 1
ATOM 5187 O O . VAL G 1 77 ? 24.14972 3.41625 -4.31545 1.000 41.76556 468 VAL E O 1
ATOM 5191 N N . ARG G 1 78 ? 24.74574 3.09538 -2.16947 1.000 41.03934 469 ARG E N 1
ATOM 5192 C CA . ARG G 1 78 ? 24.74601 1.64526 -2.30322 1.000 40.39333 469 ARG E CA 1
ATOM 5193 C C . ARG G 1 78 ? 25.05475 1.02715 -0.94392 1.000 43.20471 469 ARG E C 1
ATOM 5194 O O . ARG G 1 78 ? 25.67932 1.65556 -0.08683 1.000 43.97890 469 ARG E O 1
ATOM 5202 N N . THR G 1 79 ? 24.60200 -0.20951 -0.76467 1.000 45.77966 470 THR E N 1
ATOM 5203 C CA . THR G 1 79 ? 24.85916 -0.95003 0.46173 1.000 44.99407 470 THR E CA 1
ATOM 5204 C C . THR G 1 79 ? 26.29980 -1.45257 0.49855 1.000 45.66549 470 THR E C 1
ATOM 5205 O O . THR G 1 79 ? 26.95520 -1.62253 -0.53219 1.000 47.16775 470 THR E O 1
ATOM 5209 N N . TRP G 1 80 ? 26.78750 -1.69945 1.71292 1.000 45.91362 471 TRP E N 1
ATOM 5210 C CA . TRP G 1 80 ? 28.17839 -2.09298 1.91646 1.000 43.53646 471 TRP E CA 1
ATOM 5211 C C . TRP G 1 80 ? 28.28287 -2.98601 3.14298 1.000 42.33096 471 TRP E C 1
ATOM 5212 O O . TRP G 1 80 ? 27.87990 -2.58422 4.23889 1.000 45.02524 471 TRP E O 1
ATOM 5223 N N . ASP G 1 81 ? 28.82142 -4.19058 2.95408 1.000 43.23269 472 ASP E N 1
ATOM 5224 C CA . ASP G 1 81 ? 29.05628 -5.13356 4.04408 1.000 43.43227 472 ASP E CA 1
ATOM 5225 C C . ASP G 1 81 ? 30.49511 -4.96608 4.52418 1.000 44.82328 472 ASP E C 1
ATOM 5226 O O . ASP G 1 81 ? 31.44124 -5.29089 3.79748 1.000 44.56296 472 ASP E O 1
ATOM 5231 N N . ALA G 1 82 ? 30.66159 -4.45921 5.74967 1.000 43.89159 473 ALA E N 1
ATOM 5232 C CA . ALA G 1 82 ? 31.99822 -4.13496 6.24270 1.000 43.91858 473 ALA E CA 1
ATOM 5233 C C . ALA G 1 82 ? 32.89482 -5.36023 6.39604 1.000 46.41910 473 ALA E C 1
ATOM 5234 O O . ALA G 1 82 ? 34.10630 -5.25974 6.17162 1.000 50.89459 473 ALA E O 1
ATOM 5236 N N . LYS G 1 83 ? 32.34137 -6.50909 6.78060 1.000 46.31277 474 LYS E N 1
ATOM 5237 C CA . LYS G 1 83 ? 33.17722 -7.67507 7.05410 1.000 50.50503 474 LYS E CA 1
ATOM 5238 C C . LYS G 1 83 ? 33.54169 -8.46844 5.80725 1.000 46.67890 474 LYS E C 1
ATOM 5239 O O . LYS G 1 83 ? 34.49747 -9.25242 5.84829 1.000 53.00623 474 LYS E O 1
ATOM 5245 N N . THR G 1 84 ? 32.81408 -8.28679 4.70712 1.000 43.83929 475 THR E N 1
ATOM 5246 C CA . THR G 1 84 ? 33.09812 -8.99609 3.47008 1.000 40.79148 475 THR E CA 1
ATOM 5247 C C . THR G 1 84 ? 33.49610 -8.08695 2.32163 1.000 45.76582 475 THR E C 1
ATOM 5248 O O . THR G 1 84 ? 34.10243 -8.57245 1.35993 1.000 46.39178 475 THR E O 1
ATOM 5252 N N . GLY G 1 85 ? 33.17402 -6.79786 2.38454 1.000 49.06639 476 GLY E N 1
ATOM 5253 C CA . GLY G 1 85 ? 33.45997 -5.89992 1.29123 1.000 48.26328 476 GLY E CA 1
ATOM 5254 C C . GLY G 1 85 ? 32.46108 -5.94640 0.16004 1.000 43.00666 476 GLY E C 1
ATOM 5255 O O . GLY G 1 85 ? 32.67345 -5.27770 -0.85921 1.000 45.78484 476 GLY E O 1
ATOM 5256 N N . LYS G 1 86 ? 31.38070 -6.70860 0.30251 1.000 44.09546 477 LYS E N 1
ATOM 5257 C CA . LYS G 1 86 ? 30.38451 -6.79623 -0.75409 1.000 45.85907 477 LYS E CA 1
ATOM 5258 C C . LYS G 1 86 ? 29.61270 -5.48929 -0.86096 1.000 45.76896 477 LYS E C 1
ATOM 5259 O O . LYS G 1 86 ? 29.11317 -4.96225 0.13843 1.000 44.39573 477 LYS E O 1
ATOM 5265 N N . VAL G 1 87 ? 29.52045 -4.96778 -2.07839 1.000 47.39059 478 VAL E N 1
ATOM 5266 C CA . VAL G 1 87 ? 28.78296 -3.74482 -2.35516 1.000 47.20106 478 VAL E CA 1
ATOM 5267 C C . VAL G 1 87 ? 27.55953 -4.10360 -3.18319 1.000 50.56370 478 VAL E C 1
ATOM 5268 O O . VAL G 1 87 ? 27.58849 -5.02627 -4.00548 1.000 56.70521 478 VAL E O 1
ATOM 5272 N N . GLY G 1 88 ? 26.47194 -3.36689 -2.96174 1.000 49.14265 479 GLY E N 1
ATOM 5273 C CA . GLY G 1 88 ? 25.23148 -3.63095 -3.65533 1.000 47.15445 479 GLY E CA 1
ATOM 5274 C C . GLY G 1 88 ? 25.10056 -2.84156 -4.94521 1.000 47.28300 479 GLY E C 1
ATOM 5275 O O . GLY G 1 88 ? 26.01119 -2.14120 -5.38524 1.000 45.53541 479 GLY E O 1
ATOM 5276 N N . LYS G 1 89 ? 23.92685 -2.97173 -5.55810 1.000 55.54772 480 LYS E N 1
ATOM 5277 C CA . LYS G 1 89 ? 23.63223 -2.23950 -6.78121 1.000 50.95889 480 LYS E CA 1
ATOM 5278 C C . LYS G 1 89 ? 23.61481 -0.74118 -6.50599 1.000 49.23370 480 LYS E C 1
ATOM 5279 O O . LYS G 1 89 ? 23.16668 -0.29285 -5.44726 1.000 51.39347 480 LYS E O 1
ATOM 5285 N N . LEU G 1 90 ? 24.10401 0.03569 -7.46788 1.000 47.56177 481 LEU E N 1
ATOM 5286 C CA . LEU G 1 90 ? 24.15035 1.48302 -7.31902 1.000 47.67963 481 LEU E CA 1
ATOM 5287 C C . LEU G 1 90 ? 22.76754 2.09702 -7.49268 1.000 50.77278 481 LEU E C 1
ATOM 5288 O O . LEU G 1 90 ? 22.00488 1.71108 -8.38331 1.000 51.96107 481 LEU E O 1
ATOM 5293 N N . TRP G 1 91 ? 22.44980 3.06187 -6.63079 1.000 45.95924 482 TRP E N 1
ATOM 5294 C CA . TRP G 1 91 ? 21.16894 3.75505 -6.67111 1.000 44.04706 482 TRP E CA 1
ATOM 5295 C C . TRP G 1 91 ? 21.16357 4.89479 -7.67884 1.000 47.85405 482 TRP E C 1
ATOM 5296 O O . TRP G 1 91 ? 20.26585 5.74353 -7.64330 1.000 47.92080 482 TRP E O 1
ATOM 5307 N N . GLY G 1 92 ? 22.14524 4.92348 -8.56808 1.000 52.89011 483 GLY E N 1
ATOM 5308 C CA . GLY G 1 92 ? 22.23161 5.98107 -9.55023 1.000 53.36374 483 GLY E CA 1
ATOM 5309 C C . GLY G 1 92 ? 23.37422 5.70925 -10.49774 1.000 51.42676 483 GLY E C 1
ATOM 5310 O O . GLY G 1 92 ? 23.89113 4.59203 -10.56346 1.000 53.71157 483 GLY E O 1
ATOM 5311 N N . GLU G 1 93 ? 23.76821 6.74459 -11.23198 1.000 53.88532 484 GLU E N 1
ATOM 5312 C CA . GLU G 1 93 ? 24.85242 6.64686 -12.19498 1.000 54.69939 484 GLU E CA 1
ATOM 5313 C C . GLU G 1 93 ? 25.94429 7.64923 -11.84602 1.000 47.96156 484 GLU E C 1
ATOM 5314 O O . GLU G 1 93 ? 25.67504 8.71285 -11.28025 1.000 47.37216 484 GLU E O 1
ATOM 5320 N N . ILE G 1 94 ? 27.18123 7.30365 -12.19016 1.000 49.70544 485 ILE E N 1
ATOM 5321 C CA . ILE G 1 94 ? 28.31899 8.16843 -11.89504 1.000 46.35303 485 ILE E CA 1
ATOM 5322 C C . ILE G 1 94 ? 29.01356 8.58913 -13.18249 1.000 48.93386 485 ILE E C 1
ATOM 5323 O O . ILE G 1 94 ? 29.04465 7.83705 -14.15504 1.000 51.38040 485 ILE E O 1
ATOM 5328 N N . TRP H 1 2 ? -6.26171 -22.58433 -0.55283 1.000 48.84602 393 TRP F N 1
ATOM 5329 C CA . TRP H 1 2 ? -5.39560 -22.63403 0.61878 1.000 53.95842 393 TRP F CA 1
ATOM 5330 C C . TRP H 1 2 ? -6.16577 -22.91970 1.90057 1.000 53.65340 393 TRP F C 1
ATOM 5331 O O . TRP H 1 2 ? -7.32224 -22.52831 2.04652 1.000 60.94062 393 TRP F O 1
ATOM 5342 N N . LYS H 1 3 ? -5.50357 -23.60757 2.82833 1.000 52.24603 394 LYS F N 1
ATOM 5343 C CA . LYS H 1 3 ? -6.07242 -23.89708 4.13519 1.000 55.20828 394 LYS F CA 1
ATOM 5344 C C . LYS H 1 3 ? -4.96521 -23.88222 5.17625 1.000 58.54077 394 LYS F C 1
ATOM 5345 O O . LYS H 1 3 ? -3.80684 -24.19603 4.88654 1.000 62.11644 394 LYS F O 1
ATOM 5351 N N . GLN H 1 4 ? -5.34843 -23.51507 6.39296 1.000 59.17378 395 GLN F N 1
ATOM 5352 C CA . GLN H 1 4 ? -4.44751 -23.38724 7.52462 1.000 62.98846 395 GLN F CA 1
ATOM 5353 C C . GLN H 1 4 ? -4.76920 -24.42858 8.58462 1.000 66.18510 395 GLN F C 1
ATOM 5354 O O . GLN H 1 4 ? -5.93875 -24.66036 8.90927 1.000 68.71105 395 GLN F O 1
ATOM 5360 N N . ASN H 1 5 ? -3.73632 -25.06571 9.11367 1.000 68.40452 396 ASN F N 1
ATOM 5361 C CA . ASN H 1 5 ? -3.95003 -25.99423 10.20338 1.000 71.55645 396 ASN F CA 1
ATOM 5362 C C . ASN H 1 5 ? -3.67225 -25.24218 11.50262 1.000 72.50489 396 ASN F C 1
ATOM 5363 O O . ASN H 1 5 ? -3.43808 -24.02776 11.50853 1.000 74.46309 396 ASN F O 1
ATOM 5368 N N . LYS H 1 6 ? -3.68945 -25.96518 12.61842 1.000 74.35896 397 LYS F N 1
ATOM 5369 C CA . LYS H 1 6 ? -3.50095 -25.32838 13.91413 1.000 77.60347 397 LYS F CA 1
ATOM 5370 C C . LYS H 1 6 ? -2.13427 -24.68306 14.05824 1.000 78.47834 397 LYS F C 1
ATOM 5371 O O . LYS H 1 6 ? -2.00157 -23.67076 14.75478 1.000 77.54346 397 LYS F O 1
ATOM 5377 N N . ASP H 1 7 ? -1.11645 -25.23630 13.41534 1.000 76.72811 398 ASP F N 1
ATOM 5378 C CA . ASP H 1 7 ? 0.22432 -24.70678 13.59917 1.000 76.22985 398 ASP F CA 1
ATOM 5379 C C . ASP H 1 7 ? 0.47129 -23.47779 12.73502 1.000 75.21074 398 ASP F C 1
ATOM 5380 O O . ASP H 1 7 ? 1.55965 -22.89447 12.79739 1.000 73.30956 398 ASP F O 1
ATOM 5385 N N . GLY H 1 8 ? -0.51800 -23.06435 11.94587 1.000 72.55054 399 GLY F N 1
ATOM 5386 C CA . GLY H 1 8 ? -0.37365 -21.90612 11.08787 1.000 72.26106 399 GLY F CA 1
ATOM 5387 C C . GLY H 1 8 ? 0.22909 -22.18292 9.73345 1.000 68.72426 399 GLY F C 1
ATOM 5388 O O . GLY H 1 8 ? 0.66007 -21.24624 9.05429 1.000 66.26994 399 GLY F O 1
ATOM 5389 N N . ILE H 1 9 ? 0.25303 -23.43947 9.30921 1.000 62.89791 400 ILE F N 1
ATOM 5390 C CA . ILE H 1 9 ? 0.85165 -23.82866 8.03908 1.000 60.13644 400 ILE F CA 1
ATOM 5391 C C . ILE H 1 9 ? -0.18841 -23.71682 6.92915 1.000 57.22004 400 ILE F C 1
ATOM 5392 O O . ILE H 1 9 ? -1.21696 -24.40105 6.96011 1.000 59.63895 400 ILE F O 1
ATOM 5397 N N . TRP H 1 10 ? 0.08254 -22.86291 5.94172 1.000 53.91347 401 TRP F N 1
ATOM 5398 C CA . TRP H 1 10 ? -0.76138 -22.79753 4.75331 1.000 55.66822 401 TRP F CA 1
ATOM 5399 C C . TRP H 1 10 ? -0.46936 -24.00012 3.86803 1.000 53.40963 401 TRP F C 1
ATOM 5400 O O . TRP H 1 10 ? 0.67992 -24.21889 3.47353 1.000 56.84313 401 TRP F O 1
ATOM 5411 N N . TYR H 1 11 ? -1.49556 -24.78559 3.55958 1.000 50.84462 402 TYR F N 1
ATOM 5412 C CA . TYR H 1 11 ? -1.33009 -25.93438 2.68557 1.000 53.29564 402 TYR F CA 1
ATOM 5413 C C . TYR H 1 11 ? -2.41413 -25.91055 1.61828 1.000 50.39565 402 TYR F C 1
ATOM 5414 O O . TYR H 1 11 ? -3.48778 -25.33240 1.80400 1.000 53.95020 402 TYR F O 1
ATOM 5423 N N . LYS H 1 12 ? -2.11502 -26.54877 0.48985 1.000 47.57695 403 LYS F N 1
ATOM 5424 C CA . LYS H 1 12 ? -3.06448 -26.65972 -0.60710 1.000 45.98606 403 LYS F CA 1
ATOM 5425 C C . LYS H 1 12 ? -2.65428 -27.83897 -1.47481 1.000 49.76392 403 LYS F C 1
ATOM 5426 O O . LYS H 1 12 ? -1.46087 -28.07394 -1.68207 1.000 55.21395 403 LYS F O 1
ATOM 5432 N N . ALA H 1 13 ? -3.64354 -28.57240 -1.97763 1.000 49.75458 404 ALA F N 1
ATOM 5433 C CA . ALA H 1 13 ? -3.35471 -29.72135 -2.82373 1.000 52.81642 404 ALA F CA 1
ATOM 5434 C C . ALA H 1 13 ? -2.86688 -29.27011 -4.19619 1.000 53.75895 404 ALA F C 1
ATOM 5435 O O . ALA H 1 13 ? -3.41102 -28.33652 -4.79396 1.000 57.29145 404 ALA F O 1
ATOM 5437 N N . GLU H 1 14 ? -1.82663 -29.94230 -4.69225 1.000 56.09792 405 GLU F N 1
ATOM 5438 C CA . GLU H 1 14 ? -1.26171 -29.64118 -6.00248 1.000 58.37982 405 GLU F CA 1
ATOM 5439 C C . GLU H 1 14 ? -0.29021 -30.73683 -6.42562 1.000 56.76997 405 GLU F C 1
ATOM 5440 O O . GLU H 1 14 ? 0.67719 -31.02599 -5.71343 1.000 58.30746 405 GLU F O 1
ATOM 5446 N N . HIS H 1 15 ? -0.54209 -31.34778 -7.58354 1.000 56.63141 406 HIS F N 1
ATOM 5447 C CA . HIS H 1 15 ? 0.25601 -32.45280 -8.10571 1.000 59.22483 406 HIS F CA 1
ATOM 5448 C C . HIS H 1 15 ? 1.03987 -31.94975 -9.31345 1.000 60.13845 406 HIS F C 1
ATOM 5449 O O . HIS H 1 15 ? 0.45606 -31.66685 -10.36591 1.000 58.51687 406 HIS F O 1
ATOM 5456 N N . ALA H 1 16 ? 2.35809 -31.84276 -9.15895 1.000 58.54645 407 ALA F N 1
ATOM 5457 C CA . ALA H 1 16 ? 3.22800 -31.35740 -10.22183 1.000 63.14828 407 ALA F CA 1
ATOM 5458 C C . ALA H 1 16 ? 4.65133 -31.80828 -9.93705 1.000 60.39337 407 ALA F C 1
ATOM 5459 O O . ALA H 1 16 ? 4.94834 -32.37806 -8.88431 1.000 57.44589 407 ALA F O 1
ATOM 5461 N N . SER H 1 17 ? 5.52974 -31.53955 -10.89641 1.000 56.12016 408 SER F N 1
ATOM 5462 C CA . SER H 1 17 ? 6.92645 -31.93303 -10.82155 1.000 60.85152 408 SER F CA 1
ATOM 5463 C C . SER H 1 17 ? 7.80325 -30.72367 -10.52913 1.000 58.46418 408 SER F C 1
ATOM 5464 O O . SER H 1 17 ? 7.51972 -29.61277 -10.98770 1.000 61.36792 408 SER F O 1
ATOM 5467 N N . PHE H 1 18 ? 8.85412 -30.94033 -9.74233 1.000 54.38617 409 PHE F N 1
ATOM 5468 C CA . PHE H 1 18 ? 9.80527 -29.89352 -9.40041 1.000 56.08689 409 PHE F CA 1
ATOM 5469 C C . PHE H 1 18 ? 11.20490 -30.38721 -9.73005 1.000 59.66024 409 PHE F C 1
ATOM 5470 O O . PHE H 1 18 ? 11.59481 -31.48310 -9.31312 1.000 58.79665 409 PHE F O 1
ATOM 5478 N N . THR H 1 19 ? 11.95026 -29.58567 -10.48372 1.000 59.13396 410 THR F N 1
ATOM 5479 C CA . THR H 1 19 ? 13.33443 -29.88155 -10.82835 1.000 58.04189 410 THR F CA 1
ATOM 5480 C C . THR H 1 19 ? 14.22092 -28.85711 -10.13691 1.000 57.30233 410 THR F C 1
ATOM 5481 O O . THR H 1 19 ? 14.07743 -27.65200 -10.36937 1.000 60.03285 410 THR F O 1
ATOM 5485 N N . VAL H 1 20 ? 15.12845 -29.33567 -9.28681 1.000 54.84345 411 VAL F N 1
ATOM 5486 C CA . VAL H 1 20 ? 15.95458 -28.43573 -8.49306 1.000 56.74936 411 VAL F CA 1
ATOM 5487 C C . VAL H 1 20 ? 16.96589 -27.74050 -9.39228 1.000 59.59996 411 VAL F C 1
ATOM 5488 O O . VAL H 1 20 ? 17.70522 -28.38956 -10.14368 1.000 60.34579 411 VAL F O 1
ATOM 5492 N N . THR H 1 21 ? 17.00048 -26.41001 -9.31939 1.000 56.36790 412 THR F N 1
ATOM 5493 C CA . THR H 1 21 ? 17.98008 -25.61492 -10.04321 1.000 54.83622 412 THR F CA 1
ATOM 5494 C C . THR H 1 21 ? 18.91708 -24.84375 -9.12436 1.000 57.76354 412 THR F C 1
ATOM 5495 O O . THR H 1 21 ? 19.83384 -24.17776 -9.61947 1.000 60.27638 412 THR F O 1
ATOM 5499 N N . ALA H 1 22 ? 18.72383 -24.91628 -7.81285 1.000 57.18131 413 ALA F N 1
ATOM 5500 C CA . ALA H 1 22 ? 19.62178 -24.23250 -6.89108 1.000 55.35758 413 ALA F CA 1
ATOM 5501 C C . ALA H 1 22 ? 21.01252 -24.84976 -6.99006 1.000 53.05794 413 ALA F C 1
ATOM 5502 O O . ALA H 1 22 ? 21.14411 -26.07804 -6.93726 1.000 54.57959 413 ALA F O 1
ATOM 5504 N N . PRO H 1 23 ? 22.06520 -24.04319 -7.14828 1.000 53.63401 414 PRO F N 1
ATOM 5505 C CA . PRO H 1 23 ? 23.40110 -24.62043 -7.39374 1.000 54.72197 414 PRO F CA 1
ATOM 5506 C C . PRO H 1 23 ? 23.83866 -25.66066 -6.37281 1.000 56.80748 414 PRO F C 1
ATOM 5507 O O . PRO H 1 23 ? 24.23427 -26.76861 -6.75648 1.000 57.92547 414 PRO F O 1
ATOM 5511 N N . GLU H 1 24 ? 23.78509 -25.33772 -5.08092 1.000 55.43398 415 GLU F N 1
ATOM 5512 C CA . GLU H 1 24 ? 24.25984 -26.23555 -4.03679 1.000 52.26198 415 GLU F CA 1
ATOM 5513 C C . GLU H 1 24 ? 23.17131 -27.16755 -3.51562 1.000 56.55896 415 GLU F C 1
ATOM 5514 O O . GLU H 1 24 ? 23.32586 -27.74061 -2.43087 1.000 57.60022 415 GLU F O 1
ATOM 5520 N N . GLY H 1 25 ? 22.08025 -27.33115 -4.25883 1.000 55.52534 416 GLY F N 1
ATOM 5521 C CA . GLY H 1 25 ? 21.00787 -28.20910 -3.84161 1.000 54.95365 416 GLY F CA 1
ATOM 5522 C C . GLY H 1 25 ? 20.10107 -27.57118 -2.80752 1.000 52.84193 416 GLY F C 1
ATOM 5523 O O . GLY H 1 25 ? 20.27511 -26.42608 -2.38705 1.000 51.85324 416 GLY F O 1
ATOM 5524 N N . ILE H 1 26 ? 19.10550 -28.34762 -2.38659 1.000 48.81160 417 ILE F N 1
ATOM 5525 C CA . ILE H 1 26 ? 18.10671 -27.89941 -1.42550 1.000 47.95768 417 ILE F CA 1
ATOM 5526 C C . ILE H 1 26 ? 18.02988 -28.90639 -0.28811 1.000 48.33684 417 ILE F C 1
ATOM 5527 O O . ILE H 1 26 ? 18.01288 -30.12086 -0.52004 1.000 50.26389 417 ILE F O 1
ATOM 5532 N N . ILE H 1 27 ? 17.98138 -28.40168 0.94028 1.000 45.84256 418 ILE F N 1
ATOM 5533 C CA . ILE H 1 27 ? 17.87902 -29.25646 2.11744 1.000 42.93791 418 ILE F CA 1
ATOM 5534 C C . ILE H 1 27 ? 16.41530 -29.59846 2.36161 1.000 50.94871 418 ILE F C 1
ATOM 5535 O O . ILE H 1 27 ? 15.55010 -28.71464 2.36529 1.000 48.65117 418 ILE F O 1
ATOM 5540 N N . THR H 1 28 ? 16.13505 -30.88101 2.57040 1.000 48.23616 419 THR F N 1
ATOM 5541 C CA . THR H 1 28 ? 14.78913 -31.36355 2.83534 1.000 44.54678 419 THR F CA 1
ATOM 5542 C C . THR H 1 28 ? 14.64391 -31.71113 4.31194 1.000 46.32192 419 THR F C 1
ATOM 5543 O O . THR H 1 28 ? 15.62033 -32.01935 5.00071 1.000 47.12001 419 THR F O 1
ATOM 5547 N N . ARG H 1 29 ? 13.40284 -31.66146 4.79209 1.000 46.19955 420 ARG F N 1
ATOM 5548 C CA . ARG H 1 29 ? 13.09941 -31.84541 6.20331 1.000 46.44587 420 ARG F CA 1
ATOM 5549 C C . ARG H 1 29 ? 12.05150 -32.93531 6.38587 1.000 50.44044 420 ARG F C 1
ATOM 5550 O O . ARG H 1 29 ? 11.29832 -33.26878 5.46708 1.000 50.63804 420 ARG F O 1
ATOM 5558 N N . TYR H 1 30 ? 12.02632 -33.49602 7.58989 1.000 49.71806 421 TYR F N 1
ATOM 5559 C CA . TYR H 1 30 ? 10.98965 -34.42059 8.01774 1.000 52.29045 421 TYR F CA 1
ATOM 5560 C C . TYR H 1 30 ? 9.93934 -33.67594 8.83188 1.000 52.44179 421 TYR F C 1
ATOM 5561 O O . TYR H 1 30 ? 10.06418 -32.48300 9.11620 1.000 52.94919 421 TYR F O 1
ATOM 5570 N N . LYS H 1 31 ? 8.89497 -34.40103 9.22056 1.000 52.84508 422 LYS F N 1
ATOM 5571 C CA . LYS H 1 31 ? 7.93579 -33.84894 10.16768 1.000 50.05848 422 LYS F CA 1
ATOM 5572 C C . LYS H 1 31 ? 7.08051 -32.74110 9.56157 1.000 47.42531 422 LYS F C 1
ATOM 5573 O O . LYS H 1 31 ? 5.85945 -32.89280 9.45438 1.000 48.47262 422 LYS F O 1
ATOM 5579 N N . GLY H 1 32 ? 7.69859 -31.63548 9.15245 1.000 46.71861 423 GLY F N 1
ATOM 5580 C CA . GLY H 1 32 ? 6.95958 -30.51495 8.62324 1.000 50.70838 423 GLY F CA 1
ATOM 5581 C C . GLY H 1 32 ? 7.84233 -29.53543 7.87886 1.000 49.59245 423 GLY F C 1
ATOM 5582 O O . GLY H 1 32 ? 9.06403 -29.69694 7.79552 1.000 44.26346 423 GLY F O 1
ATOM 5583 N N . PRO H 1 33 ? 7.23062 -28.49817 7.31068 1.000 53.10785 424 PRO F N 1
ATOM 5584 C CA . PRO H 1 33 ? 7.97958 -27.47780 6.54816 1.000 49.14431 424 PRO F CA 1
ATOM 5585 C C . PRO H 1 33 ? 8.60974 -26.42926 7.45802 1.000 48.13947 424 PRO F C 1
ATOM 5586 O O . PRO H 1 33 ? 8.26148 -25.24244 7.45805 1.000 47.78697 424 PRO F O 1
ATOM 5590 N N . TRP H 1 34 ? 9.56701 -26.87323 8.26931 1.000 46.77330 425 TRP F N 1
ATOM 5591 C CA . TRP H 1 34 ? 10.22364 -26.00814 9.23907 1.000 48.02390 425 TRP F CA 1
ATOM 5592 C C . TRP H 1 34 ? 11.69759 -26.37580 9.30493 1.000 49.68640 425 TRP F C 1
ATOM 5593 O O . TRP H 1 34 ? 12.04082 -27.55604 9.42198 1.000 51.64757 425 TRP F O 1
ATOM 5604 N N . THR H 1 35 ? 12.56453 -25.36302 9.22962 1.000 49.36035 426 THR F N 1
ATOM 5605 C CA . THR H 1 35 ? 14.00188 -25.61150 9.22436 1.000 49.28363 426 THR F CA 1
ATOM 5606 C C . THR H 1 35 ? 14.47565 -26.31342 10.48950 1.000 48.63393 426 THR F C 1
ATOM 5607 O O . THR H 1 35 ? 15.52221 -26.97033 10.46374 1.000 51.32549 426 THR F O 1
ATOM 5611 N N . GLY H 1 36 ? 13.73469 -26.19576 11.59070 1.000 49.96382 427 GLY F N 1
ATOM 5612 C CA . GLY H 1 36 ? 14.13961 -26.83129 12.82977 1.000 50.29576 427 GLY F CA 1
ATOM 5613 C C . GLY H 1 36 ? 13.90205 -28.32335 12.89799 1.000 50.78580 427 GLY F C 1
ATOM 5614 O O . GLY H 1 36 ? 14.38815 -28.97134 13.83011 1.000 48.42802 427 GLY F O 1
ATOM 5615 N N . HIS H 1 37 ? 13.17139 -28.88343 11.93940 1.000 50.95444 428 HIS F N 1
ATOM 5616 C CA . HIS H 1 37 ? 12.90714 -30.31100 11.92850 1.000 52.14548 428 HIS F CA 1
ATOM 5617 C C . HIS H 1 37 ? 14.13745 -31.08163 11.46196 1.000 49.38266 428 HIS F C 1
ATOM 5618 O O . HIS H 1 37 ? 15.05559 -30.50982 10.86827 1.000 48.89488 428 HIS F O 1
ATOM 5625 N N . PRO H 1 38 ? 14.18169 -32.38670 11.72426 1.000 49.02682 429 PRO F N 1
ATOM 5626 C CA . PRO H 1 38 ? 15.33477 -33.18330 11.29036 1.000 49.34684 429 PRO F CA 1
ATOM 5627 C C . PRO H 1 38 ? 15.48865 -33.16275 9.77691 1.000 50.47929 429 PRO F C 1
ATOM 5628 O O . PRO H 1 38 ? 14.50702 -33.17959 9.03115 1.000 48.07189 429 PRO F O 1
ATOM 5632 N N . GLN H 1 39 ? 16.74074 -33.12819 9.32951 1.000 46.58674 430 GLN F N 1
ATOM 5633 C CA . GLN H 1 39 ? 17.04174 -33.11089 7.90607 1.000 45.65009 430 GLN F CA 1
ATOM 5634 C C . GLN H 1 39 ? 16.83563 -34.49205 7.29784 1.000 45.84944 430 GLN F C 1
ATOM 5635 O O . GLN H 1 39 ? 17.19317 -35.51080 7.89606 1.000 44.21565 430 GLN F O 1
ATOM 5641 N N . ALA H 1 40 ? 16.25087 -34.52070 6.10118 1.000 48.47271 431 ALA F N 1
ATOM 5642 C CA . ALA H 1 40 ? 15.97891 -35.76363 5.39338 1.000 48.44531 431 ALA F CA 1
ATOM 5643 C C . ALA H 1 40 ? 16.91720 -36.00164 4.21865 1.000 50.97874 431 ALA F C 1
ATOM 5644 O O . ALA H 1 40 ? 16.81147 -37.04292 3.56183 1.000 58.67507 431 ALA F O 1
ATOM 5646 N N . GLY H 1 41 ? 17.82930 -35.07432 3.93566 1.000 51.14079 432 GLY F N 1
ATOM 5647 C CA . GLY H 1 41 ? 18.75884 -35.19160 2.83529 1.000 55.84378 432 GLY F CA 1
ATOM 5648 C C . GLY H 1 41 ? 18.84885 -33.89796 2.06024 1.000 52.55053 432 GLY F C 1
ATOM 5649 O O . GLY H 1 41 ? 18.35064 -32.84989 2.48435 1.000 50.16967 432 GLY F O 1
ATOM 5650 N N . VAL H 1 42 ? 19.49744 -33.96784 0.89928 1.000 53.05937 433 VAL F N 1
ATOM 5651 C CA . VAL H 1 42 ? 19.68659 -32.81681 0.02434 1.000 50.60314 433 VAL F CA 1
ATOM 5652 C C . VAL H 1 42 ? 19.37049 -33.23763 -1.40368 1.000 52.27236 433 VAL F C 1
ATOM 5653 O O . VAL H 1 42 ? 19.94980 -34.20343 -1.91306 1.000 55.17392 433 VAL F O 1
ATOM 5657 N N . LEU H 1 43 ? 18.45418 -32.51583 -2.04518 1.000 53.69917 434 LEU F N 1
ATOM 5658 C CA . LEU H 1 43 ? 18.11712 -32.74681 -3.44473 1.000 54.23813 434 LEU F CA 1
ATOM 5659 C C . LEU H 1 43 ? 18.98216 -31.85473 -4.32922 1.000 55.69050 434 LEU F C 1
ATOM 5660 O O . LEU H 1 43 ? 18.89309 -30.62390 -4.25554 1.000 55.59812 434 LEU F O 1
ATOM 5665 N N . GLN H 1 44 ? 19.81939 -32.47500 -5.15427 1.000 56.53116 435 GLN F N 1
ATOM 5666 C CA . GLN H 1 44 ? 20.78706 -31.76257 -5.97404 1.000 56.26846 435 GLN F CA 1
ATOM 5667 C C . GLN H 1 44 ? 20.16107 -31.30862 -7.29079 1.000 54.98539 435 GLN F C 1
ATOM 5668 O O . GLN H 1 44 ? 19.09575 -31.77750 -7.69649 1.000 55.88136 435 GLN F O 1
ATOM 5674 N N . LYS H 1 45 ? 20.84285 -30.37869 -7.95765 1.000 54.18295 436 LYS F N 1
ATOM 5675 C CA . LYS H 1 45 ? 20.36915 -29.88142 -9.24334 1.000 59.76298 436 LYS F CA 1
ATOM 5676 C C . LYS H 1 45 ? 20.20959 -31.02180 -10.24341 1.000 56.35454 436 LYS F C 1
ATOM 5677 O O . LYS H 1 45 ? 20.94567 -32.01180 -10.21819 1.000 59.13372 436 LYS F O 1
ATOM 5683 N N . GLY H 1 46 ? 19.21761 -30.88071 -11.12205 1.000 52.48669 437 GLY F N 1
ATOM 5684 C CA . GLY H 1 46 ? 18.91139 -31.87340 -12.12265 1.000 58.39069 437 GLY F CA 1
ATOM 5685 C C . GLY H 1 46 ? 17.95569 -32.94697 -11.64744 1.000 60.37736 437 GLY F C 1
ATOM 5686 O O . GLY H 1 46 ? 17.21486 -33.51242 -12.45864 1.000 63.19460 437 GLY F O 1
ATOM 5687 N N . GLN H 1 47 ? 17.96302 -33.24857 -10.35297 1.000 54.32505 438 GLN F N 1
ATOM 5688 C CA . GLN H 1 47 ? 17.05049 -34.24705 -9.82113 1.000 55.46019 438 GLN F CA 1
ATOM 5689 C C . GLN H 1 47 ? 15.63834 -33.67916 -9.78663 1.000 59.29940 438 GLN F C 1
ATOM 5690 O O . GLN H 1 47 ? 15.43512 -32.49606 -9.50282 1.000 60.48456 438 GLN F O 1
ATOM 5696 N N . THR H 1 48 ? 14.65848 -34.52721 -10.07897 1.000 58.22762 439 THR F N 1
ATOM 5697 C CA . THR H 1 48 ? 13.26829 -34.10784 -10.16244 1.000 56.45358 439 THR F CA 1
ATOM 5698 C C . THR H 1 48 ? 12.42613 -34.97415 -9.24038 1.000 59.04608 439 THR F C 1
ATOM 5699 O O . THR H 1 48 ? 12.70491 -36.16508 -9.06881 1.000 59.37386 439 THR F O 1
ATOM 5703 N N . ILE H 1 49 ? 11.39803 -34.36596 -8.64441 1.000 59.96150 440 ILE F N 1
ATOM 5704 C CA . ILE H 1 49 ? 10.46948 -35.06682 -7.76880 1.000 57.83899 440 ILE F CA 1
ATOM 5705 C C . ILE H 1 49 ? 9.05120 -34.61762 -8.09580 1.000 56.62530 440 ILE F C 1
ATOM 5706 O O . ILE H 1 49 ? 8.83032 -33.56725 -8.70085 1.000 54.37229 440 ILE F O 1
ATOM 5711 N N . LYS H 1 50 ? 8.08721 -35.43907 -7.68681 1.000 59.05082 441 LYS F N 1
ATOM 5712 C CA . LYS H 1 50 ? 6.67034 -35.14948 -7.86900 1.000 54.42941 441 LYS F CA 1
ATOM 5713 C C . LYS H 1 50 ? 6.03801 -34.93674 -6.50090 1.000 54.81823 441 LYS F C 1
ATOM 5714 O O . LYS H 1 50 ? 5.99171 -35.86176 -5.68355 1.000 50.72994 441 LYS F O 1
ATOM 5720 N N . TYR H 1 51 ? 5.55407 -33.72395 -6.25733 1.000 54.52553 442 TYR F N 1
ATOM 5721 C CA . TYR H 1 51 ? 4.94528 -33.36003 -4.98715 1.000 49.96689 442 TYR F CA 1
ATOM 5722 C C . TYR H 1 51 ? 3.42527 -33.38595 -5.101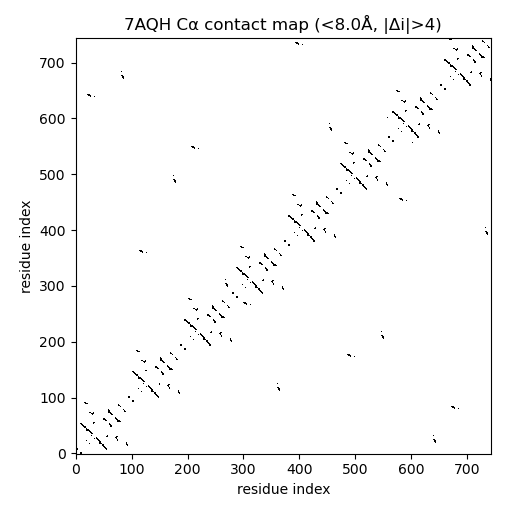42 1.000 54.33544 442 TYR F C 1
ATOM 5723 O O . TYR H 1 51 ? 2.85405 -33.30641 -6.19233 1.000 55.74355 442 TYR F O 1
ATOM 5732 N N . ASP H 1 52 ? 2.77122 -33.50510 -3.94717 1.000 57.41706 443 ASP F N 1
ATOM 5733 C CA . ASP H 1 52 ? 1.31894 -33.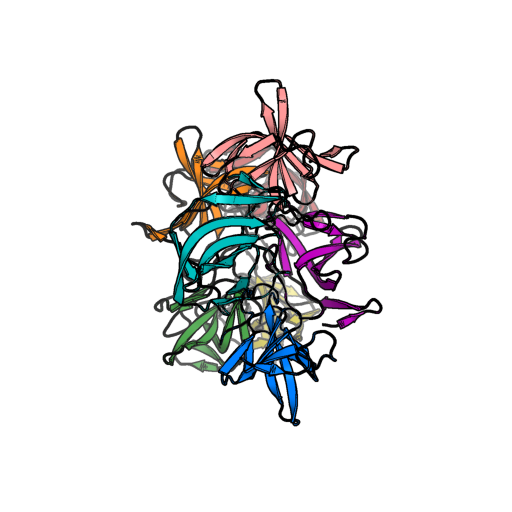58726 -3.88522 1.000 57.76937 443 ASP F CA 1
ATOM 5734 C C . ASP H 1 52 ? 0.68434 -32.51077 -3.01421 1.000 57.26851 443 ASP F C 1
ATOM 5735 O O . ASP H 1 52 ? -0.54882 -32.43994 -2.94373 1.000 57.80090 443 ASP F O 1
ATOM 5740 N N . GLU H 1 53 ? 1.48034 -31.67635 -2.34920 1.000 54.11247 444 GLU F N 1
ATOM 5741 C CA . GLU H 1 53 ? 0.94757 -30.63936 -1.47826 1.000 53.45292 444 GLU F CA 1
ATOM 5742 C C . GLU H 1 53 ? 1.96155 -29.51006 -1.37091 1.000 52.85197 444 GLU F C 1
ATOM 5743 O O . GLU H 1 53 ? 3.17367 -29.73888 -1.40604 1.000 50.37097 444 GLU F O 1
ATOM 5749 N N . VAL H 1 54 ? 1.45143 -28.28761 -1.24048 1.000 49.80123 445 VAL F N 1
ATOM 5750 C CA . VAL H 1 54 ? 2.27367 -27.09278 -1.09846 1.000 47.18504 445 VAL F CA 1
ATOM 5751 C C . VAL H 1 54 ? 1.97251 -26.45196 0.24784 1.000 46.97387 445 VAL F C 1
ATOM 5752 O O . VAL H 1 54 ? 0.81457 -26.40339 0.67666 1.000 50.86611 445 VAL F O 1
ATOM 5756 N N . GLN H 1 55 ? 3.01627 -25.96158 0.91367 1.000 50.39821 446 GLN F N 1
ATOM 5757 C CA . GLN H 1 55 ? 2.87645 -25.32398 2.21332 1.000 49.30196 446 GLN F CA 1
ATOM 5758 C C . GLN H 1 55 ? 3.58253 -23.97606 2.21050 1.000 51.15830 446 GLN F C 1
ATOM 5759 O O . GLN H 1 55 ? 4.52657 -23.74961 1.44846 1.000 46.21037 446 GLN F O 1
ATOM 5765 N N . LYS H 1 56 ? 3.10920 -23.08110 3.07580 1.000 52.30493 447 LYS F N 1
ATOM 5766 C CA . LYS H 1 56 ? 3.72321 -21.77370 3.28848 1.000 53.31909 447 LYS F CA 1
ATOM 5767 C C . LYS H 1 56 ? 3.96192 -21.60559 4.78242 1.000 53.08241 447 LYS F C 1
ATOM 5768 O O . LYS H 1 56 ? 3.00556 -21.49082 5.55633 1.000 52.42349 447 LYS F O 1
ATOM 5774 N N . PHE H 1 57 ? 5.22922 -21.59002 5.18700 1.000 46.02689 448 PHE F N 1
ATOM 5775 C CA . PHE H 1 57 ? 5.56984 -21.54972 6.60208 1.000 45.16861 448 PHE F CA 1
ATOM 5776 C C . PHE H 1 57 ? 7.05915 -21.27604 6.74447 1.000 51.03622 448 PHE F C 1
ATOM 5777 O O . PHE H 1 57 ? 7.85235 -21.57125 5.84589 1.000 49.62925 448 PHE F O 1
ATOM 5785 N N . ASP H 1 58 ? 7.42386 -20.70678 7.89200 1.000 50.91225 449 ASP F N 1
ATOM 5786 C CA . ASP H 1 58 ? 8.81778 -20.43608 8.23698 1.000 46.14546 449 ASP F CA 1
ATOM 5787 C C . ASP H 1 58 ? 9.52110 -19.65012 7.13022 1.000 50.73102 449 ASP F C 1
ATOM 5788 O O . ASP H 1 58 ? 10.63869 -19.96646 6.71595 1.000 52.42359 449 ASP F O 1
ATOM 5793 N N . GLY H 1 59 ? 8.84516 -18.61094 6.64469 1.000 50.07644 450 GLY F N 1
ATOM 5794 C CA . GLY H 1 59 ? 9.43875 -17.72251 5.66453 1.000 45.04425 450 GLY F CA 1
ATOM 5795 C C . GLY H 1 59 ? 9.74409 -18.33959 4.31944 1.000 47.19669 450 GLY F C 1
ATOM 5796 O O . GLY H 1 59 ? 10.52429 -17.76865 3.55350 1.000 46.16940 450 GLY F O 1
ATOM 5797 N N . HIS H 1 60 ? 9.15466 -19.49052 4.00320 1.000 47.81311 451 HIS F N 1
ATOM 5798 C CA . HIS H 1 60 ? 9.40548 -20.15583 2.73369 1.000 47.95495 451 HIS F CA 1
ATOM 5799 C C . HIS H 1 60 ? 8.12885 -20.81566 2.23489 1.000 47.49946 451 HIS F C 1
ATOM 5800 O O . HIS H 1 60 ? 7.19267 -21.06911 2.99711 1.000 49.01444 451 HIS F O 1
ATOM 5807 N N . VAL H 1 61 ? 8.10638 -21.08842 0.93304 1.000 46.63729 452 VAL F N 1
ATOM 5808 C CA . VAL H 1 61 ? 7.08918 -21.92785 0.31276 1.000 44.80450 452 VAL F CA 1
ATOM 5809 C C . VAL H 1 61 ? 7.67338 -23.32325 0.15295 1.000 47.48119 452 VAL F C 1
ATOM 5810 O O . VAL H 1 61 ? 8.79711 -23.48028 -0.34154 1.000 43.26413 452 VAL F O 1
ATOM 5814 N N . TRP H 1 62 ? 6.91993 -24.33567 0.57100 1.000 49.91859 453 TRP F N 1
ATOM 5815 C CA . TRP H 1 62 ? 7.40347 -25.70657 0.58928 1.000 42.65665 453 TRP F CA 1
ATOM 5816 C C . TRP H 1 62 ? 6.54150 -26.58854 -0.30307 1.000 43.47889 453 TRP F C 1
ATOM 5817 O O . TRP H 1 62 ? 5.36693 -26.29801 -0.54912 1.000 47.38693 453 TRP F O 1
ATOM 5828 N N . VAL H 1 63 ? 7.14474 -27.67112 -0.78607 1.000 41.13769 454 VAL F N 1
ATOM 5829 C CA . VAL H 1 63 ? 6.43805 -28.74343 -1.47342 1.000 45.44914 454 VAL F CA 1
ATOM 5830 C C . VAL H 1 63 ? 6.77281 -30.04556 -0.76267 1.000 45.12131 454 VAL F C 1
ATOM 5831 O O . VAL H 1 63 ? 7.90198 -30.23410 -0.29686 1.000 49.87919 454 VAL F O 1
ATOM 5835 N N . SER H 1 64 ? 5.79485 -30.94232 -0.67474 1.000 45.60964 455 SER F N 1
ATOM 5836 C CA . SER H 1 64 ? 5.95455 -32.17721 0.07605 1.000 49.54660 455 SER F CA 1
ATOM 5837 C C . SER H 1 64 ? 5.61299 -33.37691 -0.79379 1.000 51.23116 455 SER F C 1
ATOM 5838 O O . SER H 1 64 ? 4.84309 -33.27576 -1.75288 1.000 49.92357 455 SER F O 1
ATOM 5841 N N . TRP H 1 65 ? 6.20202 -34.51631 -0.44300 1.000 51.88119 456 TRP F N 1
ATOM 5842 C CA . TRP H 1 65 ? 5.91642 -35.77912 -1.10778 1.000 53.35127 456 TRP F CA 1
ATOM 5843 C C . TRP H 1 65 ? 6.27352 -36.90190 -0.14564 1.000 51.52892 456 TRP F C 1
ATOM 5844 O O . TRP H 1 65 ? 6.93966 -36.68676 0.87000 1.000 52.00977 456 TRP F O 1
ATOM 5855 N N . GLU H 1 66 ? 5.82370 -38.10696 -0.47798 1.000 53.07219 457 GLU F N 1
ATOM 5856 C CA . GLU H 1 66 ? 6.14578 -39.29314 0.30064 1.000 57.76653 457 GLU F CA 1
ATOM 5857 C C . GLU H 1 66 ? 7.26275 -40.06960 -0.37983 1.000 57.81280 457 GLU F C 1
ATOM 5858 O O . GLU H 1 66 ? 7.31874 -40.15446 -1.60991 1.000 60.45528 457 GLU F O 1
ATOM 5864 N N . THR H 1 67 ? 8.15083 -40.63247 0.43120 1.000 57.86579 458 THR F N 1
ATOM 5865 C CA . THR H 1 67 ? 9.26173 -41.41582 -0.07696 1.000 56.95484 458 THR F CA 1
ATOM 5866 C C . THR H 1 67 ? 8.81299 -42.84728 -0.35898 1.000 61.40613 458 THR F C 1
ATOM 5867 O O . THR H 1 67 ? 7.64754 -43.21266 -0.18872 1.000 59.51384 458 THR F O 1
ATOM 5871 N N . PHE H 1 68 ? 9.76085 -43.67272 -0.80236 1.000 61.61431 459 PHE F N 1
ATOM 5872 C CA . PHE H 1 68 ? 9.46430 -45.07762 -1.04843 1.000 59.10944 459 PHE F CA 1
ATOM 5873 C C . PHE H 1 68 ? 9.02877 -45.75662 0.24065 1.000 57.99146 459 PHE F C 1
ATOM 5874 O O . PHE H 1 68 ? 8.21886 -46.69065 0.22154 1.000 55.47047 459 PHE F O 1
ATOM 5882 N N . GLU H 1 69 ? 9.56111 -45.28760 1.37025 1.000 62.52506 460 GLU F N 1
ATOM 5883 C CA . GLU H 1 69 ? 9.33227 -45.84962 2.69222 1.000 58.98544 460 GLU F CA 1
ATOM 5884 C C . GLU H 1 69 ? 8.02473 -45.39315 3.32333 1.000 61.78234 460 GLU F C 1
ATOM 5885 O O . GLU H 1 69 ? 7.62539 -45.94738 4.35041 1.000 62.21559 460 GLU F O 1
ATOM 5891 N N . GLY H 1 70 ? 7.34858 -44.41417 2.73033 1.000 62.81309 461 GLY F N 1
ATOM 5892 C CA . GLY H 1 70 ? 6.10821 -43.88087 3.24823 1.000 59.76308 461 GLY F CA 1
ATOM 5893 C C . GLY H 1 70 ? 6.29354 -42.63872 4.09321 1.000 60.43714 461 GLY F C 1
ATOM 5894 O O . GLY H 1 70 ? 5.30253 -42.10726 4.61142 1.000 65.85776 461 GLY F O 1
ATOM 5895 N N . GLU H 1 71 ? 7.52934 -42.15991 4.24177 1.000 65.32714 462 GLU F N 1
ATOM 5896 C CA . GLU H 1 71 ? 7.80440 -40.95727 5.01007 1.000 62.99730 462 GLU F CA 1
ATOM 5897 C C . GLU H 1 71 ? 7.58326 -39.71390 4.16433 1.000 58.14018 462 GLU F C 1
ATOM 5898 O O .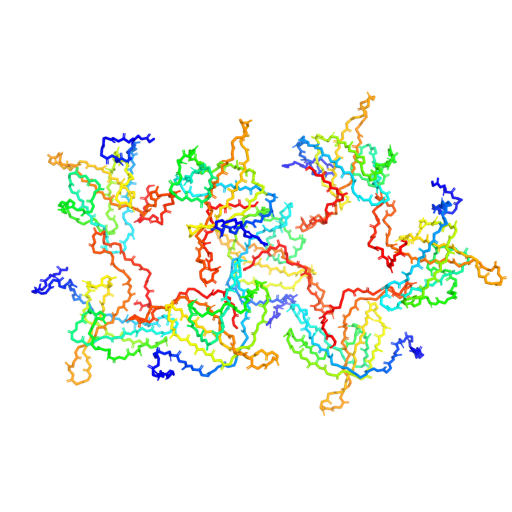 GLU H 1 71 ? 7.87713 -39.69632 2.96747 1.000 58.70731 462 GLU F O 1
ATOM 5904 N N . THR H 1 72 ? 7.08136 -38.66523 4.80261 1.000 57.15606 463 THR F N 1
ATOM 5905 C CA . THR H 1 72 ? 6.79629 -37.40843 4.12809 1.000 53.04619 463 THR F CA 1
ATOM 5906 C C . THR H 1 72 ? 8.00367 -36.48447 4.24178 1.000 53.56679 463 THR F C 1
ATOM 5907 O O . THR H 1 72 ? 8.55714 -36.29814 5.33124 1.000 56.76510 463 THR F O 1
ATOM 5911 N N . VAL H 1 73 ? 8.41563 -35.91842 3.11263 1.000 49.05290 464 VAL F N 1
ATOM 5912 C CA . VAL H 1 73 ? 9.56197 -35.02360 3.05050 1.000 52.87151 464 VAL F CA 1
ATOM 5913 C C . VAL H 1 73 ? 9.08935 -33.66118 2.56486 1.000 50.74376 464 VAL F C 1
ATOM 5914 O O . VAL H 1 73 ? 8.30878 -33.56450 1.61055 1.000 52.16186 464 VAL F O 1
ATOM 5918 N N . TYR H 1 74 ? 9.55931 -32.61099 3.23034 1.000 48.34249 465 TYR F N 1
ATOM 5919 C CA . TYR H 1 74 ? 9.21965 -31.23975 2.88473 1.000 46.77021 465 TYR F CA 1
ATOM 5920 C C . TYR H 1 74 ? 10.46428 -30.52736 2.37430 1.000 48.05548 465 TYR F C 1
ATOM 5921 O O . TYR H 1 74 ? 11.55800 -30.70115 2.92161 1.000 45.59979 465 TYR F O 1
ATOM 5930 N N . MET H 1 75 ? 10.29600 -29.72775 1.32202 1.000 45.81102 466 MET F N 1
ATOM 5931 C CA . MET H 1 75 ? 11.40913 -29.02081 0.70567 1.000 46.65403 466 MET F CA 1
ATOM 5932 C C . MET H 1 75 ? 11.03259 -27.56802 0.46509 1.000 42.66432 466 MET F C 1
ATOM 5933 O O . MET H 1 75 ? 9.94515 -27.28697 -0.07176 1.000 47.56914 466 MET F O 1
ATOM 5938 N N . PRO H 1 76 ? 11.88638 -26.61519 0.83316 1.000 44.64414 467 PRO F N 1
ATOM 5939 C CA . PRO H 1 76 ? 11.63813 -25.22215 0.45706 1.000 45.15739 467 PRO F CA 1
ATOM 5940 C C . PRO H 1 76 ? 11.92620 -25.00435 -1.01936 1.000 44.09786 467 PRO F C 1
ATOM 5941 O O . PRO H 1 76 ? 12.80494 -25.64071 -1.60609 1.000 45.25373 467 PRO F O 1
ATOM 5945 N N . VAL H 1 77 ? 11.16943 -24.08967 -1.62284 1.000 47.33190 468 VAL F N 1
ATOM 5946 C CA . VAL H 1 77 ? 11.26947 -23.86076 -3.05993 1.000 45.13630 468 VAL F CA 1
ATOM 5947 C C . VAL H 1 77 ? 11.37354 -22.37136 -3.35925 1.000 46.87524 468 VAL F C 1
ATOM 5948 O O . VAL H 1 77 ? 11.65484 -21.97691 -4.49661 1.000 46.90910 468 VAL F O 1
ATOM 5952 N N . ARG H 1 78 ? 11.14838 -21.53448 -2.34975 1.000 44.11534 469 ARG F N 1
ATOM 5953 C CA . ARG H 1 78 ? 11.22384 -20.09250 -2.54514 1.000 45.31252 469 ARG F CA 1
ATOM 5954 C C . ARG H 1 78 ? 10.97129 -19.40649 -1.21114 1.000 47.29328 469 ARG F C 1
ATOM 5955 O O . ARG H 1 78 ? 10.34399 -19.97281 -0.31123 1.000 50.01009 469 ARG F O 1
ATOM 5963 N N . THR H 1 79 ? 11.47201 -18.17942 -1.09594 1.000 47.47947 470 THR F N 1
ATOM 5964 C CA . THR H 1 79 ? 11.24244 -17.38838 0.10125 1.000 47.50074 470 THR F CA 1
ATOM 5965 C C . THR H 1 79 ? 9.80623 -16.87246 0.12118 1.000 49.71273 470 THR F C 1
ATOM 5966 O O . THR H 1 79 ? 9.14653 -16.74702 -0.91456 1.000 50.78043 470 THR F O 1
ATOM 5970 N N . TRP H 1 80 ? 9.32148 -16.57004 1.32285 1.000 48.71531 471 TRP F N 1
ATOM 5971 C CA . TRP H 1 80 ? 7.92917 -16.17034 1.49663 1.000 45.50894 471 TRP F CA 1
ATOM 5972 C C . TRP H 1 80 ? 7.82777 -15.20570 2.66622 1.000 44.75878 471 TRP F C 1
ATOM 5973 O O . TRP H 1 80 ? 8.25123 -15.53232 3.77922 1.000 41.79717 471 TRP F O 1
ATOM 5984 N N . ASP H 1 81 ? 7.27154 -14.02314 2.41035 1.000 45.65396 472 ASP F N 1
ATOM 5985 C CA . ASP H 1 81 ? 7.03947 -13.02528 3.44893 1.000 43.97946 472 ASP F CA 1
ATOM 5986 C C . ASP H 1 81 ? 5.62243 -13.21149 3.97765 1.000 47.49212 472 ASP F C 1
ATOM 5987 O O . ASP H 1 81 ? 4.64596 -12.93727 3.27211 1.000 49.77006 472 ASP F O 1
ATOM 5992 N N . ALA H 1 82 ? 5.51259 -13.67662 5.22346 1.000 46.06607 473 ALA F N 1
ATOM 5993 C CA . ALA H 1 82 ? 4.20634 -14.01491 5.77686 1.000 46.06112 473 ALA F CA 1
ATOM 5994 C C . ALA H 1 82 ? 3.30372 -12.79543 5.93199 1.000 46.57605 473 ALA F C 1
ATOM 5995 O O . ALA H 1 82 ? 2.08541 -12.91212 5.75993 1.000 43.64869 473 ALA F O 1
ATOM 5997 N N . LYS H 1 83 ? 3.86607 -11.62092 6.23543 1.000 48.72145 474 LYS F N 1
ATOM 5998 C CA . LYS H 1 83 ? 3.02332 -10.46744 6.52773 1.000 46.87187 474 LYS F CA 1
ATOM 5999 C C . LYS H 1 83 ? 2.52939 -9.76847 5.26305 1.000 43.71424 474 LYS F C 1
ATOM 6000 O O . LYS H 1 83 ? 1.54390 -9.02612 5.32686 1.000 45.67844 474 LYS F O 1
ATOM 6006 N N . THR H 1 84 ? 3.18282 -9.98821 4.11720 1.000 46.34833 475 THR F N 1
ATOM 6007 C CA . THR H 1 84 ? 2.78080 -9.36864 2.85958 1.000 44.68116 475 THR F CA 1
ATOM 6008 C C . THR H 1 84 ? 2.36620 -10.35166 1.77408 1.000 46.24600 475 THR F C 1
ATOM 6009 O O . THR H 1 84 ? 1.69276 -9.93912 0.82519 1.000 47.18402 475 THR F O 1
ATOM 6013 N N . GLY H 1 85 ? 2.74833 -11.62185 1.87497 1.000 44.01987 476 GLY F N 1
ATOM 6014 C CA . GLY H 1 85 ? 2.47402 -12.59658 0.84109 1.000 43.57253 476 GLY F CA 1
ATOM 6015 C C . GLY H 1 85 ? 3.46313 -12.60163 -0.30386 1.000 45.31410 476 GLY F C 1
ATOM 6016 O O . GLY H 1 85 ? 3.24320 -13.32011 -1.28914 1.000 46.22691 476 GLY F O 1
ATOM 6017 N N . LYS H 1 86 ? 4.54154 -11.82573 -0.21034 1.000 49.30786 477 LYS F N 1
ATOM 6018 C CA . LYS H 1 86 ? 5.54579 -11.80282 -1.26292 1.000 48.76633 477 LYS F CA 1
ATOM 6019 C C . LYS H 1 86 ? 6.34292 -13.09830 -1.27661 1.000 49.78595 477 LYS F C 1
ATOM 6020 O O . LYS H 1 86 ? 6.83960 -13.55023 -0.24046 1.000 50.34633 477 LYS F O 1
ATOM 6026 N N . VAL H 1 87 ? 6.45701 -13.69344 -2.45753 1.000 50.07981 478 VAL F N 1
ATOM 6027 C CA . VAL H 1 87 ? 7.24575 -14.89785 -2.67111 1.000 51.66090 478 VAL F CA 1
ATOM 6028 C C . VAL H 1 87 ? 8.43778 -14.52656 -3.54129 1.000 52.90356 478 VAL F C 1
ATOM 6029 O O . VAL H 1 87 ? 8.34870 -13.65276 -4.41189 1.000 55.42864 478 VAL F O 1
ATOM 6033 N N . GLY H 1 88 ? 9.56363 -15.19474 -3.30118 1.000 52.68154 479 GLY F N 1
ATOM 6034 C CA . GLY H 1 88 ? 10.78607 -14.92246 -4.02477 1.000 51.08501 479 GLY F CA 1
ATOM 6035 C C . GLY H 1 88 ? 10.91105 -15.76370 -5.28063 1.000 50.48617 479 GLY F C 1
ATOM 6036 O O . GLY H 1 88 ? 9.99778 -16.48746 -5.68187 1.000 53.36209 479 GLY F O 1
ATOM 6037 N N . LYS H 1 89 ? 12.07741 -15.65680 -5.91154 1.000 48.86559 480 LYS F N 1
ATOM 6038 C CA . LYS H 1 89 ? 12.34499 -16.43682 -7.11147 1.000 49.98429 480 LYS F CA 1
ATOM 6039 C C . LYS H 1 89 ? 12.31796 -17.92747 -6.79675 1.000 50.88872 480 LYS F C 1
ATOM 6040 O O . LYS H 1 89 ? 12.73320 -18.36192 -5.71892 1.000 52.81566 480 LYS F O 1
ATOM 6046 N N . LEU H 1 90 ? 11.82034 -18.71142 -7.74831 1.000 50.29390 481 LEU F N 1
ATOM 6047 C CA . LEU H 1 90 ? 11.73827 -20.15324 -7.56735 1.000 52.01353 481 LEU F CA 1
ATOM 6048 C C . LEU H 1 90 ? 13.11575 -20.79068 -7.69873 1.000 53.70207 481 LEU F C 1
ATOM 6049 O O . LEU H 1 90 ? 13.90419 -20.43278 -8.57821 1.000 55.81380 481 LEU F O 1
ATOM 6054 N N . TRP H 1 91 ? 13.40515 -21.74151 -6.81014 1.000 52.73337 482 TRP F N 1
ATOM 6055 C CA . TRP H 1 91 ? 14.68043 -22.44651 -6.80946 1.000 53.35282 482 TRP F CA 1
ATOM 6056 C C . TRP H 1 91 ? 14.70283 -23.60607 -7.79576 1.000 56.58741 482 TRP F C 1
ATOM 6057 O O . TRP H 1 91 ? 15.58760 -24.46814 -7.72225 1.000 54.25293 482 TRP F O 1
ATOM 6068 N N . GLY H 1 92 ? 13.74623 -23.63199 -8.71239 1.000 59.28316 483 GLY F N 1
ATOM 6069 C CA . GLY H 1 92 ? 13.67323 -24.69723 -9.68823 1.000 59.85505 483 GLY F CA 1
ATOM 6070 C C . GLY H 1 92 ? 12.56476 -24.41113 -10.67180 1.000 61.13323 483 GLY F C 1
ATOM 6071 O O . GLY H 1 92 ? 12.07050 -23.28504 -10.75745 1.000 60.63405 483 GLY F O 1
ATOM 6072 N N . GLU H 1 93 ? 12.17364 -25.44133 -11.41554 1.000 60.92628 484 GLU F N 1
ATOM 6073 C CA . GLU H 1 93 ? 11.11351 -25.32292 -12.40331 1.000 63.40220 484 GLU F CA 1
ATOM 6074 C C . GLU H 1 93 ? 9.99354 -26.30200 -12.07902 1.000 60.02576 484 GLU F C 1
ATOM 6075 O O . GLU H 1 93 ? 10.22706 -27.37254 -11.51012 1.000 58.10729 484 GLU F O 1
ATOM 6081 N N . ILE H 1 94 ? 8.77283 -25.92726 -12.44890 1.000 57.12710 485 ILE F N 1
ATOM 6082 C CA . ILE H 1 94 ? 7.60886 -26.76336 -12.17977 1.000 57.18966 485 ILE F CA 1
ATOM 6083 C C . ILE H 1 94 ? 6.93227 -27.15929 -13.48410 1.000 57.25369 485 ILE F C 1
ATOM 6084 O O . ILE H 1 94 ? 7.01675 -26.44100 -14.47904 1.000 55.50794 485 ILE F O 1
#

Foldseek 3Di:
DDADPVGKAKDFDWDKWAFQAQAFWWKFFPDDEPPGHTPDTGHGGDMDIFTMWIDDPQFIWTWDADPVGTIMITGFWGADPVPGDTGDGRTDD/DDADPVGKAKDWDWDKWFFQAQAFWWKAFPDQEPPGDTDDTGHGRDMDIFTMWIDDHQFIWTWDADPVGTIMITGFWGADPVPRDTGDGRTDD/DDADPVGKDKDFDWDKWAFQAQAFWWKAFPDQEPPGDTPDTQHGRDMDIFTMWIDDPQFIWTWDADPVGTIMITGFWGADPVPGDTGDGRTDD/DDQDPVGKAKDFDWDKWAFQAQAFWWKAFPDDEPPGDTPDGGHHGDMDIFTMWIDDHQFIWTWDADPVGTIMITGFWGADPVPGDTGDGRTDD/DDADPVGKDKDWDWDKWAFQAQAFWWKAFPDDEPPGDTPDGGHGGDMDIFTMWIDDPQFIWTWDADPVGTIMITGFWGADPVPGDTGDGRTDD/DDQDPVGKDKDWDWDKWAFQAQAFWWKFFPDDEPPGDTPDTGHHRDMDIFTMWIDDPQFIWTWDADPVGTIIITGFWGADPVPRDTGDGRTDD/DDQDPVGKDKDFDWDKWFFQAQAFWWKAFPDDEPPGDTPDTGHGGDMDIFTMWIDDPQFIWTWDADPVGTIMITGFWGADPVPGDTGDGRTDD/DDADPVGKDKDWDWDKWFAQAQAFWWKAFPDQEPPGDTPDTGHGRDMDIFTMWIDDDQFIWTWDADPVRTIIITGFWGADPVPGDTGDGRTDD

Radius of gyration: 32.51 Å; Cα contacts (8 Å, |Δi|>4): 1989; chains: 8; bounding box: 87×105×56 Å

Organism: Staphylococcus phage 2638A (NCBI:txid320836)

Solvent-accessible surface area: 39100 Å² total; per-residue (Å²): 104,133,95,59,205,107,24,27,84,60,61,83,53,158,31,34,0,44,3,55,1,68,41,0,0,20,7,8,73,152,4,3,109,31,40,38,78,88,26,31,70,24,112,94,49,83,70,26,159,5,47,51,10,2,21,54,54,35,26,5,1,2,2,33,101,47,213,137,58,65,47,7,30,0,1,4,38,65,25,60,46,108,1,5,67,3,19,162,45,7,7,126,112,106,135,90,43,200,117,23,26,85,68,65,86,54,147,34,51,0,46,1,55,3,56,50,1,0,21,8,13,64,142,5,4,118,30,40,46,63,90,29,30,69,24,114,107,61,86,86,23,164,5,57,50,11,2,26,43,49,37,26,5,2,3,6,37,108,49,209,160,42,71,49,11,30,0,1,5,33,47,28,60,54,114,1,5,65,3,10,140,64,5,9,118,117,108,139,92,64,212,107,19,25,85,76,66,89,54,155,32,45,0,48,1,47,5,62,45,2,0,21,6,9,74,143,5,3,111,24,46,28,75,91,26,30,67,14,114,61,48,88,58,28,157,4,34,50,10,2,23,56,54,34,23,4,1,2,3,37,101,50,212,157,51,102,41,7,28,0,0,4,27,61,20,66,44,107,1,5,58,11,10,148,66,9,8,100,112,99,133,99,49,200,117,25,25,84,60,68,82,57,148,33,44,0,47,2,54,7,69,46,0,0,16,7,8,68,146,5,3,116,26,44,42,66,80,27,31,70,25,113,123,53,88,77,26,155,5,43,50,10,4,22,66,47,36,25,6,1,4,5,40,98,52,209,151,51,74,49,11,30,0,1,4,28,45,26,61,53,108,2,5,49,2,11,122,63,11,8,123,115,110,126,93,60,212,113,20,26,82,57,62,87,51,151,33,43,0,36,1,59,4,67,46,0,0,21,7,14,66,146,4,2,115,22,46,47,72,82,28,31,68,25,112,120,59,87,68,26,165,5,56,53,9,2,24,58,48,33,20,5,1,4,4,43,108,56,207,150,41,74,50,11,30,0,0,5,32,65,25,54,52,117,1,5,64,13,22,162,46,13,11,114,118,105,135,91,61,218,94,26,22,89,64,59,86,54,146,31,42,0,40,1,61,5,62,49,1,0,20,8,22,65,139,5,4,116,22,45,41,64,88,28,30,70,14,111,116,54,88,70,27,162,4,56,50,9,4,22,50,51,34,26,4,1,5,2,33,116,37,204,135,49,72,49,8,32,0,0,6,38,62,25,59,42,102,1,4,49,6,5,149,61,12,9,68,66,100,130,81,62,211,110,25,21,83,80,68,91,40,143,24,50,0,42,1,49,7,72,44,1,0,17,5,13,66,148,6,5,117,19,41,42,64,98,28,34,78,23,112,83,14,57,70,23,159,1,62,50,11,2,17,66,51,35,21,10,1,2,8,40,124,43,210,154,46,85,49,6,33,0,1,3,38,44,24,62,48,99,2,2,59,6,22,173,56,16,8,88,61,100,135,112,62,207,95,21,22,87,72,62,87,53,148,32,53,0,46,0,45,3,72,45,2,0,20,7,12,71,142,5,3,114,22,49,42,58,89,32,31,71,25,114,118,54,83,85,25,168,4,58,56,10,3,20,48,51,34,23,5,0,3,3,34,113,48,210,151,46,89,44,8,35,0,0,3,28,66,24,58,41,106,1,5,53,3,12,181,54,10,8,123,105

Nearest PDB structures (foldseek):
  7aqh-assembly7_E  TM=1.005E+00  e=3.669E-17  Staphylococcus phage 2638A
  7bng-assembly1_A  TM=9.830E-01  e=3.348E-12  Staphylococcus simulans
  6rk4-assembly1_A  TM=9.954E-01  e=1.105E-11  Staphylococcus simulans
  1r77-assembly1_A  TM=9.574E-01  e=5.073E-12  Staphylococcus capitis
  4lxc-assembly5_C-2  TM=9.866E-01  e=1.268E-10  Staphylococcus simulans